Protein AF-A0A9N9SCE1-F1 (afdb_monomer)

Organism: Phaedon cochleariae (NCBI:txid80249)

Radius of gyration: 40.14 Å; Cα contacts (8 Å, |Δi|>4): 2244; chains: 1; bounding box: 107×100×113 Å

Structure (mmCIF, N/CA/C/O backbone):
data_AF-A0A9N9SCE1-F1
#
_entry.id   AF-A0A9N9SCE1-F1
#
loop_
_atom_site.group_PDB
_atom_site.id
_atom_site.type_symbol
_atom_site.label_atom_id
_atom_site.label_alt_id
_atom_site.label_comp_id
_atom_site.label_asym_id
_atom_site.label_entity_id
_atom_site.label_seq_id
_atom_site.pdbx_PDB_ins_code
_atom_site.Cartn_x
_atom_site.Cartn_y
_atom_site.Cartn_z
_atom_site.occupancy
_atom_site.B_iso_or_equiv
_atom_site.auth_seq_id
_atom_site.auth_comp_id
_atom_site.auth_asym_id
_atom_site.auth_atom_id
_atom_site.pdbx_PDB_model_num
ATOM 1 N N . MET A 1 1 ? -42.963 52.536 37.965 1.00 36.53 1 MET A N 1
ATOM 2 C CA . MET A 1 1 ? -42.770 52.819 36.524 1.00 36.53 1 MET A CA 1
ATOM 3 C C . MET A 1 1 ? -43.707 51.917 35.734 1.00 36.53 1 MET A C 1
ATOM 5 O O . MET A 1 1 ? -43.772 50.742 36.061 1.00 36.53 1 MET A O 1
ATOM 9 N N . ARG A 1 2 ? -44.454 52.443 34.752 1.00 32.03 2 ARG A N 1
ATOM 10 C CA . ARG A 1 2 ? -45.178 51.618 33.766 1.00 32.03 2 ARG A CA 1
ATOM 11 C C . ARG A 1 2 ? -44.261 51.416 32.560 1.00 32.03 2 ARG A C 1
ATOM 13 O O . ARG A 1 2 ? -43.737 52.406 32.061 1.00 32.03 2 ARG A O 1
ATOM 20 N N . ILE A 1 3 ? -44.125 50.185 32.076 1.00 31.92 3 ILE A N 1
ATOM 21 C CA . ILE A 1 3 ? -43.681 49.918 30.704 1.00 31.92 3 ILE A CA 1
ATOM 22 C C . ILE A 1 3 ? -44.925 49.462 29.944 1.00 31.92 3 ILE A C 1
ATOM 24 O O . ILE A 1 3 ? -45.665 48.600 30.412 1.00 31.92 3 ILE A O 1
ATOM 28 N N . ILE A 1 4 ? -45.203 50.132 28.830 1.00 34.28 4 ILE A N 1
ATOM 29 C CA . ILE A 1 4 ? -46.409 49.943 28.021 1.00 34.28 4 ILE A CA 1
ATOM 30 C C . ILE A 1 4 ? -46.091 48.896 26.952 1.00 34.28 4 ILE A C 1
ATOM 32 O O . ILE A 1 4 ? -45.109 49.046 26.225 1.00 34.28 4 ILE A O 1
ATOM 36 N N . GLY A 1 5 ? -46.910 47.847 26.849 1.00 33.56 5 GLY A N 1
ATOM 37 C CA . GLY A 1 5 ? -46.812 46.888 25.749 1.00 33.56 5 GLY A CA 1
ATOM 38 C C . GLY A 1 5 ? -47.148 47.558 24.414 1.00 33.56 5 GLY A C 1
ATOM 39 O O . GLY A 1 5 ? -48.113 48.320 24.330 1.00 33.56 5 GLY A O 1
ATOM 40 N N . ARG A 1 6 ? -46.360 47.287 23.367 1.00 28.94 6 ARG A N 1
ATOM 41 C CA . ARG A 1 6 ? -46.738 47.662 21.995 1.00 28.94 6 ARG A CA 1
ATOM 42 C C . ARG A 1 6 ? -47.910 46.777 21.539 1.00 28.94 6 ARG A C 1
ATOM 44 O O . ARG A 1 6 ? -47.880 45.585 21.837 1.00 28.94 6 ARG A O 1
ATOM 51 N N . PRO A 1 7 ? -48.902 47.311 20.807 1.00 35.56 7 PRO A N 1
ATOM 52 C CA . PRO A 1 7 ? -49.931 46.480 20.191 1.00 35.56 7 PRO A CA 1
ATOM 53 C C . PRO A 1 7 ? -49.325 45.640 19.056 1.00 35.56 7 PRO A C 1
ATOM 55 O O . PRO A 1 7 ? -48.509 46.145 18.281 1.00 35.56 7 PRO A O 1
ATOM 58 N N . GLN A 1 8 ? -49.738 44.375 18.939 1.00 39.75 8 GLN A N 1
ATOM 59 C CA . GLN A 1 8 ? -49.542 43.607 17.708 1.00 39.75 8 GLN A CA 1
ATOM 60 C C . GLN A 1 8 ? -50.424 44.214 16.607 1.00 39.75 8 GLN A C 1
ATOM 62 O O . GLN A 1 8 ? -51.608 44.464 16.824 1.00 39.75 8 GLN A O 1
ATOM 67 N N . LEU A 1 9 ? -49.845 44.453 15.431 1.00 40.00 9 LEU A N 1
ATOM 68 C CA . LEU A 1 9 ? -50.594 44.778 14.216 1.00 40.00 9 LEU A CA 1
ATOM 69 C C . LEU A 1 9 ? -51.059 43.468 13.575 1.00 40.00 9 LEU A C 1
ATOM 71 O O . LEU A 1 9 ? -50.221 42.629 13.248 1.00 40.00 9 LEU A O 1
ATOM 75 N N . MET A 1 10 ? -52.369 43.295 13.394 1.00 42.41 10 MET A N 1
ATOM 76 C CA . MET A 1 10 ? -52.913 42.123 12.701 1.00 42.41 10 MET A CA 1
ATOM 77 C C . MET A 1 10 ? -52.797 42.254 11.171 1.00 42.41 10 MET A C 1
ATOM 79 O O . MET A 1 10 ? -52.814 43.374 10.647 1.00 42.41 10 MET A O 1
ATOM 83 N N . PRO A 1 11 ? -52.688 41.133 10.427 1.00 41.25 11 PRO A N 1
ATOM 84 C CA . PRO A 1 11 ? -52.634 41.166 8.970 1.00 41.25 11 PRO A CA 1
ATOM 85 C C . PRO A 1 11 ? -53.936 41.695 8.352 1.00 41.25 11 PRO A C 1
ATOM 87 O O . PRO A 1 11 ? -55.041 41.386 8.804 1.00 41.25 11 PRO A O 1
ATOM 90 N N . LYS A 1 12 ? -53.806 42.457 7.263 1.00 43.12 12 LYS A N 1
ATOM 91 C CA . LYS A 1 12 ? -54.933 42.902 6.430 1.00 43.12 12 LYS A CA 1
ATOM 92 C C . LYS A 1 12 ? -55.084 41.995 5.211 1.00 43.12 12 LYS A C 1
ATOM 94 O O . LYS A 1 12 ? -54.079 41.627 4.603 1.00 43.12 12 LYS A O 1
ATOM 99 N N . CYS A 1 13 ? -56.318 41.694 4.807 1.00 42.03 13 CYS A N 1
ATOM 100 C CA . CYS A 1 13 ? -56.566 41.034 3.522 1.00 42.03 13 CYS A CA 1
ATOM 101 C C . CYS A 1 13 ? -56.115 41.957 2.365 1.00 42.03 13 CYS A C 1
ATOM 103 O O . CYS A 1 13 ? -56.419 43.152 2.378 1.00 42.03 13 CYS A O 1
ATOM 105 N N . LEU A 1 14 ? -55.423 41.420 1.352 1.00 39.34 14 LEU A N 1
ATOM 106 C CA . LEU A 1 14 ? -55.020 42.161 0.144 1.00 39.34 14 LEU A CA 1
ATOM 107 C C . LEU A 1 14 ? -55.759 41.658 -1.106 1.00 39.34 14 LEU A C 1
ATOM 109 O O . LEU A 1 14 ? -56.116 40.489 -1.212 1.00 39.34 14 LEU A O 1
ATOM 113 N N . ALA A 1 15 ? -56.044 42.590 -2.018 1.00 37.81 15 ALA A N 1
ATOM 114 C CA . ALA A 1 15 ? -57.141 42.483 -2.981 1.00 37.81 15 ALA A CA 1
ATOM 115 C C . ALA A 1 15 ? -56.861 41.630 -4.233 1.00 37.81 15 ALA A C 1
ATOM 117 O O . ALA A 1 15 ? -55.752 41.611 -4.772 1.00 37.81 15 ALA A O 1
ATOM 118 N N . ASN A 1 16 ? -57.929 41.031 -4.770 1.00 36.78 16 ASN A N 1
ATOM 119 C CA . ASN A 1 16 ? -57.947 40.371 -6.075 1.00 36.78 16 ASN A CA 1
ATOM 120 C C . ASN A 1 16 ? -58.166 41.394 -7.221 1.00 36.78 16 ASN A C 1
ATOM 122 O O . ASN A 1 16 ? -58.915 42.360 -7.075 1.00 36.78 16 ASN A O 1
ATOM 126 N N . ARG A 1 17 ? -57.512 41.208 -8.377 1.00 39.66 17 ARG A N 1
ATOM 127 C CA . ARG A 1 17 ? -57.433 42.198 -9.480 1.00 39.66 17 ARG A CA 1
ATOM 128 C C . ARG A 1 17 ? -58.616 42.139 -10.474 1.00 39.66 17 ARG A C 1
ATOM 130 O O . ARG A 1 17 ? -58.390 42.172 -11.682 1.00 39.66 17 ARG A O 1
ATOM 137 N N . THR A 1 18 ? -59.866 42.080 -10.009 1.00 38.81 18 THR A N 1
ATOM 138 C CA . THR A 1 18 ? -61.048 41.991 -10.906 1.00 38.81 18 THR A CA 1
ATOM 139 C C . THR A 1 18 ? -62.154 43.027 -10.685 1.00 38.81 18 THR A C 1
ATOM 141 O O . THR A 1 18 ? -63.017 43.155 -11.551 1.00 38.81 18 THR A O 1
ATOM 144 N N . THR A 1 19 ? -62.125 43.828 -9.614 1.00 33.97 19 THR A N 1
ATOM 145 C CA . THR A 1 19 ? -63.123 44.892 -9.371 1.00 33.97 19 THR A CA 1
ATOM 146 C C . THR A 1 19 ? -62.479 46.238 -9.052 1.00 33.97 19 THR A C 1
ATOM 148 O O . THR A 1 19 ? -61.586 46.344 -8.215 1.00 33.97 19 THR A O 1
ATOM 151 N N . SER A 1 20 ? -62.946 47.293 -9.719 1.00 36.78 20 SER A N 1
ATOM 152 C CA . SER A 1 20 ? -62.388 48.644 -9.635 1.00 36.78 20 SER A CA 1
ATOM 153 C C . SER A 1 20 ? -62.938 49.453 -8.453 1.00 36.78 20 SER A C 1
ATOM 155 O O . SER A 1 20 ? -63.696 50.398 -8.664 1.00 36.78 20 SER A O 1
ATOM 157 N N . GLN A 1 21 ? -62.538 49.111 -7.225 1.00 31.52 21 GLN A N 1
ATOM 158 C CA . GLN A 1 21 ? -62.541 50.014 -6.062 1.00 31.52 21 GLN A CA 1
ATOM 159 C C . GLN A 1 21 ? -61.646 49.447 -4.942 1.00 31.52 21 GLN A C 1
ATOM 161 O O . GLN A 1 21 ? -61.543 48.236 -4.774 1.00 31.52 21 GLN A O 1
ATOM 166 N N . LEU A 1 22 ? -60.956 50.336 -4.221 1.00 34.25 22 LEU A N 1
ATOM 167 C CA . LEU A 1 22 ? -60.057 50.037 -3.099 1.00 34.25 22 LEU A CA 1
ATOM 168 C C . LEU A 1 22 ? -60.691 50.510 -1.792 1.00 34.25 22 LEU A C 1
ATOM 170 O O . LEU A 1 22 ? -61.235 51.612 -1.771 1.00 34.25 22 LEU A O 1
ATOM 174 N N . ASP A 1 23 ? -60.451 49.793 -0.694 1.00 35.47 23 ASP A N 1
ATOM 175 C CA . ASP A 1 23 ? -60.421 50.404 0.643 1.00 35.47 23 ASP A CA 1
ATOM 176 C C . ASP A 1 23 ? -59.437 49.750 1.640 1.00 35.47 23 ASP A C 1
ATOM 178 O O . ASP A 1 23 ? -58.824 50.478 2.416 1.00 35.47 23 ASP A O 1
ATOM 182 N N . GLY A 1 24 ? -59.168 48.437 1.595 1.00 44.69 24 GLY A N 1
ATOM 183 C CA . GLY A 1 24 ? -58.044 47.831 2.346 1.00 44.69 24 GLY A CA 1
ATOM 184 C C . GLY A 1 24 ? -58.151 47.991 3.875 1.00 44.69 24 GLY A C 1
ATOM 185 O O . GLY A 1 24 ? -57.158 48.244 4.577 1.00 44.69 24 GLY A O 1
ATOM 186 N N . LEU A 1 25 ? -59.382 47.903 4.384 1.00 41.97 25 LEU A N 1
ATOM 187 C CA . LEU A 1 25 ? -59.747 48.221 5.768 1.00 41.97 25 LEU A CA 1
ATOM 188 C C . LEU A 1 25 ? -60.290 47.037 6.582 1.00 41.97 25 LEU A C 1
ATOM 190 O O . LEU A 1 25 ? -60.508 47.197 7.779 1.00 41.97 25 LEU A O 1
ATOM 194 N N . THR A 1 26 ? -60.463 45.852 5.992 1.00 47.19 26 THR A N 1
ATOM 195 C CA . THR A 1 26 ? -60.868 44.649 6.736 1.00 47.19 26 THR A CA 1
ATOM 196 C C . THR A 1 26 ? -59.653 43.984 7.390 1.00 47.19 26 THR A C 1
ATOM 198 O O . THR A 1 26 ? -58.760 43.478 6.705 1.00 47.19 26 THR A O 1
ATOM 201 N N . GLU A 1 27 ? -59.610 43.990 8.722 1.00 48.47 27 GLU A N 1
ATOM 202 C CA . GLU A 1 27 ? -58.639 43.215 9.505 1.00 48.47 27 GLU A CA 1
ATOM 203 C C . GLU A 1 27 ? -59.036 41.730 9.517 1.00 48.47 27 GLU A C 1
ATOM 205 O O . GLU A 1 27 ? -60.222 41.396 9.615 1.00 48.47 27 GLU A O 1
ATOM 210 N N . ALA A 1 28 ? -58.053 40.833 9.393 1.00 50.69 28 ALA A N 1
ATOM 211 C CA . ALA A 1 28 ? -58.288 39.397 9.516 1.00 50.69 28 ALA A CA 1
ATOM 212 C C . ALA A 1 28 ? -58.741 39.042 10.942 1.00 50.69 28 ALA A C 1
ATOM 214 O O . ALA A 1 28 ? -58.253 39.617 11.913 1.00 50.69 28 ALA A O 1
ATOM 215 N N . LYS A 1 29 ? -59.646 38.065 11.094 1.00 50.78 29 LYS A N 1
ATOM 216 C CA . LYS A 1 29 ? -60.190 37.692 12.417 1.00 50.78 29 LYS A CA 1
ATOM 217 C C . LYS A 1 29 ? -59.244 36.838 13.270 1.00 50.78 29 LYS A C 1
ATOM 219 O O . LYS A 1 29 ? -59.549 36.578 14.431 1.00 50.78 29 LYS A O 1
ATOM 224 N N . GLY A 1 30 ? -58.113 36.423 12.707 1.00 49.44 30 GLY A N 1
ATOM 225 C CA . GLY A 1 30 ? -57.074 35.642 13.365 1.00 49.44 30 GLY A CA 1
ATOM 226 C C . GLY A 1 30 ? -55.778 35.663 12.555 1.00 49.44 30 GLY A C 1
ATOM 227 O O . GLY A 1 30 ? -55.763 36.085 11.396 1.00 49.44 30 GLY A O 1
ATOM 228 N N . GLU A 1 31 ? -54.690 35.184 13.159 1.00 44.56 31 GLU A N 1
ATOM 229 C CA . GLU A 1 31 ? -53.326 35.270 12.605 1.00 44.56 31 GLU A CA 1
ATOM 230 C C . GLU A 1 31 ? -53.142 34.505 11.273 1.00 44.56 31 GLU A C 1
ATOM 232 O O . GLU A 1 31 ? -52.221 34.799 10.517 1.00 44.56 31 GLU A O 1
ATOM 237 N N . ASN A 1 32 ? -54.070 33.600 10.934 1.00 45.94 32 ASN A N 1
ATOM 238 C CA . ASN A 1 32 ? -54.082 32.792 9.706 1.00 45.94 32 ASN A CA 1
ATOM 239 C C . ASN A 1 32 ? -55.026 33.323 8.601 1.00 45.94 32 ASN A C 1
ATOM 241 O O . ASN A 1 32 ? -55.556 32.539 7.814 1.00 45.94 32 ASN A O 1
ATOM 245 N N . TYR A 1 33 ? -55.256 34.640 8.523 1.00 47.75 33 TYR A N 1
ATOM 246 C CA . TYR A 1 33 ? -56.100 35.282 7.490 1.00 47.75 33 TYR A CA 1
ATOM 247 C C . TYR A 1 33 ? -57.576 34.833 7.492 1.00 47.75 33 TYR A C 1
ATOM 249 O O . TYR A 1 33 ? -58.268 34.882 6.470 1.00 47.75 33 TYR A O 1
ATOM 257 N N . GLU A 1 34 ? -58.084 34.407 8.650 1.00 45.25 34 GLU A N 1
ATOM 258 C CA . GLU A 1 34 ? -59.454 33.914 8.790 1.00 45.25 34 GLU A CA 1
ATOM 259 C C . GLU A 1 34 ? -60.479 34.999 8.415 1.00 45.25 34 GLU A C 1
ATOM 261 O O . GLU A 1 34 ? -60.569 36.053 9.052 1.00 45.25 34 GLU A O 1
ATOM 266 N N . GLY A 1 35 ? -61.257 34.726 7.363 1.00 49.56 35 GLY A N 1
ATOM 267 C CA . GLY A 1 35 ? -62.247 35.646 6.798 1.00 49.56 35 GLY A CA 1
ATOM 268 C C . GLY A 1 35 ? -61.851 36.323 5.478 1.00 49.56 35 GLY A C 1
ATOM 269 O O . GLY A 1 35 ? -62.704 36.989 4.900 1.00 49.56 35 GLY A O 1
ATOM 270 N N . CYS A 1 36 ? -60.626 36.148 4.968 1.00 46.25 36 CYS A N 1
ATOM 271 C CA . CYS A 1 36 ? -60.265 36.595 3.615 1.00 46.25 36 CYS A CA 1
ATOM 272 C C . CYS A 1 36 ? -60.748 35.579 2.550 1.00 46.25 36 CYS A C 1
ATOM 274 O O . CYS A 1 36 ? -60.539 34.378 2.706 1.00 46.25 36 CYS A O 1
ATOM 276 N N . GLU A 1 37 ? -61.356 36.036 1.445 1.00 47.12 37 GLU A N 1
ATOM 277 C CA . GLU A 1 37 ? -61.949 35.142 0.422 1.00 47.12 37 GLU A CA 1
ATOM 278 C C . GLU A 1 37 ? -60.927 34.397 -0.465 1.00 47.12 37 GLU A C 1
ATOM 280 O O . GLU A 1 37 ? -61.271 33.391 -1.086 1.00 47.12 37 GLU A O 1
ATOM 285 N N . THR A 1 38 ? -59.669 34.849 -0.526 1.00 44.97 38 THR A N 1
ATOM 286 C CA . THR A 1 38 ? -58.598 34.214 -1.319 1.00 44.97 38 THR A CA 1
ATOM 287 C C . THR A 1 38 ? -57.268 34.193 -0.568 1.00 44.97 38 THR A C 1
ATOM 289 O O . THR A 1 38 ? -56.835 35.222 -0.052 1.00 44.97 38 THR A O 1
ATOM 292 N N . ALA A 1 39 ? -56.594 33.039 -0.557 1.00 37.03 39 ALA A N 1
ATOM 293 C CA . ALA A 1 39 ? -55.255 32.869 0.016 1.00 37.03 39 ALA A CA 1
ATOM 294 C C . ALA A 1 39 ? -54.150 33.481 -0.883 1.00 37.03 39 ALA A C 1
ATOM 296 O O . ALA A 1 39 ? -54.326 33.535 -2.104 1.00 37.03 39 ALA A O 1
ATOM 297 N N . PRO A 1 40 ? -53.007 33.924 -0.319 1.00 37.75 40 PRO A N 1
ATOM 298 C CA . PRO A 1 40 ? -51.928 34.546 -1.088 1.00 37.75 40 PRO A CA 1
ATOM 299 C C . PRO A 1 40 ? -51.211 33.550 -2.016 1.00 37.75 40 PRO A C 1
ATOM 301 O O . PRO A 1 40 ? -50.901 32.426 -1.623 1.00 37.75 40 PRO A O 1
ATOM 304 N N . GLN A 1 41 ? -50.911 33.980 -3.245 1.00 50.75 41 GLN A N 1
ATOM 305 C CA . GLN A 1 41 ? -50.113 33.218 -4.214 1.00 50.75 41 GLN A CA 1
ATOM 306 C C . GLN A 1 41 ? -48.629 33.616 -4.166 1.00 50.75 41 GLN A C 1
ATOM 308 O O . GLN A 1 41 ? -48.290 34.782 -3.981 1.00 50.75 41 GLN A O 1
ATOM 313 N N . ASN A 1 42 ? -47.751 32.635 -4.385 1.00 64.62 42 ASN A N 1
ATOM 314 C CA . ASN A 1 42 ? -46.301 32.807 -4.492 1.00 64.62 42 ASN A CA 1
ATOM 315 C C . ASN A 1 42 ? -45.949 33.563 -5.790 1.00 64.62 42 ASN A C 1
ATOM 317 O O . ASN A 1 42 ? -46.135 33.040 -6.890 1.00 64.62 42 ASN A O 1
ATOM 321 N N . LEU A 1 43 ? -45.453 34.797 -5.661 1.00 68.19 43 LEU A N 1
ATOM 322 C CA . LEU A 1 43 ? -45.206 35.704 -6.791 1.00 68.19 43 LEU A CA 1
ATOM 323 C C . LEU A 1 43 ? -43.991 35.292 -7.643 1.00 68.19 43 LEU A C 1
ATOM 325 O O . LEU A 1 43 ? -43.893 35.667 -8.811 1.00 68.19 43 LEU A O 1
ATOM 329 N N . GLN A 1 44 ? -43.082 34.489 -7.085 1.00 83.69 44 GLN A N 1
ATOM 330 C CA . GLN A 1 44 ? -41.844 34.049 -7.730 1.00 83.69 44 GLN A CA 1
ATOM 331 C C . GLN A 1 44 ? -42.053 32.889 -8.722 1.00 83.69 44 GLN A C 1
ATOM 333 O O . GLN A 1 44 ? -41.145 32.558 -9.487 1.00 83.69 44 GLN A O 1
ATOM 338 N N . VAL A 1 45 ? -43.254 32.296 -8.780 1.00 77.56 45 VAL A N 1
ATOM 339 C CA . VAL A 1 45 ? -43.607 31.241 -9.753 1.00 77.56 45 VAL A CA 1
ATOM 340 C C . VAL A 1 45 ? -43.419 31.717 -11.202 1.00 77.56 45 VAL A C 1
ATOM 342 O O . VAL A 1 45 ? -42.929 30.956 -12.038 1.00 77.56 45 VAL A O 1
ATOM 345 N N . GLY A 1 46 ? -43.716 32.991 -11.490 1.00 81.25 46 GLY A N 1
ATOM 346 C CA . GLY A 1 46 ? -43.508 33.594 -12.812 1.00 81.25 46 GLY A CA 1
ATOM 347 C C . GLY A 1 46 ? -42.041 33.627 -13.260 1.00 81.25 46 GLY A C 1
ATOM 348 O O . GLY A 1 46 ? -41.760 33.554 -14.450 1.00 81.25 46 GLY A O 1
ATOM 349 N N . CYS A 1 47 ? -41.077 33.640 -12.338 1.00 88.69 47 CYS A N 1
ATOM 350 C CA . CYS A 1 47 ? -39.662 33.815 -12.676 1.00 88.69 47 CYS A CA 1
ATOM 351 C C . CYS A 1 47 ? -39.035 32.621 -13.416 1.00 88.69 47 CYS A C 1
ATOM 353 O O . CYS A 1 47 ? -37.926 32.744 -13.921 1.00 88.69 47 CYS A O 1
ATOM 355 N N . SER A 1 48 ? -39.703 31.462 -13.457 1.00 85.62 48 SER A N 1
ATOM 356 C CA . SER A 1 48 ? -39.155 30.220 -14.036 1.00 85.62 48 SER A CA 1
ATOM 357 C C . SER A 1 48 ? -39.758 29.840 -15.396 1.00 85.62 48 SER A C 1
ATOM 359 O O . SER A 1 48 ? -39.325 28.858 -15.993 1.00 85.62 48 SER A O 1
ATOM 361 N N . ILE A 1 49 ? -40.777 30.564 -15.876 1.00 85.00 49 ILE A N 1
ATOM 362 C CA . ILE A 1 49 ? -41.534 30.213 -17.092 1.00 85.00 49 ILE A CA 1
ATOM 363 C C . ILE A 1 49 ? -41.222 31.181 -18.247 1.00 85.00 49 ILE A C 1
ATOM 365 O O . ILE A 1 49 ? -40.941 32.350 -17.989 1.00 85.00 49 ILE A O 1
ATOM 369 N N . PRO A 1 50 ? -41.265 30.763 -19.526 1.00 86.19 50 PRO A N 1
ATOM 370 C CA . PRO A 1 50 ? -40.979 31.660 -20.648 1.00 86.19 50 PRO A CA 1
ATOM 371 C C . PRO A 1 50 ? -41.966 32.832 -20.746 1.00 86.19 50 PRO A C 1
ATOM 373 O O . PRO A 1 50 ? -43.142 32.685 -20.423 1.00 86.19 50 PRO A O 1
ATOM 376 N N . LYS A 1 51 ? -41.523 33.976 -21.287 1.00 89.00 51 LYS A N 1
ATOM 377 C CA . LYS A 1 51 ? -42.425 35.077 -21.679 1.00 89.00 51 LYS A CA 1
ATOM 378 C C . LYS A 1 51 ? -43.519 34.592 -22.629 1.00 89.00 51 LYS A C 1
ATOM 380 O O . LYS A 1 51 ? -43.228 33.961 -23.644 1.00 89.00 51 LYS A O 1
ATOM 385 N N . GLU A 1 52 ? -44.758 34.996 -22.375 1.00 89.94 52 GLU A N 1
ATOM 386 C CA . GLU A 1 52 ? -45.876 34.708 -23.269 1.00 89.94 52 GLU A CA 1
ATOM 387 C C . GLU A 1 52 ? -46.571 35.990 -23.728 1.00 89.94 52 GLU A C 1
ATOM 389 O O . GLU A 1 52 ? -47.024 36.816 -22.933 1.00 89.94 52 GLU A O 1
ATOM 394 N N . ARG A 1 53 ? -46.649 36.160 -25.052 1.00 85.94 53 ARG A N 1
ATOM 395 C CA . ARG A 1 53 ? -47.210 37.354 -25.696 1.00 85.94 53 ARG A CA 1
ATOM 396 C C . ARG A 1 53 ? -48.725 37.478 -25.518 1.00 85.94 53 ARG A C 1
ATOM 398 O O . ARG A 1 53 ? -49.215 38.604 -25.559 1.00 85.94 53 ARG A O 1
ATOM 405 N N . GLY A 1 54 ? -49.430 36.364 -25.309 1.00 84.06 54 GLY A N 1
ATOM 406 C CA . GLY A 1 54 ? -50.890 36.293 -25.381 1.00 84.06 54 GLY A CA 1
ATOM 407 C C . GLY A 1 54 ? -51.423 36.421 -26.815 1.00 84.06 54 GLY A C 1
ATOM 408 O O . GLY A 1 54 ? -50.660 36.724 -27.737 1.00 84.06 54 GLY A O 1
ATOM 409 N N . THR A 1 55 ? -52.720 36.165 -27.024 1.00 83.50 55 THR A N 1
ATOM 410 C CA . THR A 1 55 ? -53.300 36.082 -28.383 1.00 83.50 55 THR A CA 1
ATOM 411 C C . THR A 1 55 ? -53.720 37.436 -28.970 1.00 83.50 55 THR A C 1
ATOM 413 O O . THR A 1 55 ? -53.765 37.594 -30.191 1.00 83.50 55 THR A O 1
ATOM 416 N N . CYS A 1 56 ? -54.002 38.432 -28.124 1.00 88.69 56 CYS A N 1
ATOM 417 C CA . CYS A 1 56 ? -54.456 39.754 -28.558 1.00 88.69 56 CYS A CA 1
ATOM 418 C C . CYS A 1 56 ? -53.365 40.596 -29.256 1.00 88.69 56 CYS A C 1
ATOM 420 O O . CYS A 1 56 ? -52.165 40.352 -29.134 1.00 88.69 56 CYS A O 1
ATOM 422 N N . MET A 1 57 ? -53.794 41.647 -29.968 1.00 85.12 57 MET A N 1
ATOM 423 C CA . MET A 1 57 ? -52.916 42.531 -30.755 1.00 85.12 57 MET A CA 1
ATOM 424 C C . MET A 1 57 ? -52.770 43.965 -30.201 1.00 85.12 57 MET A C 1
ATOM 426 O O . MET A 1 57 ? -52.236 44.840 -30.882 1.00 85.12 57 MET A O 1
ATOM 430 N N . ASN A 1 58 ? -53.222 44.233 -28.973 1.00 86.06 58 ASN A N 1
ATOM 431 C CA . ASN A 1 58 ? -53.091 45.537 -28.317 1.00 86.06 58 ASN A CA 1
ATOM 432 C C . ASN A 1 58 ? -51.733 45.644 -27.598 1.00 86.06 58 ASN A C 1
ATOM 434 O O . ASN A 1 58 ? -51.629 45.461 -26.382 1.00 86.06 58 ASN A O 1
ATOM 438 N N . TYR A 1 59 ? -50.669 45.858 -28.375 1.00 84.19 59 TYR A N 1
ATOM 439 C CA . TYR A 1 59 ? -49.301 45.709 -27.881 1.00 84.19 59 TYR A CA 1
ATOM 440 C C . TYR A 1 59 ? -48.877 46.795 -26.886 1.00 84.19 59 TYR A C 1
ATOM 442 O O . TYR A 1 59 ? -48.752 47.969 -27.224 1.00 84.19 59 TYR A O 1
ATOM 450 N N . THR A 1 60 ? -48.532 46.363 -25.673 1.00 86.69 60 THR A N 1
ATOM 451 C CA . THR A 1 60 ? -47.886 47.190 -24.645 1.00 86.69 60 THR A CA 1
ATOM 452 C C . THR A 1 60 ? -46.530 46.601 -24.266 1.00 86.69 60 THR A C 1
ATOM 454 O O . THR A 1 60 ? -46.336 45.386 -24.309 1.00 86.69 60 THR A O 1
ATOM 457 N N . VAL A 1 61 ? -45.569 47.453 -23.897 1.00 89.81 61 VAL A N 1
ATOM 458 C CA . VAL A 1 61 ? -44.272 46.979 -23.393 1.00 89.81 61 VAL A CA 1
ATOM 459 C C . VAL A 1 61 ? -44.445 46.482 -21.957 1.00 89.81 61 VAL A C 1
ATOM 461 O O . VAL A 1 61 ? -45.026 47.171 -21.113 1.00 89.81 61 VAL A O 1
ATOM 464 N N . LYS A 1 62 ? -43.942 45.276 -21.697 1.00 92.19 62 LYS A N 1
ATOM 465 C CA . LYS A 1 62 ? -43.864 44.626 -20.385 1.00 92.19 62 LYS A CA 1
ATOM 466 C C . LYS A 1 62 ? -42.465 44.070 -20.165 1.00 92.19 62 LYS A C 1
ATOM 468 O O . LYS A 1 62 ? -41.659 44.022 -21.093 1.00 92.19 62 LYS A O 1
ATOM 473 N N . TRP A 1 63 ? -42.183 43.671 -18.936 1.00 93.81 63 TRP A N 1
ATOM 474 C CA . TRP A 1 63 ? -40.922 43.059 -18.536 1.00 93.81 63 TRP A CA 1
ATOM 475 C C . TRP A 1 63 ? -41.147 41.603 -18.143 1.00 93.81 63 TRP A C 1
ATOM 477 O O . TRP A 1 63 ? -42.220 41.258 -17.659 1.00 93.81 63 TRP A O 1
ATOM 487 N N . PHE A 1 64 ? -40.151 40.760 -18.367 1.00 93.50 64 PHE A N 1
ATOM 488 C CA . PHE A 1 64 ? -40.125 39.354 -17.972 1.00 93.50 64 PHE A CA 1
ATOM 489 C C . PHE A 1 64 ? -38.719 39.029 -17.459 1.00 93.50 64 PHE A C 1
ATOM 491 O O . PHE A 1 64 ? -37.747 39.651 -17.899 1.00 93.50 64 PHE A O 1
ATOM 498 N N . PHE A 1 65 ? -38.594 38.078 -16.541 1.00 94.12 65 PHE A N 1
ATOM 499 C CA . PHE A 1 65 ? -37.298 37.540 -16.155 1.00 94.12 65 PHE A CA 1
ATOM 500 C C . PHE A 1 65 ? -36.845 36.521 -17.203 1.00 94.12 65 PHE A C 1
ATOM 502 O O . PHE A 1 65 ? -37.552 35.556 -17.495 1.00 94.12 65 PHE A O 1
ATOM 509 N N . ASP A 1 66 ? -35.687 36.772 -17.801 1.00 90.75 66 ASP A N 1
ATOM 510 C CA . ASP A 1 66 ? -35.084 35.925 -18.818 1.00 90.75 66 ASP A CA 1
ATOM 511 C C . ASP A 1 66 ? -34.088 34.970 -18.147 1.00 90.75 66 ASP A C 1
ATOM 513 O O . ASP A 1 66 ? -33.136 35.418 -17.508 1.00 90.75 66 ASP A O 1
ATOM 517 N N . MET A 1 67 ? -34.342 33.663 -18.253 1.00 85.56 67 MET A N 1
ATOM 518 C CA . MET A 1 67 ? -33.547 32.612 -17.605 1.00 85.56 67 MET A CA 1
ATOM 519 C C . MET A 1 67 ? -32.162 32.432 -18.235 1.00 85.56 67 MET A C 1
ATOM 521 O O . MET A 1 67 ? -31.213 32.131 -17.513 1.00 85.56 67 MET A O 1
ATOM 525 N N . ASP A 1 68 ? -32.040 32.651 -19.547 1.00 80.06 68 ASP A N 1
ATOM 526 C CA . ASP A 1 68 ? -30.797 32.447 -20.299 1.00 80.06 68 ASP A CA 1
ATOM 527 C C . ASP A 1 68 ? -29.864 33.655 -20.131 1.00 80.06 68 ASP A C 1
ATOM 529 O O . ASP A 1 68 ? -28.660 33.517 -19.918 1.00 80.06 68 ASP A O 1
ATOM 533 N N . TYR A 1 69 ? -30.434 34.865 -20.146 1.00 83.12 69 TYR A N 1
ATOM 534 C CA . TYR A 1 69 ? -29.715 36.099 -19.816 1.00 83.12 69 TYR A CA 1
ATOM 535 C C . TYR A 1 69 ? -29.511 36.288 -18.300 1.00 83.12 69 TYR A C 1
ATOM 537 O O . TYR A 1 69 ? -28.630 37.030 -17.867 1.00 83.12 69 TYR A O 1
ATOM 545 N N . GLY A 1 70 ? -30.334 35.638 -17.477 1.00 84.38 70 GLY A N 1
ATOM 546 C CA . GLY A 1 70 ? -30.337 35.766 -16.024 1.00 84.38 70 GLY A CA 1
ATOM 547 C C . GLY A 1 70 ? -30.709 37.160 -15.518 1.00 84.38 70 GLY A C 1
ATOM 548 O O . GLY A 1 70 ? -30.096 37.650 -14.571 1.00 84.38 70 GLY A O 1
ATOM 549 N N . GLY A 1 71 ? -31.682 37.823 -16.148 1.00 89.94 71 GLY A N 1
ATOM 550 C CA . GLY A 1 71 ? -32.061 39.196 -15.807 1.00 89.94 71 GLY A CA 1
ATOM 551 C C . GLY A 1 71 ? -33.378 39.655 -16.431 1.00 89.94 71 GLY A C 1
ATOM 552 O O . GLY A 1 71 ? -33.930 39.014 -17.321 1.00 89.94 71 GLY A O 1
ATOM 553 N N . CYS A 1 72 ? -33.896 40.793 -15.966 1.00 94.38 72 CYS A N 1
ATOM 554 C CA . CYS A 1 72 ? -35.169 41.336 -16.438 1.00 94.38 72 CYS A CA 1
ATOM 555 C C . CYS A 1 72 ? -35.047 42.025 -17.806 1.00 94.38 72 CYS A C 1
ATOM 557 O O . CYS A 1 72 ? -34.357 43.036 -17.951 1.00 94.38 72 CYS A O 1
ATOM 559 N N . SER A 1 73 ? -35.788 41.509 -18.786 1.00 93.62 73 SER A N 1
ATOM 560 C CA . SER A 1 73 ? -35.799 41.940 -20.187 1.00 93.62 73 SER A CA 1
ATOM 561 C C . SER A 1 73 ? -37.185 42.426 -20.619 1.00 93.62 73 SER A C 1
ATOM 563 O O . SER A 1 73 ? -38.205 42.041 -20.053 1.00 93.62 73 SER A O 1
ATOM 565 N N . LYS A 1 74 ? -37.247 43.290 -21.639 1.00 94.56 74 LYS A N 1
ATOM 566 C CA . LYS A 1 74 ? -38.512 43.831 -22.171 1.00 94.56 74 LYS A CA 1
ATOM 567 C C . LYS A 1 74 ? -39.109 42.940 -23.267 1.00 94.56 74 LYS A C 1
ATOM 569 O O . LYS A 1 74 ? -38.376 42.397 -24.091 1.00 94.56 74 LYS A O 1
ATOM 574 N N . PHE A 1 75 ? -40.435 42.861 -23.342 1.00 92.81 75 PHE A N 1
ATOM 575 C CA . PHE A 1 75 ? -41.168 42.224 -24.439 1.00 92.81 75 PHE A CA 1
ATOM 576 C C . PHE A 1 75 ? -42.478 42.961 -24.764 1.00 92.81 75 PHE A C 1
ATOM 578 O O . PHE A 1 75 ? -42.963 43.778 -23.980 1.00 92.81 75 PHE A O 1
ATOM 585 N N . TYR A 1 76 ? -43.048 42.682 -25.937 1.00 89.31 76 TYR A N 1
ATOM 586 C CA . TYR A 1 76 ? -44.366 43.185 -26.331 1.00 89.31 76 TYR A CA 1
ATOM 587 C C . TYR A 1 76 ? -45.446 42.188 -25.913 1.00 89.31 76 TYR A C 1
ATOM 589 O O . TYR A 1 76 ? -45.480 41.075 -26.432 1.00 89.31 76 TYR A O 1
ATOM 597 N N . TYR A 1 77 ? -46.342 42.605 -25.022 1.00 89.69 77 TYR A N 1
ATOM 598 C CA . TYR A 1 77 ? -47.506 41.839 -24.579 1.00 89.69 77 TYR A CA 1
ATOM 599 C C . TYR A 1 77 ? -48.768 42.306 -25.317 1.00 89.69 77 TYR A C 1
ATOM 601 O O . TYR A 1 77 ? -49.008 43.506 -25.420 1.00 89.69 77 TYR A O 1
ATOM 609 N N . GLY A 1 78 ? -49.564 41.362 -25.820 1.00 80.94 78 GLY A N 1
ATOM 610 C CA . GLY A 1 78 ? -50.721 41.566 -26.696 1.00 80.94 78 GLY A CA 1
ATOM 611 C C . GLY A 1 78 ? -51.979 42.152 -26.052 1.00 80.94 78 GLY A C 1
ATOM 612 O O . GLY A 1 78 ? -52.917 42.501 -26.765 1.00 80.94 78 GLY A O 1
ATOM 613 N N . GLY A 1 79 ? -52.021 42.276 -24.724 1.00 77.50 79 GLY A N 1
ATOM 614 C CA . GLY A 1 79 ? -53.126 42.912 -23.997 1.00 77.50 79 GLY A CA 1
ATOM 615 C C . GLY A 1 79 ? -54.170 41.954 -23.407 1.00 77.50 79 GLY A C 1
ATOM 616 O O . GLY A 1 79 ? -54.898 42.375 -22.513 1.00 77.50 79 GLY A O 1
ATOM 617 N N . CYS A 1 80 ? -54.197 40.684 -23.819 1.00 79.38 80 CYS A N 1
ATOM 618 C CA . CYS A 1 80 ? -54.955 39.601 -23.174 1.00 79.38 80 CYS A CA 1
ATOM 619 C C . CYS A 1 80 ? -54.131 38.300 -23.134 1.00 79.38 80 CYS A C 1
ATOM 621 O O . CYS A 1 80 ? -53.090 38.225 -23.788 1.00 79.38 80 CYS A O 1
ATOM 623 N N . ASP A 1 81 ? -54.616 37.298 -22.394 1.00 82.88 81 ASP A N 1
ATOM 624 C CA . ASP A 1 81 ? -53.983 35.988 -22.162 1.00 82.88 81 ASP A CA 1
ATOM 625 C C . ASP A 1 81 ? -52.548 36.098 -21.622 1.00 82.88 81 ASP A C 1
ATOM 627 O O . ASP A 1 81 ? -52.232 37.046 -20.905 1.00 82.88 81 ASP A O 1
ATOM 631 N N . GLY A 1 82 ? -51.667 35.143 -21.932 1.00 80.50 82 GLY A N 1
ATOM 632 C CA . GLY A 1 82 ? -50.296 35.107 -21.427 1.00 80.50 82 GLY A CA 1
ATOM 633 C C . GLY A 1 82 ? -50.192 34.673 -19.963 1.00 80.50 82 GLY A C 1
ATOM 634 O O . GLY A 1 82 ? -51.192 34.438 -19.289 1.00 80.50 82 GLY A O 1
ATOM 635 N N . ASN A 1 83 ? -48.959 34.607 -19.463 1.00 83.88 83 ASN A N 1
ATOM 636 C CA . ASN A 1 83 ? -48.641 34.033 -18.157 1.00 83.88 83 ASN A CA 1
ATOM 637 C C . ASN A 1 83 ? -48.065 35.053 -17.153 1.00 83.88 83 ASN A C 1
ATOM 639 O O . ASN A 1 83 ? -47.977 36.255 -17.425 1.00 83.88 83 ASN A O 1
ATOM 643 N N . GLU A 1 84 ? -47.689 34.552 -15.974 1.00 84.38 84 GLU A N 1
ATOM 644 C CA . GLU A 1 84 ? -47.234 35.353 -14.832 1.00 84.38 84 GLU A CA 1
ATOM 645 C C . GLU A 1 84 ? -45.800 35.899 -14.955 1.00 84.38 84 GLU A C 1
ATOM 647 O O . GLU A 1 84 ? -45.414 36.746 -14.150 1.00 84.38 84 GLU A O 1
ATOM 652 N N . ASN A 1 85 ? -45.013 35.516 -15.972 1.00 90.44 85 ASN A N 1
ATOM 653 C CA . ASN A 1 85 ? -43.717 36.159 -16.239 1.00 90.44 85 ASN A CA 1
ATOM 654 C C . ASN A 1 85 ? -43.904 37.493 -16.989 1.00 90.44 85 ASN A C 1
ATOM 656 O O . ASN A 1 85 ? -43.460 37.677 -18.127 1.00 90.44 85 ASN A O 1
ATOM 660 N N . ARG A 1 86 ? -44.663 38.413 -16.380 1.00 90.69 86 ARG A N 1
ATOM 661 C CA . ARG A 1 86 ? -45.121 39.653 -17.015 1.00 90.69 86 ARG A CA 1
ATOM 662 C C . ARG A 1 86 ? -45.343 40.774 -16.002 1.00 90.69 86 ARG A C 1
ATOM 664 O O . ARG A 1 86 ? -46.432 40.968 -15.458 1.00 90.69 86 ARG A O 1
ATOM 671 N N . TYR A 1 87 ? -44.324 41.605 -15.873 1.00 90.88 87 TYR A N 1
ATOM 672 C CA . TYR A 1 87 ? -44.252 42.749 -14.972 1.00 90.88 87 TYR A CA 1
ATOM 673 C C . TYR A 1 87 ? -44.465 44.065 -15.739 1.00 90.88 87 TYR A C 1
ATOM 675 O O . TYR A 1 87 ? -44.215 44.167 -16.946 1.00 90.88 87 TYR A O 1
ATOM 683 N N . LYS A 1 88 ? -44.988 45.096 -15.071 1.00 85.25 88 LYS A N 1
ATOM 684 C CA . LYS A 1 88 ? -45.313 46.397 -15.680 1.00 85.25 88 LYS A CA 1
ATOM 685 C C . LYS A 1 88 ? -44.074 47.269 -15.858 1.00 85.25 88 LYS A C 1
ATOM 687 O O . LYS A 1 88 ? -44.041 48.040 -16.815 1.00 85.25 88 LYS A O 1
ATOM 692 N N . SER A 1 89 ? -43.077 47.135 -14.984 1.00 89.19 89 SER A N 1
ATOM 693 C CA . SER A 1 89 ? -41.793 47.839 -15.061 1.00 89.19 89 SER A CA 1
ATOM 694 C C . SER A 1 89 ? -40.611 46.894 -14.811 1.00 89.19 89 SER A C 1
ATOM 696 O O . SER A 1 89 ? -40.802 45.733 -14.439 1.00 89.19 89 SER A O 1
ATOM 698 N N . LYS A 1 90 ? -39.386 47.385 -15.039 1.00 90.31 90 LYS A N 1
ATOM 699 C CA . LYS A 1 90 ? -38.159 46.618 -14.785 1.00 90.31 90 LYS A CA 1
ATOM 700 C C . LYS A 1 90 ? -37.986 46.369 -13.291 1.00 90.31 90 LYS A C 1
ATOM 702 O O . LYS A 1 90 ? -37.627 45.273 -12.893 1.00 90.31 90 LYS A O 1
ATOM 707 N N . GLU A 1 91 ? -38.317 47.365 -12.483 1.00 89.56 91 GLU A N 1
ATOM 708 C CA . GLU A 1 91 ? -38.197 47.368 -11.028 1.00 89.56 91 GLU A CA 1
ATOM 709 C C . GLU A 1 91 ? -39.169 46.362 -10.387 1.00 89.56 91 GLU A C 1
ATOM 711 O O . GLU A 1 91 ? -38.772 45.652 -9.472 1.00 89.56 91 GLU A O 1
ATOM 716 N N . GLU A 1 92 ? -40.400 46.234 -10.909 1.00 87.31 92 GLU A N 1
ATOM 717 C CA . GLU A 1 92 ? -41.367 45.198 -10.489 1.00 87.31 92 GLU A CA 1
ATOM 718 C C . GLU A 1 92 ? -40.879 43.781 -10.853 1.00 87.31 92 GLU A C 1
ATOM 720 O O . GLU A 1 92 ? -41.103 42.840 -10.100 1.00 87.31 92 GLU A O 1
ATOM 725 N N . CYS A 1 93 ? -40.169 43.620 -11.975 1.00 91.38 93 CYS A N 1
ATOM 726 C CA . CYS A 1 93 ? -39.521 42.350 -12.321 1.00 91.38 93 CYS A CA 1
ATOM 727 C C . CYS A 1 93 ? -38.305 42.063 -11.423 1.00 91.38 93 CYS A C 1
ATOM 729 O O . CYS A 1 93 ? -38.117 40.937 -10.969 1.00 91.38 93 CYS A O 1
ATOM 731 N N . GLU A 1 94 ? -37.472 43.069 -11.144 1.00 91.88 94 GLU A N 1
ATOM 732 C CA . GLU A 1 94 ? -36.250 42.901 -10.354 1.00 91.88 94 GLU A CA 1
ATOM 733 C C . GLU A 1 94 ? -36.546 42.633 -8.876 1.00 91.88 94 GLU A C 1
ATOM 735 O O . GLU A 1 94 ? -35.880 41.783 -8.284 1.00 91.88 94 GLU A O 1
ATOM 740 N N . SER A 1 95 ? -37.565 43.271 -8.292 1.00 87.06 95 SER A N 1
ATOM 741 C CA . SER A 1 95 ? -37.976 43.007 -6.907 1.00 87.06 95 SER A CA 1
ATOM 742 C C . SER A 1 95 ? -38.613 41.629 -6.718 1.00 87.06 95 SER A C 1
ATOM 744 O O . SER A 1 95 ? -38.468 41.049 -5.648 1.00 87.06 95 SER A O 1
ATOM 746 N N . VAL A 1 96 ? -39.272 41.073 -7.742 1.00 87.56 96 VAL A N 1
ATOM 747 C CA . VAL A 1 96 ? -39.861 39.727 -7.668 1.00 87.56 96 VAL A CA 1
ATOM 748 C C . VAL A 1 96 ? -38.838 38.646 -8.018 1.00 87.56 96 VAL A C 1
ATOM 750 O O . VAL A 1 96 ? -38.724 37.681 -7.272 1.00 87.56 96 VAL A O 1
ATOM 753 N N . CYS A 1 97 ? -38.084 38.799 -9.113 1.00 91.75 97 CYS A N 1
ATOM 754 C CA . CYS A 1 97 ? -37.290 37.714 -9.707 1.00 91.75 97 CYS A CA 1
ATOM 755 C C . CYS A 1 97 ? -35.771 37.814 -9.549 1.00 91.75 97 CYS A C 1
ATOM 757 O O . CYS A 1 97 ? -35.080 36.825 -9.792 1.00 91.75 97 CYS A O 1
ATOM 759 N N . VAL A 1 98 ? -35.232 38.978 -9.174 1.00 91.38 98 VAL A N 1
ATOM 760 C CA . VAL A 1 98 ? -33.777 39.182 -9.059 1.00 91.38 98 VAL A CA 1
ATOM 761 C C . VAL A 1 98 ? -33.366 39.329 -7.600 1.00 91.38 98 VAL A C 1
ATOM 763 O O . VAL A 1 98 ? -32.470 38.615 -7.157 1.00 91.38 98 VAL A O 1
ATOM 766 N N . LYS A 1 99 ? -34.020 40.221 -6.845 1.00 88.69 99 LYS A N 1
ATOM 767 C CA . LYS A 1 99 ? -33.693 40.540 -5.446 1.00 88.69 99 LYS A CA 1
ATOM 768 C C . LYS A 1 99 ? -34.932 40.684 -4.538 1.00 88.69 99 LYS A C 1
ATOM 770 O O . LYS A 1 99 ? -35.086 41.737 -3.921 1.00 88.69 99 LYS A O 1
ATOM 775 N N . PRO A 1 100 ? -35.803 39.664 -4.428 1.00 85.25 100 PRO A N 1
ATOM 776 C CA . PRO A 1 100 ? -36.826 39.636 -3.385 1.00 85.25 100 PRO A CA 1
ATOM 777 C C . PRO A 1 100 ? -36.186 39.579 -1.991 1.00 85.25 100 PRO A C 1
ATOM 779 O O . PRO A 1 100 ? -35.089 39.036 -1.813 1.00 85.25 100 PRO A O 1
ATOM 782 N N . GLU A 1 101 ? -36.877 40.150 -1.008 1.00 70.12 101 GLU A N 1
ATOM 783 C CA . GLU A 1 101 ? -36.427 40.221 0.384 1.00 70.12 101 GLU A CA 1
ATOM 784 C C . GLU A 1 101 ? -36.842 38.978 1.191 1.00 70.12 101 GLU A C 1
ATOM 786 O O . GLU A 1 101 ? -37.810 38.291 0.869 1.00 70.12 101 GLU A O 1
ATOM 791 N N . GLY A 1 102 ? -36.113 38.690 2.274 1.00 75.75 102 GLY A N 1
ATOM 792 C CA . GLY A 1 102 ? -36.437 37.590 3.187 1.00 75.75 102 GLY A CA 1
ATOM 793 C C . GLY A 1 102 ? -36.400 36.203 2.534 1.00 75.75 102 GLY A C 1
ATOM 794 O O . GLY A 1 102 ? -35.574 35.921 1.666 1.00 75.75 102 GLY A O 1
ATOM 795 N N . THR A 1 103 ? -37.308 35.329 2.973 1.00 76.88 103 THR A N 1
ATOM 796 C CA . THR A 1 103 ? -37.442 33.930 2.528 1.00 76.88 103 THR A CA 1
ATOM 797 C C . THR A 1 103 ? -37.883 33.783 1.071 1.00 76.88 103 THR A C 1
ATOM 799 O O . THR A 1 103 ? -37.732 32.716 0.484 1.00 76.88 103 THR A O 1
ATOM 802 N N . ASP A 1 104 ? -38.405 34.837 0.444 1.00 79.50 104 ASP A N 1
ATOM 803 C CA . ASP A 1 104 ? -38.914 34.772 -0.928 1.00 79.50 104 ASP A CA 1
ATOM 804 C C . ASP A 1 104 ? -37.811 34.499 -1.959 1.00 79.50 104 ASP A C 1
ATOM 806 O O . ASP A 1 104 ? -38.073 33.896 -3.003 1.00 79.50 104 ASP A O 1
ATOM 810 N N . ARG A 1 105 ? -36.554 34.843 -1.639 1.00 87.81 105 ARG A N 1
ATOM 811 C CA . ARG A 1 105 ? -35.380 34.473 -2.449 1.00 87.81 105 ARG A CA 1
ATOM 812 C C . ARG A 1 105 ? -35.240 32.959 -2.629 1.00 87.81 105 ARG A C 1
ATOM 814 O O . ARG A 1 105 ? -34.749 32.527 -3.664 1.00 87.81 105 ARG A O 1
ATOM 821 N N . CYS A 1 106 ? -35.728 32.161 -1.681 1.00 88.62 106 CYS A N 1
ATOM 822 C CA . CYS A 1 106 ? -35.715 30.701 -1.739 1.00 88.62 106 CYS A CA 1
ATOM 823 C C . CYS A 1 106 ? -36.688 30.141 -2.801 1.00 88.62 106 CYS A C 1
ATOM 825 O O . CYS A 1 106 ? -36.540 29.008 -3.244 1.00 88.62 106 CYS A O 1
ATOM 827 N N . ASN A 1 107 ? -37.679 30.921 -3.251 1.00 84.50 107 ASN A N 1
ATOM 828 C CA . ASN A 1 107 ? -38.680 30.472 -4.228 1.00 84.50 107 ASN A CA 1
ATOM 829 C C . ASN A 1 107 ? -38.254 30.651 -5.700 1.00 84.50 107 ASN A C 1
ATOM 831 O O . ASN A 1 107 ? -38.939 30.157 -6.605 1.00 84.50 107 ASN A O 1
ATOM 835 N N . LEU A 1 108 ? -37.143 31.355 -5.944 1.00 89.06 108 LEU A N 1
ATOM 836 C CA . LEU A 1 108 ? -36.614 31.652 -7.278 1.00 89.06 108 LEU A CA 1
ATOM 837 C C . LEU A 1 108 ? -35.908 30.441 -7.918 1.00 89.06 108 LEU A C 1
ATOM 839 O O . LEU A 1 108 ? -35.389 29.581 -7.206 1.00 89.06 108 LEU A O 1
ATOM 843 N N . PRO A 1 109 ? -35.797 30.386 -9.256 1.00 86.38 109 PRO A N 1
ATOM 844 C CA . PRO A 1 109 ? -35.025 29.351 -9.940 1.00 86.38 109 PRO A CA 1
ATOM 845 C C . PRO A 1 109 ? -33.506 29.554 -9.807 1.00 86.38 109 PRO A C 1
ATOM 847 O O . PRO A 1 109 ? -33.027 30.675 -9.633 1.00 86.38 109 PRO A O 1
ATOM 850 N N . LYS A 1 110 ? -32.737 28.472 -9.985 1.00 90.44 110 LYS A N 1
ATOM 851 C CA . LYS A 1 110 ? -31.273 28.507 -10.156 1.00 90.44 110 LYS A CA 1
ATOM 852 C C . LYS A 1 110 ? -30.896 29.185 -11.475 1.00 90.44 110 LYS A C 1
ATOM 854 O O . LYS A 1 110 ? -31.368 28.760 -12.527 1.00 90.44 110 LYS A O 1
ATOM 859 N N . VAL A 1 111 ? -29.992 30.166 -11.433 1.00 89.19 111 VAL A N 1
ATOM 860 C CA . VAL A 1 111 ? -29.548 30.918 -12.621 1.00 89.19 111 VAL A CA 1
ATOM 861 C C . VAL A 1 111 ? -28.042 31.182 -12.569 1.00 89.19 111 VAL A C 1
ATOM 863 O O . VAL A 1 111 ? -27.572 31.932 -11.715 1.00 89.19 111 VAL A O 1
ATOM 866 N N . ALA A 1 112 ? -27.288 30.595 -13.505 1.00 85.06 112 ALA A N 1
ATOM 867 C CA . ALA A 1 112 ? -25.836 30.782 -13.614 1.00 85.06 112 ALA A CA 1
ATOM 868 C C . ALA A 1 112 ? -25.437 32.170 -14.150 1.00 85.06 112 ALA A C 1
ATOM 870 O O . ALA A 1 112 ? -24.401 32.698 -13.748 1.00 85.06 112 ALA A O 1
ATOM 871 N N . GLY A 1 113 ? -26.273 32.769 -15.005 1.00 83.56 113 GLY A N 1
ATOM 872 C CA . GLY A 1 113 ? -25.938 33.976 -15.765 1.00 83.56 113 GLY A CA 1
ATOM 873 C C . GLY A 1 113 ? -25.059 33.675 -16.995 1.00 83.56 113 GLY A C 1
ATOM 874 O O . GLY A 1 113 ? -24.588 32.550 -17.148 1.00 83.56 113 GLY A O 1
ATOM 875 N N . PRO A 1 114 ? -24.837 34.662 -17.882 1.00 81.12 114 PRO A N 1
ATOM 876 C CA . PRO A 1 114 ? -24.239 34.445 -19.204 1.00 81.12 114 PRO A CA 1
ATOM 877 C C . PRO A 1 114 ? -22.704 34.564 -19.236 1.00 81.12 114 PRO A C 1
ATOM 879 O O . PRO A 1 114 ? -22.115 34.561 -20.313 1.00 81.12 114 PRO A O 1
ATOM 882 N N . CYS A 1 115 ? -22.049 34.734 -18.085 1.00 86.00 115 CYS A N 1
ATOM 883 C CA . CYS A 1 115 ? -20.589 34.788 -17.992 1.00 86.00 115 CYS A CA 1
ATOM 884 C C . CYS A 1 115 ? -19.997 33.392 -17.717 1.00 86.00 115 CYS A C 1
ATOM 886 O O . CYS A 1 115 ? -20.647 32.546 -17.114 1.00 86.00 115 CYS A O 1
ATOM 888 N N . GLU A 1 116 ? -18.749 33.156 -18.128 1.00 83.75 116 GLU A N 1
ATOM 889 C CA . GLU A 1 116 ? -18.092 31.832 -18.069 1.00 83.75 116 GLU A CA 1
ATOM 890 C C . GLU A 1 116 ? -17.174 31.643 -16.841 1.00 83.75 116 GLU A C 1
ATOM 892 O O . GLU A 1 116 ? -16.341 30.738 -16.797 1.00 83.75 116 GLU A O 1
ATOM 897 N N . GLY A 1 117 ? -17.280 32.511 -15.832 1.00 58.97 117 GLY A N 1
ATOM 898 C CA . GLY A 1 117 ? -16.488 32.418 -14.607 1.00 58.97 117 GLY A CA 1
ATOM 899 C C . GLY A 1 117 ? -16.903 31.240 -13.723 1.00 58.97 117 GLY A C 1
ATOM 900 O O . GLY A 1 117 ? -18.079 30.904 -13.623 1.00 58.97 117 GLY A O 1
ATOM 901 N N . TYR A 1 118 ? -15.937 30.626 -13.037 1.00 70.00 118 TYR A N 1
ATOM 902 C CA . TYR A 1 118 ? -16.189 29.505 -12.130 1.00 70.00 118 TYR A CA 1
ATOM 903 C C . TYR A 1 118 ? -16.280 29.990 -10.677 1.00 70.00 118 TYR A C 1
ATOM 905 O O . TYR A 1 118 ? -15.283 29.997 -9.954 1.00 70.00 118 TYR A O 1
ATOM 913 N N . TYR A 1 119 ? -17.474 30.403 -10.245 1.00 73.94 119 TYR A N 1
ATOM 914 C CA . TYR A 1 119 ? -17.735 30.800 -8.857 1.00 73.94 119 TYR A CA 1
ATOM 915 C C . TYR A 1 119 ? -18.713 29.808 -8.205 1.00 73.94 119 TYR A C 1
ATOM 917 O O . TYR A 1 119 ? -19.921 29.915 -8.430 1.00 73.94 119 TYR A O 1
ATOM 925 N N . PRO A 1 120 ? -18.229 28.812 -7.440 1.00 64.25 120 PRO A N 1
ATOM 926 C CA . PRO A 1 120 ? -19.091 27.823 -6.801 1.00 64.25 120 PRO A CA 1
ATOM 927 C C . PRO A 1 120 ? -19.848 28.450 -5.621 1.00 64.25 120 PRO A C 1
ATOM 929 O O . PRO A 1 120 ? -19.248 28.985 -4.693 1.00 64.25 120 PRO A O 1
ATOM 932 N N . VAL A 1 121 ? -21.177 28.389 -5.664 1.00 82.50 121 VAL A N 1
ATOM 933 C CA . VAL A 1 121 ? -22.100 29.064 -4.733 1.00 82.50 121 VAL A CA 1
ATOM 934 C C . VAL A 1 121 ? -23.299 28.168 -4.420 1.00 82.50 121 VAL A C 1
ATOM 936 O O . VAL A 1 121 ? -23.576 27.214 -5.142 1.00 82.50 121 VAL A O 1
ATOM 939 N N . TRP A 1 122 ? -24.034 28.457 -3.351 1.00 84.75 122 TRP A N 1
ATOM 940 C CA . TRP A 1 122 ? -25.177 27.649 -2.916 1.00 84.75 122 TRP A CA 1
ATOM 941 C C . TRP A 1 122 ? -26.503 28.223 -3.414 1.00 84.75 122 TRP A C 1
ATOM 943 O O . TRP A 1 122 ? -26.634 29.432 -3.534 1.00 84.75 122 TRP A O 1
ATOM 953 N N . TYR A 1 123 ? -27.502 27.383 -3.669 1.00 89.69 123 TYR A N 1
ATOM 954 C CA . TYR A 1 123 ? -28.896 27.774 -3.903 1.00 89.69 123 TYR A CA 1
ATOM 955 C C . TYR A 1 123 ? -29.831 26.841 -3.136 1.00 89.69 123 TYR A C 1
ATOM 957 O O . TYR A 1 123 ? -29.477 25.699 -2.832 1.00 89.69 123 TYR A O 1
ATOM 965 N N . TYR A 1 124 ? -31.030 27.322 -2.835 1.00 85.44 124 TYR A N 1
ATOM 966 C CA . TYR A 1 124 ? -32.103 26.510 -2.290 1.00 85.44 124 TYR A CA 1
ATOM 967 C C . TYR A 1 124 ? -32.929 25.916 -3.425 1.00 85.44 124 TYR A C 1
ATOM 969 O O . TYR A 1 124 ? -33.510 26.637 -4.237 1.00 85.44 124 TYR A O 1
ATOM 977 N N . ASP A 1 125 ? -33.001 24.594 -3.469 1.00 78.75 125 ASP A N 1
ATOM 978 C CA . ASP A 1 125 ? -33.932 23.883 -4.325 1.00 78.75 125 ASP A CA 1
ATOM 979 C C . ASP A 1 125 ? -35.249 23.703 -3.557 1.00 78.75 125 ASP A C 1
ATOM 981 O O . ASP A 1 125 ? -35.319 22.966 -2.570 1.00 78.75 125 ASP A O 1
ATOM 985 N N . LYS A 1 126 ? -36.293 24.413 -3.999 1.00 66.25 126 LYS A N 1
ATOM 986 C CA . LYS A 1 126 ? -37.621 24.406 -3.365 1.00 66.25 126 LYS A CA 1
ATOM 987 C C . LYS A 1 126 ? -38.366 23.078 -3.510 1.00 66.25 126 LYS A C 1
ATOM 989 O O . LYS A 1 126 ? -39.210 22.770 -2.669 1.00 66.25 126 LYS A O 1
ATOM 994 N N . ASP A 1 127 ? -38.052 22.301 -4.545 1.00 61.75 127 ASP A N 1
ATOM 995 C CA . ASP A 1 127 ? -38.707 21.026 -4.829 1.00 61.75 127 ASP A CA 1
ATOM 996 C C . ASP A 1 127 ? -38.063 19.916 -3.977 1.00 61.75 127 ASP A C 1
ATOM 998 O O . ASP A 1 127 ? -38.758 19.058 -3.432 1.00 61.75 127 ASP A O 1
ATOM 1002 N N . LEU A 1 128 ? -36.743 19.995 -3.760 1.00 56.38 128 LEU A N 1
ATOM 1003 C CA . LEU A 1 128 ? -35.991 19.148 -2.821 1.00 56.38 128 LEU A CA 1
ATOM 1004 C C . LEU A 1 128 ? -36.038 19.638 -1.359 1.00 56.38 128 LEU A C 1
ATOM 1006 O O . LEU A 1 128 ? -35.625 18.906 -0.455 1.00 56.38 128 LEU A O 1
ATOM 1010 N N . LYS A 1 129 ? -36.514 20.868 -1.125 1.00 65.44 129 LYS A N 1
ATOM 1011 C CA . LYS A 1 129 ? -36.519 21.592 0.163 1.00 65.44 129 LYS A CA 1
ATOM 1012 C C . LYS A 1 129 ? -35.152 21.636 0.858 1.00 65.44 129 LYS A C 1
ATOM 1014 O O . LYS A 1 129 ? -35.060 21.496 2.078 1.00 65.44 129 LYS A O 1
ATOM 1019 N N . ASN A 1 130 ? -34.076 21.781 0.090 1.00 71.88 130 ASN A N 1
ATOM 1020 C CA . ASN A 1 130 ? -32.705 21.649 0.588 1.00 71.88 130 ASN A CA 1
ATOM 1021 C C . ASN A 1 130 ? -31.736 22.530 -0.213 1.00 71.88 130 ASN A C 1
ATOM 1023 O O . ASN A 1 130 ? -32.026 22.952 -1.329 1.00 71.88 130 ASN A O 1
ATOM 1027 N N . CYS A 1 131 ? -30.561 22.784 0.355 1.00 76.69 131 CYS A N 1
ATOM 1028 C CA . CYS A 1 131 ? -29.523 23.600 -0.259 1.00 76.69 131 CYS A CA 1
ATOM 1029 C C . CYS A 1 131 ? -28.505 22.751 -1.021 1.00 76.69 131 CYS A C 1
ATOM 1031 O O . CYS A 1 131 ? -27.900 21.839 -0.449 1.00 76.69 131 CYS A O 1
ATOM 1033 N N . ALA A 1 132 ? -28.289 23.100 -2.287 1.00 65.12 132 ALA A N 1
ATOM 1034 C CA . ALA A 1 132 ? -27.349 22.467 -3.206 1.00 65.12 132 ALA A CA 1
ATOM 1035 C C . ALA A 1 132 ? -26.367 23.504 -3.773 1.00 65.12 132 ALA A C 1
ATOM 1037 O O . ALA A 1 132 ? -26.641 24.703 -3.753 1.00 65.12 132 ALA A O 1
ATOM 1038 N N . GLN A 1 133 ? -25.216 23.061 -4.275 1.00 73.25 133 GLN A N 1
ATOM 1039 C CA . GLN A 1 133 ? -24.230 23.950 -4.892 1.00 73.25 133 GLN A CA 1
ATOM 1040 C C . GLN A 1 133 ? -24.459 24.059 -6.408 1.00 73.25 133 GLN A C 1
ATOM 1042 O O . GLN A 1 133 ? -24.974 23.137 -7.044 1.00 73.25 133 GLN A O 1
ATOM 1047 N N . PHE A 1 134 ? -24.080 25.189 -7.000 1.00 79.31 134 PHE A N 1
ATOM 1048 C CA . PHE A 1 134 ? -24.004 25.383 -8.444 1.00 79.31 134 PHE A CA 1
ATOM 1049 C C . PHE A 1 134 ? -22.875 26.348 -8.818 1.00 79.31 134 PHE A C 1
ATOM 1051 O O . PHE A 1 134 ? -22.383 27.108 -7.985 1.00 79.31 134 PHE A O 1
ATOM 1058 N N . VAL A 1 135 ? -22.463 26.323 -10.086 1.00 75.62 135 VAL A N 1
ATOM 1059 C CA . VAL A 1 135 ? -21.489 27.279 -10.623 1.00 75.62 135 VAL A CA 1
ATOM 1060 C C . VAL A 1 135 ? -22.234 28.527 -11.089 1.00 75.62 135 VAL A C 1
ATOM 1062 O O . VAL A 1 135 ? -23.074 28.460 -11.987 1.00 75.62 135 VAL A O 1
ATOM 1065 N N . TYR A 1 136 ? -21.925 29.665 -10.478 1.00 81.56 136 TYR A N 1
ATOM 1066 C CA . TYR A 1 136 ? -22.347 30.980 -10.943 1.00 81.56 136 TYR A CA 1
ATOM 1067 C C . TYR A 1 136 ? -21.285 31.554 -11.883 1.00 81.56 136 TYR A C 1
ATOM 1069 O O . TYR A 1 136 ? -20.105 31.580 -11.544 1.00 81.56 136 TYR A O 1
ATOM 1077 N N . GLY A 1 137 ? -21.723 32.061 -13.034 1.00 75.75 137 GLY A N 1
ATOM 1078 C CA . GLY A 1 137 ? -20.879 32.549 -14.124 1.00 75.75 137 GLY A CA 1
ATOM 1079 C C . GLY A 1 137 ? -20.080 33.822 -13.827 1.00 75.75 137 GLY A C 1
ATOM 1080 O O . GLY A 1 137 ? -19.232 34.233 -14.615 1.00 75.75 137 GLY A O 1
ATOM 1081 N N . GLY A 1 138 ? -20.359 34.495 -12.708 1.00 79.50 138 GLY A N 1
ATOM 1082 C CA . GLY A 1 138 ? -19.698 35.740 -12.303 1.00 79.50 138 GLY A CA 1
ATOM 1083 C C . GLY A 1 138 ? -20.488 37.017 -12.606 1.00 79.50 138 GLY A C 1
ATOM 1084 O O . GLY A 1 138 ? -20.239 38.036 -11.962 1.00 79.50 138 GLY A O 1
ATOM 1085 N N . CYS A 1 139 ? -21.499 36.979 -13.482 1.00 85.44 139 CYS A N 1
ATOM 1086 C CA . CYS A 1 139 ? -22.371 38.128 -13.760 1.00 85.44 139 CYS A CA 1
ATOM 1087 C C . CYS A 1 139 ? -23.869 37.774 -13.808 1.00 85.44 139 CYS A C 1
ATOM 1089 O O . CYS A 1 139 ? -24.244 36.653 -14.142 1.00 85.44 139 CYS A O 1
ATOM 1091 N N . LEU A 1 140 ? -24.717 38.771 -13.516 1.00 91.31 140 LEU A N 1
ATOM 1092 C CA . LEU A 1 140 ? -26.188 38.688 -13.518 1.00 91.31 140 LEU A CA 1
ATOM 1093 C C . LEU A 1 140 ? -26.736 37.589 -12.575 1.00 91.31 140 LEU A C 1
ATOM 1095 O O . LEU A 1 140 ? -26.236 37.429 -11.458 1.00 91.31 140 LEU A O 1
ATOM 1099 N N . GLY A 1 141 ? -27.804 36.893 -12.967 1.00 88.19 141 GLY A N 1
ATOM 1100 C CA . GLY A 1 141 ? -28.503 35.921 -12.128 1.00 88.19 141 GLY A CA 1
ATOM 1101 C C . GLY A 1 141 ? -29.416 36.566 -11.082 1.00 88.19 141 GLY A C 1
ATOM 1102 O O . GLY A 1 141 ? -29.756 37.746 -11.167 1.00 88.19 141 GLY A O 1
ATOM 1103 N N . ASN A 1 142 ? -29.829 35.780 -10.088 1.00 93.00 142 ASN A N 1
ATOM 1104 C CA . ASN A 1 142 ? -30.746 36.212 -9.031 1.00 93.00 142 ASN A CA 1
ATOM 1105 C C . ASN A 1 142 ? -30.219 35.883 -7.618 1.00 93.00 142 ASN A C 1
ATOM 1107 O O . ASN A 1 142 ? -29.129 35.330 -7.449 1.00 93.00 142 ASN A O 1
ATOM 1111 N N . ASN A 1 143 ? -30.994 36.262 -6.600 1.00 91.44 143 ASN A N 1
ATOM 1112 C CA . ASN A 1 143 ? -30.650 36.116 -5.188 1.00 91.44 143 ASN A CA 1
ATOM 1113 C C . ASN A 1 143 ? -30.909 34.720 -4.589 1.00 91.44 143 ASN A C 1
ATOM 1115 O O . ASN A 1 143 ? -30.652 34.560 -3.392 1.00 91.44 143 ASN A O 1
ATOM 1119 N N . ASN A 1 144 ? -31.334 33.700 -5.350 1.00 91.69 144 ASN A N 1
ATOM 1120 C CA . ASN A 1 144 ? -31.240 32.301 -4.895 1.00 91.69 144 ASN A CA 1
ATOM 1121 C C . ASN A 1 144 ? -29.803 31.796 -5.065 1.00 91.69 144 ASN A C 1
ATOM 1123 O O . ASN A 1 144 ? -29.484 30.933 -5.881 1.00 91.69 144 ASN A O 1
ATOM 1127 N N . LYS A 1 145 ? -28.923 32.477 -4.338 1.00 90.75 145 LYS A N 1
ATOM 1128 C CA . LYS A 1 145 ? -27.478 32.378 -4.386 1.00 90.75 145 LYS A CA 1
ATOM 1129 C C . LYS A 1 145 ? -26.940 32.815 -3.029 1.00 90.75 145 LYS A C 1
ATOM 1131 O O . LYS A 1 145 ? -27.151 33.961 -2.637 1.00 90.75 145 LYS A O 1
ATOM 1136 N N . PHE A 1 146 ? -26.273 31.908 -2.339 1.00 89.06 146 PHE A N 1
ATOM 1137 C CA . PHE A 1 146 ? -25.759 32.057 -0.982 1.00 89.06 146 PHE A CA 1
ATOM 1138 C C . PHE A 1 146 ? -24.267 31.722 -0.983 1.00 89.06 146 PHE A C 1
ATOM 1140 O O . PHE A 1 146 ? -23.812 30.885 -1.770 1.00 89.06 146 PHE A O 1
ATOM 1147 N N . GLU A 1 147 ? -23.501 32.365 -0.110 1.00 80.81 147 GLU A N 1
ATOM 1148 C CA . GLU A 1 147 ? -22.046 32.174 -0.054 1.00 80.81 147 GLU A CA 1
ATOM 1149 C C . GLU A 1 147 ? -21.684 30.849 0.633 1.00 80.81 147 GLU A C 1
ATOM 1151 O O . GLU A 1 147 ? -20.665 30.236 0.322 1.00 80.81 147 GLU A O 1
ATOM 1156 N N . SER A 1 148 ? -22.562 30.344 1.506 1.00 75.19 148 SER A N 1
ATOM 1157 C CA . SER A 1 148 ? -22.386 29.067 2.201 1.00 75.19 148 SER A CA 1
ATOM 1158 C C . SER A 1 148 ? -23.670 28.235 2.257 1.00 75.19 148 SER A C 1
ATOM 1160 O O . SER A 1 148 ? -24.790 28.750 2.187 1.00 75.19 148 SER A O 1
ATOM 1162 N N . ARG A 1 149 ? -23.506 26.918 2.449 1.00 73.44 149 ARG A N 1
ATOM 1163 C CA . ARG A 1 149 ? -24.625 25.995 2.689 1.00 73.44 149 ARG A CA 1
ATOM 1164 C C . ARG A 1 149 ? -25.406 26.373 3.945 1.00 73.44 149 ARG A C 1
ATOM 1166 O O . ARG A 1 149 ? -26.625 26.254 3.959 1.00 73.44 149 ARG A O 1
ATOM 1173 N N . GLU A 1 150 ? -24.705 26.812 4.985 1.00 67.38 150 GLU A N 1
ATOM 1174 C CA . GLU A 1 150 ? -25.289 27.182 6.274 1.00 67.38 150 GLU A CA 1
ATOM 1175 C C . GLU A 1 150 ? -26.151 28.447 6.167 1.00 67.38 150 GLU A C 1
ATOM 1177 O O . GLU A 1 150 ? -27.272 28.452 6.669 1.00 67.38 150 GLU A O 1
ATOM 1182 N N . GLU A 1 151 ? -25.699 29.469 5.427 1.00 83.12 151 GLU A N 1
ATOM 1183 C CA . GLU A 1 151 ? -26.518 30.648 5.104 1.00 83.12 151 GLU A CA 1
ATOM 1184 C C . GLU A 1 151 ? -27.825 30.237 4.404 1.00 83.12 151 GLU A C 1
ATOM 1186 O O . GLU A 1 151 ? -28.910 30.649 4.817 1.00 83.12 151 GLU A O 1
ATOM 1191 N N . CYS A 1 152 ? -27.721 29.386 3.380 1.00 82.62 152 CYS A N 1
ATOM 1192 C CA . CYS A 1 152 ? -28.869 28.895 2.624 1.00 82.62 152 CYS A CA 1
ATOM 1193 C C . CYS A 1 152 ? -29.852 28.098 3.502 1.00 82.62 152 CYS A C 1
ATOM 1195 O O . CYS A 1 152 ? -31.057 28.346 3.464 1.00 82.62 152 CYS A O 1
ATOM 1197 N N . LEU A 1 153 ? -29.358 27.154 4.315 1.00 76.50 153 LEU A N 1
ATOM 1198 C CA . LEU A 1 153 ? -30.210 26.321 5.169 1.00 76.50 153 LEU A CA 1
ATOM 1199 C C . LEU A 1 153 ? -30.930 27.169 6.220 1.00 76.50 153 LEU A C 1
ATOM 1201 O O . LEU A 1 153 ? -32.145 27.061 6.352 1.00 76.50 153 LEU A O 1
ATOM 1205 N N . ASN A 1 154 ? -30.202 28.053 6.905 1.00 75.62 154 ASN A N 1
ATOM 1206 C CA . ASN A 1 154 ? -30.759 28.904 7.955 1.00 75.62 154 ASN A CA 1
ATOM 1207 C C . ASN A 1 154 ? -31.792 29.915 7.421 1.00 75.62 154 ASN A C 1
ATOM 1209 O O . ASN A 1 154 ? -32.678 30.322 8.169 1.00 75.62 154 ASN A O 1
ATOM 1213 N N . GLN A 1 155 ? -31.696 30.329 6.150 1.00 78.81 155 GLN A N 1
ATOM 1214 C CA . GLN A 1 155 ? -32.671 31.235 5.525 1.00 78.81 155 GLN A CA 1
ATOM 1215 C C . GLN A 1 155 ? -33.861 30.512 4.872 1.00 78.81 155 GLN A C 1
ATOM 1217 O O . GLN A 1 155 ? -34.944 31.091 4.824 1.00 78.81 155 GLN A O 1
ATOM 1222 N N . CYS A 1 156 ? -33.689 29.286 4.364 1.00 79.81 156 CYS A N 1
ATOM 1223 C CA . CYS A 1 156 ? -34.688 28.630 3.509 1.00 79.81 156 CYS A CA 1
ATOM 1224 C C . CYS A 1 156 ? -35.292 27.326 4.058 1.00 79.81 156 CYS A C 1
ATOM 1226 O O . CYS A 1 156 ? -36.285 26.846 3.512 1.00 79.81 156 CYS A O 1
ATOM 1228 N N . VAL A 1 157 ? -34.731 26.728 5.113 1.00 75.00 157 VAL A N 1
ATOM 1229 C CA . VAL A 1 157 ? -35.279 25.521 5.755 1.00 75.00 157 VAL A CA 1
ATOM 1230 C C . VAL A 1 157 ? -35.886 25.896 7.105 1.00 75.00 157 VAL A C 1
ATOM 1232 O O . VAL A 1 157 ? -35.202 25.921 8.124 1.00 75.00 157 VAL A O 1
ATOM 1235 N N . THR A 1 158 ? -37.191 26.162 7.121 1.00 52.75 158 THR A N 1
ATOM 1236 C CA . THR A 1 158 ? -37.974 26.274 8.357 1.00 52.75 158 THR A CA 1
ATOM 1237 C C . THR A 1 158 ? -38.705 24.961 8.630 1.00 52.75 158 THR A C 1
ATOM 1239 O O . THR A 1 158 ? -39.542 24.518 7.843 1.00 52.75 158 THR A O 1
ATOM 1242 N N . ASP A 1 159 ? -38.364 24.312 9.743 1.00 50.56 159 ASP A N 1
ATOM 1243 C CA . ASP A 1 159 ? -38.931 23.017 10.118 1.00 50.56 159 ASP A CA 1
ATOM 1244 C C . ASP A 1 159 ? -40.162 23.218 11.017 1.00 50.56 159 ASP A C 1
ATOM 1246 O O . ASP A 1 159 ? -40.039 23.597 12.184 1.00 50.56 159 ASP A O 1
ATOM 1250 N N . SER A 1 160 ? -41.366 23.046 10.460 1.00 45.00 160 SER A N 1
ATOM 1251 C CA . SER A 1 160 ? -42.619 23.138 11.224 1.00 45.00 160 SER A CA 1
ATOM 1252 C C . SER A 1 160 ? -43.815 22.432 10.566 1.00 45.00 160 SER A C 1
ATOM 1254 O O . SER A 1 160 ? -44.689 23.029 9.938 1.00 45.00 160 SER A O 1
ATOM 1256 N N . SER A 1 161 ? -43.949 21.131 10.827 1.00 43.19 161 SER A N 1
ATOM 1257 C CA . SER A 1 161 ? -45.276 20.562 11.106 1.00 43.19 161 SER A CA 1
ATOM 1258 C C . SER A 1 161 ? -45.136 19.439 12.136 1.00 43.19 161 SER A C 1
ATOM 1260 O O . SER A 1 161 ? -44.270 18.595 11.907 1.00 43.19 161 SER A O 1
ATOM 1262 N N . PRO A 1 162 ? -45.958 19.393 13.204 1.00 53.88 162 PRO A N 1
ATOM 1263 C CA . PRO A 1 162 ? -45.898 18.321 14.200 1.00 53.88 162 PRO A CA 1
ATOM 1264 C C . PRO A 1 162 ? -46.110 16.943 13.560 1.00 53.88 162 PRO A C 1
ATOM 1266 O O . PRO A 1 162 ? -46.685 16.842 12.465 1.00 53.88 162 PRO A O 1
ATOM 1269 N N . ASP A 1 163 ? -45.629 15.895 14.228 1.00 60.41 163 ASP A N 1
ATOM 1270 C CA . ASP A 1 163 ? -45.592 14.545 13.668 1.00 60.41 163 ASP A CA 1
ATOM 1271 C C . ASP A 1 163 ? -47.017 14.065 13.306 1.00 60.41 163 ASP A C 1
ATOM 1273 O O . ASP A 1 163 ? -47.961 14.297 14.070 1.00 60.41 163 ASP A O 1
ATOM 1277 N N . PRO A 1 164 ? -47.235 13.440 12.131 1.00 71.25 164 PRO A N 1
ATOM 1278 C CA . PRO A 1 164 ? -48.492 12.771 11.803 1.00 71.25 164 PRO A CA 1
ATOM 1279 C C . PRO A 1 164 ? -49.036 11.839 12.891 1.00 71.25 164 PRO A C 1
ATOM 1281 O O . PRO A 1 164 ? -50.249 11.729 13.015 1.00 71.25 164 PRO A O 1
ATOM 1284 N N . CYS A 1 165 ? -48.174 11.179 13.660 1.00 76.94 165 CYS A N 1
ATOM 1285 C CA . CYS A 1 165 ? -48.543 10.181 14.662 1.00 76.94 165 CYS A CA 1
ATOM 1286 C C . CYS A 1 165 ? -48.931 10.787 16.024 1.00 76.94 165 CYS A C 1
ATOM 1288 O O . CYS A 1 165 ? -49.607 10.128 16.806 1.00 76.94 165 CYS A O 1
ATOM 1290 N N . GLU A 1 166 ? -48.574 12.051 16.275 1.00 67.50 166 GLU A N 1
ATOM 1291 C CA . GLU A 1 166 ? -48.949 12.837 17.467 1.00 67.50 166 GLU A CA 1
ATOM 1292 C C . GLU A 1 166 ? -50.280 13.604 17.270 1.00 67.50 166 GLU A C 1
ATOM 1294 O O . GLU A 1 166 ? -50.733 14.358 18.130 1.00 67.50 166 GLU A O 1
ATOM 1299 N N . GLN A 1 167 ? -50.924 13.467 16.106 1.00 78.38 167 GLN A N 1
ATOM 1300 C CA . GLN A 1 167 ? -52.181 14.151 15.780 1.00 78.38 167 GLN A CA 1
ATOM 1301 C C . GLN A 1 167 ? -53.383 13.246 16.072 1.00 78.38 167 GLN A C 1
ATOM 1303 O O . GLN A 1 167 ? -53.416 12.096 15.656 1.00 78.38 167 GLN A O 1
ATOM 1308 N N . LYS A 1 168 ? -54.431 13.749 16.729 1.00 82.31 168 LYS A N 1
ATOM 1309 C CA . LYS A 1 168 ? -55.653 12.957 16.999 1.00 82.31 168 LYS A CA 1
ATOM 1310 C C . LYS A 1 168 ? -56.418 12.645 15.708 1.00 82.31 168 LYS A C 1
ATOM 1312 O O . LYS A 1 168 ? -56.453 13.493 14.823 1.00 82.31 168 LYS A O 1
ATOM 1317 N N . GLN A 1 169 ? -57.099 11.498 15.606 1.00 86.19 169 GLN A N 1
ATOM 1318 C CA . GLN A 1 169 ? -57.929 11.188 14.426 1.00 86.19 169 GLN A CA 1
ATOM 1319 C C . GLN A 1 169 ? -58.929 12.300 14.079 1.00 86.19 169 GLN A C 1
ATOM 1321 O O . GLN A 1 169 ? -59.683 12.776 14.928 1.00 86.19 169 GLN A O 1
ATOM 1326 N N . GLU A 1 170 ? -59.002 12.652 12.794 1.00 87.88 170 GLU A N 1
ATOM 1327 C CA . GLU A 1 170 ? -59.980 13.608 12.279 1.00 87.88 170 GLU A CA 1
ATOM 1328 C C . GLU A 1 170 ? -60.639 13.073 11.000 1.00 87.88 170 GLU A C 1
ATOM 1330 O O . GLU A 1 170 ? -60.043 13.017 9.924 1.00 87.88 170 GLU A O 1
ATOM 1335 N N . ALA A 1 171 ? -61.913 12.694 11.114 1.00 82.69 171 ALA A N 1
ATOM 1336 C CA . ALA A 1 171 ? -62.685 12.111 10.016 1.00 82.69 171 ALA A CA 1
ATOM 1337 C C . ALA A 1 171 ? -63.005 13.100 8.874 1.00 82.69 171 ALA A C 1
ATOM 1339 O O . ALA A 1 171 ? -63.345 12.666 7.773 1.00 82.69 171 ALA A O 1
ATOM 1340 N N . GLY A 1 172 ? -62.900 14.410 9.123 1.00 77.94 172 GLY A N 1
ATOM 1341 C CA . GLY A 1 172 ? -63.260 15.468 8.178 1.00 77.94 172 GLY A CA 1
ATOM 1342 C C . GLY A 1 172 ? -64.782 15.661 7.986 1.00 77.94 172 GLY A C 1
ATOM 1343 O O . GLY A 1 172 ? -65.577 14.800 8.369 1.00 77.94 172 GLY A O 1
ATOM 1344 N N . PRO A 1 173 ? -65.227 16.795 7.404 1.00 77.12 173 PRO A N 1
ATOM 1345 C CA . PRO A 1 173 ? -66.637 17.202 7.390 1.00 77.12 173 PRO A CA 1
ATOM 1346 C C . PRO A 1 173 ? -67.440 16.725 6.166 1.00 77.12 173 PRO A C 1
ATOM 1348 O O . PRO A 1 173 ? -68.607 17.086 6.034 1.00 77.12 173 PRO A O 1
ATOM 1351 N N . CYS A 1 174 ? -66.837 15.972 5.241 1.00 83.00 174 CYS A N 1
ATOM 1352 C CA . CYS A 1 174 ? -67.547 15.433 4.075 1.00 83.00 174 CYS A CA 1
ATOM 1353 C C . CYS A 1 174 ? -68.492 14.266 4.447 1.00 83.00 174 CYS A C 1
ATOM 1355 O O . CYS A 1 174 ? -68.663 13.938 5.619 1.00 83.00 174 CYS A O 1
ATOM 1357 N N . ASN A 1 175 ? -69.132 13.644 3.449 1.00 84.81 175 ASN A N 1
ATOM 1358 C CA . ASN A 1 175 ? -70.116 12.561 3.627 1.00 84.81 175 ASN A CA 1
ATOM 1359 C C . ASN A 1 175 ? -69.709 11.223 2.975 1.00 84.81 175 ASN A C 1
ATOM 1361 O O . ASN A 1 175 ? -70.558 10.365 2.748 1.00 84.81 175 ASN A O 1
ATOM 1365 N N . GLY A 1 176 ? -68.426 11.028 2.659 1.00 67.75 176 GLY A N 1
ATOM 1366 C CA . GLY A 1 176 ? -67.914 9.722 2.241 1.00 67.75 176 GLY A CA 1
ATOM 1367 C C . GLY A 1 176 ? -67.825 8.725 3.402 1.00 67.75 176 GLY A C 1
ATOM 1368 O O . GLY A 1 176 ? -67.912 9.099 4.572 1.00 67.75 176 GLY A O 1
ATOM 1369 N N . GLN A 1 177 ? -67.603 7.454 3.076 1.00 84.38 177 GLN A N 1
ATOM 1370 C CA . GLN A 1 177 ? -67.233 6.414 4.037 1.00 84.38 177 GLN A CA 1
ATOM 1371 C C . GLN A 1 177 ? -66.050 5.629 3.475 1.00 84.38 177 GLN A C 1
ATOM 1373 O O . GLN A 1 177 ? -66.220 4.713 2.676 1.00 84.38 177 GLN A O 1
ATOM 1378 N N . TYR A 1 178 ? -64.844 6.016 3.880 1.00 77.69 178 TYR A N 1
ATOM 1379 C CA . TYR A 1 178 ? -63.606 5.358 3.485 1.00 77.69 178 TYR A CA 1
ATOM 1380 C C . TYR A 1 178 ? -62.936 4.797 4.734 1.00 77.69 178 TYR A C 1
ATOM 1382 O O . TYR A 1 178 ? -62.579 5.552 5.639 1.00 77.69 178 TYR A O 1
ATOM 1390 N N . GLN A 1 179 ? -62.767 3.476 4.793 1.00 84.38 179 GLN A N 1
ATOM 1391 C CA . GLN A 1 179 ? -61.998 2.853 5.863 1.00 84.38 179 GLN A CA 1
ATOM 1392 C C . GLN A 1 179 ? -60.534 3.285 5.735 1.00 84.38 179 GLN A C 1
ATOM 1394 O O . GLN A 1 179 ? -59.915 3.137 4.680 1.00 84.38 179 GLN A O 1
ATOM 1399 N N . ARG A 1 180 ? -60.016 3.872 6.809 1.00 89.62 180 ARG A N 1
ATOM 1400 C CA . ARG A 1 180 ? -58.648 4.366 6.966 1.00 89.62 180 ARG A CA 1
ATOM 1401 C C . ARG A 1 180 ? -58.124 3.918 8.322 1.00 89.62 180 ARG A C 1
ATOM 1403 O O . ARG A 1 180 ? -58.864 3.319 9.096 1.00 89.62 180 ARG A O 1
ATOM 1410 N N . TYR A 1 181 ? -56.859 4.185 8.601 1.00 87.38 181 TYR A N 1
ATOM 1411 C CA . TYR A 1 181 ? -56.205 3.815 9.851 1.00 87.38 181 TYR A CA 1
ATOM 1412 C C . TYR A 1 181 ? -55.516 5.033 10.456 1.00 87.38 181 TYR A C 1
ATOM 1414 O O . TYR A 1 181 ? -55.051 5.899 9.721 1.00 87.38 181 TYR A O 1
ATOM 1422 N N . TRP A 1 182 ? -55.469 5.107 11.777 1.00 88.62 182 TRP A N 1
ATOM 1423 C CA . TRP A 1 182 ? -54.814 6.175 12.531 1.00 88.62 182 TRP A CA 1
ATOM 1424 C C . TRP A 1 182 ? -54.076 5.557 13.719 1.00 88.62 182 TRP A C 1
ATOM 1426 O O . TRP A 1 182 ? -54.478 4.498 14.202 1.00 88.62 182 TRP A O 1
ATOM 1436 N N . CYS A 1 183 ? -52.993 6.181 14.164 1.00 80.69 183 CYS A N 1
ATOM 1437 C CA . CYS A 1 183 ? -52.263 5.767 15.352 1.00 80.69 183 CYS A CA 1
ATOM 1438 C C . CYS A 1 183 ? -52.808 6.483 16.582 1.00 80.69 183 CYS A C 1
ATOM 1440 O O . CYS A 1 183 ? -52.843 7.709 16.627 1.00 80.69 183 CYS A O 1
ATOM 1442 N N . ASP A 1 184 ? -53.204 5.717 17.584 1.00 80.50 184 ASP A N 1
ATOM 1443 C CA . ASP A 1 184 ? -53.571 6.245 18.887 1.00 80.50 184 ASP A CA 1
ATOM 1444 C C . ASP A 1 184 ? -52.303 6.666 19.661 1.00 80.50 184 ASP A C 1
ATOM 1446 O O . ASP A 1 184 ? -51.368 5.878 19.801 1.00 80.50 184 ASP A O 1
ATOM 1450 N N . GLU A 1 185 ? -52.252 7.925 20.107 1.00 65.88 185 GLU A N 1
ATOM 1451 C CA . GLU A 1 185 ? -51.082 8.558 20.746 1.00 65.88 185 GLU A CA 1
ATOM 1452 C C . GLU A 1 185 ? -50.759 7.947 22.124 1.00 65.88 185 GLU A C 1
ATOM 1454 O O . GLU A 1 185 ? -49.593 7.794 22.478 1.00 65.88 185 GLU A O 1
ATOM 1459 N N . GLU A 1 186 ? -51.782 7.551 22.891 1.00 65.94 186 GLU A N 1
ATOM 1460 C CA . GLU A 1 186 ? -51.617 6.998 24.244 1.00 65.94 186 GLU A CA 1
ATOM 1461 C C . GLU A 1 186 ? -51.127 5.541 24.223 1.00 65.94 186 GLU A C 1
ATOM 1463 O O . GLU A 1 186 ? -50.466 5.090 25.159 1.00 65.94 186 GLU A O 1
ATOM 1468 N N . THR A 1 187 ? -51.447 4.793 23.162 1.00 69.31 187 THR A N 1
ATOM 1469 C CA . THR A 1 187 ? -51.132 3.359 23.043 1.00 69.31 187 THR A CA 1
ATOM 1470 C C . THR A 1 187 ? -50.082 3.021 21.983 1.00 69.31 187 THR A C 1
ATOM 1472 O O . THR A 1 187 ? -49.576 1.897 21.976 1.00 69.31 187 THR A O 1
ATOM 1475 N N . GLY A 1 188 ? -49.762 3.945 21.072 1.00 64.00 188 GLY A N 1
ATOM 1476 C CA . GLY A 1 188 ? -48.899 3.696 19.911 1.00 64.00 188 GLY A CA 1
ATOM 1477 C C . GLY A 1 188 ? -49.485 2.693 18.907 1.00 64.00 188 GLY A C 1
ATOM 1478 O O . GLY A 1 188 ? -48.745 2.106 18.117 1.00 64.00 188 GLY A O 1
ATOM 1479 N N . GLN A 1 189 ? -50.797 2.421 18.962 1.00 75.12 189 GLN A N 1
ATOM 1480 C CA . GLN A 1 189 ? -51.431 1.378 18.153 1.00 75.12 189 GLN A CA 1
ATOM 1481 C C . GLN A 1 189 ? -52.267 1.935 17.004 1.00 75.12 189 GLN A C 1
ATOM 1483 O O . GLN A 1 189 ? -53.122 2.803 17.167 1.00 75.12 189 GLN A O 1
ATOM 1488 N N . CYS A 1 190 ? -52.076 1.337 15.832 1.00 82.56 190 CYS A N 1
ATOM 1489 C CA . CYS A 1 190 ? -52.832 1.650 14.629 1.00 82.56 190 CYS A CA 1
ATOM 1490 C C . CYS A 1 190 ? -54.210 0.988 14.604 1.00 82.56 190 CYS A C 1
ATOM 1492 O O . CYS A 1 190 ? -54.320 -0.236 14.488 1.00 82.56 190 CYS A O 1
ATOM 1494 N N . GLN A 1 191 ? -55.257 1.809 14.643 1.00 84.50 191 GLN A N 1
ATOM 1495 C CA . GLN A 1 191 ? -56.659 1.398 14.669 1.00 84.50 191 GLN A CA 1
ATOM 1496 C C . GLN A 1 191 ? -57.406 1.871 13.408 1.00 84.50 191 GLN A C 1
ATOM 1498 O O . GLN A 1 191 ? -57.081 2.926 12.859 1.00 84.50 191 GLN A O 1
ATOM 1503 N N . PRO A 1 192 ? -58.412 1.126 12.914 1.00 89.00 192 PRO A N 1
ATOM 1504 C CA . PRO A 1 192 ? -59.261 1.584 11.819 1.00 89.00 192 PRO A CA 1
ATOM 1505 C C . PRO A 1 192 ? -60.207 2.713 12.259 1.00 89.00 192 PRO A C 1
ATOM 1507 O O . PRO A 1 192 ? -60.790 2.662 13.339 1.00 89.00 192 PRO A O 1
ATOM 1510 N N . PHE A 1 193 ? -60.441 3.685 11.378 1.00 91.19 193 PHE A N 1
ATOM 1511 C CA . PHE A 1 193 ? -61.481 4.708 11.513 1.00 91.19 193 PHE A CA 1
ATOM 1512 C C . PHE A 1 193 ? -62.143 5.017 10.161 1.00 91.19 193 PHE A C 1
ATOM 1514 O O . PHE A 1 193 ? -61.643 4.648 9.094 1.00 91.19 193 PHE A O 1
ATOM 1521 N N . VAL A 1 194 ? -63.302 5.681 10.193 1.00 87.81 194 VAL A N 1
ATOM 1522 C CA . VAL A 1 194 ? -64.046 6.058 8.980 1.00 87.81 194 VAL A CA 1
ATOM 1523 C C . VAL A 1 194 ? -63.705 7.492 8.596 1.00 87.81 194 VAL A C 1
ATOM 1525 O O . VAL A 1 194 ? -64.229 8.446 9.172 1.00 87.81 194 VAL A O 1
ATOM 1528 N N . TYR A 1 195 ? -62.860 7.644 7.581 1.00 87.88 195 TYR A N 1
ATOM 1529 C CA . TYR A 1 195 ? -62.580 8.933 6.968 1.00 87.88 195 TYR A CA 1
ATOM 1530 C C . TYR A 1 195 ? -63.697 9.326 5.998 1.00 87.88 195 TYR A C 1
ATOM 1532 O O . TYR A 1 195 ? -64.129 8.526 5.163 1.00 87.88 195 TYR A O 1
ATOM 1540 N N . ARG A 1 196 ? -64.152 10.581 6.062 1.00 81.19 196 ARG A N 1
ATOM 1541 C CA . ARG A 1 196 ? -65.298 11.053 5.277 1.00 81.19 196 ARG A CA 1
ATOM 1542 C C . ARG A 1 196 ? -64.955 11.667 3.920 1.00 81.19 196 ARG A C 1
ATOM 1544 O O . ARG A 1 196 ? -65.847 12.150 3.225 1.00 81.19 196 ARG A O 1
ATOM 1551 N N . GLY A 1 197 ? -63.691 11.615 3.503 1.00 69.00 197 GLY A N 1
ATOM 1552 C CA . GLY A 1 197 ? -63.284 11.902 2.122 1.00 69.00 197 GLY A CA 1
ATOM 1553 C C . GLY A 1 197 ? -62.891 13.347 1.802 1.00 69.00 197 GLY A C 1
ATOM 1554 O O . GLY A 1 197 ? -62.607 13.625 0.642 1.00 69.00 197 GLY A O 1
ATOM 1555 N N . CYS A 1 198 ? -62.862 14.265 2.774 1.00 67.69 198 CYS A N 1
ATOM 1556 C CA . CYS A 1 198 ? -62.207 15.570 2.611 1.00 67.69 198 CYS A CA 1
ATOM 1557 C C . CYS A 1 198 ? -61.786 16.179 3.957 1.00 67.69 198 CYS A C 1
ATOM 1559 O O . CYS A 1 198 ? -62.390 15.874 4.984 1.00 67.69 198 CYS A O 1
ATOM 1561 N N . LYS A 1 199 ? -60.786 17.076 3.933 1.00 66.94 199 LYS A N 1
ATOM 1562 C CA . LYS A 1 199 ? -60.100 17.643 5.119 1.00 66.94 199 LYS A CA 1
ATOM 1563 C C . LYS A 1 199 ? -59.587 16.537 6.059 1.00 66.94 199 LYS A C 1
ATOM 1565 O O . LYS A 1 199 ? -59.225 15.479 5.552 1.00 66.94 199 LYS A O 1
ATOM 1570 N N . GLY A 1 200 ? -59.527 16.754 7.372 1.00 68.81 200 GLY A N 1
ATOM 1571 C CA . GLY A 1 200 ? -58.787 15.872 8.275 1.00 68.81 200 GLY A CA 1
ATOM 1572 C C . GLY A 1 200 ? -57.290 16.187 8.292 1.00 68.81 200 GLY A C 1
ATOM 1573 O O . GLY A 1 200 ? -56.788 16.929 7.444 1.00 68.81 200 GLY A O 1
ATOM 1574 N N . ASN A 1 201 ? -56.587 15.612 9.263 1.00 80.19 201 ASN A N 1
ATOM 1575 C CA . ASN A 1 201 ? -55.160 15.831 9.488 1.00 80.19 201 ASN A CA 1
ATOM 1576 C C . ASN A 1 201 ? -54.301 14.637 9.021 1.00 80.19 201 ASN A C 1
ATOM 1578 O O . ASN A 1 201 ? -54.786 13.755 8.305 1.00 80.19 201 ASN A O 1
ATOM 1582 N N . LYS A 1 202 ? -53.001 14.640 9.354 1.00 81.12 202 LYS A N 1
ATOM 1583 C CA . LYS A 1 202 ? -52.037 13.676 8.800 1.00 81.12 202 LYS A CA 1
ATOM 1584 C C . LYS A 1 202 ? -52.099 12.285 9.444 1.00 81.12 202 LYS A C 1
ATOM 1586 O O . LYS A 1 202 ? -51.533 11.363 8.859 1.00 81.12 202 LYS A O 1
ATOM 1591 N N . ASN A 1 203 ? -52.806 12.097 10.563 1.00 85.75 203 ASN A N 1
ATOM 1592 C CA . ASN A 1 203 ? -53.007 10.776 11.168 1.00 85.75 203 ASN A CA 1
ATOM 1593 C C . ASN A 1 203 ? -54.115 9.987 10.439 1.00 85.75 203 ASN A C 1
ATOM 1595 O O . ASN A 1 203 ? -55.191 9.715 10.975 1.00 85.75 203 ASN A O 1
ATOM 1599 N N . ASN A 1 204 ? -53.900 9.727 9.147 1.00 85.38 204 ASN A N 1
ATOM 1600 C CA . ASN A 1 204 ? -54.911 9.194 8.236 1.00 85.38 204 ASN A CA 1
ATOM 1601 C C . ASN A 1 204 ? -54.270 8.360 7.119 1.00 85.38 204 ASN A C 1
ATOM 1603 O O . ASN A 1 204 ? -53.950 8.843 6.029 1.00 85.38 204 ASN A O 1
ATOM 1607 N N . PHE A 1 205 ? -54.110 7.073 7.392 1.00 84.75 205 PHE A N 1
ATOM 1608 C CA . PHE A 1 205 ? -53.388 6.125 6.557 1.00 84.75 205 PHE A CA 1
ATOM 1609 C C . PHE A 1 205 ? -54.339 5.236 5.741 1.00 84.75 205 PHE A C 1
ATOM 1611 O O . PHE A 1 205 ? -55.399 4.840 6.234 1.00 84.75 205 PHE A O 1
ATOM 1618 N N . PRO A 1 206 ? -53.995 4.897 4.484 1.00 75.56 206 PRO A N 1
ATOM 1619 C CA . PRO A 1 206 ? -54.838 4.064 3.624 1.00 75.56 206 PRO A CA 1
ATOM 1620 C C . PRO A 1 206 ? -54.931 2.600 4.084 1.00 75.56 206 PRO A C 1
ATOM 1622 O O . PRO A 1 206 ? -55.954 1.963 3.848 1.00 75.56 206 PRO A O 1
ATOM 1625 N N . THR A 1 207 ? -53.900 2.073 4.748 1.00 71.81 207 THR A N 1
ATOM 1626 C CA . THR A 1 207 ? -53.825 0.682 5.227 1.00 71.81 207 THR A CA 1
ATOM 1627 C C . THR A 1 207 ? -53.277 0.617 6.652 1.00 71.81 207 THR A C 1
ATOM 1629 O O . THR A 1 207 ? -52.658 1.573 7.133 1.00 71.81 207 THR A O 1
ATOM 1632 N N . ILE A 1 208 ? -53.505 -0.507 7.341 1.00 69.81 208 ILE A N 1
ATOM 1633 C CA . ILE A 1 208 ? -53.002 -0.702 8.706 1.00 69.81 208 ILE A CA 1
ATOM 1634 C C . ILE A 1 208 ? -51.478 -0.847 8.708 1.00 69.81 208 ILE A C 1
ATOM 1636 O O . ILE A 1 208 ? -50.823 -0.374 9.630 1.00 69.81 208 ILE A O 1
ATOM 1640 N N . GLU A 1 209 ? -50.904 -1.406 7.643 1.00 57.31 209 GLU A N 1
ATOM 1641 C CA . GLU A 1 209 ? -49.464 -1.498 7.409 1.00 57.31 209 GLU A CA 1
ATOM 1642 C C . GLU A 1 209 ? -48.846 -0.111 7.224 1.00 57.31 209 GLU A C 1
ATOM 1644 O O . GLU A 1 209 ? -47.847 0.183 7.870 1.00 57.31 209 GLU A O 1
ATOM 1649 N N . ALA A 1 210 ? -49.459 0.773 6.425 1.00 60.47 210 ALA A N 1
ATOM 1650 C CA . ALA A 1 210 ? -48.967 2.140 6.237 1.00 60.47 210 ALA A CA 1
ATOM 1651 C C . ALA A 1 210 ? -48.985 2.937 7.552 1.00 60.47 210 ALA A C 1
ATOM 1653 O O . ALA A 1 210 ? -48.037 3.662 7.844 1.00 60.47 210 ALA A O 1
ATOM 1654 N N . CYS A 1 211 ? -50.023 2.751 8.375 1.00 71.75 211 CYS A N 1
ATOM 1655 C CA . CYS A 1 211 ? -50.061 3.315 9.721 1.00 71.75 211 CYS A CA 1
ATOM 1656 C C . CYS A 1 211 ? -48.941 2.741 10.602 1.00 71.75 211 CYS A C 1
ATOM 1658 O O . CYS A 1 211 ? -48.144 3.497 11.152 1.00 71.75 211 CYS A O 1
ATOM 1660 N N . ARG A 1 212 ? -48.838 1.407 10.705 1.00 68.00 212 ARG A N 1
ATOM 1661 C CA . ARG A 1 212 ? -47.840 0.727 11.552 1.00 68.00 212 ARG A CA 1
ATOM 1662 C C . ARG A 1 212 ? -46.414 1.089 11.155 1.00 68.00 212 ARG A C 1
ATOM 1664 O O . ARG A 1 212 ? -45.572 1.262 12.020 1.00 68.00 212 ARG A O 1
ATOM 1671 N N . GLN A 1 213 ? -46.148 1.235 9.860 1.00 60.84 213 GLN A N 1
ATOM 1672 C CA . GLN A 1 213 ? -44.848 1.657 9.350 1.00 60.84 213 GLN A CA 1
ATOM 1673 C C . GLN A 1 213 ? -44.549 3.132 9.622 1.00 60.84 213 GLN A C 1
ATOM 1675 O O . GLN A 1 213 ? -43.373 3.478 9.724 1.00 60.84 213 GLN A O 1
ATOM 1680 N N . GLN A 1 214 ? -45.550 4.013 9.669 1.00 63.78 214 GLN A N 1
ATOM 1681 C CA . GLN A 1 214 ? -45.325 5.434 9.941 1.00 63.78 214 GLN A CA 1
ATOM 1682 C C . GLN A 1 214 ? -45.210 5.723 11.443 1.00 63.78 214 GLN A C 1
ATOM 1684 O O . GLN A 1 214 ? -44.406 6.567 11.822 1.00 63.78 214 GLN A O 1
ATOM 1689 N N . CYS A 1 215 ? -45.968 5.003 12.274 1.00 68.00 215 CYS A N 1
ATOM 1690 C CA . CYS A 1 215 ? -46.149 5.278 13.701 1.00 68.00 215 CYS A CA 1
ATOM 1691 C C . CYS A 1 215 ? -45.684 4.131 14.618 1.00 68.00 215 CYS A C 1
ATOM 1693 O O . CYS A 1 215 ? -46.257 3.913 15.683 1.00 68.00 215 CYS A O 1
ATOM 1695 N N . ALA A 1 216 ? -44.675 3.360 14.200 1.00 55.09 216 ALA A N 1
ATOM 1696 C CA . ALA A 1 216 ? -44.117 2.276 15.008 1.00 55.09 216 ALA A CA 1
ATOM 1697 C C . ALA A 1 216 ? -43.541 2.791 16.340 1.00 55.09 216 ALA A C 1
ATOM 1699 O O . ALA A 1 216 ? -42.820 3.788 16.379 1.00 55.09 216 ALA A O 1
ATOM 1700 N N . THR A 1 217 ? -43.809 2.066 17.428 1.00 44.03 217 THR A N 1
ATOM 1701 C CA . THR A 1 217 ? -43.246 2.343 18.758 1.00 44.03 217 THR A CA 1
ATOM 1702 C C . THR A 1 217 ? -41.716 2.178 18.796 1.00 44.03 217 THR A C 1
ATOM 1704 O O . THR A 1 217 ? -41.174 1.385 18.020 1.00 44.03 217 THR A O 1
ATOM 1707 N N . PRO A 1 218 ? -41.000 2.851 19.722 1.00 36.47 218 PRO A N 1
ATOM 1708 C CA . PRO A 1 218 ? -39.537 2.800 19.794 1.00 36.47 218 PRO A CA 1
ATOM 1709 C C . PRO A 1 218 ? -38.988 1.371 19.952 1.00 36.47 218 PRO A C 1
ATOM 1711 O O . PRO A 1 218 ? -39.165 0.744 20.994 1.00 36.47 218 PRO A O 1
ATOM 1714 N N . GLY A 1 219 ? -38.295 0.860 18.929 1.00 42.72 219 GLY A N 1
ATOM 1715 C CA . GLY A 1 219 ? -37.645 -0.456 18.985 1.00 42.72 219 GLY A CA 1
ATOM 1716 C C . GLY A 1 219 ? -37.168 -0.982 17.630 1.00 42.72 219 GLY A C 1
ATOM 1717 O O . GLY A 1 219 ? -36.001 -1.343 17.491 1.00 42.72 219 GLY A O 1
ATOM 1718 N N . GLU A 1 220 ? -38.029 -0.966 16.610 1.00 37.28 220 GLU A N 1
ATOM 1719 C CA . GLU A 1 220 ? -37.671 -1.434 15.263 1.00 37.28 220 GLU A CA 1
ATOM 1720 C C . GLU A 1 220 ? -37.143 -0.282 14.399 1.00 37.28 220 GLU A C 1
ATOM 1722 O O . GLU A 1 220 ? -37.883 0.587 13.935 1.00 37.28 220 GLU A O 1
ATOM 1727 N N . LYS A 1 221 ? -35.826 -0.268 14.165 1.00 43.00 221 LYS A N 1
ATOM 1728 C CA . LYS A 1 221 ? -35.218 0.635 13.183 1.00 43.00 221 LYS A CA 1
ATOM 1729 C C . LYS A 1 221 ? -35.578 0.164 11.777 1.00 43.00 221 LYS A C 1
ATOM 1731 O O . LYS A 1 221 ? -35.165 -0.918 11.376 1.00 43.00 221 LYS A O 1
ATOM 1736 N N . LYS A 1 222 ? -36.221 1.025 10.983 1.00 47.62 222 LYS A N 1
ATOM 1737 C CA . LYS A 1 222 ? -36.113 0.914 9.522 1.00 47.62 222 LYS A CA 1
ATOM 1738 C C . LYS A 1 222 ? -34.647 1.100 9.153 1.00 47.62 222 LYS A C 1
ATOM 1740 O O . LYS A 1 222 ? -34.071 2.153 9.436 1.00 47.62 222 LYS A O 1
ATOM 1745 N N . GLU A 1 223 ? -34.046 0.083 8.556 1.00 60.66 223 GLU A N 1
ATOM 1746 C CA . GLU A 1 223 ? -32.650 0.139 8.147 1.00 60.66 223 GLU A CA 1
ATOM 1747 C C . GLU A 1 223 ? -32.516 1.087 6.947 1.00 60.66 223 GLU A C 1
ATOM 1749 O O . GLU A 1 223 ? -32.935 0.793 5.826 1.00 60.66 223 GLU A O 1
ATOM 1754 N N . LEU A 1 224 ? -31.989 2.282 7.219 1.00 67.56 224 LEU A N 1
ATOM 1755 C CA . LEU A 1 224 ? -31.633 3.264 6.201 1.00 67.56 224 LEU A CA 1
ATOM 1756 C C . LEU A 1 224 ? -30.424 2.751 5.422 1.00 67.56 224 LEU A C 1
ATOM 1758 O O . LEU A 1 224 ? -29.396 2.435 6.024 1.00 67.56 224 LEU A O 1
ATOM 1762 N N . CYS A 1 225 ? -30.526 2.735 4.096 1.00 73.25 225 CYS A N 1
ATOM 1763 C CA . CYS A 1 225 ? -29.361 2.495 3.256 1.00 73.25 225 CYS A CA 1
ATOM 1764 C C . CYS A 1 225 ? -28.357 3.657 3.373 1.00 73.25 225 CYS A C 1
ATOM 1766 O O . CYS A 1 225 ? -28.769 4.799 3.612 1.00 73.25 225 CYS A O 1
ATOM 1768 N N . PRO A 1 226 ? -27.044 3.406 3.184 1.00 73.38 226 PRO A N 1
ATOM 1769 C CA . PRO A 1 226 ? -26.024 4.446 3.213 1.00 73.38 226 PRO A CA 1
ATOM 1770 C C . PRO A 1 226 ? -26.409 5.622 2.304 1.00 73.38 226 PRO A C 1
ATOM 1772 O O . PRO A 1 226 ? -26.772 5.396 1.146 1.00 73.38 226 PRO A O 1
ATOM 1775 N N . PRO A 1 227 ? -26.355 6.875 2.786 1.00 67.62 227 PRO A N 1
ATOM 1776 C CA . PRO A 1 227 ? -26.795 8.016 1.998 1.00 67.62 227 PRO A CA 1
ATOM 1777 C C . PRO A 1 227 ? -25.886 8.191 0.774 1.00 67.62 227 PRO A C 1
ATOM 1779 O O . PRO A 1 227 ? -24.672 8.349 0.921 1.00 67.62 227 PRO A O 1
ATOM 1782 N N . ILE A 1 228 ? -26.476 8.187 -0.424 1.00 67.12 228 ILE A N 1
ATOM 1783 C CA . ILE A 1 228 ? -25.786 8.512 -1.683 1.00 67.12 228 ILE A CA 1
ATOM 1784 C C . ILE A 1 228 ? -26.162 9.937 -2.109 1.00 67.12 228 ILE A C 1
ATOM 1786 O O . ILE A 1 228 ? -27.328 10.334 -2.046 1.00 67.12 228 ILE A O 1
ATOM 1790 N N . TYR A 1 229 ? -25.162 10.709 -2.532 1.00 68.06 229 TYR A N 1
ATOM 1791 C CA . TYR A 1 229 ? -25.283 12.116 -2.916 1.00 68.06 229 TYR A CA 1
ATOM 1792 C C . TYR A 1 229 ? -25.099 12.293 -4.429 1.00 68.06 229 TYR A C 1
ATOM 1794 O O . TYR A 1 229 ? -24.450 11.478 -5.081 1.00 68.06 229 TYR A O 1
ATOM 1802 N N . SER A 1 230 ? -25.657 13.374 -4.984 1.00 68.69 230 SER A N 1
ATOM 1803 C CA . SER A 1 230 ? -25.199 13.880 -6.285 1.00 68.69 230 SER A CA 1
ATOM 1804 C C . SER A 1 230 ? -23.931 14.704 -6.072 1.00 68.69 230 SER A C 1
ATOM 1806 O O . SER A 1 230 ? -23.847 15.457 -5.102 1.00 68.69 230 SER A O 1
ATOM 1808 N N . THR A 1 231 ? -22.975 14.568 -6.981 1.00 63.47 231 THR A N 1
ATOM 1809 C CA . THR A 1 231 ? -21.606 15.088 -6.899 1.00 63.47 231 THR A CA 1
ATOM 1810 C C . THR A 1 231 ? -21.224 15.760 -8.226 1.00 63.47 231 THR A C 1
ATOM 1812 O O . THR A 1 231 ? -21.955 15.630 -9.214 1.00 63.47 231 THR A O 1
ATOM 1815 N N . PRO A 1 232 ? -20.076 16.452 -8.314 1.00 57.03 232 PRO A N 1
ATOM 1816 C CA . PRO A 1 232 ? -19.559 17.025 -9.552 1.00 57.03 232 PRO A CA 1
ATOM 1817 C C . PRO A 1 232 ? -19.225 16.005 -10.648 1.00 57.03 232 PRO A C 1
ATOM 1819 O O . PRO A 1 232 ? -18.872 16.442 -11.737 1.00 57.03 232 PRO A O 1
ATOM 1822 N N . ILE A 1 233 ? -19.319 14.688 -10.393 1.00 63.62 233 ILE A N 1
ATOM 1823 C CA . ILE A 1 233 ? -19.148 13.622 -11.402 1.00 63.62 233 ILE A CA 1
ATOM 1824 C C . ILE A 1 233 ? -20.391 12.727 -11.594 1.00 63.62 233 ILE A C 1
ATOM 1826 O O . ILE A 1 233 ? -20.487 12.012 -12.594 1.00 63.62 233 ILE A O 1
ATOM 1830 N N . LEU A 1 234 ? -21.355 12.771 -10.665 1.00 73.06 234 LEU A N 1
ATOM 1831 C CA . LEU A 1 234 ? -22.440 11.793 -10.523 1.00 73.06 234 LEU A CA 1
ATOM 1832 C C . LEU A 1 234 ? -23.772 12.479 -10.177 1.00 73.06 234 LEU A C 1
ATOM 1834 O O . LEU A 1 234 ? -23.877 13.168 -9.170 1.00 73.06 234 LEU A O 1
ATOM 1838 N N . SER A 1 235 ? -24.833 12.229 -10.938 1.00 79.62 235 SER A N 1
ATOM 1839 C CA . SER A 1 235 ? -26.206 12.610 -10.581 1.00 79.62 235 SER A CA 1
ATOM 1840 C C . SER A 1 235 ? -27.002 11.382 -10.141 1.00 79.62 235 SER A C 1
ATOM 1842 O O . SER A 1 235 ? -26.935 10.346 -10.802 1.00 79.62 235 SER A O 1
ATOM 1844 N N . VAL A 1 236 ? -27.763 11.486 -9.045 1.00 80.25 236 VAL A N 1
ATOM 1845 C CA . VAL A 1 236 ? -28.592 10.392 -8.503 1.00 80.25 236 VAL A CA 1
ATOM 1846 C C . VAL A 1 236 ? -30.035 10.825 -8.251 1.00 80.25 236 VAL A C 1
ATOM 1848 O O . VAL A 1 236 ? -30.301 11.948 -7.823 1.00 80.25 236 VAL A O 1
ATOM 1851 N N . VAL A 1 237 ? -30.975 9.907 -8.478 1.00 85.44 237 VAL A N 1
ATOM 1852 C CA . VAL A 1 237 ? -32.412 10.077 -8.221 1.00 85.44 237 VAL A CA 1
ATOM 1853 C C . VAL A 1 237 ? -32.936 8.811 -7.553 1.00 85.44 237 VAL A C 1
ATOM 1855 O O . VAL A 1 237 ? -32.773 7.729 -8.109 1.00 85.44 237 VAL A O 1
ATOM 1858 N N . CYS A 1 238 ? -33.600 8.938 -6.402 1.00 81.75 238 CYS A N 1
ATOM 1859 C CA . CYS A 1 238 ? -34.185 7.803 -5.688 1.00 81.75 238 CYS A CA 1
ATOM 1860 C C . CYS A 1 238 ? -35.711 7.800 -5.751 1.00 81.75 238 CYS A C 1
ATOM 1862 O O . CYS A 1 238 ? -36.346 8.856 -5.766 1.00 81.75 238 CYS A O 1
ATOM 1864 N N . GLN A 1 239 ? -36.287 6.602 -5.773 1.00 85.38 239 GLN A N 1
ATOM 1865 C CA . GLN A 1 239 ? -37.718 6.328 -5.761 1.00 85.38 239 GLN A CA 1
ATOM 1866 C C . GLN A 1 239 ? -38.017 5.280 -4.689 1.00 85.38 239 GLN A C 1
ATOM 1868 O O . GLN A 1 239 ? -37.323 4.268 -4.610 1.00 85.38 239 GLN A O 1
ATOM 1873 N N . ASP A 1 240 ? -39.026 5.520 -3.858 1.00 78.12 240 ASP A N 1
ATOM 1874 C CA . ASP A 1 240 ? -39.474 4.533 -2.872 1.00 78.12 240 ASP A CA 1
ATOM 1875 C C . ASP A 1 240 ? -40.231 3.353 -3.522 1.00 78.12 240 ASP A C 1
ATOM 1877 O O . ASP A 1 240 ? -40.492 3.342 -4.728 1.00 78.12 240 ASP A O 1
ATOM 1881 N N . VAL A 1 241 ? -40.639 2.373 -2.709 1.00 72.69 241 VAL A N 1
ATOM 1882 C CA . VAL A 1 241 ? -41.439 1.202 -3.136 1.00 72.69 241 VAL A CA 1
ATOM 1883 C C . VAL A 1 241 ? -42.775 1.549 -3.808 1.00 72.69 241 VAL A C 1
ATOM 1885 O O . VAL A 1 241 ? -43.393 0.687 -4.427 1.00 72.69 241 VAL A O 1
ATOM 1888 N N . THR A 1 242 ? -43.244 2.794 -3.687 1.00 63.72 242 THR A N 1
ATOM 1889 C CA . THR A 1 242 ? -44.475 3.293 -4.319 1.00 63.72 242 THR A CA 1
ATOM 1890 C C . THR A 1 242 ? -44.209 4.114 -5.588 1.00 63.72 242 THR A C 1
ATOM 1892 O O . THR A 1 242 ? -45.154 4.582 -6.222 1.00 63.72 242 THR A O 1
ATOM 1895 N N . GLY A 1 243 ? -42.940 4.273 -5.982 1.00 64.62 243 GLY A N 1
ATOM 1896 C CA . GLY A 1 243 ? -42.505 5.050 -7.145 1.00 64.62 243 GLY A CA 1
ATOM 1897 C C . GLY A 1 243 ? -42.400 6.560 -6.898 1.00 64.62 243 GLY A C 1
ATOM 1898 O O . GLY A 1 243 ? -42.146 7.316 -7.839 1.00 64.62 243 GLY A O 1
ATOM 1899 N N . ASN A 1 244 ? -42.579 7.033 -5.659 1.00 69.56 244 ASN A N 1
ATOM 1900 C CA . ASN A 1 244 ? -42.444 8.455 -5.347 1.00 69.56 244 ASN A CA 1
ATOM 1901 C C . ASN A 1 244 ? -40.966 8.841 -5.257 1.00 69.56 244 ASN A C 1
ATOM 1903 O O . ASN A 1 244 ? -40.170 8.148 -4.625 1.00 69.56 244 ASN A O 1
ATOM 1907 N N . LYS A 1 245 ? -40.593 9.982 -5.853 1.00 74.31 245 LYS A N 1
ATOM 1908 C CA . LYS A 1 245 ? -39.228 10.509 -5.738 1.00 74.31 245 LYS A CA 1
ATOM 1909 C C . LYS A 1 245 ? -38.926 10.909 -4.295 1.00 74.31 245 LYS A C 1
ATOM 1911 O O . LYS A 1 245 ? -39.626 11.744 -3.724 1.00 74.31 245 LYS A O 1
ATOM 1916 N N . ILE A 1 246 ? -37.840 10.372 -3.750 1.00 77.00 246 ILE A N 1
ATOM 1917 C CA . ILE A 1 246 ? -37.335 10.680 -2.409 1.00 77.00 246 ILE A CA 1
ATOM 1918 C C . ILE A 1 246 ? -35.872 11.130 -2.468 1.00 77.00 246 ILE A C 1
ATOM 1920 O O . ILE A 1 246 ? -35.158 10.871 -3.438 1.00 77.00 246 ILE A O 1
ATOM 1924 N N . SER A 1 247 ? -35.397 11.791 -1.409 1.00 76.94 247 SER A N 1
ATOM 1925 C CA . SER A 1 247 ? -33.958 12.025 -1.247 1.00 76.94 247 SER A CA 1
ATOM 1926 C C . SER A 1 247 ? -33.234 10.688 -1.095 1.00 76.94 247 SER A C 1
ATOM 1928 O O . SER A 1 247 ? -33.613 9.889 -0.241 1.00 76.94 247 SER A O 1
ATOM 1930 N N . CYS A 1 248 ? -32.142 10.479 -1.831 1.00 76.31 248 CYS A N 1
ATOM 1931 C CA . CYS A 1 248 ? -31.284 9.301 -1.664 1.00 76.31 248 CYS A CA 1
ATOM 1932 C C . CYS A 1 248 ? -30.625 9.210 -0.276 1.00 76.31 248 CYS A C 1
ATOM 1934 O O . CYS A 1 248 ? -30.195 8.138 0.135 1.00 76.31 248 CYS A O 1
ATOM 1936 N N . THR A 1 249 ? -30.619 10.303 0.494 1.00 71.38 249 THR A N 1
ATOM 1937 C CA . THR A 1 249 ? -30.220 10.305 1.912 1.00 71.38 249 THR A CA 1
ATOM 1938 C C . THR A 1 249 ? -31.298 9.778 2.869 1.00 71.38 249 THR A C 1
ATOM 1940 O O . THR A 1 249 ? -31.050 9.671 4.065 1.00 71.38 249 THR A O 1
ATOM 1943 N N . LYS A 1 250 ? -32.505 9.497 2.362 1.00 76.00 250 LYS A N 1
ATOM 1944 C CA . LYS A 1 250 ? -33.651 8.928 3.091 1.00 76.00 250 LYS A CA 1
ATOM 1945 C C . LYS A 1 250 ? -34.051 7.552 2.533 1.00 76.00 250 LYS A C 1
ATOM 1947 O O . LYS A 1 250 ? -35.170 7.100 2.766 1.00 76.00 250 LYS A O 1
ATOM 1952 N N . ALA A 1 251 ? -33.162 6.913 1.770 1.00 78.19 251 ALA A N 1
ATOM 1953 C CA . ALA A 1 251 ? -33.390 5.591 1.204 1.00 78.19 251 ALA A CA 1
ATOM 1954 C C . ALA A 1 251 ? -33.565 4.543 2.313 1.00 78.19 251 ALA A C 1
ATOM 1956 O O . ALA A 1 251 ? -32.765 4.459 3.242 1.00 78.19 251 ALA A O 1
ATOM 1957 N N . THR A 1 252 ? -34.618 3.744 2.197 1.00 81.31 252 THR A N 1
ATOM 1958 C CA . THR A 1 252 ? -34.947 2.622 3.093 1.00 81.31 252 THR A CA 1
ATOM 1959 C C . THR A 1 252 ? -35.242 1.377 2.261 1.00 81.31 252 THR A C 1
ATOM 1961 O O . THR A 1 252 ? -35.353 1.481 1.036 1.00 81.31 252 THR A O 1
ATOM 1964 N N . ASP A 1 253 ? -35.326 0.211 2.904 1.00 79.94 253 ASP A N 1
ATOM 1965 C CA . ASP A 1 253 ? -35.583 -1.077 2.246 1.00 79.94 253 ASP A CA 1
ATOM 1966 C C . ASP A 1 253 ? -36.658 -0.983 1.141 1.00 79.94 253 ASP A C 1
ATOM 1968 O O . ASP A 1 253 ? -37.740 -0.424 1.341 1.00 79.94 253 ASP A O 1
ATOM 1972 N N . GLY A 1 254 ? -36.314 -1.457 -0.058 1.00 74.50 254 GLY A N 1
ATOM 1973 C CA . GLY A 1 254 ? -37.138 -1.359 -1.261 1.00 74.50 254 GLY A CA 1
ATOM 1974 C C . GLY A 1 254 ? -36.978 -0.081 -2.102 1.00 74.50 254 GLY A C 1
ATOM 1975 O O . GLY A 1 254 ? -37.641 0.057 -3.129 1.00 74.50 254 GLY A O 1
ATOM 1976 N N . THR A 1 255 ? -36.105 0.857 -1.717 1.00 85.94 255 THR A N 1
ATOM 1977 C CA . THR A 1 255 ? -35.794 2.052 -2.532 1.00 85.94 255 THR A CA 1
ATOM 1978 C C . THR A 1 255 ? -34.988 1.684 -3.781 1.00 85.94 255 THR A C 1
ATOM 1980 O O . THR A 1 255 ? -33.948 1.036 -3.681 1.00 85.94 255 THR A O 1
ATOM 1983 N N . TYR A 1 256 ? -35.397 2.192 -4.944 1.00 86.44 256 TYR A N 1
ATOM 1984 C CA . TYR A 1 256 ? -34.613 2.160 -6.182 1.00 86.44 256 TYR A CA 1
ATOM 1985 C C . TYR A 1 256 ? -33.865 3.483 -6.380 1.00 86.44 256 TYR A C 1
ATOM 1987 O O . TYR A 1 256 ? -34.455 4.556 -6.261 1.00 86.44 256 TYR A O 1
ATOM 1995 N N . LEU A 1 257 ? -32.582 3.431 -6.733 1.00 87.38 257 LEU A N 1
ATOM 1996 C CA . LEU A 1 257 ? -31.770 4.594 -7.105 1.00 87.38 257 LEU A CA 1
ATOM 1997 C C . LEU A 1 257 ? -31.368 4.473 -8.569 1.00 87.38 257 LEU A C 1
ATOM 1999 O O . LEU A 1 257 ? -30.745 3.492 -8.941 1.00 87.38 257 LEU A O 1
ATOM 2003 N N . THR A 1 258 ? -31.655 5.477 -9.393 1.00 86.44 258 THR A N 1
ATOM 2004 C CA . THR A 1 258 ? -31.109 5.598 -10.757 1.00 86.44 258 THR A CA 1
ATOM 2005 C C . THR A 1 258 ? -30.034 6.673 -10.808 1.00 86.44 258 THR A C 1
ATOM 2007 O O . THR A 1 258 ? -30.237 7.746 -10.233 1.00 86.44 258 THR A O 1
ATOM 2010 N N . TYR A 1 259 ? -28.922 6.422 -11.502 1.00 85.06 259 TYR A N 1
ATOM 2011 C CA . TYR A 1 259 ? -27.802 7.361 -11.573 1.00 85.06 259 TYR A CA 1
ATOM 2012 C C . TYR A 1 259 ? -27.262 7.593 -12.987 1.00 85.06 259 TYR A C 1
ATOM 2014 O O . TYR A 1 259 ? -27.398 6.758 -13.878 1.00 85.06 259 TYR A O 1
ATOM 2022 N N . GLN A 1 260 ? -26.642 8.756 -13.185 1.00 82.06 260 GLN A N 1
ATOM 2023 C CA . GLN A 1 260 ? -26.019 9.174 -14.440 1.00 82.06 260 GLN A CA 1
ATOM 2024 C C . GLN A 1 260 ? -24.683 9.858 -14.157 1.00 82.06 260 GLN A C 1
ATOM 2026 O O . GLN A 1 260 ? -24.592 10.706 -13.272 1.00 82.06 260 GLN A O 1
ATOM 2031 N N . CYS A 1 261 ? -23.656 9.523 -14.931 1.00 80.88 261 CYS A N 1
ATOM 2032 C CA . CYS A 1 261 ? -22.393 10.254 -14.901 1.00 80.88 261 CYS A CA 1
ATOM 2033 C C . CYS A 1 261 ? -22.524 11.558 -15.689 1.00 80.88 261 CYS A C 1
ATOM 2035 O O . CYS A 1 261 ? -23.186 11.596 -16.729 1.00 80.88 261 CYS A O 1
ATOM 2037 N N . ILE A 1 262 ? -21.907 12.626 -15.191 1.00 73.12 262 ILE A N 1
ATOM 2038 C CA . ILE A 1 262 ? -21.902 13.924 -15.877 1.00 73.12 262 ILE A CA 1
ATOM 2039 C C . ILE A 1 262 ? -20.834 13.960 -16.984 1.00 73.12 262 ILE A C 1
ATOM 2041 O O . ILE A 1 262 ? -20.077 13.010 -17.177 1.00 73.12 262 ILE A O 1
ATOM 2045 N N . GLN A 1 263 ? -20.800 15.048 -17.756 1.00 71.94 263 GLN A N 1
ATOM 2046 C CA . GLN A 1 263 ? -19.949 15.194 -18.941 1.00 71.94 263 GLN A CA 1
ATOM 2047 C C . GLN A 1 263 ? -18.477 14.794 -18.693 1.00 71.94 263 GLN A C 1
ATOM 2049 O O . GLN A 1 263 ? -17.886 15.152 -17.680 1.00 71.94 263 GLN A O 1
ATOM 2054 N N . TYR A 1 264 ? -17.889 14.073 -19.655 1.00 80.00 264 TYR A N 1
ATOM 2055 C CA . TYR A 1 264 ? -16.549 13.457 -19.589 1.00 80.00 264 TYR A CA 1
ATOM 2056 C C . TYR A 1 264 ? -16.393 12.279 -18.607 1.00 80.00 264 TYR A C 1
ATOM 2058 O O . TYR A 1 264 ? -15.295 11.734 -18.508 1.00 80.00 264 TYR A O 1
ATOM 2066 N N . TYR A 1 265 ? -17.477 11.809 -17.980 1.00 84.25 265 TYR A N 1
ATOM 2067 C CA . TYR A 1 265 ? -17.536 10.547 -17.235 1.00 84.25 265 TYR A CA 1
ATOM 2068 C C . TYR A 1 265 ? -18.631 9.619 -17.794 1.00 84.25 265 TYR A C 1
ATOM 2070 O O . TYR A 1 265 ? -19.588 10.066 -18.427 1.00 84.25 265 TYR A O 1
ATOM 2078 N N . GLU A 1 266 ? -18.494 8.308 -17.593 1.00 82.62 266 GLU A N 1
ATOM 2079 C CA . GLU A 1 266 ? -19.433 7.290 -18.087 1.00 82.62 266 GLU A CA 1
ATOM 2080 C C . GLU A 1 266 ? -19.509 6.054 -17.171 1.00 82.62 266 GLU A C 1
ATOM 2082 O O . GLU A 1 266 ? -18.631 5.815 -16.341 1.00 82.62 266 GLU A O 1
ATOM 2087 N N . THR A 1 267 ? -20.576 5.264 -17.322 1.00 79.81 267 THR A N 1
ATOM 2088 C CA . THR A 1 267 ? -20.841 4.054 -16.527 1.00 79.81 267 THR A CA 1
ATOM 2089 C C . THR A 1 267 ? -20.235 2.802 -17.160 1.00 79.81 267 THR A C 1
ATOM 2091 O O . THR A 1 267 ? -20.410 2.570 -18.358 1.00 79.81 267 THR A O 1
ATOM 2094 N N . LEU A 1 268 ? -19.620 1.932 -16.354 1.00 64.56 268 LEU A N 1
ATOM 2095 C CA . LEU A 1 268 ? -19.238 0.580 -16.776 1.00 64.56 268 LEU A CA 1
ATOM 2096 C C . LEU A 1 268 ? -20.463 -0.353 -16.788 1.00 64.56 268 LEU A C 1
ATOM 2098 O O . LEU A 1 268 ? -21.012 -0.684 -15.742 1.00 64.56 268 LEU A O 1
ATOM 2102 N N . GLY A 1 269 ? -20.869 -0.821 -17.971 1.00 58.22 269 GLY A N 1
ATOM 2103 C CA . GLY A 1 269 ? -21.939 -1.816 -18.126 1.00 58.22 269 GLY A CA 1
ATOM 2104 C C . GLY A 1 269 ? -23.352 -1.237 -18.299 1.00 58.22 269 GLY A C 1
ATOM 2105 O O . GLY A 1 269 ? -23.530 -0.079 -18.669 1.00 58.22 269 GLY A O 1
ATOM 2106 N N . ARG A 1 270 ? -24.375 -2.090 -18.114 1.00 52.66 270 ARG A N 1
ATOM 2107 C CA . ARG A 1 270 ? -25.789 -1.784 -18.435 1.00 52.66 270 ARG A CA 1
ATOM 2108 C C . ARG A 1 270 ? -26.657 -1.345 -17.249 1.00 52.66 270 ARG A C 1
ATOM 2110 O O . ARG A 1 270 ? -27.745 -0.830 -17.488 1.00 52.66 270 ARG A O 1
ATOM 2117 N N . GLN A 1 271 ? -26.237 -1.570 -16.004 1.00 56.28 271 GLN A N 1
ATOM 2118 C CA . GLN A 1 271 ? -27.058 -1.269 -14.825 1.00 56.28 271 GLN A CA 1
ATOM 2119 C C . GLN A 1 271 ? -26.767 0.145 -14.311 1.00 56.28 271 GLN A C 1
ATOM 2121 O O . GLN A 1 271 ? -25.756 0.393 -13.671 1.00 56.28 271 GLN A O 1
ATOM 2126 N N . GLN A 1 272 ? -27.682 1.070 -14.602 1.00 69.75 272 GLN A N 1
ATOM 2127 C CA . GLN A 1 272 ? -27.689 2.447 -14.082 1.00 69.75 272 GLN A CA 1
ATOM 2128 C C . GLN A 1 272 ? -28.624 2.590 -12.868 1.00 69.75 272 GLN A C 1
ATOM 2130 O O . GLN A 1 272 ? -29.094 3.684 -12.555 1.00 69.75 272 GLN A O 1
ATOM 2135 N N . SER A 1 273 ? -28.951 1.466 -12.224 1.00 80.25 273 SER A N 1
ATOM 2136 C CA . SER A 1 273 ? -29.950 1.364 -11.165 1.00 80.25 273 SER A CA 1
ATOM 2137 C C . SER A 1 273 ? -29.470 0.464 -10.030 1.00 80.25 273 SER A C 1
ATOM 2139 O O . SER A 1 273 ? -29.090 -0.677 -10.298 1.00 80.25 273 SER A O 1
ATOM 2141 N N . LEU A 1 274 ? -29.564 0.967 -8.802 1.00 84.94 274 LEU A N 1
ATOM 2142 C CA . LEU A 1 274 ? -29.279 0.273 -7.548 1.00 84.94 274 LEU A CA 1
ATOM 2143 C C . LEU A 1 274 ? -30.585 0.004 -6.793 1.00 84.94 274 LEU A C 1
ATOM 2145 O O . LEU A 1 274 ? -31.559 0.753 -6.934 1.00 84.94 274 LEU A O 1
ATOM 2149 N N . TYR A 1 275 ? -30.585 -1.017 -5.949 1.00 86.31 275 TYR A N 1
ATOM 2150 C CA . TYR A 1 275 ? -31.688 -1.398 -5.077 1.00 86.31 275 TYR A CA 1
ATOM 2151 C C . TYR A 1 275 ? -31.231 -1.454 -3.617 1.00 86.31 275 TYR A C 1
ATOM 2153 O O . TYR A 1 275 ? -30.211 -2.058 -3.287 1.00 86.31 275 TYR A O 1
ATOM 2161 N N . CYS A 1 276 ? -31.992 -0.807 -2.737 1.00 81.19 276 CYS A N 1
ATOM 2162 C CA . CYS A 1 276 ? -31.785 -0.838 -1.296 1.00 81.19 276 CYS A CA 1
ATOM 2163 C C . CYS A 1 276 ? -32.471 -2.076 -0.705 1.00 81.19 276 CYS A C 1
ATOM 2165 O O . CYS A 1 276 ? -33.692 -2.206 -0.797 1.00 81.19 276 CYS A O 1
ATOM 2167 N N . SER A 1 277 ? -31.701 -2.966 -0.079 1.00 77.75 277 SER A N 1
ATOM 2168 C CA . SER A 1 277 ? -32.188 -4.159 0.612 1.00 77.75 277 SER A CA 1
ATOM 2169 C C . SER A 1 277 ? -31.498 -4.333 1.966 1.00 77.75 277 SER A C 1
ATOM 2171 O O . SER A 1 277 ? -30.270 -4.280 2.034 1.00 77.75 277 SER A O 1
ATOM 2173 N N . HIS A 1 278 ? -32.266 -4.547 3.039 1.00 75.75 278 HIS A N 1
ATOM 2174 C CA . HIS A 1 278 ? -31.760 -4.780 4.405 1.00 75.75 278 HIS A CA 1
ATOM 2175 C C . HIS A 1 278 ? -30.697 -3.741 4.824 1.00 75.75 278 HIS A C 1
ATOM 2177 O O . HIS A 1 278 ? -29.565 -4.072 5.176 1.00 75.75 278 HIS A O 1
ATOM 2183 N N . GLY A 1 279 ? -31.011 -2.453 4.634 1.00 66.56 279 GLY A N 1
ATOM 2184 C CA . GLY A 1 279 ? -30.095 -1.351 4.947 1.00 66.56 279 GLY A CA 1
ATOM 2185 C C . GLY A 1 279 ? -28.825 -1.272 4.093 1.00 66.56 279 GLY A C 1
ATOM 2186 O O . GLY A 1 279 ? -27.917 -0.523 4.445 1.00 66.56 279 GLY A O 1
ATOM 2187 N N . THR A 1 280 ? -28.728 -2.005 2.980 1.00 72.44 280 THR A N 1
ATOM 2188 C CA . THR A 1 280 ? -27.561 -2.004 2.081 1.00 72.44 280 THR A CA 1
ATOM 2189 C C . THR A 1 280 ? -27.955 -1.794 0.618 1.00 72.44 280 THR A C 1
ATOM 2191 O O . THR A 1 280 ? -29.032 -2.199 0.195 1.00 72.44 280 THR A O 1
ATOM 2194 N N . TRP A 1 281 ? -27.094 -1.144 -0.168 1.00 78.06 281 TRP A N 1
ATOM 2195 C CA . TRP A 1 281 ? -27.257 -1.084 -1.625 1.00 78.06 281 TRP A CA 1
ATOM 2196 C C . TRP A 1 281 ? -26.646 -2.332 -2.271 1.00 78.06 281 TRP A C 1
ATOM 2198 O O . TRP A 1 281 ? -25.564 -2.761 -1.871 1.00 78.06 281 TRP A O 1
ATOM 2208 N N . ASP A 1 282 ? -27.315 -2.878 -3.285 1.00 77.00 282 ASP A N 1
ATOM 2209 C CA . ASP A 1 282 ? -26.859 -4.033 -4.071 1.00 77.00 282 ASP A CA 1
ATOM 2210 C C . ASP A 1 282 ? -25.550 -3.790 -4.850 1.00 77.00 282 ASP A C 1
ATOM 2212 O O . ASP A 1 282 ? -24.742 -4.708 -5.002 1.00 77.00 282 ASP A O 1
ATOM 2216 N N . SER A 1 283 ? -25.295 -2.559 -5.300 1.00 73.81 283 SER A N 1
ATOM 2217 C CA . SER A 1 283 ? -23.973 -2.110 -5.752 1.00 73.81 283 SER A CA 1
ATOM 2218 C C . SER A 1 283 ? -23.713 -0.640 -5.407 1.00 73.81 283 SER A C 1
ATOM 2220 O O . SER A 1 283 ? -24.549 0.049 -4.827 1.00 73.81 283 SER A O 1
ATOM 2222 N N . GLN A 1 284 ? -22.525 -0.141 -5.754 1.00 71.56 284 GLN A N 1
ATOM 2223 C CA . GLN A 1 284 ? -22.206 1.290 -5.714 1.00 71.56 284 GLN A CA 1
ATOM 2224 C C . GLN A 1 284 ? -22.330 1.914 -7.115 1.00 71.56 284 GLN A C 1
ATOM 2226 O O . GLN A 1 284 ? -22.164 1.197 -8.107 1.00 71.56 284 GLN A O 1
ATOM 2231 N N . PRO A 1 285 ? -22.602 3.229 -7.225 1.00 72.94 285 PRO A N 1
ATOM 2232 C CA . PRO A 1 285 ? -22.606 3.924 -8.504 1.00 72.94 285 PRO A CA 1
ATOM 2233 C C . PRO A 1 285 ? -21.169 4.149 -8.994 1.00 72.94 285 PRO A C 1
ATOM 2235 O O . PRO A 1 285 ? -20.352 4.737 -8.289 1.00 72.94 285 PRO A O 1
ATOM 2238 N N . ILE A 1 286 ? -20.861 3.702 -10.214 1.00 73.81 286 ILE A N 1
ATOM 2239 C CA . ILE A 1 286 ? -19.515 3.804 -10.804 1.00 73.81 286 ILE A CA 1
ATOM 2240 C C . ILE A 1 286 ? -19.527 4.789 -11.976 1.00 73.81 286 ILE A C 1
ATOM 2242 O O . ILE A 1 286 ? -20.224 4.562 -12.969 1.00 73.81 286 ILE A O 1
ATOM 2246 N N . CYS A 1 287 ? -18.708 5.839 -11.873 1.00 76.38 287 CYS A N 1
ATOM 2247 C CA . CYS A 1 287 ? -18.430 6.796 -12.943 1.00 76.38 287 CYS A CA 1
ATOM 2248 C C . CYS A 1 287 ? -16.926 6.876 -13.204 1.00 76.38 287 CYS A C 1
ATOM 2250 O O . CYS A 1 287 ? -16.176 7.382 -12.374 1.00 76.38 287 CYS A O 1
ATOM 2252 N N . GLN A 1 288 ? -16.495 6.391 -14.367 1.00 80.25 288 GLN A N 1
ATOM 2253 C CA . GLN A 1 288 ? -15.100 6.452 -14.808 1.00 80.25 288 GLN A CA 1
ATOM 2254 C C . GLN A 1 288 ? -14.898 7.571 -15.841 1.00 80.25 288 GLN A C 1
ATOM 2256 O O . GLN A 1 288 ? -15.850 7.904 -16.552 1.00 80.25 288 GLN A O 1
ATOM 2261 N N . PRO A 1 289 ? -13.681 8.127 -15.983 1.00 85.69 289 PRO A N 1
ATOM 2262 C CA . PRO A 1 289 ? -13.337 9.011 -17.090 1.00 85.69 289 PRO A CA 1
ATOM 2263 C C . PRO A 1 289 ? -13.686 8.411 -18.457 1.00 85.69 289 PRO A C 1
ATOM 2265 O O . PRO A 1 289 ? -13.351 7.265 -18.759 1.00 85.69 289 PRO A O 1
ATOM 2268 N N . VAL A 1 290 ? -14.302 9.214 -19.321 1.00 87.62 290 VAL A N 1
ATOM 2269 C CA . VAL A 1 290 ? -14.439 8.891 -20.742 1.00 87.62 290 VAL A CA 1
ATOM 2270 C C . VAL A 1 290 ? -13.045 8.873 -21.363 1.00 87.62 290 VAL A C 1
ATOM 2272 O O . VAL A 1 290 ? -12.364 9.895 -21.403 1.00 87.62 290 VAL A O 1
ATOM 2275 N N . CYS A 1 291 ? -12.632 7.710 -21.864 1.00 92.12 291 CYS A N 1
ATOM 2276 C CA . CYS A 1 291 ? -11.329 7.530 -22.490 1.00 92.12 291 CYS A CA 1
ATOM 2277 C C . CYS A 1 291 ? -11.411 7.472 -24.023 1.00 92.12 291 CYS A C 1
ATOM 2279 O O . CYS A 1 291 ? -12.405 7.005 -24.591 1.00 92.12 291 CYS A O 1
ATOM 2281 N N . GLY A 1 292 ? -10.333 7.894 -24.691 1.00 90.56 292 GLY A N 1
ATOM 2282 C CA . GLY A 1 292 ? -10.047 7.558 -26.089 1.00 90.56 292 GLY A CA 1
ATOM 2283 C C . GLY A 1 292 ? -11.014 8.134 -27.128 1.00 90.56 292 GLY A C 1
ATOM 2284 O O . GLY A 1 292 ? -11.097 7.588 -28.227 1.00 90.56 292 GLY A O 1
ATOM 2285 N N . LYS A 1 293 ? -11.749 9.209 -26.819 1.00 87.75 293 LYS A N 1
ATOM 2286 C CA . LYS A 1 293 ? -12.618 9.912 -27.780 1.00 87.75 293 LYS A CA 1
ATOM 2287 C C . LYS A 1 293 ? -11.944 11.208 -28.241 1.00 87.75 293 LYS A C 1
ATOM 2289 O O . LYS A 1 293 ? -11.588 12.042 -27.414 1.00 87.75 293 LYS A O 1
ATOM 2294 N N . LYS A 1 294 ? -11.775 11.373 -29.557 1.00 80.00 294 LYS A N 1
ATOM 2295 C CA . LYS A 1 294 ? -11.411 12.665 -30.163 1.00 80.00 294 LYS A CA 1
ATOM 2296 C C . LYS A 1 294 ? -12.606 13.619 -30.134 1.00 80.00 294 LYS A C 1
ATOM 2298 O O . LYS A 1 294 ? -13.753 13.170 -30.117 1.00 80.00 294 LYS A O 1
ATOM 2303 N N . ILE A 1 295 ? -12.342 14.922 -30.197 1.00 68.88 295 ILE A N 1
ATOM 2304 C CA . ILE A 1 295 ? -13.388 15.914 -30.463 1.00 68.88 295 ILE A CA 1
ATOM 2305 C C . ILE A 1 295 ? -13.654 15.949 -31.966 1.00 68.88 295 ILE A C 1
ATOM 2307 O O . ILE A 1 295 ? -12.815 16.391 -32.747 1.00 68.88 295 ILE A O 1
ATOM 2311 N N . ASP A 1 296 ? -14.836 15.486 -32.358 1.00 52.84 296 ASP A N 1
ATOM 2312 C CA . ASP A 1 296 ? -15.291 15.530 -33.743 1.00 52.84 296 ASP A CA 1
ATOM 2313 C C . ASP A 1 296 ? -15.734 16.959 -34.102 1.00 52.84 296 ASP A C 1
ATOM 2315 O O . ASP A 1 296 ? -16.772 17.444 -33.640 1.00 52.84 296 ASP A O 1
ATOM 2319 N N . THR A 1 297 ? -14.929 17.655 -34.908 1.00 46.66 297 THR A N 1
ATOM 2320 C CA . THR A 1 297 ? -15.343 18.891 -35.581 1.00 46.66 297 THR A CA 1
ATOM 2321 C C . THR A 1 297 ? -15.375 18.649 -37.084 1.00 46.66 297 THR A C 1
ATOM 2323 O O . THR A 1 297 ? -14.392 18.213 -37.678 1.00 46.66 297 THR A O 1
ATOM 2326 N N . ASN A 1 298 ? -16.521 18.947 -37.706 1.00 40.19 298 ASN A N 1
ATOM 2327 C CA . ASN A 1 298 ? -16.748 18.802 -39.147 1.00 40.19 298 ASN A CA 1
ATOM 2328 C C . ASN A 1 298 ? -15.853 19.759 -39.960 1.00 40.19 298 ASN A C 1
ATOM 2330 O O . ASN A 1 298 ? -16.301 20.817 -40.403 1.00 40.19 298 ASN A O 1
ATOM 2334 N N . LEU A 1 299 ? -14.593 19.381 -40.177 1.00 35.25 299 LEU A N 1
ATOM 2335 C CA . LEU A 1 299 ? -13.640 20.095 -41.020 1.00 35.25 299 LEU A CA 1
ATOM 2336 C C . LEU A 1 299 ? -13.045 19.137 -42.057 1.00 35.25 299 LEU A C 1
ATOM 2338 O O . LEU A 1 299 ? -12.407 18.137 -41.743 1.00 35.25 299 LEU A O 1
ATOM 2342 N N . THR A 1 300 ? -13.289 19.446 -43.329 1.00 31.77 300 THR A N 1
ATOM 2343 C CA . THR A 1 300 ? -12.849 18.643 -44.475 1.00 31.77 300 THR A CA 1
ATOM 2344 C C . THR A 1 300 ? -11.321 18.625 -44.602 1.00 31.77 300 THR A C 1
ATOM 2346 O O . THR A 1 300 ? -10.733 19.697 -44.770 1.00 31.77 300 THR A O 1
ATOM 2349 N N . PRO A 1 301 ? -10.665 17.448 -44.617 1.00 33.25 301 PRO A N 1
ATOM 2350 C CA . PRO A 1 301 ? -9.220 17.362 -44.785 1.00 33.25 301 PRO A CA 1
ATOM 2351 C C . PRO A 1 301 ? -8.810 17.639 -46.238 1.00 33.25 301 PRO A C 1
ATOM 2353 O O . PRO A 1 301 ? -9.254 16.961 -47.166 1.00 33.25 301 PRO A O 1
ATOM 2356 N N . LEU A 1 302 ? -7.903 18.599 -46.437 1.00 27.73 302 LEU A N 1
ATOM 2357 C CA . LEU A 1 302 ? -7.312 18.928 -47.738 1.00 27.73 302 LEU A CA 1
ATOM 2358 C C . LEU A 1 302 ? -5.775 18.790 -47.697 1.00 27.73 302 LEU A C 1
ATOM 2360 O O . LEU A 1 302 ? -5.077 19.742 -47.384 1.00 27.73 302 LEU A O 1
ATOM 2364 N N . ILE A 1 303 ? -5.283 17.586 -48.032 1.00 31.92 303 ILE A N 1
ATOM 2365 C CA . ILE A 1 303 ? -4.135 17.308 -48.937 1.00 31.92 303 ILE A CA 1
ATOM 2366 C C . ILE A 1 303 ? -2.897 18.244 -48.763 1.00 31.92 303 ILE A C 1
ATOM 2368 O O . ILE A 1 303 ? -2.929 19.381 -49.214 1.00 31.92 303 ILE A O 1
ATOM 2372 N N . PHE A 1 304 ? -1.717 17.818 -48.268 1.00 29.98 304 PHE A N 1
ATOM 2373 C CA . PHE A 1 304 ? -1.170 16.458 -48.078 1.00 29.98 304 PHE A CA 1
ATOM 2374 C C . PHE A 1 304 ? 0.125 16.432 -47.207 1.00 29.98 304 PHE A C 1
ATOM 2376 O O . PHE A 1 304 ? 0.673 17.458 -46.833 1.00 29.98 304 PHE A O 1
ATOM 2383 N N . ASN A 1 305 ? 0.667 15.230 -46.963 1.00 41.59 305 ASN A N 1
ATOM 2384 C CA . ASN A 1 305 ? 1.993 14.883 -46.409 1.00 41.59 305 ASN A CA 1
ATOM 2385 C C . ASN A 1 305 ? 2.360 15.187 -44.941 1.00 41.59 305 ASN A C 1
ATOM 2387 O O . ASN A 1 305 ? 3.336 14.608 -44.467 1.00 41.59 305 ASN A O 1
ATOM 2391 N N . GLY A 1 306 ? 1.534 15.905 -44.197 1.00 51.91 306 GLY A N 1
ATOM 2392 C CA . GLY A 1 306 ? 1.603 16.045 -42.738 1.00 51.91 306 GLY A CA 1
ATOM 2393 C C . GLY A 1 306 ? 0.641 17.153 -42.338 1.00 51.91 306 GLY A C 1
ATOM 2394 O O . GLY A 1 306 ? 0.617 18.173 -43.019 1.00 51.91 306 GLY A O 1
ATOM 2395 N N . VAL A 1 307 ? -0.208 16.936 -41.335 1.00 53.72 307 VAL A N 1
ATOM 2396 C CA . VAL A 1 307 ? -1.330 17.847 -41.057 1.00 53.72 307 VAL A CA 1
ATOM 2397 C C . VAL A 1 307 ? -1.067 18.591 -39.753 1.00 53.72 307 VAL A C 1
ATOM 2399 O O . VAL A 1 307 ? -0.698 17.977 -38.747 1.00 53.72 307 VAL A O 1
ATOM 2402 N N . ASP A 1 308 ? -1.243 19.911 -39.779 1.00 52.44 308 ASP A N 1
ATOM 2403 C CA . ASP A 1 308 ? -1.371 20.691 -38.551 1.00 52.44 308 ASP A CA 1
ATOM 2404 C C . ASP A 1 308 ? -2.612 20.195 -37.807 1.00 52.44 308 ASP A C 1
ATOM 2406 O O . ASP A 1 308 ? -3.684 20.052 -38.398 1.00 52.44 308 ASP A O 1
ATOM 2410 N N . THR A 1 309 ? -2.461 19.880 -36.523 1.00 53.06 309 THR A N 1
ATOM 2411 C CA . THR A 1 309 ? -3.597 19.406 -35.726 1.00 53.06 309 THR A CA 1
ATOM 2412 C C . THR A 1 309 ? -4.592 20.536 -35.518 1.00 53.06 309 THR A C 1
ATOM 2414 O O . THR A 1 309 ? -4.194 21.688 -35.354 1.00 53.06 309 THR A O 1
ATOM 2417 N N . THR A 1 310 ? -5.892 20.244 -35.496 1.00 63.31 310 THR A N 1
ATOM 2418 C CA . THR A 1 310 ? -6.833 21.233 -34.960 1.00 63.31 310 THR A CA 1
ATOM 2419 C C . THR A 1 310 ? -6.642 21.320 -33.449 1.00 63.31 310 THR A C 1
ATOM 2421 O O . THR A 1 310 ? -6.454 20.294 -32.787 1.00 63.31 310 THR A O 1
ATOM 2424 N N . GLU A 1 311 ? -6.708 22.532 -32.891 1.00 63.62 311 GLU A N 1
ATOM 2425 C CA . GLU A 1 311 ? -6.704 22.728 -31.440 1.00 63.62 311 GLU A CA 1
ATOM 2426 C C . GLU A 1 311 ? -7.743 21.781 -30.803 1.00 63.62 311 GLU A C 1
ATOM 2428 O O . GLU A 1 311 ? -8.874 21.685 -31.278 1.00 63.62 311 GLU A O 1
ATOM 2433 N N . LEU A 1 312 ? -7.345 21.069 -29.742 1.00 67.06 312 LEU A N 1
ATOM 2434 C CA . LEU A 1 312 ? -8.156 20.091 -28.993 1.00 67.06 312 LEU A CA 1
ATOM 2435 C C . LEU A 1 312 ? -8.388 18.697 -29.635 1.00 67.06 312 LEU A C 1
ATOM 2437 O O . LEU A 1 312 ? -9.104 17.892 -29.042 1.00 67.06 312 LEU A O 1
ATOM 2441 N N . GLU A 1 313 ? -7.783 18.347 -30.781 1.00 79.00 313 GLU A N 1
ATOM 2442 C CA . GLU A 1 313 ? -8.041 17.038 -31.429 1.00 79.00 313 GLU A CA 1
ATOM 2443 C C . GLU A 1 313 ? -7.571 15.817 -30.597 1.00 79.00 313 GLU A C 1
ATOM 2445 O O . GLU A 1 313 ? -8.253 14.791 -30.574 1.00 79.00 313 GLU A O 1
ATOM 2450 N N . TYR A 1 314 ? -6.437 15.926 -29.888 1.00 87.25 314 TYR A N 1
ATOM 2451 C CA . TYR A 1 314 ? -5.833 14.841 -29.090 1.00 87.25 314 TYR A CA 1
ATOM 2452 C C . TYR A 1 314 ? -5.777 15.214 -27.597 1.00 87.25 314 TYR A C 1
ATOM 2454 O O . TYR A 1 314 ? -4.735 15.655 -27.104 1.00 87.25 314 TYR A O 1
ATOM 2462 N N . PRO A 1 315 ? -6.876 15.037 -26.843 1.00 90.19 315 PRO A N 1
ATOM 2463 C CA . PRO A 1 315 ? -6.991 15.539 -25.471 1.00 90.19 315 PRO A CA 1
ATOM 2464 C C . PRO A 1 315 ? -6.157 14.768 -24.429 1.00 90.19 315 PRO A C 1
ATOM 2466 O O . PRO A 1 315 ? -6.094 15.175 -23.272 1.00 90.19 315 PRO A O 1
ATOM 2469 N N . TRP A 1 316 ? -5.504 13.669 -24.817 1.00 94.25 316 TRP A N 1
ATOM 2470 C CA . TRP A 1 316 ? -4.646 12.853 -23.946 1.00 94.25 316 TRP A CA 1
ATOM 2471 C C . TRP A 1 316 ? -3.155 13.200 -24.018 1.00 94.25 316 TRP A C 1
ATOM 2473 O O . TRP A 1 316 ? -2.355 12.547 -23.349 1.00 94.25 316 TRP A O 1
ATOM 2483 N N . ILE A 1 317 ? -2.744 14.181 -24.824 1.00 92.81 317 ILE A N 1
ATOM 2484 C CA . ILE A 1 317 ? -1.323 14.527 -24.955 1.00 92.81 317 ILE A CA 1
ATOM 2485 C C . ILE A 1 317 ? -0.862 15.386 -23.777 1.00 92.81 317 ILE A C 1
ATOM 2487 O O . ILE A 1 317 ? -1.498 16.374 -23.403 1.00 92.81 317 ILE A O 1
ATOM 2491 N N . VAL A 1 318 ? 0.286 15.011 -23.216 1.00 95.88 318 VAL A N 1
ATOM 2492 C CA . VAL A 1 318 ? 0.942 15.707 -22.110 1.00 95.88 318 VAL A CA 1
ATOM 2493 C C . VAL A 1 318 ? 2.355 16.099 -22.532 1.00 95.88 318 VAL A C 1
ATOM 2495 O O . VAL A 1 318 ? 3.109 15.271 -23.033 1.00 95.88 318 VAL A O 1
ATOM 2498 N N . ALA A 1 319 ? 2.738 17.352 -22.310 1.00 94.81 319 ALA A N 1
ATOM 2499 C CA . ALA A 1 319 ? 4.123 17.797 -22.437 1.00 94.81 319 ALA A CA 1
ATOM 2500 C C . ALA A 1 319 ? 4.866 17.592 -21.108 1.00 94.81 319 ALA A C 1
ATOM 2502 O O . ALA A 1 319 ? 4.349 17.955 -20.047 1.00 94.81 319 ALA A O 1
ATOM 2503 N N . ILE A 1 320 ? 6.080 17.041 -21.169 1.00 96.25 320 ILE A N 1
ATOM 2504 C CA . ILE A 1 320 ? 6.963 16.821 -20.018 1.00 96.25 320 ILE A CA 1
ATOM 2505 C C . ILE A 1 320 ? 8.106 17.831 -20.092 1.00 96.25 320 ILE A C 1
ATOM 2507 O O . ILE A 1 320 ? 8.966 17.772 -20.976 1.00 96.25 320 ILE A O 1
ATOM 2511 N N . PHE A 1 321 ? 8.119 18.759 -19.142 1.00 94.88 321 PHE A N 1
ATOM 2512 C CA . PHE A 1 321 ? 9.137 19.790 -19.021 1.00 94.88 321 PHE A CA 1
ATOM 2513 C C . PHE A 1 321 ? 10.195 19.387 -18.005 1.00 94.88 321 PHE A C 1
ATOM 2515 O O . PHE A 1 321 ? 9.856 18.978 -16.897 1.00 94.88 321 PHE A O 1
ATOM 2522 N N . ILE A 1 322 ? 11.467 19.577 -18.358 1.00 92.31 322 ILE A N 1
ATOM 2523 C CA . ILE A 1 322 ? 12.595 19.458 -17.428 1.00 92.31 322 ILE A CA 1
ATOM 2524 C C . ILE A 1 322 ? 13.175 20.847 -17.160 1.00 92.31 322 ILE A C 1
ATOM 2526 O O . ILE A 1 322 ? 13.291 21.689 -18.057 1.00 92.31 322 ILE A O 1
ATOM 2530 N N . LYS A 1 323 ? 13.536 21.088 -15.902 1.00 91.00 323 LYS A N 1
ATOM 2531 C CA . LYS A 1 323 ? 14.147 22.324 -15.423 1.00 91.00 323 LYS A CA 1
ATOM 2532 C C . LYS A 1 323 ? 15.633 22.370 -15.781 1.00 91.00 323 LYS A C 1
ATOM 2534 O O . LYS A 1 323 ? 16.433 21.597 -15.266 1.00 91.00 323 LYS A O 1
ATOM 2539 N N . ASN A 1 324 ? 16.020 23.318 -16.627 1.00 84.62 324 ASN A N 1
ATOM 2540 C CA . ASN A 1 324 ? 17.399 23.557 -17.043 1.00 84.62 324 ASN A CA 1
ATOM 2541 C C . ASN A 1 324 ? 17.758 25.031 -16.797 1.00 84.62 324 ASN A C 1
ATOM 2543 O O . ASN A 1 324 ? 17.039 25.929 -17.233 1.00 84.62 324 ASN A O 1
ATOM 2547 N N . ASN A 1 325 ? 18.835 25.295 -16.049 1.00 83.62 325 ASN A N 1
ATOM 2548 C CA . ASN A 1 325 ? 19.255 26.645 -15.637 1.00 83.62 325 ASN A CA 1
ATOM 2549 C C . ASN A 1 325 ? 18.115 27.506 -15.040 1.00 83.62 325 ASN A C 1
ATOM 2551 O O . ASN A 1 325 ? 18.051 28.717 -15.240 1.00 83.62 325 ASN A O 1
ATOM 2555 N N . GLY A 1 326 ? 17.192 26.867 -14.311 1.00 82.12 326 GLY A N 1
ATOM 2556 C CA . GLY A 1 326 ? 16.035 27.514 -13.685 1.00 82.12 326 GLY A CA 1
ATOM 2557 C C . GLY A 1 326 ? 14.813 27.721 -14.591 1.00 82.12 326 GLY A C 1
ATOM 2558 O O . GLY A 1 326 ? 13.769 28.112 -14.075 1.00 82.12 326 GLY A O 1
ATOM 2559 N N . GLN A 1 327 ? 14.896 27.426 -15.892 1.00 88.75 327 GLN A N 1
ATOM 2560 C CA . GLN A 1 327 ? 13.774 27.503 -16.835 1.00 88.75 327 GLN A CA 1
ATOM 2561 C C . GLN A 1 327 ? 13.269 26.109 -17.219 1.00 88.75 327 GLN A C 1
ATOM 2563 O O . GLN A 1 327 ? 14.052 25.175 -17.368 1.00 88.75 327 GLN A O 1
ATOM 2568 N N . PHE A 1 328 ? 11.959 25.963 -17.402 1.00 91.75 328 PHE A N 1
ATOM 2569 C CA . PHE A 1 328 ? 11.350 24.721 -17.876 1.00 91.75 328 PHE A CA 1
ATOM 2570 C C . PHE A 1 328 ? 11.390 24.645 -19.406 1.00 91.75 328 PHE A C 1
ATOM 2572 O O . PHE A 1 328 ? 10.903 25.543 -20.093 1.00 91.75 328 PHE A O 1
ATOM 2579 N N . ILE A 1 329 ? 11.966 23.564 -19.936 1.00 89.94 329 ILE A N 1
ATOM 2580 C CA . ILE A 1 329 ? 12.108 23.302 -21.374 1.00 89.94 329 ILE A CA 1
ATOM 2581 C C . ILE A 1 329 ? 11.411 21.978 -21.694 1.00 89.94 329 ILE A C 1
ATOM 2583 O O . ILE A 1 329 ? 11.534 21.020 -20.931 1.00 89.94 329 ILE A O 1
ATOM 2587 N N . ASN A 1 330 ? 10.662 21.928 -22.800 1.00 89.00 330 ASN A N 1
ATOM 2588 C CA . ASN A 1 330 ? 9.988 20.707 -23.241 1.00 89.00 330 ASN A CA 1
ATOM 2589 C C . ASN A 1 330 ? 11.044 19.645 -23.597 1.00 89.00 330 ASN A C 1
ATOM 2591 O O . ASN A 1 330 ? 11.914 19.900 -24.432 1.00 89.00 330 ASN A O 1
ATOM 2595 N N . ASN A 1 331 ? 10.995 18.492 -22.929 1.00 88.62 331 ASN A N 1
ATOM 2596 C CA . ASN A 1 331 ? 11.953 17.401 -23.103 1.00 88.62 331 ASN A CA 1
ATOM 2597 C C . ASN A 1 331 ? 11.358 16.231 -23.899 1.00 88.62 331 ASN A C 1
ATOM 2599 O O . ASN A 1 331 ? 12.027 15.676 -24.771 1.00 88.62 331 ASN A O 1
ATOM 2603 N N . CYS A 1 332 ? 10.114 15.868 -23.583 1.00 91.69 332 CYS A N 1
ATOM 2604 C CA . CYS A 1 332 ? 9.418 14.700 -24.111 1.00 91.69 332 CYS A CA 1
ATOM 2605 C C . CYS A 1 332 ? 7.900 14.899 -24.095 1.00 91.69 332 CYS A C 1
ATOM 2607 O O . CYS A 1 332 ? 7.369 15.737 -23.362 1.00 91.69 332 CYS A O 1
ATOM 2609 N N . GLY A 1 333 ? 7.199 14.042 -24.832 1.00 91.81 333 GLY A N 1
ATOM 2610 C CA . GLY A 1 333 ? 5.773 13.824 -24.655 1.00 91.81 333 GLY A CA 1
ATOM 2611 C C . GLY A 1 333 ? 5.452 12.749 -23.612 1.00 91.81 333 GLY A C 1
ATOM 2612 O O . GLY A 1 333 ? 6.287 11.958 -23.165 1.00 91.81 333 GLY A O 1
ATOM 2613 N N . GLY A 1 334 ? 4.185 12.720 -23.237 1.00 95.56 334 GLY A N 1
ATOM 2614 C CA . GLY A 1 334 ? 3.555 11.712 -22.404 1.00 95.56 334 GLY A CA 1
ATOM 2615 C C . GLY A 1 334 ? 2.079 11.594 -22.768 1.00 95.56 334 GLY A C 1
ATOM 2616 O O . GLY A 1 334 ? 1.536 12.402 -23.524 1.00 95.56 334 GLY A O 1
ATOM 2617 N N . THR A 1 335 ? 1.429 10.573 -22.226 1.00 96.81 335 THR A N 1
ATOM 2618 C CA . THR A 1 335 ? 0.043 10.228 -22.544 1.00 96.81 335 THR A CA 1
ATOM 2619 C C . THR A 1 335 ? -0.769 10.105 -21.267 1.00 96.81 335 THR A C 1
ATOM 2621 O O . THR A 1 335 ? -0.423 9.323 -20.384 1.00 96.81 335 THR A O 1
ATOM 2624 N N . LEU A 1 336 ? -1.849 10.867 -21.155 1.00 96.31 336 LEU A N 1
ATOM 2625 C CA . LEU A 1 336 ? -2.755 10.825 -20.016 1.00 96.31 336 LEU A CA 1
ATOM 2626 C C . LEU A 1 336 ? -3.559 9.515 -20.034 1.00 96.31 336 LEU A C 1
ATOM 2628 O O . LEU A 1 336 ? -4.243 9.233 -21.016 1.00 96.31 336 LEU A O 1
ATOM 2632 N N . ILE A 1 337 ? -3.477 8.719 -18.963 1.00 94.00 337 ILE A N 1
ATOM 2633 C CA . ILE A 1 337 ? -4.167 7.413 -18.842 1.00 94.00 337 ILE A CA 1
ATOM 2634 C C . ILE A 1 337 ? -5.149 7.339 -17.655 1.00 94.00 337 ILE A C 1
ATOM 2636 O O . ILE A 1 337 ? -5.922 6.390 -17.553 1.00 94.00 337 ILE A O 1
ATOM 2640 N N . SER A 1 338 ? -5.143 8.337 -16.768 1.00 89.88 338 SER A N 1
ATOM 2641 C CA . SER A 1 338 ? -6.177 8.599 -15.750 1.00 89.88 338 SER A CA 1
ATOM 2642 C C . SER A 1 338 ? -6.220 10.104 -15.454 1.00 89.88 338 SER A C 1
ATOM 2644 O O . SER A 1 338 ? -5.510 10.861 -16.113 1.00 89.88 338 SER A O 1
ATOM 2646 N N . THR A 1 339 ? -6.981 10.576 -14.459 1.00 87.69 339 THR A N 1
ATOM 2647 C CA . THR A 1 339 ? -6.921 12.003 -14.077 1.00 87.69 339 THR A CA 1
ATOM 2648 C C . THR A 1 339 ? -5.623 12.373 -13.345 1.00 87.69 339 THR A C 1
ATOM 2650 O O . THR A 1 339 ? -5.356 13.553 -13.138 1.00 87.69 339 THR A O 1
ATOM 2653 N N . ARG A 1 340 ? -4.783 11.393 -12.985 1.00 87.38 340 ARG A N 1
ATOM 2654 C CA . ARG A 1 340 ? -3.556 11.590 -12.190 1.00 87.38 340 ARG A CA 1
ATOM 2655 C C . ARG A 1 340 ? -2.280 10.992 -12.797 1.00 87.38 340 ARG A C 1
ATOM 2657 O O . ARG A 1 340 ? -1.177 11.284 -12.336 1.00 87.38 340 ARG A O 1
ATOM 2664 N N . MET A 1 341 ? -2.409 10.127 -13.803 1.00 91.38 341 MET A N 1
ATOM 2665 C CA . MET A 1 341 ? -1.299 9.319 -14.316 1.00 91.38 341 MET A CA 1
ATOM 2666 C C . MET A 1 341 ? -0.958 9.649 -15.765 1.00 91.38 341 MET A C 1
ATOM 2668 O O . MET A 1 341 ? -1.803 9.556 -16.659 1.00 91.38 341 MET A O 1
ATOM 2672 N N . VAL A 1 342 ? 0.318 9.961 -15.992 1.00 96.56 342 VAL A N 1
ATOM 2673 C CA . VAL A 1 342 ? 0.894 10.188 -17.320 1.00 96.56 342 VAL A CA 1
ATOM 2674 C C . VAL A 1 342 ? 1.864 9.055 -17.638 1.00 96.56 342 VAL A C 1
ATOM 2676 O O . VAL A 1 342 ? 2.841 8.839 -16.923 1.00 96.56 342 VAL A O 1
ATOM 2679 N N . LEU A 1 343 ? 1.594 8.334 -18.720 1.00 97.62 343 LEU A N 1
ATOM 2680 C CA . LEU A 1 343 ? 2.435 7.276 -19.264 1.00 97.62 343 LEU A CA 1
ATOM 2681 C C . LEU A 1 343 ? 3.480 7.871 -20.219 1.00 97.62 343 LEU A C 1
ATOM 2683 O O . LEU A 1 343 ? 3.136 8.680 -21.079 1.00 97.62 343 LEU A O 1
ATOM 2687 N N . THR A 1 344 ? 4.747 7.486 -20.082 1.00 97.56 344 THR A N 1
ATOM 2688 C CA . THR A 1 344 ? 5.850 7.983 -20.924 1.00 97.56 344 THR A CA 1
ATOM 2689 C C . THR A 1 344 ? 6.980 6.950 -21.038 1.00 97.56 344 THR A C 1
ATOM 2691 O O . THR A 1 344 ? 6.939 5.892 -20.407 1.00 97.56 344 THR A O 1
ATOM 2694 N N . ALA A 1 345 ? 7.990 7.232 -21.860 1.00 96.38 345 ALA A N 1
ATOM 2695 C CA . ALA A 1 345 ? 9.194 6.413 -21.966 1.00 96.38 345 ALA A CA 1
ATOM 2696 C C . ALA A 1 345 ? 10.095 6.641 -20.741 1.00 96.38 345 ALA A C 1
ATOM 2698 O O . ALA A 1 345 ? 10.216 7.764 -20.249 1.00 96.38 345 ALA A O 1
ATOM 2699 N N . ALA A 1 346 ? 10.762 5.598 -20.246 1.00 96.69 346 ALA A N 1
ATOM 2700 C CA . ALA A 1 346 ? 11.620 5.716 -19.067 1.00 96.69 346 ALA A CA 1
ATOM 2701 C C . ALA A 1 346 ? 12.775 6.700 -19.294 1.00 96.69 346 ALA A C 1
ATOM 2703 O O . ALA A 1 346 ? 13.047 7.542 -18.439 1.00 96.69 346 ALA A O 1
ATOM 2704 N N . HIS A 1 347 ? 13.388 6.679 -20.482 1.00 93.38 347 HIS A N 1
ATOM 2705 C CA . HIS A 1 347 ? 14.488 7.585 -20.819 1.00 93.38 347 HIS A CA 1
ATOM 2706 C C . HIS A 1 347 ? 14.107 9.080 -20.802 1.00 93.38 347 HIS A C 1
ATOM 2708 O O . HIS A 1 347 ? 14.995 9.927 -20.743 1.00 93.38 347 HIS A O 1
ATOM 2714 N N . CYS A 1 348 ? 12.813 9.421 -20.836 1.00 93.88 348 CYS A N 1
ATOM 2715 C CA . CYS A 1 348 ? 12.328 10.799 -20.725 1.00 93.88 348 CYS A CA 1
ATOM 2716 C C . CYS A 1 348 ? 12.360 11.356 -19.300 1.00 93.88 348 CYS A C 1
ATOM 2718 O O . CYS A 1 348 ? 12.321 12.574 -19.126 1.00 93.88 348 CYS A O 1
ATOM 2720 N N . VAL A 1 349 ? 12.412 10.479 -18.295 1.00 94.88 349 VAL A N 1
ATOM 2721 C CA . VAL A 1 349 ? 12.331 10.823 -16.867 1.00 94.88 349 VAL A CA 1
ATOM 2722 C C . VAL A 1 349 ? 13.540 10.336 -16.063 1.00 94.88 349 VAL A C 1
ATOM 2724 O O . VAL A 1 349 ? 13.549 10.463 -14.840 1.00 94.88 349 VAL A O 1
ATOM 2727 N N . THR A 1 350 ? 14.570 9.808 -16.733 1.00 93.19 350 THR A N 1
ATOM 2728 C CA . THR A 1 350 ? 15.811 9.334 -16.106 1.00 93.19 350 THR A CA 1
ATOM 2729 C C . THR A 1 350 ? 17.067 9.996 -16.660 1.00 93.19 350 THR A C 1
ATOM 2731 O O . THR A 1 350 ? 17.157 10.285 -17.853 1.00 93.19 350 THR A O 1
ATOM 2734 N N . ASN A 1 351 ? 18.102 10.092 -15.827 1.00 86.44 351 ASN A N 1
ATOM 2735 C CA . ASN A 1 351 ? 19.459 10.408 -16.263 1.00 86.44 351 ASN A CA 1
ATOM 2736 C C . ASN A 1 351 ? 20.115 9.250 -17.060 1.00 86.44 351 ASN A C 1
ATOM 2738 O O . ASN A 1 351 ? 19.550 8.167 -17.231 1.00 86.44 351 ASN A O 1
ATOM 2742 N N . SER A 1 352 ? 21.355 9.454 -17.519 1.00 79.75 352 SER A N 1
ATOM 2743 C CA . SER A 1 352 ? 22.138 8.465 -18.286 1.00 79.75 352 SER A CA 1
ATOM 2744 C C . SER A 1 352 ? 22.424 7.142 -17.559 1.00 79.75 352 SER A C 1
ATOM 2746 O O . SER A 1 352 ? 22.847 6.183 -18.200 1.00 79.75 352 SER A O 1
ATOM 2748 N N . TYR A 1 353 ? 22.210 7.082 -16.243 1.00 76.94 353 TYR A N 1
ATOM 2749 C CA . TYR A 1 353 ? 22.381 5.897 -15.399 1.00 76.94 353 TYR A CA 1
ATOM 2750 C C . TYR A 1 353 ? 21.046 5.203 -15.073 1.00 76.94 353 TYR A C 1
ATOM 2752 O O . TYR A 1 353 ? 21.004 4.348 -14.192 1.00 76.94 353 TYR A O 1
ATOM 2760 N N . ALA A 1 354 ? 19.961 5.568 -15.772 1.00 79.56 354 ALA A N 1
ATOM 2761 C CA . ALA A 1 354 ? 18.595 5.085 -15.545 1.00 79.56 354 ALA A CA 1
ATOM 2762 C C . ALA A 1 354 ? 18.022 5.401 -14.144 1.00 79.56 354 ALA A C 1
ATOM 2764 O O . ALA A 1 354 ? 17.077 4.754 -13.696 1.00 79.56 354 ALA A O 1
ATOM 2765 N N . GLN A 1 355 ? 18.559 6.416 -13.459 1.00 85.06 355 GLN A N 1
ATOM 2766 C CA . GLN A 1 355 ? 17.989 6.940 -12.215 1.00 85.06 355 GLN A CA 1
ATOM 2767 C C . GLN A 1 355 ? 16.967 8.029 -12.546 1.00 85.06 355 GLN A C 1
ATOM 2769 O O . GLN A 1 355 ? 17.255 8.885 -13.384 1.00 85.06 355 GLN A O 1
ATOM 2774 N N . ALA A 1 356 ? 15.802 8.010 -11.897 1.00 90.69 356 ALA A N 1
ATOM 2775 C CA . ALA A 1 356 ? 14.773 9.031 -12.084 1.00 90.69 356 ALA A CA 1
ATOM 2776 C C . ALA A 1 356 ? 15.266 10.433 -11.668 1.00 90.69 356 ALA A C 1
ATOM 2778 O O . ALA A 1 356 ? 16.075 10.561 -10.748 1.00 90.69 356 ALA A O 1
ATOM 2779 N N . PHE A 1 357 ? 14.777 11.473 -12.346 1.00 90.31 357 PHE A N 1
ATOM 2780 C CA . PHE A 1 357 ? 14.962 12.869 -11.927 1.00 90.31 357 PHE A CA 1
ATOM 2781 C C . PHE A 1 357 ? 14.157 13.185 -10.653 1.00 90.31 357 PHE A C 1
ATOM 2783 O O . PHE A 1 357 ? 13.199 12.482 -10.329 1.00 90.31 357 PHE A O 1
ATOM 2790 N N . ASN A 1 358 ? 14.523 14.250 -9.933 1.00 90.00 358 ASN A N 1
ATOM 2791 C CA . ASN A 1 358 ? 13.785 14.670 -8.732 1.00 90.00 358 ASN A CA 1
ATOM 2792 C C . ASN A 1 358 ? 12.414 15.266 -9.107 1.00 90.00 358 ASN A C 1
ATOM 2794 O O . ASN A 1 358 ? 12.293 15.905 -10.154 1.00 90.00 358 ASN A O 1
ATOM 2798 N N . GLU A 1 359 ? 11.394 15.183 -8.239 1.00 88.88 359 GLU A N 1
ATOM 2799 C CA . GLU A 1 359 ? 10.062 15.732 -8.567 1.00 88.88 359 GLU A CA 1
ATOM 2800 C C . GLU A 1 359 ? 10.106 17.234 -8.881 1.00 88.88 359 GLU A C 1
ATOM 2802 O O . GLU A 1 359 ? 9.413 17.710 -9.773 1.00 88.88 359 GLU A O 1
ATOM 2807 N N . SER A 1 360 ? 10.970 17.983 -8.188 1.00 89.25 360 SER A N 1
ATOM 2808 C CA . SER A 1 360 ? 11.141 19.434 -8.380 1.00 89.25 360 SER A CA 1
ATOM 2809 C C . SER A 1 360 ? 11.855 19.845 -9.683 1.00 89.25 360 SER A C 1
ATOM 2811 O O . SER A 1 360 ? 11.939 21.041 -9.994 1.00 89.25 360 SER A O 1
ATOM 2813 N N . GLU A 1 361 ? 12.376 18.875 -10.441 1.00 91.00 361 GLU A N 1
ATOM 2814 C CA . GLU A 1 361 ? 13.023 19.074 -11.743 1.00 91.00 361 GLU A CA 1
ATOM 2815 C C . GLU A 1 361 ? 12.052 18.880 -12.915 1.00 91.00 361 GLU A C 1
ATOM 2817 O O . GLU A 1 361 ? 12.360 19.331 -14.020 1.00 91.00 361 GLU A O 1
ATOM 2822 N N . ILE A 1 362 ? 10.885 18.261 -12.690 1.00 94.25 362 ILE A N 1
ATOM 2823 C CA . ILE A 1 362 ? 9.892 17.952 -13.724 1.00 94.25 362 ILE A CA 1
ATOM 2824 C C . ILE A 1 362 ? 8.583 18.702 -13.486 1.00 94.25 362 ILE A C 1
ATOM 2826 O O . ILE A 1 362 ? 8.087 18.816 -12.368 1.00 94.25 362 ILE A O 1
ATOM 2830 N N . GLN A 1 363 ? 7.973 19.154 -14.578 1.00 95.12 363 GLN A N 1
ATOM 2831 C CA . GLN A 1 363 ? 6.598 19.634 -14.584 1.00 95.12 363 GLN A CA 1
ATOM 2832 C C . GLN A 1 363 ? 5.854 19.064 -15.791 1.00 95.12 363 GLN A C 1
ATOM 2834 O O . GLN A 1 363 ? 6.424 18.950 -16.877 1.00 95.12 363 GLN A O 1
ATOM 2839 N N . VAL A 1 364 ? 4.583 18.706 -15.618 1.00 97.00 364 VAL A N 1
ATOM 2840 C CA . VAL A 1 364 ? 3.751 18.161 -16.702 1.00 97.00 364 VAL A CA 1
ATOM 2841 C C . VAL A 1 364 ? 2.635 19.126 -17.070 1.00 97.00 364 VAL A C 1
ATOM 2843 O O . VAL A 1 364 ? 2.149 19.875 -16.221 1.00 97.00 364 VAL A O 1
ATOM 2846 N N . ALA A 1 365 ? 2.221 19.118 -18.337 1.00 96.31 365 ALA A N 1
ATOM 2847 C CA . ALA A 1 365 ? 1.109 19.942 -18.790 1.00 96.31 365 ALA A CA 1
ATOM 2848 C C . ALA A 1 365 ? 0.243 19.255 -19.850 1.00 96.31 365 ALA A C 1
ATOM 2850 O O . ALA A 1 365 ? 0.753 18.852 -20.895 1.00 96.31 365 ALA A O 1
ATOM 2851 N N . ALA A 1 366 ? -1.062 19.173 -19.593 1.00 94.69 366 ALA A N 1
ATOM 2852 C CA . ALA A 1 366 ? -2.071 18.689 -20.538 1.00 94.69 366 ALA A CA 1
ATOM 2853 C C . ALA A 1 366 ? -2.872 19.864 -21.122 1.00 94.69 366 ALA A C 1
ATOM 2855 O O . ALA A 1 366 ? -2.884 20.953 -20.543 1.00 94.69 366 ALA A O 1
ATOM 2856 N N . GLY A 1 367 ? -3.541 19.657 -22.261 1.00 90.25 367 GLY A N 1
ATOM 2857 C CA . GLY A 1 367 ? -4.337 20.703 -22.919 1.00 90.25 367 GLY A CA 1
ATOM 2858 C C . GLY A 1 367 ? -3.496 21.813 -23.562 1.00 90.25 367 GLY A C 1
ATOM 2859 O O . GLY A 1 367 ? -3.970 22.939 -23.706 1.00 90.25 367 GLY A O 1
ATOM 2860 N N . LYS A 1 368 ? -2.238 21.511 -23.912 1.00 90.06 368 LYS A N 1
ATOM 2861 C CA . LYS A 1 368 ? -1.362 22.397 -24.689 1.00 90.06 368 LYS A CA 1
ATOM 2862 C C . LYS A 1 368 ? -1.520 22.139 -26.180 1.00 90.06 368 LYS A C 1
ATOM 2864 O O . LYS A 1 368 ? -1.620 20.994 -26.607 1.00 90.06 368 LYS A O 1
ATOM 2869 N N . TYR A 1 369 ? -1.424 23.207 -26.955 1.00 87.38 369 TYR A N 1
ATOM 2870 C CA . TYR A 1 369 ? -1.197 23.177 -28.391 1.00 87.38 369 TYR A CA 1
ATOM 2871 C C . TYR A 1 369 ? 0.222 23.657 -28.724 1.00 87.38 369 TYR A C 1
ATOM 2873 O O . TYR A 1 369 ? 0.883 23.056 -29.570 1.00 87.38 369 TYR A O 1
ATOM 2881 N N . TYR A 1 370 ? 0.744 24.665 -28.016 1.00 89.69 370 TYR A N 1
ATOM 2882 C CA . TYR A 1 370 ? 2.083 25.217 -28.261 1.00 89.69 370 TYR A CA 1
ATOM 2883 C C . TYR A 1 370 ? 3.173 24.556 -27.401 1.00 89.69 370 TYR A C 1
ATOM 2885 O O . TYR A 1 370 ? 2.975 24.288 -26.218 1.00 89.69 370 TYR A O 1
ATOM 2893 N N . ASN A 1 371 ? 4.357 24.314 -27.974 1.00 87.94 371 ASN A N 1
ATOM 2894 C CA . ASN A 1 371 ? 5.471 23.596 -27.335 1.00 87.94 371 ASN A CA 1
ATOM 2895 C C . ASN A 1 371 ? 5.982 24.291 -26.061 1.00 87.94 371 ASN A C 1
ATOM 2897 O O . ASN A 1 371 ? 6.329 23.630 -25.078 1.00 87.94 371 ASN A O 1
ATOM 2901 N N . LYS A 1 372 ? 6.039 25.627 -26.086 1.00 92.12 372 LYS A N 1
ATOM 2902 C CA . LYS A 1 372 ? 6.713 26.451 -25.080 1.00 92.12 372 LYS A CA 1
ATOM 2903 C C . LYS A 1 372 ? 6.041 26.361 -23.702 1.00 92.12 372 LYS A C 1
ATOM 2905 O O . LYS A 1 372 ? 4.816 26.431 -23.579 1.00 92.12 372 LYS A O 1
ATOM 2910 N N . TYR A 1 373 ? 6.853 26.277 -22.646 1.00 93.12 373 TYR A N 1
ATOM 2911 C CA . TYR A 1 373 ? 6.378 26.385 -21.265 1.00 93.12 373 TYR A CA 1
ATOM 2912 C C . TYR A 1 373 ? 5.792 27.781 -20.991 1.00 93.12 373 TYR A C 1
ATOM 2914 O O . TYR A 1 373 ? 6.433 28.794 -21.280 1.00 93.12 373 TYR A O 1
ATOM 2922 N N . GLY A 1 374 ? 4.589 27.836 -20.414 1.00 91.19 374 GLY A N 1
ATOM 2923 C CA . GLY A 1 374 ? 3.915 29.092 -20.075 1.00 91.19 374 GLY A CA 1
ATOM 2924 C C . GLY A 1 374 ? 3.492 29.934 -21.285 1.00 91.19 374 GLY A C 1
ATOM 2925 O O . GLY A 1 374 ? 3.439 31.158 -21.175 1.00 91.19 374 GLY A O 1
ATOM 2926 N N . ASP A 1 375 ? 3.238 29.321 -22.448 1.00 92.31 375 ASP A N 1
ATOM 2927 C CA . ASP A 1 375 ? 2.744 30.058 -23.616 1.00 92.31 375 ASP A CA 1
ATOM 2928 C C . ASP A 1 375 ? 1.331 30.612 -23.372 1.00 92.31 375 ASP A C 1
ATOM 2930 O O . ASP A 1 375 ? 0.410 29.871 -23.035 1.00 92.31 375 ASP A O 1
ATOM 2934 N N . ALA A 1 376 ? 1.159 31.924 -23.548 1.00 89.38 376 ALA A N 1
ATOM 2935 C CA . ALA A 1 376 ? -0.100 32.623 -23.290 1.00 89.38 376 ALA A CA 1
ATOM 2936 C C . ALA A 1 376 ? -1.193 32.340 -24.340 1.00 89.38 376 ALA A C 1
ATOM 2938 O O . ALA A 1 376 ? -2.335 32.765 -24.161 1.00 89.38 376 ALA A O 1
ATOM 2939 N N . ARG A 1 377 ? -0.851 31.662 -25.444 1.00 89.38 377 ARG A N 1
ATOM 2940 C CA . ARG A 1 377 ? -1.811 31.245 -26.474 1.00 89.38 377 ARG A CA 1
ATOM 2941 C C . ARG A 1 377 ? -2.633 30.023 -26.042 1.00 89.38 377 ARG A C 1
ATOM 2943 O O . ARG A 1 377 ? -3.770 29.895 -26.485 1.00 89.38 377 ARG A O 1
ATOM 2950 N N . ASP A 1 378 ? -2.095 29.160 -25.174 1.00 88.06 378 ASP A N 1
ATOM 2951 C CA . ASP A 1 378 ? -2.804 27.979 -24.667 1.00 88.06 378 ASP A CA 1
ATOM 2952 C C . ASP A 1 378 ? -3.856 28.389 -23.619 1.00 88.06 378 ASP A C 1
ATOM 2954 O O . ASP A 1 378 ? -3.523 28.686 -22.472 1.00 88.06 378 ASP A O 1
ATOM 2958 N N . LYS A 1 379 ? -5.143 28.388 -23.984 1.00 84.06 379 LYS A N 1
ATOM 2959 C CA . LYS A 1 379 ? -6.233 28.799 -23.070 1.00 84.06 379 LYS A CA 1
ATOM 2960 C C . LYS A 1 379 ? -6.731 27.692 -22.142 1.00 84.06 379 LYS A C 1
ATOM 2962 O O . LYS A 1 379 ? -7.325 27.984 -21.108 1.00 84.06 379 LYS A O 1
ATOM 2967 N N . HIS A 1 380 ? -6.517 26.434 -22.520 1.00 83.88 380 HIS A N 1
ATOM 2968 C CA . HIS A 1 380 ? -7.063 25.259 -21.832 1.00 83.88 380 HIS A CA 1
ATOM 2969 C C . HIS A 1 380 ? -5.999 24.426 -21.096 1.00 83.88 380 HIS A C 1
ATOM 2971 O O . HIS A 1 380 ? -6.297 23.341 -20.593 1.00 83.88 380 HIS A O 1
ATOM 2977 N N . VAL A 1 381 ? -4.764 24.933 -21.029 1.00 92.38 381 VAL A N 1
ATOM 2978 C CA . VAL A 1 381 ? -3.628 24.233 -20.425 1.00 92.38 381 VAL A CA 1
ATOM 2979 C C . VAL A 1 381 ? -3.762 24.084 -18.912 1.00 92.38 381 VAL A C 1
ATOM 2981 O O . VAL A 1 381 ? -4.137 25.011 -18.196 1.00 92.38 381 VAL A O 1
ATOM 2984 N N . GLN A 1 382 ? -3.361 22.916 -18.419 1.00 95.00 382 GLN A N 1
ATOM 2985 C CA . GLN A 1 382 ? -3.236 22.615 -16.999 1.00 95.00 382 GLN A CA 1
ATOM 2986 C C . GLN A 1 382 ? -1.795 22.194 -16.705 1.00 95.00 382 GLN A C 1
ATOM 2988 O O . GLN A 1 382 ? -1.401 21.085 -17.054 1.00 95.00 382 GLN A O 1
ATOM 2993 N N . TYR A 1 383 ? -1.012 23.082 -16.083 1.00 95.00 383 TYR A N 1
ATOM 2994 C CA . TYR A 1 383 ? 0.331 22.775 -15.579 1.00 95.00 383 TYR A CA 1
ATOM 2995 C C . TYR A 1 383 ? 0.219 22.184 -14.172 1.00 95.00 383 TYR A C 1
ATOM 2997 O O . TYR A 1 383 ? -0.279 22.863 -13.275 1.00 95.00 383 TYR A O 1
ATOM 3005 N N . LEU A 1 384 ? 0.700 20.958 -13.966 1.00 94.06 384 LEU A N 1
ATOM 3006 C CA . LEU A 1 384 ? 0.659 20.275 -12.671 1.00 94.06 384 LEU A CA 1
ATOM 3007 C C . LEU A 1 384 ? 2.063 19.904 -12.184 1.00 94.06 384 LEU A C 1
ATOM 3009 O O . LEU A 1 384 ? 2.930 19.488 -12.957 1.00 94.06 384 LEU A O 1
ATOM 3013 N N . GLU A 1 385 ? 2.264 20.039 -10.874 1.00 91.94 385 GLU A N 1
ATOM 3014 C CA . GLU A 1 385 ? 3.398 19.436 -10.175 1.00 91.94 385 GLU A CA 1
ATOM 3015 C C . GLU A 1 385 ? 3.241 17.917 -10.088 1.00 91.94 385 GLU A C 1
ATOM 3017 O O . GLU A 1 385 ? 2.126 17.379 -10.079 1.00 91.94 385 GLU A O 1
ATOM 3022 N N . ILE A 1 386 ? 4.371 17.228 -9.947 1.00 92.69 386 ILE A N 1
ATOM 3023 C CA . ILE A 1 386 ? 4.411 15.779 -9.781 1.00 92.69 386 ILE A CA 1
ATOM 3024 C C . ILE A 1 386 ? 4.689 15.409 -8.317 1.00 92.69 386 ILE A C 1
ATOM 3026 O O . ILE A 1 386 ? 5.318 16.163 -7.573 1.00 92.69 386 ILE A O 1
ATOM 3030 N N . SER A 1 387 ? 4.170 14.260 -7.894 1.00 86.50 387 SER A N 1
ATOM 3031 C CA . SER A 1 387 ? 4.358 13.682 -6.558 1.00 86.50 387 SER A CA 1
ATOM 3032 C C . SER A 1 387 ? 5.196 12.402 -6.572 1.00 86.50 387 SER A C 1
ATOM 3034 O O . SER A 1 387 ? 5.433 11.830 -5.514 1.00 86.50 387 SER A O 1
ATOM 3036 N N . GLY A 1 388 ? 5.604 11.928 -7.751 1.00 88.94 388 GLY A N 1
ATOM 3037 C CA . GLY A 1 388 ? 6.513 10.798 -7.898 1.00 88.94 388 GLY A CA 1
ATOM 3038 C C . GLY A 1 388 ? 6.653 10.326 -9.345 1.00 88.94 388 GLY A C 1
ATOM 3039 O O . GLY A 1 388 ? 5.830 10.642 -10.211 1.00 88.94 388 GLY A O 1
ATOM 3040 N N . ILE A 1 389 ? 7.700 9.537 -9.585 1.00 93.56 389 ILE A N 1
ATOM 3041 C CA . ILE A 1 389 ? 8.014 8.905 -10.871 1.00 93.56 389 ILE A CA 1
ATOM 3042 C C . ILE A 1 389 ? 8.226 7.413 -10.620 1.00 93.56 389 ILE A C 1
ATOM 3044 O O . ILE A 1 389 ? 9.039 7.029 -9.782 1.00 93.56 389 ILE A O 1
ATOM 3048 N N . ILE A 1 390 ? 7.515 6.565 -11.358 1.00 93.19 390 ILE A N 1
ATOM 3049 C CA . ILE A 1 390 ? 7.643 5.110 -11.286 1.00 93.19 390 ILE A CA 1
ATOM 3050 C C . ILE A 1 390 ? 8.267 4.632 -12.596 1.00 93.19 390 ILE A C 1
ATOM 3052 O O . ILE A 1 390 ? 7.592 4.531 -13.619 1.00 93.19 390 ILE A O 1
ATOM 3056 N N . VAL A 1 391 ? 9.568 4.355 -12.566 1.00 95.06 391 VAL A N 1
ATOM 3057 C CA . VAL A 1 391 ? 10.320 3.767 -13.686 1.00 95.06 391 VAL A CA 1
ATOM 3058 C C . VAL A 1 391 ? 10.271 2.243 -13.577 1.00 95.06 391 VAL A C 1
ATOM 3060 O O . VAL A 1 391 ? 10.338 1.710 -12.470 1.00 95.06 391 VAL A O 1
ATOM 3063 N N . HIS A 1 392 ? 10.162 1.531 -14.702 1.00 94.88 392 HIS A N 1
ATOM 3064 C CA . HIS A 1 392 ? 10.210 0.068 -14.693 1.00 94.88 392 HIS A CA 1
ATOM 3065 C C . HIS A 1 392 ? 11.554 -0.444 -14.143 1.00 94.88 392 HIS A C 1
ATOM 3067 O O . HIS A 1 392 ? 12.627 -0.054 -14.602 1.00 94.88 392 HIS A O 1
ATOM 3073 N N . GLU A 1 393 ? 11.502 -1.367 -13.182 1.00 93.00 393 GLU A N 1
ATOM 3074 C CA . GLU A 1 393 ? 12.618 -1.764 -12.312 1.00 93.00 393 GLU A CA 1
ATOM 3075 C C . GLU A 1 393 ? 13.822 -2.334 -13.082 1.00 93.00 393 GLU A C 1
ATOM 3077 O O . GLU A 1 393 ? 14.971 -2.170 -12.670 1.00 93.00 393 GLU A O 1
ATOM 3082 N N . GLU A 1 394 ? 13.561 -2.956 -14.232 1.00 93.31 394 GLU A N 1
ATOM 3083 C CA . GLU A 1 394 ? 14.548 -3.549 -15.145 1.00 93.31 394 GLU A CA 1
ATOM 3084 C C . GLU A 1 394 ? 15.171 -2.576 -16.172 1.00 93.31 394 GLU A C 1
ATOM 3086 O O . GLU A 1 394 ? 16.102 -2.969 -16.886 1.00 93.31 394 GLU A O 1
ATOM 3091 N N . PHE A 1 395 ? 14.699 -1.324 -16.261 1.00 92.50 395 PHE A N 1
ATOM 3092 C CA . PHE A 1 395 ? 15.183 -0.344 -17.240 1.00 92.50 395 PHE A CA 1
ATOM 3093 C C . PHE A 1 395 ? 16.626 0.095 -16.960 1.00 92.50 395 PHE A C 1
ATOM 3095 O O . PHE A 1 395 ? 16.955 0.536 -15.859 1.00 92.50 395 PHE A O 1
ATOM 3102 N N . ARG A 1 396 ? 17.509 0.006 -17.963 1.00 89.06 396 ARG A N 1
ATOM 3103 C CA . ARG A 1 396 ? 18.928 0.415 -17.853 1.00 89.06 396 ARG A CA 1
ATOM 3104 C C . ARG A 1 396 ? 19.426 1.205 -19.076 1.00 89.06 396 ARG A C 1
ATOM 3106 O O . ARG A 1 396 ? 20.621 1.201 -19.384 1.00 89.06 396 ARG A O 1
ATOM 3113 N N . GLY A 1 397 ? 18.512 1.852 -19.806 1.00 87.94 397 GLY A N 1
ATOM 3114 C CA . GLY A 1 397 ? 18.826 2.634 -21.007 1.00 87.94 397 GLY A CA 1
ATOM 3115 C C . GLY A 1 397 ? 19.622 1.846 -22.053 1.00 87.94 397 GLY A C 1
ATOM 3116 O O . GLY A 1 397 ? 19.296 0.701 -22.374 1.00 87.94 397 GLY A O 1
ATOM 3117 N N . THR A 1 398 ? 20.700 2.445 -22.563 1.00 82.06 398 THR A N 1
ATOM 3118 C CA . THR A 1 398 ? 21.574 1.857 -23.597 1.00 82.06 398 THR A CA 1
ATOM 3119 C C . THR A 1 398 ? 22.180 0.508 -23.204 1.00 82.06 398 THR A C 1
ATOM 3121 O O . THR A 1 398 ? 22.322 -0.355 -24.068 1.00 82.06 398 THR A O 1
ATOM 3124 N N . THR A 1 399 ? 22.503 0.299 -21.921 1.00 84.94 399 THR A N 1
ATOM 3125 C CA . THR A 1 399 ? 23.168 -0.931 -21.438 1.00 84.94 399 THR A CA 1
ATOM 3126 C C . THR A 1 399 ? 22.286 -2.176 -21.529 1.00 84.94 399 THR A C 1
ATOM 3128 O O . THR A 1 399 ? 22.804 -3.286 -21.587 1.00 84.94 399 THR A O 1
ATOM 3131 N N . ARG A 1 400 ? 20.962 -1.988 -21.605 1.00 87.50 400 ARG A N 1
ATOM 3132 C CA . ARG A 1 400 ? 19.966 -3.036 -21.871 1.00 87.50 400 ARG A CA 1
ATOM 3133 C C . ARG A 1 400 ? 19.119 -2.696 -23.097 1.00 87.50 400 ARG A C 1
ATOM 3135 O O . ARG A 1 400 ? 17.925 -2.967 -23.138 1.00 87.50 400 ARG A O 1
ATOM 3142 N N . HIS A 1 401 ? 19.741 -2.036 -24.075 1.00 88.88 401 HIS A N 1
ATOM 3143 C CA . HIS A 1 401 ? 19.179 -1.772 -25.401 1.00 88.88 401 HIS A CA 1
ATOM 3144 C C . HIS A 1 401 ? 17.776 -1.128 -25.409 1.00 88.88 401 HIS A C 1
ATOM 3146 O O . HIS A 1 401 ? 16.961 -1.417 -26.281 1.00 88.88 401 HIS A O 1
ATOM 3152 N N . TYR A 1 402 ? 17.475 -0.263 -24.433 1.00 89.06 402 TYR A N 1
ATOM 3153 C CA . TYR A 1 402 ? 16.143 0.328 -24.233 1.00 89.06 402 TYR A CA 1
ATOM 3154 C C . TYR A 1 402 ? 15.002 -0.706 -24.138 1.00 89.06 402 TYR A C 1
ATOM 3156 O O . TYR A 1 402 ? 13.852 -0.413 -24.466 1.00 89.06 402 TYR A O 1
ATOM 3164 N N . GLN A 1 403 ? 15.275 -1.929 -23.679 1.00 92.75 403 GLN A N 1
ATOM 3165 C CA . GLN A 1 403 ? 14.220 -2.787 -23.142 1.00 92.75 403 GLN A CA 1
ATOM 3166 C C . GLN A 1 403 ? 13.657 -2.157 -21.863 1.00 92.75 403 GLN A C 1
ATOM 3168 O O . GLN A 1 403 ? 14.402 -1.515 -21.116 1.00 92.75 403 GLN A O 1
ATOM 3173 N N . TYR A 1 404 ? 12.367 -2.371 -21.588 1.00 94.94 404 TYR A N 1
ATOM 3174 C CA . TYR A 1 404 ? 11.683 -1.815 -20.408 1.00 94.94 404 TYR A CA 1
ATOM 3175 C C . TYR A 1 404 ? 11.613 -0.277 -20.389 1.00 94.94 404 TYR A C 1
ATOM 3177 O O . TYR A 1 404 ? 11.520 0.328 -19.325 1.00 94.94 404 TYR A O 1
ATOM 3185 N N . ASP A 1 405 ? 11.661 0.370 -21.557 1.00 96.38 405 ASP A N 1
ATOM 3186 C CA . ASP A 1 405 ? 11.614 1.831 -21.699 1.00 96.38 405 ASP A CA 1
ATOM 3187 C C . ASP A 1 405 ? 10.191 2.386 -21.488 1.00 96.38 405 ASP A C 1
ATOM 3189 O O . ASP A 1 405 ? 9.533 2.853 -22.419 1.00 96.38 405 ASP A O 1
ATOM 3193 N N . ILE A 1 406 ? 9.701 2.275 -20.251 1.00 97.50 406 ILE A N 1
ATOM 3194 C CA . ILE A 1 406 ? 8.362 2.667 -19.803 1.00 97.50 406 ILE A CA 1
ATOM 3195 C C . ILE A 1 406 ? 8.406 3.224 -18.373 1.00 97.50 406 ILE A C 1
ATOM 3197 O O . ILE A 1 406 ? 9.068 2.675 -17.488 1.00 97.50 406 ILE A O 1
ATOM 3201 N N . ALA A 1 407 ? 7.697 4.326 -18.148 1.00 97.31 407 ALA A N 1
ATOM 3202 C CA . ALA A 1 407 ? 7.557 4.960 -16.846 1.00 97.31 407 ALA A CA 1
ATOM 3203 C C . ALA A 1 407 ? 6.191 5.641 -16.683 1.00 97.31 407 ALA A C 1
ATOM 3205 O O . ALA A 1 407 ? 5.509 5.979 -17.654 1.00 97.31 407 ALA A O 1
ATOM 3206 N N . LEU A 1 408 ? 5.813 5.860 -15.427 1.00 96.56 408 LEU A N 1
ATOM 3207 C CA . LEU A 1 408 ? 4.615 6.584 -15.018 1.00 96.56 408 LEU A CA 1
ATOM 3208 C C . LEU A 1 408 ? 5.018 7.823 -14.220 1.00 96.56 408 LEU A C 1
ATOM 3210 O O . LEU A 1 408 ? 5.836 7.735 -13.305 1.00 96.56 408 LEU A O 1
ATOM 3214 N N . ILE A 1 409 ? 4.406 8.960 -14.528 1.00 95.69 409 ILE A N 1
ATOM 3215 C CA . ILE A 1 409 ? 4.471 10.176 -13.716 1.00 95.69 409 ILE A CA 1
ATOM 3216 C C . ILE A 1 409 ? 3.142 10.311 -12.973 1.00 95.69 409 ILE A C 1
ATOM 3218 O O . ILE A 1 409 ? 2.076 10.220 -13.589 1.00 95.69 409 ILE A O 1
ATOM 3222 N N . ILE A 1 410 ? 3.212 10.535 -11.660 1.00 92.12 410 ILE A N 1
ATOM 3223 C CA . ILE A 1 410 ? 2.049 10.703 -10.783 1.00 92.12 410 ILE A CA 1
ATOM 3224 C C . ILE A 1 410 ? 1.927 12.183 -10.424 1.00 92.12 410 ILE A C 1
ATOM 3226 O O . ILE A 1 410 ? 2.870 12.761 -9.882 1.00 92.12 410 ILE A O 1
ATOM 3230 N N . THR A 1 411 ? 0.795 12.821 -10.724 1.00 90.38 411 THR A N 1
ATOM 3231 C CA . THR A 1 411 ? 0.591 14.242 -10.405 1.00 90.38 411 THR A CA 1
ATOM 3232 C C . THR A 1 411 ? 0.176 14.464 -8.948 1.00 90.38 411 THR A C 1
ATOM 3234 O O . THR A 1 411 ? -0.522 13.648 -8.335 1.00 90.38 411 THR A O 1
ATOM 3237 N N . ARG A 1 412 ? 0.589 15.611 -8.387 1.00 83.44 412 ARG A N 1
ATOM 3238 C CA . ARG A 1 412 ? 0.222 16.052 -7.027 1.00 83.44 412 ARG A CA 1
ATOM 3239 C C . ARG A 1 412 ? -1.267 16.407 -6.915 1.00 83.44 412 ARG A C 1
ATOM 3241 O O . ARG A 1 412 ? -1.852 16.284 -5.846 1.00 83.44 412 ARG A O 1
ATOM 3248 N N . SER A 1 413 ? -1.881 16.835 -8.014 1.00 83.12 413 SER A N 1
ATOM 3249 C CA . SER A 1 413 ? -3.309 17.162 -8.115 1.00 83.12 413 SER A CA 1
ATOM 3250 C C . SER A 1 413 ? -3.926 16.468 -9.328 1.00 83.12 413 SER A C 1
ATOM 3252 O O . SER A 1 413 ? -3.199 16.002 -10.204 1.00 83.12 413 SER A O 1
ATOM 3254 N N . LEU A 1 414 ? -5.254 16.395 -9.389 1.00 84.75 414 LEU A N 1
ATOM 3255 C CA . LEU A 1 414 ? -5.965 15.781 -10.512 1.00 84.75 414 LEU A CA 1
ATOM 3256 C C . LEU A 1 414 ? -6.090 16.765 -11.686 1.00 84.75 414 LEU A C 1
ATOM 3258 O O . LEU A 1 414 ? -6.385 17.947 -11.491 1.00 84.75 414 LEU A O 1
ATOM 3262 N N . PHE A 1 415 ? -5.912 16.266 -12.906 1.00 88.62 415 PHE A N 1
ATOM 3263 C CA . PHE A 1 415 ? -6.305 16.955 -14.130 1.00 88.62 415 PHE A CA 1
ATOM 3264 C C . PHE A 1 415 ? -7.830 17.080 -14.186 1.00 88.62 415 PHE A C 1
ATOM 3266 O O . PHE A 1 415 ? -8.559 16.093 -14.083 1.00 88.62 415 PHE A O 1
ATOM 3273 N N . LYS A 1 416 ? -8.321 18.300 -14.406 1.00 86.00 416 LYS A N 1
ATOM 3274 C CA . LYS A 1 416 ? -9.741 18.563 -14.639 1.00 86.00 416 LYS A CA 1
ATOM 3275 C C . LYS A 1 416 ? -10.099 18.092 -16.041 1.00 86.00 416 LYS A C 1
ATOM 3277 O O . LYS A 1 416 ? -9.568 18.626 -17.017 1.00 86.00 416 LYS A O 1
ATOM 3282 N N . LEU A 1 417 ? -10.990 17.110 -16.139 1.00 84.56 417 LEU A N 1
ATOM 3283 C CA . LEU A 1 417 ? -11.463 16.635 -17.433 1.00 84.56 417 LEU A CA 1
ATOM 3284 C C . LEU A 1 417 ? -12.285 17.716 -18.139 1.00 84.56 417 LEU A C 1
ATOM 3286 O O . LEU A 1 417 ? -13.018 18.484 -17.516 1.00 84.56 417 LEU A O 1
ATOM 3290 N N . GLY A 1 418 ? -12.136 17.784 -19.454 1.00 80.44 418 GLY A N 1
ATOM 3291 C CA . GLY A 1 418 ? -12.764 18.797 -20.288 1.00 80.44 418 GLY A CA 1
ATOM 3292 C C . GLY A 1 418 ? -12.517 18.509 -21.764 1.00 80.44 418 GLY A C 1
ATOM 3293 O O . GLY A 1 418 ? -11.957 17.465 -22.094 1.00 80.44 418 GLY A O 1
ATOM 3294 N N . PRO A 1 419 ? -12.859 19.428 -22.679 1.00 77.38 419 PRO A N 1
ATOM 3295 C CA . PRO A 1 419 ? -12.636 19.182 -24.097 1.00 77.38 419 PRO A CA 1
ATOM 3296 C C . PRO A 1 419 ? -11.139 18.975 -24.396 1.00 77.38 419 PRO A C 1
ATOM 3298 O O . PRO A 1 419 ? -10.772 18.012 -25.056 1.00 77.38 419 PRO A O 1
ATOM 3301 N N . ALA A 1 420 ? -10.268 19.806 -23.817 1.00 83.19 420 ALA A N 1
ATOM 3302 C CA . ALA A 1 420 ? -8.821 19.778 -24.040 1.00 83.19 420 ALA A CA 1
ATOM 3303 C C . ALA A 1 420 ? -8.047 18.664 -23.311 1.00 83.19 420 ALA A C 1
ATOM 3305 O O . ALA A 1 420 ? -6.872 18.465 -23.609 1.00 83.19 420 ALA A O 1
ATOM 3306 N N . VAL A 1 421 ? -8.651 18.017 -22.306 1.00 90.69 421 VAL A N 1
ATOM 3307 C CA . VAL A 1 421 ? -7.953 17.127 -21.362 1.00 90.69 421 VAL A CA 1
ATOM 3308 C C . VAL A 1 421 ? -8.840 15.928 -21.030 1.00 90.69 421 VAL A C 1
ATOM 3310 O O . VAL A 1 421 ? -9.817 16.059 -20.296 1.00 90.69 421 VAL A O 1
ATOM 3313 N N . GLN A 1 422 ? -8.508 14.765 -21.592 1.00 92.06 422 GLN A N 1
ATOM 3314 C CA . GLN A 1 422 ? -9.207 13.481 -21.421 1.00 92.06 422 GLN A CA 1
ATOM 3315 C C . GLN A 1 422 ? -8.187 12.344 -21.554 1.00 92.06 422 GLN A C 1
ATOM 3317 O O . GLN A 1 422 ? -7.270 12.473 -22.361 1.00 92.06 422 GLN A O 1
ATOM 3322 N N . PRO A 1 423 ? -8.302 11.232 -20.813 1.00 94.88 423 PRO A N 1
ATOM 3323 C CA . PRO A 1 423 ? -7.367 10.122 -20.952 1.00 94.88 423 PRO A CA 1
ATOM 3324 C C . PRO A 1 423 ? -7.557 9.358 -22.273 1.00 94.88 423 PRO A C 1
ATOM 3326 O O . PRO A 1 423 ? -8.640 9.327 -22.861 1.00 94.88 423 PRO A O 1
ATOM 3329 N N . VAL A 1 424 ? -6.510 8.677 -22.731 1.00 95.62 424 VAL A N 1
ATOM 3330 C CA . VAL A 1 424 ? -6.618 7.618 -23.748 1.00 95.62 424 VAL A CA 1
ATOM 3331 C C . VAL A 1 424 ? -7.085 6.318 -23.086 1.00 95.62 424 VAL A C 1
ATOM 3333 O O . VAL A 1 424 ? -6.882 6.127 -21.887 1.00 95.62 424 VAL A O 1
ATOM 3336 N N . CYS A 1 425 ? -7.695 5.399 -23.835 1.00 94.44 425 CYS A N 1
ATOM 3337 C CA . CYS A 1 425 ? -8.020 4.092 -23.273 1.00 94.44 425 CYS A CA 1
ATOM 3338 C C . CYS A 1 425 ? -6.767 3.211 -23.130 1.00 94.44 425 CYS A C 1
ATOM 3340 O O . CYS A 1 425 ? -5.867 3.220 -23.975 1.00 94.44 425 CYS A O 1
ATOM 3342 N N . ILE A 1 426 ? -6.726 2.425 -22.053 1.00 91.69 426 ILE A N 1
ATOM 3343 C CA . ILE A 1 426 ? -5.643 1.470 -21.765 1.00 91.69 426 ILE A CA 1
ATOM 3344 C C . ILE A 1 426 ? -6.160 0.114 -21.263 1.00 91.69 426 ILE A C 1
ATOM 3346 O O . ILE A 1 426 ? -5.495 -0.907 -21.428 1.00 91.69 426 ILE A O 1
ATOM 3350 N N . ASP A 1 427 ? -7.358 0.078 -20.684 1.00 85.44 427 ASP A N 1
ATOM 3351 C CA . ASP A 1 427 ? -7.994 -1.152 -20.214 1.00 85.44 427 ASP A CA 1
ATOM 3352 C C . ASP A 1 427 ? -8.351 -2.083 -21.382 1.00 85.44 427 ASP A C 1
ATOM 3354 O O . ASP A 1 427 ? -8.667 -1.625 -22.473 1.00 85.44 427 ASP A O 1
ATOM 3358 N N . ASN A 1 428 ? -8.271 -3.402 -21.180 1.00 80.19 428 ASN A N 1
ATOM 3359 C CA . ASN A 1 428 ? -8.462 -4.420 -22.230 1.00 80.19 428 ASN A CA 1
ATOM 3360 C C . ASN A 1 428 ? -7.472 -4.368 -23.425 1.00 80.19 428 ASN A C 1
ATOM 3362 O O . ASN A 1 428 ? -7.667 -5.065 -24.418 1.00 80.19 428 ASN A O 1
ATOM 3366 N N . ILE A 1 429 ? -6.355 -3.633 -23.346 1.00 87.19 429 ILE A N 1
ATOM 3367 C CA . ILE A 1 429 ? -5.412 -3.531 -24.479 1.00 87.19 429 ILE A CA 1
ATOM 3368 C C . ILE A 1 429 ? -4.786 -4.869 -24.916 1.00 87.19 429 ILE A C 1
ATOM 3370 O O . ILE A 1 429 ? -4.386 -5.025 -26.067 1.00 87.19 429 ILE A O 1
ATOM 3374 N N . ASN A 1 430 ? -4.736 -5.861 -24.022 1.00 85.50 430 ASN A N 1
ATOM 3375 C CA . ASN A 1 430 ? -4.293 -7.221 -24.348 1.00 85.50 430 ASN A CA 1
ATOM 3376 C C . ASN A 1 430 ? -5.298 -8.003 -25.213 1.00 85.50 430 ASN A C 1
ATOM 3378 O O . ASN A 1 430 ? -4.884 -8.933 -25.904 1.00 85.50 430 ASN A O 1
ATOM 3382 N N . GLY A 1 431 ? -6.583 -7.635 -25.186 1.00 83.06 431 GLY A N 1
ATOM 3383 C CA . GLY A 1 431 ? -7.628 -8.207 -26.040 1.00 83.06 431 GLY A CA 1
ATOM 3384 C C . GLY A 1 431 ? -7.716 -7.564 -27.428 1.00 83.06 431 GLY A C 1
ATOM 3385 O O . GLY A 1 431 ? -8.388 -8.101 -28.303 1.00 83.06 431 GLY A O 1
ATOM 3386 N N . ILE A 1 432 ? -7.030 -6.437 -27.652 1.00 85.69 432 ILE A N 1
ATOM 3387 C CA . ILE A 1 432 ? -7.016 -5.718 -28.931 1.00 85.69 432 ILE A CA 1
ATOM 3388 C C . ILE A 1 432 ? -5.740 -6.105 -29.692 1.00 85.69 432 ILE A C 1
ATOM 3390 O O . ILE A 1 432 ? -4.634 -5.657 -29.379 1.00 85.69 432 ILE A O 1
ATOM 3394 N N . HIS A 1 433 ? -5.880 -6.972 -30.693 1.00 85.50 433 HIS A N 1
ATOM 3395 C CA . HIS A 1 433 ? -4.756 -7.453 -31.494 1.00 85.50 433 HIS A CA 1
ATOM 3396 C C . HIS A 1 433 ? -4.493 -6.552 -32.708 1.00 85.50 433 HIS A C 1
ATOM 3398 O O . HIS A 1 433 ? -5.401 -6.223 -33.466 1.00 85.50 433 HIS A O 1
ATOM 3404 N N . LEU A 1 434 ? -3.226 -6.170 -32.898 1.00 88.50 434 LEU A N 1
ATOM 3405 C CA . LEU A 1 434 ? -2.780 -5.403 -34.061 1.00 88.50 434 LEU A CA 1
ATOM 3406 C C . LEU A 1 434 ? -2.362 -6.342 -35.199 1.00 88.50 434 LEU A C 1
ATOM 3408 O O . LEU A 1 434 ? -1.645 -7.322 -34.991 1.00 88.50 434 LEU A O 1
ATOM 3412 N N . HIS A 1 435 ? -2.772 -5.994 -36.412 1.00 85.81 435 HIS A N 1
ATOM 3413 C CA . HIS A 1 435 ? -2.523 -6.720 -37.650 1.00 85.81 435 HIS A CA 1
ATOM 3414 C C . HIS A 1 435 ? -1.889 -5.804 -38.703 1.00 85.81 435 HIS A C 1
ATOM 3416 O O . HIS A 1 435 ? -2.087 -4.584 -38.705 1.00 85.81 435 HIS A O 1
ATOM 3422 N N . ALA A 1 436 ? -1.129 -6.391 -39.630 1.00 80.06 436 ALA A N 1
ATOM 3423 C CA . ALA A 1 436 ? -0.548 -5.660 -40.753 1.00 80.06 436 ALA A CA 1
ATOM 3424 C C . ALA A 1 436 ? -1.650 -4.925 -41.543 1.00 80.06 436 ALA A C 1
ATOM 3426 O O . ALA A 1 436 ? -2.621 -5.534 -41.987 1.00 80.06 436 ALA A O 1
ATOM 3427 N N . GLY A 1 437 ? -1.500 -3.606 -41.694 1.00 77.69 437 GLY A N 1
ATOM 3428 C CA . GLY A 1 437 ? -2.515 -2.726 -42.286 1.00 77.69 437 GLY A CA 1
ATOM 3429 C C . GLY A 1 437 ? -3.284 -1.863 -41.277 1.00 77.69 437 GLY A C 1
ATOM 3430 O O . GLY A 1 437 ? -3.863 -0.855 -41.683 1.00 77.69 437 GLY A O 1
ATOM 3431 N N . ASN A 1 438 ? -3.238 -2.159 -39.971 1.00 89.50 438 ASN A N 1
ATOM 3432 C CA . ASN A 1 438 ? -3.649 -1.172 -38.972 1.00 89.50 438 ASN A CA 1
ATOM 3433 C C . ASN A 1 438 ? -2.697 0.033 -39.008 1.00 89.50 438 ASN A C 1
ATOM 3435 O O . ASN A 1 438 ? -1.481 -0.124 -39.126 1.00 89.50 438 ASN A O 1
ATOM 3439 N N . SER A 1 439 ? -3.251 1.237 -38.881 1.00 89.69 439 SER A N 1
ATOM 3440 C CA . SER A 1 439 ? -2.480 2.471 -38.715 1.00 89.69 439 SER A CA 1
ATOM 3441 C C . SER A 1 439 ? -2.737 3.035 -37.326 1.00 89.69 439 SER A C 1
ATOM 3443 O O . SER A 1 439 ? -3.891 3.129 -36.913 1.00 89.69 439 SER A O 1
ATOM 3445 N N . GLY A 1 440 ? -1.666 3.382 -36.621 1.00 90.56 440 GLY A N 1
ATOM 3446 C CA . GLY A 1 440 ? -1.727 4.129 -35.373 1.00 90.56 440 GLY A CA 1
ATOM 3447 C C . GLY A 1 440 ? -1.446 5.607 -35.618 1.00 90.56 440 GLY A C 1
ATOM 3448 O O . GLY A 1 440 ? -0.934 5.993 -36.669 1.00 90.56 440 GLY A O 1
ATOM 3449 N N . GLU A 1 441 ? -1.778 6.437 -34.646 1.00 90.94 441 GLU A N 1
ATOM 3450 C CA . GLU A 1 441 ? -1.630 7.887 -34.690 1.00 90.94 441 GLU A CA 1
ATOM 3451 C C . GLU A 1 441 ? -0.747 8.350 -33.526 1.00 90.94 441 GLU A C 1
ATOM 3453 O O . GLU A 1 441 ? -0.778 7.768 -32.440 1.00 90.94 441 GLU A O 1
ATOM 3458 N N . ILE A 1 442 ? 0.049 9.392 -33.754 1.00 88.94 442 ILE A N 1
ATOM 3459 C CA . ILE A 1 442 ? 0.871 10.069 -32.743 1.00 88.94 442 ILE A CA 1
ATOM 3460 C C . ILE A 1 442 ? 0.672 11.569 -32.916 1.00 88.94 442 ILE A C 1
ATOM 3462 O O . ILE A 1 442 ? 0.659 12.050 -34.049 1.00 88.94 442 ILE A O 1
ATOM 3466 N N . ALA A 1 443 ? 0.578 12.298 -31.806 1.00 87.94 443 ALA A N 1
ATOM 3467 C CA . ALA A 1 443 ? 0.627 13.754 -31.768 1.00 87.94 443 ALA A CA 1
ATOM 3468 C C . ALA A 1 443 ? 1.735 14.197 -30.800 1.00 87.94 443 ALA A C 1
ATOM 3470 O O . ALA A 1 443 ? 1.787 13.701 -29.675 1.00 87.94 443 ALA A O 1
ATOM 3471 N N . ALA A 1 444 ? 2.637 15.080 -31.240 1.00 85.00 444 ALA A N 1
ATOM 3472 C CA . ALA A 1 444 ? 3.814 15.486 -30.465 1.00 85.00 444 ALA A CA 1
ATOM 3473 C C . ALA A 1 444 ? 4.433 16.822 -30.948 1.00 85.00 444 ALA A C 1
ATOM 3475 O O . ALA A 1 444 ? 3.957 17.433 -31.910 1.00 85.00 444 ALA A O 1
ATOM 3476 N N . TRP A 1 445 ? 5.487 17.282 -30.258 1.00 83.75 445 TRP A N 1
ATOM 3477 C CA . TRP A 1 445 ? 6.196 18.549 -30.521 1.00 83.75 445 TRP A CA 1
ATOM 3478 C C . TRP A 1 445 ? 7.697 18.376 -30.823 1.00 83.75 445 TRP A C 1
ATOM 3480 O O . TRP A 1 445 ? 8.498 19.263 -30.509 1.00 83.75 445 TRP A O 1
ATOM 3490 N N . GLY A 1 446 ? 8.112 17.232 -31.365 1.00 76.19 446 GLY A N 1
ATOM 3491 C CA . GLY A 1 446 ? 9.508 16.956 -31.680 1.00 76.19 446 GLY A CA 1
ATOM 3492 C C . GLY A 1 446 ? 10.095 17.821 -32.796 1.00 76.19 446 GLY A C 1
ATOM 3493 O O . GLY A 1 446 ? 9.522 18.804 -33.278 1.00 76.19 446 GLY A O 1
ATOM 3494 N N . ILE A 1 447 ? 11.314 17.459 -33.186 1.00 72.06 447 ILE A N 1
ATOM 3495 C CA . ILE A 1 447 ? 12.042 18.145 -34.253 1.00 72.06 447 ILE A CA 1
ATOM 3496 C C . ILE A 1 447 ? 11.368 17.896 -35.612 1.00 72.06 447 ILE A C 1
ATOM 3498 O O . ILE A 1 447 ? 11.036 16.773 -35.973 1.00 72.06 447 ILE A O 1
ATOM 3502 N N . THR A 1 448 ? 11.189 18.969 -36.376 1.00 65.06 448 THR A N 1
ATOM 3503 C CA . THR A 1 448 ? 10.617 18.970 -37.729 1.00 65.06 448 THR A CA 1
ATOM 3504 C C . THR A 1 448 ? 11.654 18.641 -38.807 1.00 65.06 448 THR A C 1
ATOM 3506 O O . THR A 1 448 ? 12.865 18.671 -38.582 1.00 65.06 448 THR A O 1
ATOM 3509 N N . GLU A 1 449 ? 11.172 18.435 -40.032 1.00 62.72 449 GLU A N 1
ATOM 3510 C CA . GLU A 1 449 ? 11.938 18.277 -41.272 1.00 62.72 449 GLU A CA 1
ATOM 3511 C C . GLU A 1 449 ? 13.032 19.344 -41.494 1.00 62.72 449 GLU A C 1
ATOM 3513 O O . GLU A 1 449 ? 14.035 19.070 -42.152 1.00 62.72 449 GLU A O 1
ATOM 3518 N N . ASN A 1 450 ? 12.889 20.532 -40.895 1.00 61.84 450 ASN A N 1
ATOM 3519 C CA . ASN A 1 450 ? 13.845 21.640 -40.988 1.00 61.84 450 ASN A CA 1
ATOM 3520 C C . ASN A 1 450 ? 14.920 21.633 -39.876 1.00 61.84 450 ASN A C 1
ATOM 3522 O O . ASN A 1 450 ? 15.651 22.609 -39.723 1.00 61.84 450 ASN A O 1
ATOM 3526 N N . ASN A 1 451 ? 15.022 20.558 -39.081 1.00 65.94 451 ASN A N 1
ATOM 3527 C CA . ASN A 1 451 ? 15.839 20.462 -37.859 1.00 65.94 451 ASN A CA 1
ATOM 3528 C C . ASN A 1 451 ? 15.504 21.511 -36.770 1.00 65.94 451 ASN A C 1
ATOM 3530 O O . ASN A 1 451 ? 16.312 21.765 -35.877 1.00 65.94 451 ASN A O 1
ATOM 3534 N N . THR A 1 452 ? 14.301 22.093 -36.797 1.00 72.88 452 THR A N 1
ATOM 3535 C CA . THR A 1 452 ? 13.783 22.990 -35.749 1.00 72.88 452 THR A CA 1
ATOM 3536 C C . THR A 1 452 ? 12.700 22.295 -34.930 1.00 72.88 452 THR A C 1
ATOM 3538 O O . THR A 1 452 ? 11.904 21.542 -35.489 1.00 72.88 452 THR A O 1
ATOM 3541 N N . VAL A 1 453 ? 12.629 22.560 -33.624 1.00 76.62 453 VAL A N 1
ATOM 3542 C CA . VAL A 1 453 ? 11.514 22.113 -32.762 1.00 76.62 453 VAL A CA 1
ATOM 3543 C C . VAL A 1 453 ? 10.201 22.724 -33.269 1.00 76.62 453 VAL A C 1
ATOM 3545 O O . VAL A 1 453 ? 10.195 23.885 -33.684 1.00 76.62 453 VAL A O 1
ATOM 3548 N N . ALA A 1 454 ? 9.107 21.960 -33.272 1.00 80.56 454 ALA A N 1
ATOM 3549 C CA . ALA A 1 454 ? 7.797 22.475 -33.671 1.00 80.56 454 ALA A CA 1
ATOM 3550 C C . ALA A 1 454 ? 7.264 23.510 -32.653 1.00 80.56 454 ALA A C 1
ATOM 3552 O O . ALA A 1 454 ? 7.291 23.253 -31.451 1.00 80.56 454 ALA A O 1
ATOM 3553 N N . ASP A 1 455 ? 6.756 24.664 -33.113 1.00 81.25 455 ASP A N 1
ATOM 3554 C CA . ASP A 1 455 ? 6.088 25.647 -32.229 1.00 81.25 455 ASP A CA 1
ATOM 3555 C C . ASP A 1 455 ? 4.754 25.103 -31.698 1.00 81.25 455 ASP A C 1
ATOM 3557 O O . ASP A 1 455 ? 4.379 25.384 -30.562 1.00 81.25 455 ASP A O 1
ATOM 3561 N N . HIS A 1 456 ? 4.069 24.276 -32.491 1.00 83.50 456 HIS A N 1
ATOM 3562 C CA . HIS A 1 456 ? 2.762 23.695 -32.189 1.00 83.50 456 HIS A CA 1
ATOM 3563 C C . HIS A 1 456 ? 2.704 22.181 -32.418 1.00 83.50 456 HIS A C 1
ATOM 3565 O O . HIS A 1 456 ? 3.598 21.590 -33.024 1.00 83.50 456 HIS A O 1
ATOM 3571 N N . LEU A 1 457 ? 1.651 21.553 -31.893 1.00 83.81 457 LEU A N 1
ATOM 3572 C CA . LEU A 1 457 ? 1.413 20.113 -31.950 1.00 83.81 457 LEU A CA 1
ATOM 3573 C C . LEU A 1 457 ? 1.182 19.649 -33.402 1.00 83.81 457 LEU A C 1
ATOM 3575 O O . LEU A 1 457 ? 0.314 20.171 -34.109 1.00 83.81 457 LEU A O 1
ATOM 3579 N N . ARG A 1 458 ? 1.945 18.644 -33.844 1.00 82.94 458 ARG A N 1
ATOM 3580 C CA . ARG A 1 458 ? 1.813 18.013 -35.172 1.00 82.94 458 ARG A CA 1
ATOM 3581 C C . ARG A 1 458 ? 1.490 16.531 -35.033 1.00 82.94 458 ARG A C 1
ATOM 3583 O O . ARG A 1 458 ? 1.833 15.916 -34.024 1.00 82.94 458 ARG A O 1
ATOM 3590 N N . THR A 1 459 ? 0.855 15.954 -36.055 1.00 83.25 459 THR A N 1
ATOM 3591 C CA . THR A 1 459 ? 0.509 14.524 -36.079 1.00 83.25 459 THR A CA 1
ATOM 3592 C C . THR A 1 459 ? 1.203 13.721 -37.156 1.00 83.25 459 THR A C 1
ATOM 3594 O O . THR A 1 459 ? 1.518 14.206 -38.246 1.00 83.25 459 THR A O 1
ATOM 3597 N N . LEU A 1 460 ? 1.371 12.435 -36.853 1.00 82.69 460 LEU A N 1
ATOM 3598 C CA . LEU A 1 460 ? 1.849 11.432 -37.782 1.00 82.69 460 LEU A CA 1
ATOM 3599 C C . LEU A 1 460 ? 1.007 10.156 -37.660 1.00 82.69 460 LEU A C 1
ATOM 3601 O O . LEU A 1 460 ? 0.889 9.570 -36.586 1.00 82.69 460 LEU A O 1
ATOM 3605 N N . ILE A 1 461 ? 0.448 9.718 -38.789 1.00 85.44 461 ILE A N 1
ATOM 3606 C CA . ILE A 1 461 ? -0.222 8.420 -38.929 1.00 85.44 461 ILE A CA 1
ATOM 3607 C C . ILE A 1 461 ? 0.824 7.406 -39.401 1.00 85.44 461 ILE A C 1
ATOM 3609 O O . ILE A 1 461 ? 1.469 7.623 -40.428 1.00 85.44 461 ILE A O 1
ATOM 3613 N N . ILE A 1 462 ? 0.999 6.314 -38.658 1.00 85.06 462 ILE A N 1
ATOM 3614 C CA . ILE A 1 462 ? 2.068 5.325 -38.830 1.00 85.06 462 ILE A CA 1
ATOM 3615 C C . ILE A 1 462 ? 1.464 3.926 -39.023 1.00 85.06 462 ILE A C 1
ATOM 3617 O O . ILE A 1 462 ? 0.717 3.467 -38.157 1.00 85.06 462 ILE A O 1
ATOM 3621 N N . PRO A 1 463 ? 1.793 3.198 -40.106 1.00 88.81 463 PRO A N 1
ATOM 3622 C CA . PRO A 1 463 ? 1.342 1.824 -40.279 1.00 88.81 463 PRO A CA 1
ATOM 3623 C C . PRO A 1 463 ? 2.081 0.890 -39.313 1.00 88.81 463 PRO A C 1
ATOM 3625 O O . PRO A 1 463 ? 3.308 0.948 -39.193 1.00 88.81 463 PRO A O 1
ATOM 3628 N N . TYR A 1 464 ? 1.335 -0.003 -38.667 1.00 91.94 464 TYR A N 1
ATOM 3629 C CA . TYR A 1 464 ? 1.886 -1.098 -37.878 1.00 91.94 464 TYR A CA 1
ATOM 3630 C C . TYR A 1 464 ? 2.620 -2.104 -38.776 1.00 91.94 464 TYR A C 1
ATOM 3632 O O . TYR A 1 464 ? 2.136 -2.470 -39.854 1.00 91.94 464 TYR A O 1
ATOM 3640 N N . LYS A 1 465 ? 3.780 -2.570 -38.306 1.00 90.12 465 LYS A N 1
ATOM 3641 C CA . LYS A 1 465 ? 4.596 -3.614 -38.929 1.00 90.12 465 LYS A CA 1
ATOM 3642 C C . LYS A 1 465 ? 4.718 -4.797 -37.972 1.00 90.12 465 LYS A C 1
ATOM 3644 O O . LYS A 1 465 ? 5.042 -4.615 -36.798 1.00 90.12 465 LYS A O 1
ATOM 3649 N N . ASP A 1 466 ? 4.493 -6.005 -38.482 1.00 88.19 466 ASP A N 1
ATOM 3650 C CA . ASP A 1 466 ? 4.806 -7.234 -37.752 1.00 88.19 466 ASP A CA 1
ATOM 3651 C C . ASP A 1 466 ? 6.328 -7.397 -37.559 1.00 88.19 466 ASP A C 1
ATOM 3653 O O . ASP A 1 466 ? 7.134 -6.734 -38.220 1.00 88.19 466 ASP A O 1
ATOM 3657 N N . GLN A 1 467 ? 6.726 -8.296 -36.654 1.00 83.75 467 GLN A N 1
ATOM 3658 C CA . GLN A 1 467 ? 8.127 -8.467 -36.262 1.00 83.75 467 GLN A CA 1
ATOM 3659 C C . GLN A 1 467 ? 9.038 -8.864 -37.433 1.00 83.75 467 GLN A C 1
ATOM 3661 O O . GLN A 1 467 ? 10.170 -8.387 -37.516 1.00 83.75 467 GLN A O 1
ATOM 3666 N N . THR A 1 468 ? 8.553 -9.716 -38.341 1.00 85.56 468 THR A N 1
ATOM 3667 C CA . THR A 1 468 ? 9.328 -10.239 -39.472 1.00 85.56 468 THR A CA 1
ATOM 3668 C C . THR A 1 468 ? 9.517 -9.166 -40.537 1.00 85.56 468 THR A C 1
ATOM 3670 O O . THR A 1 468 ? 10.642 -8.927 -40.973 1.00 85.56 468 THR A O 1
ATOM 3673 N N . THR A 1 469 ? 8.447 -8.460 -40.909 1.00 88.69 469 THR A N 1
ATOM 3674 C CA . THR A 1 469 ? 8.530 -7.305 -41.811 1.00 88.69 469 THR A CA 1
ATOM 3675 C C . THR A 1 469 ? 9.435 -6.223 -41.220 1.00 88.69 469 THR A C 1
ATOM 3677 O O . THR A 1 469 ? 10.290 -5.689 -41.921 1.00 88.69 469 THR A O 1
ATOM 3680 N N . CYS A 1 470 ? 9.318 -5.939 -39.920 1.00 87.12 470 CYS A N 1
ATOM 3681 C CA . CYS A 1 470 ? 10.158 -4.950 -39.255 1.00 87.12 470 CYS A CA 1
ATOM 3682 C C . CYS A 1 470 ? 11.652 -5.305 -39.280 1.00 87.12 470 CYS A C 1
ATOM 3684 O O . CYS A 1 470 ? 12.471 -4.456 -39.624 1.00 87.12 470 CYS A O 1
ATOM 3686 N N . ALA A 1 471 ? 12.010 -6.552 -38.949 1.00 85.94 471 ALA A N 1
ATOM 3687 C CA . ALA A 1 471 ? 13.402 -7.002 -38.940 1.00 85.94 471 ALA A CA 1
ATOM 3688 C C . ALA A 1 471 ? 14.064 -6.905 -40.328 1.00 85.94 471 ALA A C 1
ATOM 3690 O O . ALA A 1 471 ? 15.250 -6.604 -40.413 1.00 85.94 471 ALA A O 1
ATOM 3691 N N . ASN A 1 472 ? 13.290 -7.093 -41.403 1.00 86.44 472 ASN A N 1
ATOM 3692 C CA . ASN A 1 472 ? 13.762 -6.959 -42.785 1.00 86.44 472 ASN A CA 1
ATOM 3693 C C . ASN A 1 472 ? 13.867 -5.498 -43.272 1.00 86.44 472 ASN A C 1
ATOM 3695 O O . ASN A 1 472 ? 14.632 -5.217 -44.191 1.00 86.44 472 ASN A O 1
ATOM 3699 N N . GLU A 1 473 ? 13.076 -4.576 -42.710 1.00 87.44 473 GLU A N 1
ATOM 3700 C CA . GLU A 1 473 ? 13.049 -3.155 -43.104 1.00 87.44 473 GLU A CA 1
ATOM 3701 C C . GLU A 1 473 ? 13.966 -2.258 -42.247 1.00 87.44 473 GLU A C 1
ATOM 3703 O O . GLU A 1 473 ? 14.232 -1.113 -42.618 1.00 87.44 473 GLU A O 1
ATOM 3708 N N . LEU A 1 474 ? 14.448 -2.746 -41.100 1.00 86.38 474 LEU A N 1
ATOM 3709 C CA . LEU A 1 474 ? 15.447 -2.070 -40.268 1.00 86.38 474 LEU A CA 1
ATOM 3710 C C . LEU A 1 474 ? 16.884 -2.400 -40.725 1.00 86.38 474 LEU A C 1
ATOM 3712 O O . LEU A 1 474 ? 17.122 -3.470 -41.283 1.00 86.38 474 LEU A O 1
ATOM 3716 N N . PRO A 1 475 ? 17.879 -1.528 -40.454 1.00 85.50 475 PRO A N 1
ATOM 3717 C CA . PRO A 1 475 ? 19.287 -1.876 -40.642 1.00 85.50 475 PRO A CA 1
ATOM 3718 C C . PRO A 1 475 ? 19.645 -3.117 -39.816 1.00 85.50 475 PRO A C 1
ATOM 3720 O O . PRO A 1 475 ? 19.353 -3.150 -38.623 1.00 85.50 475 PRO A O 1
ATOM 3723 N N . TYR A 1 476 ? 20.272 -4.117 -40.438 1.00 77.94 476 TYR A N 1
ATOM 3724 C CA . TYR A 1 476 ? 20.510 -5.444 -39.850 1.00 77.94 476 TYR A CA 1
ATOM 3725 C C . TYR A 1 476 ? 21.170 -5.389 -38.454 1.00 77.94 476 TYR A C 1
ATOM 3727 O O . TYR A 1 476 ? 20.672 -5.969 -37.492 1.00 77.94 476 TYR A O 1
ATOM 3735 N N . ASP A 1 477 ? 22.244 -4.608 -38.318 1.00 78.75 477 ASP A N 1
ATOM 3736 C CA . ASP A 1 477 ? 23.009 -4.423 -37.077 1.00 78.75 477 ASP A CA 1
ATOM 3737 C C . ASP A 1 477 ? 22.247 -3.655 -35.979 1.00 78.75 477 ASP A C 1
ATOM 3739 O O . ASP A 1 477 ? 22.578 -3.742 -34.792 1.00 78.75 477 ASP A O 1
ATOM 3743 N N . TRP A 1 478 ? 21.224 -2.898 -36.377 1.00 84.81 478 TRP A N 1
ATOM 3744 C CA . TRP A 1 478 ? 20.336 -2.154 -35.490 1.00 84.81 478 TRP A CA 1
ATOM 3745 C C . TRP A 1 478 ? 19.116 -2.995 -35.086 1.00 84.81 478 TRP A C 1
ATOM 3747 O O . TRP A 1 478 ? 18.697 -2.946 -33.930 1.00 84.81 478 TRP A O 1
ATOM 3757 N N . ALA A 1 479 ? 18.586 -3.809 -36.004 1.00 83.88 479 ALA A N 1
ATOM 3758 C CA . ALA A 1 479 ? 17.496 -4.748 -35.757 1.00 83.88 479 ALA A CA 1
ATOM 3759 C C . ALA A 1 479 ? 17.886 -5.775 -34.684 1.00 83.88 479 ALA A C 1
ATOM 3761 O O . ALA A 1 479 ? 17.215 -5.840 -33.654 1.00 83.88 479 ALA A O 1
ATOM 3762 N N . ASP A 1 480 ? 19.018 -6.469 -34.864 1.00 82.88 480 ASP A N 1
ATOM 3763 C CA . ASP A 1 480 ? 19.559 -7.447 -33.901 1.00 82.88 480 ASP A CA 1
ATOM 3764 C C . ASP A 1 480 ? 19.810 -6.837 -32.508 1.00 82.88 480 ASP A C 1
ATOM 3766 O O . ASP A 1 480 ? 19.782 -7.539 -31.497 1.00 82.88 480 ASP A O 1
ATOM 3770 N N . ARG A 1 481 ? 20.057 -5.520 -32.434 1.00 85.31 481 ARG A N 1
ATOM 3771 C CA . ARG A 1 481 ? 20.357 -4.821 -31.178 1.00 85.31 481 ARG A CA 1
ATOM 3772 C C . ARG A 1 481 ? 19.128 -4.295 -30.444 1.00 85.31 481 ARG A C 1
ATOM 3774 O O . ARG A 1 481 ? 19.210 -4.157 -29.231 1.00 85.31 481 ARG A O 1
ATOM 3781 N N . TYR A 1 482 ? 18.045 -3.941 -31.135 1.00 87.50 482 TYR A N 1
ATOM 3782 C CA . TYR A 1 482 ? 16.953 -3.151 -30.543 1.00 87.50 482 TYR A CA 1
ATOM 3783 C C . TYR A 1 482 ? 15.539 -3.699 -30.791 1.00 87.50 482 TYR A C 1
ATOM 3785 O O . TYR A 1 482 ? 14.618 -3.348 -30.048 1.00 87.50 482 TYR A O 1
ATOM 3793 N N . ASN A 1 483 ? 15.337 -4.552 -31.799 1.00 89.31 483 ASN A N 1
ATOM 3794 C CA . ASN A 1 483 ? 14.016 -5.041 -32.206 1.00 89.31 483 ASN A CA 1
ATOM 3795 C C . ASN A 1 483 ? 13.576 -6.285 -31.404 1.00 89.31 483 ASN A C 1
ATOM 3797 O O . ASN A 1 483 ? 13.417 -7.378 -31.950 1.00 89.31 483 ASN A O 1
ATOM 3801 N N . PHE A 1 484 ? 13.394 -6.116 -30.093 1.00 90.25 484 PHE A N 1
ATOM 3802 C CA . PHE A 1 484 ? 12.910 -7.165 -29.186 1.00 90.25 484 PHE A CA 1
ATOM 3803 C C . PHE A 1 484 ? 11.374 -7.266 -29.155 1.00 90.25 484 PHE A C 1
ATOM 3805 O O . PHE A 1 484 ? 10.657 -6.425 -29.695 1.00 90.25 484 PHE A O 1
ATOM 3812 N N . ASP A 1 485 ? 10.853 -8.293 -28.479 1.00 89.94 485 ASP A N 1
ATOM 3813 C CA . ASP A 1 485 ? 9.412 -8.567 -28.358 1.00 89.94 485 ASP A CA 1
ATOM 3814 C C . ASP A 1 485 ? 8.642 -7.562 -27.470 1.00 89.94 485 ASP A C 1
ATOM 3816 O O . ASP A 1 485 ? 7.405 -7.553 -27.457 1.00 89.94 485 ASP A O 1
ATOM 3820 N N . ASP A 1 486 ? 9.372 -6.695 -26.759 1.00 92.19 486 ASP A N 1
ATOM 3821 C CA . ASP A 1 486 ? 8.859 -5.533 -26.031 1.00 92.19 486 ASP A CA 1
ATOM 3822 C C . ASP A 1 486 ? 8.662 -4.291 -26.913 1.00 92.19 486 ASP A C 1
ATOM 3824 O O . ASP A 1 486 ? 8.308 -3.226 -26.400 1.00 92.19 486 ASP A O 1
ATOM 3828 N N . LYS A 1 487 ? 8.862 -4.408 -28.232 1.00 92.50 487 LYS A N 1
ATOM 3829 C CA . LYS A 1 487 ? 8.658 -3.321 -29.190 1.00 92.50 487 LYS A CA 1
ATOM 3830 C C . LYS A 1 487 ? 7.441 -3.540 -30.090 1.00 92.50 487 LYS A C 1
ATOM 3832 O O . LYS A 1 487 ? 7.033 -4.655 -30.407 1.00 92.50 487 LYS A O 1
ATOM 3837 N N . ILE A 1 488 ? 6.848 -2.424 -30.491 1.00 92.06 488 ILE A N 1
ATOM 3838 C CA . ILE A 1 488 ? 6.011 -2.282 -31.678 1.00 92.06 488 ILE A CA 1
ATOM 3839 C C . ILE A 1 488 ? 6.865 -1.585 -32.725 1.00 92.06 488 ILE A C 1
ATOM 3841 O O . ILE A 1 488 ? 7.578 -0.634 -32.412 1.00 92.06 488 ILE A O 1
ATOM 3845 N N . CYS A 1 489 ? 6.763 -2.032 -33.968 1.00 90.12 489 CYS A N 1
ATOM 3846 C CA . CYS A 1 489 ? 7.438 -1.409 -35.088 1.00 90.12 489 CYS A CA 1
ATOM 3847 C C . CYS A 1 489 ? 6.436 -0.666 -35.965 1.00 90.12 489 CYS A C 1
ATOM 3849 O O . CYS A 1 489 ? 5.340 -1.162 -36.244 1.00 90.12 489 CYS A O 1
ATOM 3851 N N . GLY A 1 490 ? 6.815 0.528 -36.406 1.00 86.31 490 GLY A N 1
ATOM 3852 C CA . GLY A 1 490 ? 5.993 1.328 -37.298 1.00 86.31 490 GLY A CA 1
ATOM 3853 C C . GLY A 1 490 ? 6.812 2.394 -38.007 1.00 86.31 490 GLY A C 1
ATOM 3854 O O . GLY A 1 490 ? 7.745 2.966 -37.446 1.00 86.31 490 GLY A O 1
ATOM 3855 N N . GLY A 1 491 ? 6.468 2.665 -39.259 1.00 79.88 491 GLY A N 1
ATOM 3856 C CA . GLY A 1 491 ? 7.118 3.710 -40.037 1.00 79.88 491 GLY A CA 1
ATOM 3857 C C . GLY A 1 491 ? 6.895 3.557 -41.529 1.00 79.88 491 GLY A C 1
ATOM 3858 O O . GLY A 1 491 ? 6.109 2.725 -41.990 1.00 79.88 491 GLY A O 1
ATOM 3859 N N . PHE A 1 492 ? 7.598 4.389 -42.290 1.00 73.44 492 PHE A N 1
ATOM 3860 C CA . PHE A 1 492 ? 7.578 4.340 -43.740 1.00 73.44 492 PHE A CA 1
ATOM 3861 C C . PHE A 1 492 ? 8.995 4.222 -44.293 1.00 73.44 492 PHE A C 1
ATOM 3863 O O . PHE A 1 492 ? 9.682 5.232 -44.467 1.00 73.44 492 PHE A O 1
ATOM 3870 N N . LEU A 1 493 ? 9.390 3.003 -44.665 1.00 70.75 493 LEU A N 1
ATOM 3871 C CA . LEU A 1 493 ? 10.601 2.789 -45.449 1.00 70.75 493 LEU A CA 1
ATOM 3872 C C . LEU A 1 493 ? 10.575 3.671 -46.712 1.00 70.75 493 LEU A C 1
ATOM 3874 O O . LEU A 1 493 ? 9.646 3.589 -47.522 1.00 70.75 493 LEU A O 1
ATOM 3878 N N . GLY A 1 494 ? 11.581 4.532 -46.868 1.00 60.75 494 GLY A N 1
ATOM 3879 C CA . GLY A 1 494 ? 11.783 5.328 -48.080 1.00 60.75 494 GLY A CA 1
ATOM 3880 C C . GLY A 1 494 ? 10.933 6.602 -48.240 1.00 60.75 494 GLY A C 1
ATOM 3881 O O . GLY A 1 494 ? 10.972 7.197 -49.317 1.00 60.75 494 GLY A O 1
ATOM 3882 N N . LYS A 1 495 ? 10.118 7.026 -47.251 1.00 61.56 495 LYS A N 1
ATOM 3883 C CA . LYS A 1 495 ? 9.100 8.095 -47.462 1.00 61.56 495 LYS A CA 1
ATOM 3884 C C . LYS A 1 495 ? 9.291 9.412 -46.697 1.00 61.56 495 LYS A C 1
ATOM 3886 O O . LYS A 1 495 ? 8.353 10.206 -46.667 1.00 61.56 495 LYS A O 1
ATOM 3891 N N . ASN A 1 496 ? 10.468 9.683 -46.127 1.00 67.75 496 ASN A N 1
ATOM 3892 C CA . ASN A 1 496 ? 10.751 10.928 -45.387 1.00 67.75 496 ASN A CA 1
ATOM 3893 C C . ASN A 1 496 ? 9.736 11.228 -44.254 1.00 67.75 496 ASN A C 1
ATOM 3895 O O . ASN A 1 496 ? 9.359 12.377 -44.036 1.00 67.75 496 ASN A O 1
ATOM 3899 N N . LYS A 1 497 ? 9.291 10.199 -43.522 1.00 69.81 497 LYS A N 1
ATOM 3900 C CA . LYS A 1 497 ? 8.346 10.317 -42.402 1.00 69.81 497 LYS A CA 1
ATOM 3901 C C . LYS A 1 497 ? 8.701 9.346 -41.286 1.00 69.81 497 LYS A C 1
ATOM 3903 O O . LYS A 1 497 ? 8.579 8.136 -41.464 1.00 69.81 497 LYS A O 1
ATOM 3908 N N . SER A 1 498 ? 9.085 9.886 -40.137 1.00 71.81 498 SER A N 1
ATOM 3909 C CA . SER A 1 498 ? 9.330 9.129 -38.911 1.00 71.81 498 SER A CA 1
ATOM 3910 C C . SER A 1 498 ? 9.123 10.036 -37.697 1.00 71.81 498 SER A C 1
ATOM 3912 O O . SER A 1 498 ? 8.976 11.248 -37.855 1.00 71.81 498 SER A O 1
ATOM 3914 N N . VAL A 1 499 ? 9.114 9.442 -36.508 1.00 75.94 499 VAL A N 1
ATOM 3915 C CA . VAL A 1 499 ? 9.170 10.169 -35.233 1.00 75.94 499 VAL A CA 1
ATOM 3916 C C . VAL A 1 499 ? 10.590 10.658 -34.948 1.00 75.94 499 VAL A C 1
ATOM 3918 O O . VAL A 1 499 ? 11.576 10.112 -35.449 1.00 75.94 499 VAL A O 1
ATOM 3921 N N . CYS A 1 500 ? 10.683 11.701 -34.136 1.00 73.75 500 CYS A N 1
ATOM 3922 C CA . CYS A 1 500 ? 11.876 12.498 -33.925 1.00 73.75 500 CYS A CA 1
ATOM 3923 C C . CYS A 1 500 ? 12.204 12.698 -32.442 1.00 73.75 500 CYS A C 1
ATOM 3925 O O . CYS A 1 500 ? 11.409 12.434 -31.538 1.00 73.75 500 CYS A O 1
ATOM 3927 N N . ARG A 1 501 ? 13.405 13.222 -32.169 1.00 69.25 501 ARG A N 1
ATOM 3928 C CA . ARG A 1 501 ? 13.770 13.663 -30.817 1.00 69.25 501 ARG A CA 1
ATOM 3929 C C . ARG A 1 501 ? 12.774 14.729 -30.340 1.00 69.25 501 ARG A C 1
ATOM 3931 O O . ARG A 1 501 ? 12.510 15.688 -31.063 1.00 69.25 501 ARG A O 1
ATOM 3938 N N . GLY A 1 502 ? 12.252 14.554 -29.126 1.00 68.06 502 GLY A N 1
ATOM 3939 C CA . GLY A 1 502 ? 11.168 15.364 -28.556 1.00 68.06 502 GLY A CA 1
ATOM 3940 C C . GLY A 1 502 ? 9.771 14.751 -28.727 1.00 68.06 502 GLY A C 1
ATOM 3941 O O . GLY A 1 502 ? 8.880 15.101 -27.962 1.00 68.06 502 GLY A O 1
ATOM 3942 N N . ASP A 1 503 ? 9.592 13.778 -29.631 1.00 81.00 503 ASP A N 1
ATOM 3943 C CA . ASP A 1 503 ? 8.367 12.962 -29.679 1.00 81.00 503 ASP A CA 1
ATOM 3944 C C . ASP A 1 503 ? 8.395 11.816 -28.658 1.00 81.00 503 ASP A C 1
ATOM 3946 O O . ASP A 1 503 ? 7.343 11.272 -28.320 1.00 81.00 503 ASP A O 1
ATOM 3950 N N . SER A 1 504 ? 9.586 11.455 -28.160 1.00 86.88 504 SER A N 1
ATOM 3951 C CA . SER A 1 504 ? 9.821 10.435 -27.130 1.00 86.88 504 SER A CA 1
ATOM 3952 C C . SER A 1 504 ? 8.783 10.473 -26.007 1.00 86.88 504 SER A C 1
ATOM 3954 O O . SER A 1 504 ? 8.432 11.542 -25.513 1.00 86.88 504 SER A O 1
ATOM 3956 N N . GLY A 1 505 ? 8.290 9.299 -25.612 1.00 90.19 505 GLY A N 1
ATOM 3957 C CA . GLY A 1 505 ? 7.266 9.127 -24.582 1.00 90.19 505 GLY A CA 1
ATOM 3958 C C . GLY A 1 505 ? 5.820 9.418 -25.003 1.00 90.19 505 GLY A C 1
ATOM 3959 O O . GLY A 1 505 ? 4.902 9.017 -24.288 1.00 90.19 505 GLY A O 1
ATOM 3960 N N . SER A 1 506 ? 5.586 10.035 -26.166 1.00 92.50 506 SER A N 1
ATOM 3961 C CA . SER A 1 506 ? 4.230 10.216 -26.711 1.00 92.50 506 SER A CA 1
ATOM 3962 C C . SER A 1 506 ? 3.597 8.872 -27.083 1.00 92.50 506 SER A C 1
ATOM 3964 O O . SER A 1 506 ? 4.285 7.939 -27.505 1.00 92.50 506 SER A O 1
ATOM 3966 N N . GLY A 1 507 ? 2.277 8.767 -26.941 1.00 94.75 507 GLY A N 1
ATOM 3967 C CA . GLY A 1 507 ? 1.528 7.546 -27.223 1.00 94.75 507 GLY A CA 1
ATOM 3968 C C . GLY A 1 507 ? 1.289 7.319 -28.714 1.00 94.75 507 GLY A C 1
ATOM 3969 O O . GLY A 1 507 ? 0.763 8.191 -29.402 1.00 94.75 507 GLY A O 1
ATOM 3970 N N . LEU A 1 508 ? 1.614 6.115 -29.187 1.00 94.31 508 LEU A N 1
ATOM 3971 C CA . LEU A 1 508 ? 1.132 5.556 -30.448 1.00 94.31 508 LEU A CA 1
ATOM 3972 C C . LEU A 1 508 ? -0.222 4.892 -30.190 1.00 94.31 508 LEU A C 1
ATOM 3974 O O . LEU A 1 508 ? -0.298 3.816 -29.581 1.00 94.31 508 LEU A O 1
ATOM 3978 N N . VAL A 1 509 ? -1.285 5.560 -30.637 1.00 94.75 509 VAL A N 1
ATOM 3979 C CA . VAL A 1 509 ? -2.671 5.179 -30.356 1.00 94.75 509 VAL A CA 1
ATOM 3980 C C . VAL A 1 509 ? -3.346 4.553 -31.574 1.00 94.75 509 VAL A C 1
ATOM 3982 O O . VAL A 1 509 ? -3.166 5.020 -32.692 1.00 94.75 509 VAL A O 1
ATOM 3985 N N . PHE A 1 510 ? -4.143 3.506 -31.379 1.00 93.88 510 PHE A N 1
ATOM 3986 C CA . PHE A 1 510 ? -4.899 2.844 -32.448 1.00 93.88 510 PHE A CA 1
ATOM 3987 C C . PHE A 1 510 ? -6.394 2.921 -32.156 1.00 93.88 510 PHE A C 1
ATOM 3989 O O . PHE A 1 510 ? -6.813 2.752 -31.012 1.00 93.88 510 PHE A O 1
ATOM 3996 N N . ARG A 1 511 ? -7.198 3.162 -33.193 1.00 92.25 511 ARG A N 1
ATOM 3997 C CA . ARG A 1 511 ? -8.661 3.162 -33.101 1.00 92.25 511 ARG A CA 1
ATOM 3998 C C . ARG A 1 511 ? -9.185 1.726 -33.132 1.00 92.25 511 ARG A C 1
ATOM 4000 O O . ARG A 1 511 ? -9.010 1.041 -34.139 1.00 92.25 511 ARG A O 1
ATOM 4007 N N . ASN A 1 512 ? -9.850 1.296 -32.066 1.00 90.62 512 ASN A N 1
ATOM 4008 C CA . ASN A 1 512 ? -10.573 0.033 -32.014 1.00 90.62 512 ASN A CA 1
ATOM 4009 C C . ASN A 1 512 ? -11.875 0.140 -32.842 1.00 90.62 512 ASN A C 1
ATOM 4011 O O . ASN A 1 512 ? -12.678 1.045 -32.587 1.00 90.62 512 ASN A O 1
ATOM 4015 N N . PRO A 1 513 ? -12.116 -0.740 -33.834 1.00 85.88 513 PRO A N 1
ATOM 4016 C CA . PRO A 1 513 ? -13.356 -0.726 -34.610 1.00 85.88 513 PRO A CA 1
ATOM 4017 C C . PRO A 1 513 ? -14.615 -1.038 -33.789 1.00 85.88 513 PRO A C 1
ATOM 4019 O O . PRO A 1 513 ? -15.680 -0.527 -34.128 1.00 85.88 513 PRO A O 1
ATOM 4022 N N . ASP A 1 514 ? -14.497 -1.845 -32.728 1.00 87.25 514 ASP A N 1
ATOM 4023 C CA . ASP A 1 514 ? -15.654 -2.412 -32.016 1.00 87.25 514 ASP A CA 1
ATOM 4024 C C . ASP A 1 514 ? -16.396 -1.389 -31.137 1.00 87.25 514 ASP A C 1
ATOM 4026 O O . ASP A 1 514 ? -17.622 -1.425 -31.029 1.00 87.25 514 ASP A O 1
ATOM 4030 N N . ASP A 1 515 ? -15.661 -0.461 -30.518 1.00 87.62 515 ASP A N 1
ATOM 4031 C CA . ASP A 1 515 ? -16.189 0.569 -29.606 1.00 87.62 515 ASP A CA 1
ATOM 4032 C C . ASP A 1 515 ? -15.940 2.012 -30.082 1.00 87.62 515 ASP A C 1
ATOM 4034 O O . ASP A 1 515 ? -16.418 2.960 -29.449 1.00 87.62 515 ASP A O 1
ATOM 4038 N N . ASN A 1 516 ? -15.230 2.180 -31.205 1.00 88.88 516 ASN A N 1
ATOM 4039 C CA . ASN A 1 516 ? -14.853 3.463 -31.796 1.00 88.88 516 ASN A CA 1
ATOM 4040 C C . ASN A 1 516 ? -13.933 4.343 -30.911 1.00 88.88 516 ASN A C 1
ATOM 4042 O O . ASN A 1 516 ? -13.984 5.572 -30.999 1.00 88.88 516 ASN A O 1
ATOM 4046 N N . ARG A 1 517 ? -13.082 3.748 -30.063 1.00 91.69 517 ARG A N 1
ATOM 4047 C CA . ARG A 1 517 ? -12.151 4.472 -29.172 1.00 91.69 517 ARG A CA 1
ATOM 4048 C C . ARG A 1 517 ? -10.689 4.265 -29.540 1.00 91.69 517 ARG A C 1
ATOM 4050 O O . ARG A 1 517 ? -10.317 3.286 -30.176 1.00 91.69 517 ARG A O 1
ATOM 4057 N N . TYR A 1 518 ? -9.846 5.189 -29.098 1.00 94.06 518 TYR A N 1
ATOM 4058 C CA . TYR A 1 518 ? -8.397 5.133 -29.248 1.00 94.06 518 TYR A CA 1
ATOM 4059 C C . TYR A 1 518 ? -7.712 4.520 -28.015 1.00 94.06 518 TYR A C 1
ATOM 4061 O O . TYR A 1 518 ? -7.950 4.952 -26.885 1.00 94.06 518 TYR A O 1
ATOM 4069 N N . TYR A 1 519 ? -6.826 3.551 -28.260 1.00 95.62 519 TYR A N 1
ATOM 4070 C CA . TYR A 1 519 ? -6.061 2.795 -27.262 1.00 95.62 519 TYR A CA 1
ATOM 4071 C C . TYR A 1 519 ? -4.552 2.993 -27.437 1.00 95.62 519 TYR A C 1
ATOM 4073 O O . TYR A 1 519 ? -4.062 2.954 -28.565 1.00 95.62 519 TYR A O 1
ATOM 4081 N N . VAL A 1 520 ? -3.792 3.178 -26.351 1.00 96.19 520 VAL A N 1
ATOM 4082 C CA . VAL A 1 520 ? -2.335 3.439 -26.410 1.00 96.19 520 VAL A CA 1
ATOM 4083 C C . VAL A 1 520 ? -1.500 2.156 -26.456 1.00 96.19 520 VAL A C 1
ATOM 4085 O O . VAL A 1 520 ? -1.092 1.623 -25.431 1.00 96.19 520 VAL A O 1
ATOM 4088 N N . HIS A 1 521 ? -1.222 1.638 -27.655 1.00 95.88 521 HIS A N 1
ATOM 4089 C CA . HIS A 1 521 ? -0.470 0.383 -27.811 1.00 95.88 521 HIS A CA 1
ATOM 4090 C C . HIS A 1 521 ? 1.048 0.553 -27.720 1.00 95.88 521 HIS A C 1
ATOM 4092 O O . HIS A 1 521 ? 1.735 -0.392 -27.322 1.00 95.88 521 HIS A O 1
ATOM 4098 N N . GLY A 1 522 ? 1.581 1.720 -28.087 1.00 94.94 522 GLY A N 1
ATOM 4099 C CA . GLY A 1 522 ? 3.018 1.992 -28.079 1.00 94.94 522 GLY A CA 1
ATOM 4100 C C . GLY A 1 522 ? 3.376 3.328 -27.432 1.00 94.94 522 GLY A C 1
ATOM 4101 O O . GLY A 1 522 ? 2.535 4.217 -27.338 1.00 94.94 522 GLY A O 1
ATOM 4102 N N . LEU A 1 523 ? 4.638 3.484 -27.040 1.00 96.00 523 LEU A N 1
ATOM 4103 C CA . LEU A 1 523 ? 5.240 4.756 -26.621 1.00 96.00 523 LEU A CA 1
ATOM 4104 C C . LEU A 1 523 ? 6.466 5.037 -27.487 1.00 96.00 523 LEU A C 1
ATOM 4106 O O . LEU A 1 523 ? 7.248 4.120 -27.726 1.00 96.00 523 LEU A O 1
ATOM 4110 N N . VAL A 1 524 ? 6.661 6.270 -27.961 1.00 92.81 524 VAL A N 1
ATOM 4111 C CA . VAL A 1 524 ? 7.851 6.629 -28.758 1.00 92.81 524 VAL A CA 1
ATOM 4112 C C . VAL A 1 524 ? 9.118 6.354 -27.940 1.00 92.81 524 VAL A C 1
ATOM 4114 O O . VAL A 1 524 ? 9.354 7.016 -26.931 1.00 92.81 524 VAL A O 1
ATOM 4117 N N . SER A 1 525 ? 9.923 5.378 -28.371 1.00 91.31 525 SER A N 1
ATOM 4118 C CA . SER A 1 525 ? 11.123 4.936 -27.651 1.00 91.31 525 SER A CA 1
ATOM 4119 C C . SER A 1 525 ? 12.389 5.291 -28.431 1.00 91.31 525 SER A C 1
ATOM 4121 O O . SER A 1 525 ? 13.096 6.221 -28.049 1.00 91.31 525 SER A O 1
ATOM 4123 N N . ILE A 1 526 ? 12.664 4.606 -29.547 1.00 87.31 526 ILE A N 1
ATOM 4124 C CA . ILE A 1 526 ? 13.921 4.755 -30.295 1.00 87.31 526 ILE A CA 1
ATOM 4125 C C . ILE A 1 526 ? 13.734 4.579 -31.807 1.00 87.31 526 ILE A C 1
ATOM 4127 O O . ILE A 1 526 ? 12.911 3.796 -32.275 1.00 87.31 526 ILE A O 1
ATOM 4131 N N . ALA A 1 527 ? 14.561 5.270 -32.586 1.00 81.69 527 ALA A N 1
ATOM 4132 C CA . ALA A 1 527 ? 14.662 5.113 -34.035 1.00 81.69 527 ALA A CA 1
ATOM 4133 C C . ALA A 1 527 ? 16.142 5.160 -34.464 1.00 81.69 527 ALA A C 1
ATOM 4135 O O . ALA A 1 527 ? 16.970 5.718 -33.734 1.00 81.69 527 ALA A O 1
ATOM 4136 N N . PRO A 1 528 ? 16.509 4.603 -35.633 1.00 75.12 528 PRO A N 1
ATOM 4137 C CA . PRO A 1 528 ? 17.838 4.802 -36.199 1.00 75.12 528 PRO A CA 1
ATOM 4138 C C . PRO A 1 528 ? 18.135 6.300 -36.383 1.00 75.12 528 PRO A C 1
ATOM 4140 O O . PRO A 1 528 ? 17.252 7.076 -36.740 1.00 75.12 528 PRO A O 1
ATOM 4143 N N . ALA A 1 529 ? 19.388 6.709 -36.194 1.00 64.81 529 ALA A N 1
ATOM 4144 C CA . ALA A 1 529 ? 19.850 8.073 -36.461 1.00 64.81 529 ALA A CA 1
ATOM 4145 C C . ALA A 1 529 ? 20.840 8.078 -37.634 1.00 64.81 529 ALA A C 1
ATOM 4147 O O . ALA A 1 529 ? 21.535 7.088 -37.869 1.00 64.81 529 ALA A O 1
ATOM 4148 N N . VAL A 1 530 ? 20.919 9.191 -38.366 1.00 54.47 530 VAL A N 1
ATOM 4149 C CA . VAL A 1 530 ? 21.929 9.412 -39.416 1.00 54.47 530 VAL A CA 1
ATOM 4150 C C . VAL A 1 530 ? 22.974 10.401 -38.914 1.00 54.47 530 VAL A C 1
ATOM 4152 O O . VAL A 1 530 ? 22.649 11.349 -38.211 1.00 54.47 530 VAL A O 1
ATOM 4155 N N . GLN A 1 531 ? 24.231 10.205 -39.311 1.00 43.25 531 GLN A N 1
ATOM 4156 C CA . GLN A 1 531 ? 25.420 10.840 -38.716 1.00 43.25 531 GLN A CA 1
ATOM 4157 C C . GLN A 1 531 ? 25.452 12.388 -38.747 1.00 43.25 531 GLN A C 1
ATOM 4159 O O . GLN A 1 531 ? 26.283 12.988 -38.071 1.00 43.25 531 GLN A O 1
ATOM 4164 N N . TYR A 1 532 ? 24.546 13.025 -39.501 1.00 45.66 532 TYR A N 1
ATOM 4165 C CA . TYR A 1 532 ? 24.432 14.481 -39.668 1.00 45.66 532 TYR A CA 1
ATOM 4166 C C . TYR A 1 532 ? 22.994 15.028 -39.550 1.00 45.66 532 TYR A C 1
ATOM 4168 O O . TYR A 1 532 ? 22.776 16.208 -39.815 1.00 45.66 532 TYR A O 1
ATOM 4176 N N . ALA A 1 533 ? 22.006 14.207 -39.174 1.00 50.16 533 ALA A N 1
ATOM 4177 C CA . ALA A 1 533 ? 20.606 14.628 -39.055 1.00 50.16 533 ALA A CA 1
ATOM 4178 C C . ALA A 1 533 ? 20.003 14.172 -37.722 1.00 50.16 533 ALA A C 1
ATOM 4180 O O . ALA A 1 533 ? 20.295 13.081 -37.236 1.00 50.16 533 ALA A O 1
ATOM 4181 N N . SER A 1 534 ? 19.141 15.006 -37.137 1.00 55.09 534 SER A N 1
ATOM 4182 C CA . SER A 1 534 ? 18.556 14.754 -35.811 1.00 55.09 534 SER A CA 1
ATOM 4183 C C . SER A 1 534 ? 17.603 13.548 -35.756 1.00 55.09 534 SER A C 1
ATOM 4185 O O . SER A 1 534 ? 17.369 13.015 -34.672 1.00 55.09 534 SER A O 1
ATOM 4187 N N . CYS A 1 535 ? 17.101 13.092 -36.910 1.00 61.72 535 CYS A N 1
ATOM 4188 C CA . CYS A 1 535 ? 16.242 11.916 -37.068 1.00 61.72 535 CYS A CA 1
ATOM 4189 C C . CYS A 1 535 ? 16.554 11.204 -38.396 1.00 61.72 535 CYS A C 1
ATOM 4191 O O . CYS A 1 535 ? 16.934 11.855 -39.372 1.00 61.72 535 CYS A O 1
ATOM 4193 N N . ASN A 1 536 ? 16.333 9.887 -38.476 1.00 66.56 536 ASN A N 1
ATOM 4194 C CA . ASN A 1 536 ? 16.309 9.170 -39.753 1.00 66.56 536 ASN A CA 1
ATOM 4195 C C . ASN A 1 536 ? 14.865 9.005 -40.253 1.00 66.56 536 ASN A C 1
ATOM 4197 O O . ASN A 1 536 ? 14.164 8.061 -39.897 1.00 66.56 536 ASN A O 1
ATOM 4201 N N . SER A 1 537 ? 14.432 9.917 -41.119 1.00 65.94 537 SER A N 1
ATOM 4202 C CA . SER A 1 537 ? 13.095 9.926 -41.727 1.00 65.94 537 SER A CA 1
ATOM 4203 C C . SER A 1 537 ? 12.868 8.832 -42.790 1.00 65.94 537 SER A C 1
ATOM 4205 O O . SER A 1 537 ? 11.779 8.754 -43.360 1.00 65.94 537 SER A O 1
ATOM 4207 N N . GLN A 1 538 ? 13.881 8.013 -43.097 1.00 68.56 538 GLN A N 1
ATOM 4208 C CA . GLN A 1 538 ? 13.841 6.971 -44.133 1.00 68.56 538 GLN A CA 1
ATOM 4209 C C . GLN A 1 538 ? 13.597 5.561 -43.575 1.00 68.56 538 GLN A C 1
ATOM 4211 O O . GLN A 1 538 ? 13.252 4.669 -44.349 1.00 68.56 538 GLN A O 1
ATOM 4216 N N . ASN A 1 539 ? 13.757 5.371 -42.260 1.00 74.56 539 ASN A N 1
ATOM 4217 C CA . ASN A 1 539 ? 13.671 4.079 -41.577 1.00 74.56 539 ASN A CA 1
ATOM 4218 C C . ASN A 1 539 ? 12.465 4.004 -40.626 1.00 74.56 539 ASN A C 1
ATOM 4220 O O . ASN A 1 539 ? 11.955 5.021 -40.151 1.00 74.56 539 ASN A O 1
ATOM 4224 N N . ASN A 1 540 ? 12.055 2.775 -40.301 1.00 84.62 540 ASN A N 1
ATOM 4225 C CA . ASN A 1 540 ? 11.050 2.515 -39.271 1.00 84.62 540 ASN A CA 1
ATOM 4226 C C . ASN A 1 540 ? 11.549 2.906 -37.868 1.00 84.62 540 ASN A C 1
ATOM 4228 O O . ASN A 1 540 ? 12.749 2.873 -37.587 1.00 84.62 540 ASN A O 1
ATOM 4232 N N . ALA A 1 541 ? 10.607 3.235 -36.985 1.00 87.25 541 ALA A N 1
ATOM 4233 C CA . ALA A 1 541 ? 10.845 3.500 -35.572 1.00 87.25 541 ALA A CA 1
ATOM 4234 C C . ALA A 1 541 ? 10.311 2.354 -34.697 1.00 87.25 541 ALA A C 1
ATOM 4236 O O . ALA A 1 541 ? 9.410 1.607 -35.097 1.00 87.25 541 ALA A O 1
ATOM 4237 N N . LEU A 1 542 ? 10.870 2.237 -33.492 1.00 91.00 542 LEU A N 1
ATOM 4238 C CA . LEU A 1 542 ? 10.443 1.294 -32.467 1.00 91.00 542 LEU A CA 1
ATOM 4239 C C . LEU A 1 542 ? 9.795 2.033 -31.295 1.00 91.00 542 LEU A C 1
ATOM 4241 O O . LEU A 1 542 ? 10.328 2.997 -30.738 1.00 91.00 542 LEU A O 1
ATOM 4245 N N . PHE A 1 543 ? 8.644 1.515 -30.897 1.00 94.00 543 PHE A N 1
ATOM 4246 C CA . PHE A 1 543 ? 7.814 2.017 -29.816 1.00 94.00 543 PHE A CA 1
ATOM 4247 C C . PHE A 1 543 ? 7.796 0.970 -28.702 1.00 94.00 543 PHE A C 1
ATOM 4249 O O . PHE A 1 543 ? 7.649 -0.213 -29.003 1.00 94.00 543 PHE A O 1
ATOM 4256 N N . THR A 1 544 ? 7.930 1.339 -27.429 1.00 96.31 544 THR A N 1
ATOM 4257 C CA . THR A 1 544 ? 7.790 0.361 -26.337 1.00 96.31 544 THR A CA 1
ATOM 4258 C C . THR A 1 544 ? 6.334 -0.114 -26.263 1.00 96.31 544 THR A C 1
ATOM 4260 O O . THR A 1 544 ? 5.398 0.683 -26.223 1.00 96.31 544 THR A O 1
ATOM 4263 N N . LYS A 1 545 ? 6.141 -1.435 -26.316 1.00 95.56 545 LYS A N 1
ATOM 4264 C CA . LYS A 1 545 ? 4.850 -2.119 -26.448 1.00 95.56 545 LYS A CA 1
ATOM 4265 C C . LYS A 1 545 ? 4.110 -2.121 -25.115 1.00 95.56 545 LYS A C 1
ATOM 4267 O O . LYS A 1 545 ? 4.383 -2.949 -24.251 1.00 95.56 545 LYS A O 1
ATOM 4272 N N . VAL A 1 546 ? 3.129 -1.237 -24.961 1.00 96.19 546 VAL A N 1
ATOM 4273 C CA . VAL A 1 546 ? 2.367 -1.048 -23.712 1.00 96.19 546 VAL A CA 1
ATOM 4274 C C . VAL A 1 546 ? 1.713 -2.352 -23.245 1.00 96.19 546 VAL A C 1
ATOM 4276 O O . VAL A 1 546 ? 1.764 -2.678 -22.061 1.00 96.19 546 VAL A O 1
ATOM 4279 N N . SER A 1 547 ? 1.193 -3.162 -24.174 1.00 93.75 547 SER A N 1
ATOM 4280 C CA . SER A 1 547 ? 0.550 -4.445 -23.853 1.00 93.75 547 SER A CA 1
ATOM 4281 C C . SER A 1 547 ? 1.509 -5.469 -23.211 1.00 93.75 547 SER A C 1
ATOM 4283 O O . SER A 1 547 ? 1.108 -6.218 -22.323 1.00 93.75 547 SER A O 1
ATOM 4285 N N . LYS A 1 548 ? 2.808 -5.448 -23.564 1.00 94.38 548 LYS A N 1
ATOM 4286 C CA . LYS A 1 548 ? 3.852 -6.285 -22.930 1.00 94.38 548 LYS A CA 1
ATOM 4287 C C . LYS A 1 548 ? 4.002 -5.968 -21.436 1.00 94.38 548 LYS A C 1
ATOM 4289 O O . LYS A 1 548 ? 4.359 -6.849 -20.661 1.00 94.38 548 LYS A O 1
ATOM 4294 N N . TYR A 1 549 ? 3.694 -4.731 -21.047 1.00 94.69 549 TYR A N 1
ATOM 4295 C CA . TYR A 1 549 ? 3.829 -4.203 -19.692 1.00 94.69 549 TYR A CA 1
ATOM 4296 C C . TYR A 1 549 ? 2.490 -4.014 -18.969 1.00 94.69 549 TYR A C 1
ATOM 4298 O O . TYR A 1 549 ? 2.469 -3.453 -17.877 1.00 94.69 549 TYR A O 1
ATOM 4306 N N . TYR A 1 550 ? 1.373 -4.509 -19.519 1.00 90.31 550 TYR A N 1
ATOM 4307 C CA . TYR A 1 550 ? 0.040 -4.276 -18.951 1.00 90.31 550 TYR A CA 1
ATOM 4308 C C . TYR A 1 550 ? -0.098 -4.745 -17.494 1.00 90.31 550 TYR A C 1
ATOM 4310 O O . TYR A 1 550 ? -0.654 -4.018 -16.681 1.00 90.31 550 TYR A O 1
ATOM 4318 N N . GLN A 1 551 ? 0.463 -5.904 -17.128 1.00 89.12 551 GLN A N 1
ATOM 4319 C CA . GLN A 1 551 ? 0.442 -6.393 -15.737 1.00 89.12 551 GLN A CA 1
ATOM 4320 C C . GLN A 1 551 ? 1.225 -5.481 -14.778 1.00 89.12 551 GLN A C 1
ATOM 4322 O O . GLN A 1 551 ? 0.792 -5.246 -13.652 1.00 89.12 551 GLN A O 1
ATOM 4327 N N . TRP A 1 552 ? 2.360 -4.936 -15.227 1.00 92.44 552 TRP A N 1
ATOM 4328 C CA . TRP A 1 552 ? 3.130 -3.960 -14.456 1.00 92.44 552 TRP A CA 1
ATOM 4329 C C . TRP A 1 552 ? 2.333 -2.660 -14.296 1.00 92.44 552 TRP A C 1
ATOM 4331 O O . TRP A 1 552 ? 2.165 -2.181 -13.180 1.00 92.44 552 TRP A O 1
ATOM 4341 N N . LEU A 1 553 ? 1.762 -2.142 -15.388 1.00 88.56 553 LEU A N 1
ATOM 4342 C CA . LEU A 1 553 ? 0.928 -0.936 -15.384 1.00 88.56 553 LEU A CA 1
ATOM 4343 C C . LEU A 1 553 ? -0.292 -1.078 -14.467 1.00 88.56 553 LEU A C 1
ATOM 4345 O O . LEU A 1 553 ? -0.546 -0.189 -13.660 1.00 88.56 553 LEU A O 1
ATOM 4349 N N . ASP A 1 554 ? -1.019 -2.191 -14.554 1.00 83.31 554 ASP A N 1
ATOM 4350 C CA . ASP A 1 554 ? -2.181 -2.481 -13.712 1.00 83.31 554 ASP A CA 1
ATOM 4351 C C . ASP A 1 554 ? -1.798 -2.566 -12.225 1.00 83.31 554 ASP A C 1
ATOM 4353 O O . ASP A 1 554 ? -2.438 -1.922 -11.392 1.00 83.31 554 ASP A O 1
ATOM 4357 N N . LYS A 1 555 ? -0.680 -3.234 -11.891 1.00 82.44 555 LYS A N 1
ATOM 4358 C CA . LYS A 1 555 ? -0.140 -3.238 -10.522 1.00 82.44 555 LYS A CA 1
ATOM 4359 C C . LYS A 1 555 ? 0.207 -1.826 -10.034 1.00 82.44 555 LYS A C 1
ATOM 4361 O O . LYS A 1 555 ? -0.139 -1.475 -8.910 1.00 82.44 555 LYS A O 1
ATOM 4366 N N . LYS A 1 556 ? 0.878 -1.001 -10.850 1.00 84.94 556 LYS A N 1
ATOM 4367 C CA . LYS A 1 556 ? 1.276 0.365 -10.451 1.00 84.94 556 LYS A CA 1
ATOM 4368 C C . LYS A 1 556 ? 0.090 1.336 -10.345 1.00 84.94 556 LYS A C 1
ATOM 4370 O O . LYS A 1 556 ? 0.129 2.229 -9.504 1.00 84.94 55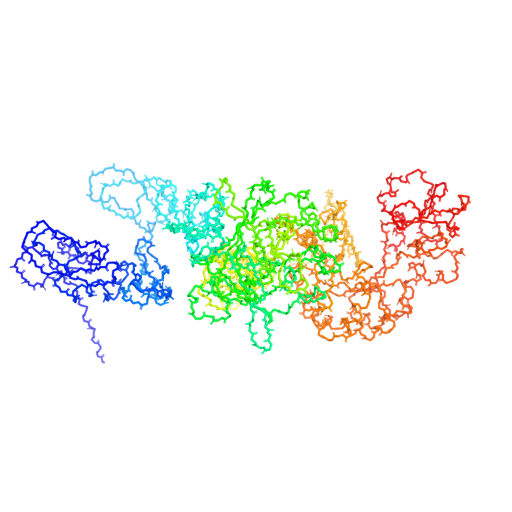6 LYS A O 1
ATOM 4375 N N . ARG A 1 557 ? -0.972 1.156 -11.145 1.00 79.00 557 ARG A N 1
ATOM 4376 C CA . ARG A 1 557 ? -2.229 1.934 -11.064 1.00 79.00 557 ARG A CA 1
ATOM 4377 C C . ARG A 1 557 ? -2.980 1.722 -9.743 1.00 79.00 557 ARG A C 1
ATOM 4379 O O . ARG A 1 557 ? -3.637 2.647 -9.284 1.00 79.00 557 ARG A O 1
ATOM 4386 N N . LYS A 1 558 ? -2.846 0.539 -9.135 1.00 69.88 558 LYS A N 1
ATOM 4387 C CA . LYS A 1 558 ? -3.508 0.114 -7.883 1.00 69.88 558 LYS A CA 1
ATOM 4388 C C . LYS A 1 558 ? -2.666 0.354 -6.619 1.00 69.88 558 LYS A C 1
ATOM 4390 O O . LYS A 1 558 ? -2.929 -0.222 -5.569 1.00 69.88 558 LYS A O 1
ATOM 4395 N N . MET A 1 559 ? -1.600 1.154 -6.703 1.00 66.19 559 MET A N 1
ATOM 4396 C CA . MET A 1 559 ? -0.788 1.480 -5.526 1.00 66.19 559 MET A CA 1
ATOM 4397 C C . MET A 1 559 ? -1.483 2.550 -4.682 1.00 66.19 559 MET A C 1
ATOM 4399 O O . MET A 1 559 ? -1.912 3.577 -5.202 1.00 66.19 559 MET A O 1
ATOM 4403 N N . SER A 1 560 ? -1.530 2.357 -3.365 1.00 55.12 560 SER A N 1
ATOM 4404 C CA . SER A 1 560 ? -2.351 3.163 -2.449 1.00 55.12 560 SER A CA 1
ATOM 4405 C C . SER A 1 560 ? -2.039 4.665 -2.419 1.00 55.12 560 SER A C 1
ATOM 4407 O O . SER A 1 560 ? -2.893 5.438 -2.006 1.00 55.12 560 SER A O 1
ATOM 4409 N N . TYR A 1 561 ? -0.861 5.119 -2.863 1.00 59.69 561 TYR A N 1
ATOM 4410 C CA . TYR A 1 561 ? -0.530 6.550 -3.010 1.00 59.69 561 TYR A CA 1
ATOM 4411 C C . TYR A 1 561 ? -0.809 7.110 -4.418 1.00 59.69 561 TYR A C 1
ATOM 4413 O O . TYR A 1 561 ? -0.785 8.326 -4.613 1.00 59.69 561 TYR A O 1
ATOM 4421 N N . VAL A 1 562 ? -1.060 6.235 -5.396 1.00 61.97 562 VAL A N 1
ATOM 4422 C CA . VAL A 1 562 ? -1.438 6.555 -6.782 1.00 61.97 562 VAL A CA 1
ATOM 4423 C C . VAL A 1 562 ? -2.954 6.673 -6.915 1.00 61.97 562 VAL A C 1
ATOM 4425 O O . VAL A 1 562 ? -3.422 7.561 -7.627 1.00 61.97 562 VAL A O 1
ATOM 4428 N N . GLU A 1 563 ? -3.700 5.825 -6.202 1.00 63.62 563 GLU A N 1
ATOM 4429 C CA . GLU A 1 563 ? -5.157 5.727 -6.299 1.00 63.62 563 GLU A CA 1
ATOM 4430 C C . GLU A 1 563 ? -5.891 7.072 -6.154 1.00 63.62 563 GLU A C 1
ATOM 4432 O O . GLU A 1 563 ? -5.561 7.946 -5.344 1.00 63.62 563 GLU A O 1
ATOM 4437 N N . GLU A 1 564 ? -6.923 7.213 -6.979 1.00 70.12 564 GLU A N 1
ATOM 4438 C CA . GLU A 1 564 ? -7.951 8.240 -6.873 1.00 70.12 564 GLU A CA 1
ATOM 4439 C C . GLU A 1 564 ? -8.964 7.779 -5.814 1.00 70.12 564 GLU A C 1
ATOM 4441 O O . GLU A 1 564 ? -9.457 6.653 -5.870 1.00 70.12 564 GLU A O 1
ATOM 4446 N N . CYS A 1 565 ? -9.275 8.624 -4.832 1.00 70.69 565 CYS A N 1
ATOM 4447 C CA . CYS A 1 565 ? -10.200 8.287 -3.757 1.00 70.69 565 CYS A CA 1
ATOM 4448 C C . CYS A 1 565 ? -11.502 9.074 -3.875 1.00 70.69 565 CYS A C 1
ATOM 4450 O O . CYS A 1 565 ? -11.504 10.303 -3.844 1.00 70.69 565 CYS A O 1
ATOM 4452 N N . THR A 1 566 ? -12.617 8.353 -3.963 1.00 71.69 566 THR A N 1
ATOM 4453 C CA . THR A 1 566 ? -13.955 8.943 -3.865 1.00 71.69 566 THR A CA 1
ATOM 4454 C C . THR A 1 566 ? -14.235 9.276 -2.400 1.00 71.69 566 THR A C 1
ATOM 4456 O O . THR A 1 566 ? -14.210 8.383 -1.555 1.00 71.69 566 THR A O 1
ATOM 4459 N N . LEU A 1 567 ? -14.475 10.551 -2.083 1.00 72.06 567 LEU A N 1
ATOM 4460 C CA . LEU A 1 567 ? -14.711 10.998 -0.712 1.00 72.06 567 LEU A CA 1
ATOM 4461 C C . LEU A 1 567 ? -15.962 10.301 -0.139 1.00 72.06 567 LEU A C 1
ATOM 4463 O O . LEU A 1 567 ? -16.996 10.256 -0.806 1.00 72.06 567 LEU A O 1
ATOM 4467 N N . PRO A 1 568 ? -15.921 9.755 1.084 1.00 66.50 568 PRO A N 1
ATOM 4468 C CA . PRO A 1 568 ? -17.011 8.938 1.608 1.00 66.50 568 PRO A CA 1
ATOM 4469 C C . PRO A 1 568 ? -18.222 9.773 2.035 1.00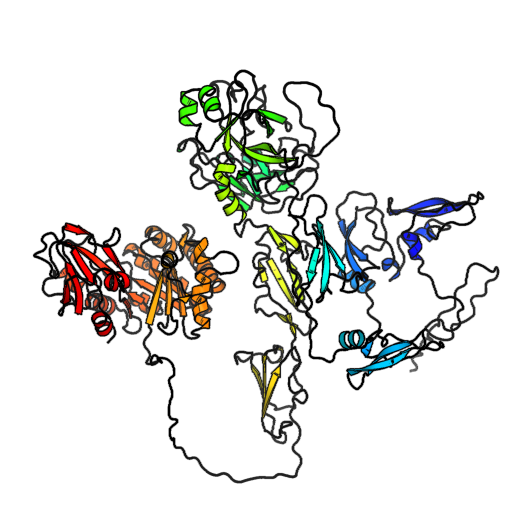 66.50 568 PRO A C 1
ATOM 4471 O O . PRO A 1 568 ? -18.119 10.959 2.334 1.00 66.50 568 PRO A O 1
ATOM 4474 N N . SER A 1 569 ? -19.382 9.138 2.168 1.00 67.88 569 SER A N 1
ATOM 4475 C CA . SER A 1 569 ? -20.566 9.757 2.771 1.00 67.88 569 SER A CA 1
ATOM 4476 C C . SER A 1 569 ? -20.312 10.269 4.193 1.00 67.88 569 SER A C 1
ATOM 4478 O O . SER A 1 569 ? -19.481 9.731 4.928 1.00 67.88 569 SER A O 1
ATOM 4480 N N . TYR A 1 570 ? -21.031 11.318 4.603 1.00 69.50 570 TYR A N 1
ATOM 4481 C CA . TYR A 1 570 ? -20.987 11.774 5.994 1.00 69.50 570 TYR A CA 1
ATOM 4482 C C . TYR A 1 570 ? -21.541 10.696 6.943 1.00 69.50 570 TYR A C 1
ATOM 4484 O O . TYR A 1 570 ? -22.505 10.011 6.588 1.00 69.50 570 TYR A O 1
ATOM 4492 N N . PRO A 1 571 ? -20.970 10.539 8.153 1.00 66.19 571 PRO A N 1
ATOM 4493 C CA . PRO A 1 571 ? -21.494 9.602 9.138 1.00 66.19 571 PRO A CA 1
ATOM 4494 C C . PRO A 1 571 ? -22.879 10.055 9.617 1.00 66.19 571 PRO A C 1
ATOM 4496 O O . PRO A 1 571 ? -23.142 11.248 9.781 1.00 66.19 571 PRO A O 1
ATOM 4499 N N . ASN A 1 572 ? -23.760 9.101 9.920 1.00 64.25 572 ASN A N 1
ATOM 4500 C CA . ASN A 1 572 ? -25.039 9.410 10.561 1.00 64.25 572 ASN A CA 1
ATOM 4501 C C . ASN A 1 572 ? -24.795 10.181 11.867 1.00 64.25 572 ASN A C 1
ATOM 4503 O O . ASN A 1 572 ? -24.016 9.734 12.704 1.00 64.25 572 ASN A O 1
ATOM 4507 N N . ASN A 1 573 ? -25.468 11.323 12.038 1.00 64.81 573 ASN A N 1
ATOM 4508 C CA . ASN A 1 573 ? -25.280 12.257 13.157 1.00 64.81 573 ASN A CA 1
ATOM 4509 C C . ASN A 1 573 ? -23.858 12.833 13.309 1.00 64.81 573 ASN A C 1
ATOM 4511 O O . ASN A 1 573 ? -23.433 13.154 14.420 1.00 64.81 573 ASN A O 1
ATOM 4515 N N . GLY A 1 574 ? -23.141 13.025 12.203 1.00 71.50 574 GLY A N 1
ATOM 4516 C CA . GLY A 1 574 ? -21.893 13.780 12.175 1.00 71.50 574 GLY A CA 1
ATOM 4517 C C . GLY A 1 574 ? -21.542 14.301 10.784 1.00 71.50 574 GLY A C 1
ATOM 4518 O O . GLY A 1 574 ? -22.323 14.196 9.841 1.00 71.50 574 GLY A O 1
ATOM 4519 N N . ILE A 1 575 ? -20.344 14.866 10.668 1.00 77.56 575 ILE A N 1
ATOM 4520 C CA . ILE A 1 575 ? -19.737 15.326 9.415 1.00 77.56 575 ILE A CA 1
ATOM 4521 C C . ILE A 1 575 ? -18.240 15.028 9.443 1.00 77.56 575 ILE A C 1
ATOM 4523 O O . ILE A 1 575 ? -17.640 14.939 10.515 1.00 77.56 575 ILE A O 1
ATOM 4527 N N . TRP A 1 576 ? -17.617 14.956 8.273 1.00 83.94 576 TRP A N 1
ATOM 4528 C CA . TRP A 1 576 ? -16.172 15.118 8.148 1.00 83.94 576 TRP A CA 1
ATOM 4529 C C . TRP A 1 576 ? -15.855 16.430 7.426 1.00 83.94 576 TRP A C 1
ATOM 4531 O O . TRP A 1 576 ? -16.698 16.978 6.713 1.00 83.94 576 TRP A O 1
ATOM 4541 N N . ARG A 1 577 ? -14.646 16.950 7.628 1.00 81.56 577 ARG A N 1
ATOM 4542 C CA . ARG A 1 577 ? -14.087 18.099 6.902 1.00 81.56 577 ARG A CA 1
ATOM 4543 C C . ARG A 1 577 ? -12.724 17.735 6.335 1.00 81.56 577 ARG A C 1
ATOM 4545 O O . ARG A 1 577 ? -12.069 16.830 6.842 1.00 81.56 577 ARG A O 1
ATOM 4552 N N . LEU A 1 578 ? -12.301 18.432 5.291 1.00 78.38 578 LEU A N 1
ATOM 4553 C CA . LEU A 1 578 ? -10.968 18.265 4.724 1.00 78.38 578 LEU A CA 1
ATOM 4554 C C . LEU A 1 578 ? -10.000 19.187 5.453 1.00 78.38 578 LEU A C 1
ATOM 4556 O O . LEU A 1 578 ? -10.311 20.359 5.651 1.00 78.38 578 LEU A O 1
ATOM 4560 N N . GLU A 1 579 ? -8.823 18.679 5.813 1.00 67.50 579 GLU A N 1
ATOM 4561 C CA . GLU A 1 579 ? -7.813 19.457 6.550 1.00 67.50 579 GLU A CA 1
ATOM 4562 C C . GLU A 1 579 ? -7.363 20.726 5.797 1.00 67.50 579 GLU A C 1
ATOM 4564 O O . GLU A 1 579 ? -7.006 21.723 6.418 1.00 67.50 579 GLU A O 1
ATOM 4569 N N . ASN A 1 580 ? -7.469 20.713 4.463 1.00 58.66 580 ASN A N 1
ATOM 4570 C CA . ASN A 1 580 ? -7.108 21.822 3.573 1.00 58.66 580 ASN A CA 1
ATOM 4571 C C . ASN A 1 580 ? -8.318 22.628 3.042 1.00 58.66 580 ASN A C 1
ATOM 4573 O O . ASN A 1 580 ? -8.142 23.420 2.120 1.00 58.66 580 ASN A O 1
ATOM 4577 N N . ASP A 1 581 ? -9.530 22.390 3.564 1.00 50.84 581 ASP A N 1
ATOM 4578 C CA . ASP A 1 581 ? -10.793 23.086 3.235 1.00 50.84 581 ASP A CA 1
ATOM 4579 C C . ASP A 1 581 ? -11.015 23.386 1.732 1.00 50.84 581 ASP A C 1
ATOM 4581 O O . ASP A 1 581 ? -11.326 24.501 1.315 1.00 50.84 581 ASP A O 1
ATOM 4585 N N . SER A 1 582 ? -10.841 22.371 0.878 1.00 58.53 582 SER A N 1
ATOM 4586 C CA . SER A 1 582 ? -10.914 22.508 -0.588 1.00 58.53 582 SER A CA 1
ATOM 4587 C C . SER A 1 582 ? -12.333 22.701 -1.150 1.00 58.53 582 SER A C 1
ATOM 4589 O O . SER A 1 582 ? -12.516 22.692 -2.367 1.00 58.53 582 SER A O 1
ATOM 4591 N N . GLY A 1 583 ? -13.348 22.831 -0.288 1.00 55.66 583 GLY A N 1
ATOM 4592 C CA . GLY A 1 583 ? -14.760 22.907 -0.675 1.00 55.66 583 GLY A CA 1
ATOM 4593 C C . GLY A 1 583 ? -15.355 21.606 -1.232 1.00 55.66 583 GLY A C 1
ATOM 4594 O O . GLY A 1 583 ? -16.489 21.632 -1.705 1.00 55.66 583 GLY A O 1
ATOM 4595 N N . MET A 1 584 ? -14.615 20.492 -1.184 1.00 60.47 584 MET A N 1
ATOM 4596 C CA . MET A 1 584 ? -15.050 19.188 -1.696 1.00 60.47 584 MET A CA 1
ATOM 4597 C C . MET A 1 584 ? -15.905 18.420 -0.674 1.00 60.47 584 MET A C 1
ATOM 4599 O O . MET A 1 584 ? -15.675 18.499 0.537 1.00 60.47 584 MET A O 1
ATOM 4603 N N . GLY A 1 585 ? -16.887 17.664 -1.164 1.00 61.62 585 GLY A N 1
ATOM 4604 C CA . GLY A 1 585 ? -17.874 16.930 -0.369 1.00 61.62 585 GLY A CA 1
ATOM 4605 C C . GLY A 1 585 ? -17.975 15.435 -0.709 1.00 61.62 585 GLY A C 1
ATOM 4606 O O . GLY A 1 585 ? -17.198 14.916 -1.510 1.00 61.62 585 GLY A O 1
ATOM 4607 N N . PRO A 1 586 ? -18.913 14.709 -0.073 1.00 59.41 586 PRO A N 1
ATOM 4608 C CA . PRO A 1 586 ? -19.164 13.299 -0.348 1.00 59.41 586 PRO A CA 1
ATOM 4609 C C . PRO A 1 586 ? -19.339 12.957 -1.829 1.00 59.41 586 PRO A C 1
ATOM 4611 O O . PRO A 1 586 ? -20.221 13.477 -2.509 1.00 59.41 586 PRO A O 1
ATOM 4614 N N . GLY A 1 587 ? -18.521 12.011 -2.278 1.00 55.66 587 GLY A N 1
ATOM 4615 C CA . GLY A 1 587 ? -18.463 11.455 -3.622 1.00 55.66 587 GLY A CA 1
ATOM 4616 C C . GLY A 1 587 ? -17.757 12.328 -4.672 1.00 55.66 587 GLY A C 1
ATOM 4617 O O . GLY A 1 587 ? -17.843 12.037 -5.868 1.00 55.66 587 GLY A O 1
ATOM 4618 N N . ASP A 1 588 ? -17.031 13.360 -4.241 1.00 62.94 588 ASP A N 1
ATOM 4619 C CA . ASP A 1 588 ? -15.996 14.008 -5.051 1.00 62.94 588 ASP A CA 1
ATOM 4620 C C . ASP A 1 588 ? -14.763 13.094 -5.150 1.00 62.94 588 ASP A C 1
ATOM 4622 O O . ASP A 1 588 ? -14.503 12.307 -4.242 1.00 62.94 588 ASP A O 1
ATOM 4626 N N . ILE A 1 589 ? -13.961 13.203 -6.214 1.00 68.50 589 ILE A N 1
ATOM 4627 C CA . ILE A 1 589 ? -12.683 12.475 -6.311 1.00 68.50 589 ILE A CA 1
ATOM 4628 C C . ILE A 1 589 ? -11.543 13.363 -5.801 1.00 68.50 589 ILE A C 1
ATOM 4630 O O . ILE A 1 589 ? -11.336 14.466 -6.303 1.00 68.50 589 ILE A O 1
ATOM 4634 N N . SER A 1 590 ? -10.780 12.851 -4.836 1.00 72.94 590 SER A N 1
ATOM 4635 C CA . SER A 1 590 ? -9.546 13.441 -4.308 1.00 72.94 590 SER A CA 1
ATOM 4636 C C . SER A 1 590 ? -8.376 12.454 -4.408 1.00 72.94 590 SER A C 1
ATOM 4638 O O . SER A 1 590 ? -8.519 11.333 -4.896 1.00 72.94 590 SER A O 1
ATOM 4640 N N . THR A 1 591 ? -7.194 12.843 -3.938 1.00 72.88 591 THR A N 1
ATOM 4641 C CA . THR A 1 591 ? -6.052 11.929 -3.797 1.00 72.88 591 THR A CA 1
ATOM 4642 C C . THR A 1 591 ? -6.227 10.997 -2.590 1.00 72.88 591 THR A C 1
ATOM 4644 O O . THR A 1 591 ? -6.836 11.358 -1.582 1.00 72.88 591 THR A O 1
ATOM 4647 N N . SER A 1 592 ? -5.684 9.785 -2.660 1.00 70.06 592 SER A N 1
ATOM 4648 C CA . SER A 1 592 ? -5.782 8.766 -1.602 1.00 70.06 592 SER A CA 1
ATOM 4649 C C . SER A 1 592 ? -5.180 9.149 -0.239 1.00 70.06 592 SER A C 1
ATOM 4651 O O . SER A 1 592 ? -5.616 8.617 0.789 1.00 70.06 592 SER A O 1
ATOM 4653 N N . ASP A 1 593 ? -4.226 10.084 -0.220 1.00 70.12 593 ASP A N 1
ATOM 4654 C CA . ASP A 1 593 ? -3.583 10.688 0.957 1.00 70.12 593 ASP A CA 1
ATOM 4655 C C . ASP A 1 593 ? -4.360 11.884 1.543 1.00 70.12 593 ASP A C 1
ATOM 4657 O O . ASP A 1 593 ? -3.947 12.469 2.542 1.00 70.12 593 ASP A O 1
ATOM 4661 N N . THR A 1 594 ? -5.516 12.231 0.969 1.00 77.06 594 THR A N 1
ATOM 4662 C CA . THR A 1 594 ? -6.407 13.272 1.496 1.00 77.06 594 THR A CA 1
ATOM 4663 C C . THR A 1 594 ? -6.904 12.919 2.902 1.00 77.06 594 THR A C 1
ATOM 4665 O O . THR A 1 594 ? -7.439 11.829 3.112 1.00 77.06 594 THR A O 1
ATOM 4668 N N . ILE A 1 595 ? -6.774 13.848 3.856 1.00 82.56 595 ILE A N 1
ATOM 4669 C CA . ILE A 1 595 ? -7.177 13.656 5.258 1.00 82.56 595 ILE A CA 1
ATOM 4670 C C . ILE A 1 595 ? -8.585 14.214 5.517 1.00 82.56 595 ILE A C 1
ATOM 4672 O O . ILE A 1 595 ? -8.877 15.385 5.264 1.00 82.56 595 ILE A O 1
ATOM 4676 N N . LEU A 1 596 ? -9.431 13.349 6.076 1.00 84.25 596 LEU A N 1
ATOM 4677 C CA . LEU A 1 596 ? -10.804 13.579 6.512 1.00 84.25 596 LEU A CA 1
ATOM 4678 C C . LEU A 1 596 ? -10.841 13.680 8.043 1.00 84.25 596 LEU A C 1
ATOM 4680 O O . LEU A 1 596 ? -10.508 12.718 8.736 1.00 84.25 596 LEU A O 1
ATOM 4684 N N . GLU A 1 597 ? -11.262 14.821 8.581 1.00 89.25 597 GLU A N 1
ATOM 4685 C CA . GLU A 1 597 ? -11.428 15.069 10.015 1.00 89.25 597 GLU A CA 1
ATOM 4686 C C . GLU A 1 597 ? -12.904 14.963 10.422 1.00 89.25 597 GLU A C 1
ATOM 4688 O O . GLU A 1 597 ? -13.722 15.821 10.094 1.00 89.25 597 GLU A O 1
ATOM 4693 N N . PHE A 1 598 ? -13.246 13.884 11.126 1.00 85.50 598 PHE A N 1
ATOM 4694 C CA . PHE A 1 598 ? -14.598 13.526 11.548 1.00 85.50 598 PHE A CA 1
ATOM 4695 C C . PHE A 1 598 ? -15.012 14.201 12.862 1.00 85.50 598 PHE A C 1
ATOM 4697 O O . PHE A 1 598 ? -14.243 14.305 13.816 1.00 85.50 598 PHE A O 1
ATOM 4704 N N . SER A 1 599 ? -16.282 14.593 12.937 1.00 82.19 599 SER A N 1
ATOM 4705 C CA . SER A 1 599 ? -16.922 15.219 14.096 1.00 82.19 599 SER A CA 1
ATOM 4706 C C . SER A 1 599 ? -18.386 14.780 14.203 1.00 82.19 599 SER A C 1
ATOM 4708 O O . SER A 1 599 ? -19.004 14.417 13.203 1.00 82.19 599 SER A O 1
ATOM 4710 N N . CYS A 1 600 ? -18.944 14.804 15.414 1.00 79.81 600 CYS A N 1
ATOM 4711 C CA . CYS A 1 600 ? -20.315 14.368 15.685 1.00 79.81 600 CYS A CA 1
ATOM 4712 C C . CYS A 1 600 ? -21.208 15.521 16.146 1.00 79.81 600 CYS A C 1
ATOM 4714 O O . CYS A 1 600 ? -20.746 16.484 16.761 1.00 79.81 600 CYS A O 1
ATOM 4716 N N . ASN A 1 601 ? -22.504 15.391 15.876 1.00 77.81 601 ASN A N 1
ATOM 4717 C CA . ASN A 1 601 ? -23.531 16.308 16.349 1.00 77.81 601 ASN A CA 1
ATOM 4718 C C . ASN A 1 601 ? -23.655 16.245 17.882 1.00 77.81 601 ASN A C 1
ATOM 4720 O O . ASN A 1 601 ? -23.340 15.236 18.517 1.00 77.81 601 ASN A O 1
ATOM 4724 N N . LYS A 1 602 ? -24.171 17.317 18.493 1.00 75.06 602 LYS A N 1
ATOM 4725 C CA . LYS A 1 602 ? -24.423 17.373 19.941 1.00 75.06 602 LYS A CA 1
ATOM 4726 C C . LYS A 1 602 ? -25.316 16.202 20.383 1.00 75.06 602 LYS A C 1
ATOM 4728 O O . LYS A 1 602 ? -26.362 15.971 19.786 1.00 75.06 602 LYS A O 1
ATOM 4733 N N . GLY A 1 603 ? -24.912 15.500 21.444 1.00 67.25 603 GLY A N 1
ATOM 4734 C CA . GLY A 1 603 ? -25.584 14.282 21.922 1.00 67.25 603 GLY A CA 1
ATOM 4735 C C . GLY A 1 603 ? -25.049 12.982 21.309 1.00 67.25 603 GLY A C 1
ATOM 4736 O O . GLY A 1 603 ? -25.559 11.913 21.630 1.00 67.25 603 GLY A O 1
ATOM 4737 N N . TYR A 1 604 ? -24.013 13.055 20.470 1.00 77.50 604 TYR A N 1
ATOM 4738 C CA . TYR A 1 604 ? -23.352 11.897 19.877 1.00 77.50 604 TYR A CA 1
ATOM 4739 C C . TYR A 1 604 ? -21.836 11.957 20.084 1.00 77.50 604 TYR A C 1
ATOM 4741 O O . TYR A 1 604 ? -21.244 13.035 20.152 1.00 77.50 604 TYR A O 1
ATOM 4749 N N . LYS A 1 605 ? -21.198 10.787 20.146 1.00 81.56 605 LYS A N 1
ATOM 4750 C CA . LYS A 1 605 ? -19.750 10.622 20.300 1.00 81.56 605 LYS A CA 1
ATOM 4751 C C . LYS A 1 605 ? -19.173 9.750 19.191 1.00 81.56 605 LYS A C 1
ATOM 4753 O O . LYS A 1 605 ? -19.774 8.756 18.790 1.00 81.56 605 LYS A O 1
ATOM 4758 N N . LEU A 1 606 ? -17.990 10.125 18.711 1.00 83.19 606 LEU A N 1
ATOM 4759 C CA . LEU A 1 606 ? -17.279 9.403 17.663 1.00 83.19 606 LEU A CA 1
ATOM 4760 C C . LEU A 1 606 ? -16.829 8.020 18.167 1.00 83.19 606 LEU A C 1
ATOM 4762 O O . LEU A 1 606 ? -16.291 7.901 19.268 1.00 83.19 606 LEU A O 1
ATOM 4766 N N . SER A 1 607 ? -17.015 6.981 17.351 1.00 77.25 607 SER A N 1
ATOM 4767 C CA . SER A 1 607 ? -16.619 5.596 17.655 1.00 77.25 607 SER A CA 1
ATOM 4768 C C . SER A 1 607 ? -15.105 5.408 17.784 1.00 77.25 607 SER A C 1
ATOM 4770 O O . SER A 1 607 ? -14.639 4.429 18.366 1.00 77.25 607 SER A O 1
ATOM 4772 N N . SER A 1 608 ? -14.331 6.358 17.255 1.00 77.75 608 SER A N 1
ATOM 4773 C CA . SER A 1 608 ? -12.878 6.406 17.347 1.00 77.75 608 SER A CA 1
ATOM 4774 C C . SER A 1 608 ? -12.406 7.517 18.277 1.00 77.75 608 SER A C 1
ATOM 4776 O O . SER A 1 608 ? -12.969 8.609 18.320 1.00 77.75 608 SER A O 1
ATOM 4778 N N . LYS A 1 609 ? -11.292 7.253 18.966 1.00 71.50 609 LYS A N 1
ATOM 4779 C CA . LYS A 1 609 ? -10.545 8.250 19.747 1.00 71.50 609 LYS A CA 1
ATOM 4780 C C . LYS A 1 609 ? -9.779 9.248 18.861 1.00 71.50 609 LYS A C 1
ATOM 4782 O O . LYS A 1 609 ? -9.332 10.278 19.357 1.00 71.50 609 LYS A O 1
ATOM 4787 N N . TYR A 1 610 ? -9.613 8.946 17.574 1.00 78.06 610 TYR A N 1
ATOM 4788 C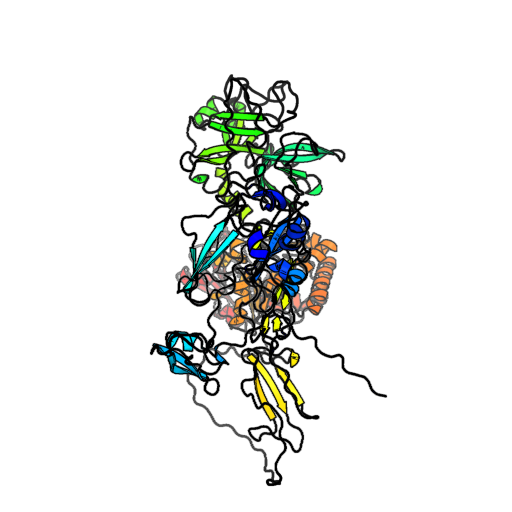 CA . TYR A 1 610 ? -8.917 9.787 16.602 1.00 78.06 610 TYR A CA 1
ATOM 4789 C C . TYR A 1 610 ? -9.920 10.286 15.553 1.00 78.06 610 TYR A C 1
ATOM 4791 O O . TYR A 1 610 ? -10.616 9.453 14.977 1.00 78.06 610 TYR A O 1
ATOM 4799 N N . PRO A 1 611 ? -10.012 11.602 15.282 1.00 82.62 611 PRO A N 1
ATOM 4800 C CA . PRO A 1 611 ? -10.955 12.126 14.296 1.00 82.62 611 PRO A CA 1
ATOM 4801 C C . PRO A 1 611 ? -10.418 12.085 12.857 1.00 82.62 611 PRO A C 1
ATOM 4803 O O . PRO A 1 611 ? -11.213 12.132 11.926 1.00 82.62 611 PRO A O 1
ATOM 4806 N N . LYS A 1 612 ? -9.096 12.001 12.648 1.00 86.31 612 LYS A N 1
ATOM 4807 C CA . LYS A 1 612 ? -8.461 12.112 11.323 1.00 86.31 612 LYS A CA 1
ATOM 4808 C C . LYS A 1 612 ? -8.206 10.754 10.667 1.00 86.31 612 LYS A C 1
ATOM 4810 O O . LYS A 1 612 ? -7.587 9.884 11.277 1.00 86.31 612 LYS A O 1
ATOM 4815 N N . TYR A 1 613 ? -8.644 10.611 9.417 1.00 82.56 613 TYR A N 1
ATOM 4816 C CA . TYR A 1 613 ? -8.528 9.407 8.588 1.00 82.56 613 TYR A CA 1
ATOM 4817 C C . TYR A 1 613 ? -8.097 9.761 7.166 1.00 82.56 613 TYR A C 1
ATOM 4819 O O . TYR A 1 613 ? -8.548 10.764 6.622 1.00 82.56 613 TYR A O 1
ATOM 4827 N N . TYR A 1 614 ? -7.282 8.920 6.531 1.00 77.75 614 TYR A N 1
ATOM 4828 C CA . TYR A 1 614 ? -7.033 9.036 5.093 1.00 77.75 614 TYR A CA 1
ATOM 4829 C C . TYR A 1 614 ? -8.256 8.583 4.298 1.00 77.75 614 TYR A C 1
ATOM 4831 O O . TYR A 1 614 ? -8.908 7.607 4.673 1.00 77.75 614 TYR A O 1
ATOM 4839 N N . CYS A 1 615 ? -8.529 9.240 3.173 1.00 72.81 615 CYS A N 1
ATOM 4840 C CA . CYS A 1 615 ? -9.627 8.885 2.281 1.00 72.81 615 CYS A CA 1
ATOM 4841 C C . CYS A 1 615 ? -9.547 7.411 1.843 1.00 72.81 615 CYS A C 1
ATOM 4843 O O . CYS A 1 615 ? -10.537 6.690 1.923 1.00 72.81 615 CYS A O 1
ATOM 4845 N N . SER A 1 616 ? -8.347 6.921 1.512 1.00 64.94 616 SER A N 1
ATOM 4846 C CA . SER A 1 616 ? -8.078 5.507 1.187 1.00 64.94 616 SER A CA 1
ATOM 4847 C C . SER A 1 616 ? -8.461 4.493 2.282 1.00 64.94 616 SER A C 1
ATOM 4849 O O . SER A 1 616 ? -8.561 3.301 2.013 1.00 64.94 616 SER A O 1
ATOM 4851 N N . SER A 1 617 ? -8.726 4.928 3.519 1.00 65.75 617 SER A N 1
ATOM 4852 C CA . SER A 1 617 ? -9.106 4.060 4.647 1.00 65.75 617 SER A CA 1
ATOM 4853 C C . SER A 1 617 ? -10.621 3.792 4.750 1.00 65.75 617 SER A C 1
ATOM 4855 O O . SER A 1 617 ? -11.134 3.578 5.852 1.00 65.75 617 SER A O 1
ATOM 4857 N N . MET A 1 618 ? -11.348 3.780 3.622 1.00 56.44 618 MET A N 1
ATOM 4858 C CA . MET A 1 618 ? -12.823 3.702 3.570 1.00 56.44 618 MET A CA 1
ATOM 4859 C C . MET A 1 618 ? -13.452 2.526 4.342 1.00 56.44 618 MET A C 1
ATOM 4861 O O . MET A 1 618 ? -14.584 2.634 4.806 1.00 56.44 618 MET A O 1
ATOM 4865 N N . LEU A 1 619 ? -12.727 1.418 4.527 1.00 49.28 619 LEU A N 1
ATOM 4866 C CA . LEU A 1 619 ? -13.226 0.215 5.209 1.00 49.28 619 LEU A CA 1
ATOM 4867 C C . LEU A 1 619 ? -13.381 0.358 6.738 1.00 49.28 619 LEU A C 1
ATOM 4869 O O . LEU A 1 619 ? -13.972 -0.519 7.363 1.00 49.28 619 LEU A O 1
ATOM 4873 N N . GLN A 1 620 ? -12.828 1.406 7.368 1.00 60.47 620 GLN A N 1
ATOM 4874 C CA . GLN A 1 620 ? -12.854 1.590 8.834 1.00 60.47 620 GLN A CA 1
ATOM 4875 C C . GLN A 1 620 ? -13.103 3.051 9.257 1.00 60.47 620 GLN A C 1
ATOM 4877 O O . GLN A 1 620 ? -12.504 3.541 10.219 1.00 60.47 620 GLN A O 1
ATOM 4882 N N . LEU A 1 621 ? -13.986 3.753 8.540 1.00 72.00 621 LEU A N 1
ATOM 4883 C CA . LEU A 1 621 ? -14.383 5.121 8.884 1.00 72.00 621 LEU A CA 1
ATOM 4884 C C . LEU A 1 621 ? -15.196 5.163 10.193 1.00 72.00 621 LEU A C 1
ATOM 4886 O O . LEU A 1 621 ? -15.975 4.246 10.471 1.00 72.00 621 LEU A O 1
ATOM 4890 N N . PRO A 1 622 ? -15.033 6.210 11.019 1.00 77.81 622 PRO A N 1
ATOM 4891 C CA . PRO A 1 622 ? -15.691 6.290 12.312 1.00 77.81 622 PRO A CA 1
ATOM 4892 C C . PRO A 1 622 ? -17.162 6.719 12.180 1.00 77.81 622 PRO A C 1
ATOM 4894 O O . PRO A 1 622 ? -17.541 7.473 11.285 1.00 77.81 622 PRO A O 1
ATOM 4897 N N . VAL A 1 623 ? -17.990 6.272 13.124 1.00 80.38 623 VAL A N 1
ATOM 4898 C CA . VAL A 1 623 ? -19.432 6.564 13.190 1.00 80.38 623 VAL A CA 1
ATOM 4899 C C . VAL A 1 623 ? -19.770 7.319 14.473 1.00 80.38 623 VAL A C 1
ATOM 4901 O O . VAL A 1 623 ? -19.010 7.269 15.437 1.00 80.38 623 VAL A O 1
ATOM 4904 N N . CYS A 1 624 ? -20.907 8.011 14.512 1.00 78.12 624 CYS A N 1
ATOM 4905 C CA . CYS A 1 624 ? -21.350 8.739 15.700 1.00 78.12 624 CYS A CA 1
ATOM 4906 C C . CYS A 1 624 ? -22.391 7.922 16.482 1.00 78.12 624 CYS A C 1
ATOM 4908 O O . CYS A 1 624 ? -23.506 7.694 16.013 1.00 78.12 624 CYS A O 1
ATOM 4910 N N . HIS A 1 625 ? -22.029 7.479 17.685 1.00 80.94 625 HIS A N 1
ATOM 4911 C CA . HIS A 1 625 ? -22.913 6.762 18.604 1.00 80.94 625 HIS A CA 1
ATOM 4912 C C . HIS A 1 625 ? -23.688 7.738 19.490 1.00 80.94 625 HIS A C 1
ATOM 4914 O O . HIS A 1 625 ? -23.113 8.705 19.988 1.00 80.94 625 HIS A O 1
ATOM 4920 N N . SER A 1 626 ? -24.974 7.472 19.721 1.00 82.19 626 SER A N 1
ATOM 4921 C CA . SER A 1 626 ? -25.801 8.245 20.655 1.00 82.19 626 SER A CA 1
ATOM 4922 C C . SER A 1 626 ? -25.258 8.141 22.082 1.00 82.19 626 SER A C 1
ATOM 4924 O O . SER A 1 626 ? -24.999 7.033 22.562 1.00 82.19 626 SER A O 1
ATOM 4926 N N . LEU A 1 627 ? -25.116 9.281 22.755 1.00 83.69 627 LEU A N 1
ATOM 4927 C CA . LEU A 1 627 ? -24.762 9.348 24.171 1.00 83.69 627 LEU A CA 1
ATOM 4928 C C . LEU A 1 627 ? -25.996 9.102 25.043 1.00 83.69 627 LEU A C 1
ATOM 4930 O O . LEU A 1 627 ? -27.074 9.620 24.755 1.00 83.69 627 LEU A O 1
ATOM 4934 N N . CYS A 1 628 ? -25.825 8.362 26.135 1.00 82.94 628 CYS A N 1
ATOM 4935 C CA . CYS A 1 628 ? -26.818 8.298 27.197 1.00 82.94 628 CYS A CA 1
ATOM 4936 C C . CYS A 1 628 ? -26.770 9.575 28.060 1.00 82.94 628 CYS A C 1
ATOM 4938 O O . CYS A 1 628 ? -25.686 10.065 28.386 1.00 82.94 628 CYS A O 1
ATOM 4940 N N . PRO A 1 629 ? -27.925 10.138 28.460 1.00 83.88 629 PRO A N 1
ATOM 4941 C CA . PRO A 1 629 ? -27.961 11.332 29.298 1.00 83.88 629 PRO A CA 1
ATOM 4942 C C . PRO A 1 629 ? -27.427 11.025 30.701 1.00 83.88 629 PRO A C 1
ATOM 4944 O O . PRO A 1 629 ? -27.781 9.999 31.285 1.00 83.88 629 PRO A O 1
ATOM 4947 N N . ILE A 1 630 ? -26.617 11.924 31.274 1.00 81.06 630 ILE A N 1
ATOM 4948 C CA . ILE A 1 630 ? -26.131 11.772 32.654 1.00 81.06 630 ILE A CA 1
ATOM 4949 C C . ILE A 1 630 ? -27.329 11.866 33.619 1.00 81.06 630 ILE A C 1
ATOM 4951 O O . ILE A 1 630 ? -28.001 12.901 33.647 1.00 81.06 630 ILE A O 1
ATOM 4955 N N . PRO A 1 631 ? -27.598 10.830 34.429 1.00 79.25 631 PRO A N 1
ATOM 4956 C CA . PRO A 1 631 ? -28.702 10.836 35.383 1.00 79.25 631 PRO A CA 1
ATOM 4957 C C . PRO A 1 631 ? -28.432 11.775 36.563 1.00 79.25 631 PRO A C 1
ATOM 4959 O O . PRO A 1 631 ? -27.311 11.859 37.066 1.00 79.25 631 PRO A O 1
ATOM 4962 N N . ASN A 1 632 ? -29.470 12.467 37.033 1.00 80.88 632 ASN A N 1
ATOM 4963 C CA . ASN A 1 632 ? -29.351 13.411 38.142 1.00 80.88 632 ASN A CA 1
ATOM 4964 C C . ASN A 1 632 ? -29.481 12.692 39.495 1.00 80.88 632 ASN A C 1
ATOM 4966 O O . ASN A 1 632 ? -30.581 12.327 39.909 1.00 80.88 632 ASN A O 1
ATOM 4970 N N . PHE A 1 633 ? -28.360 12.498 40.190 1.00 84.00 633 PHE A N 1
ATOM 4971 C CA . PHE A 1 633 ? -28.318 11.833 41.494 1.00 84.00 633 PHE A CA 1
ATOM 4972 C C . PHE A 1 633 ? -28.310 12.826 42.669 1.00 84.00 633 PHE A C 1
ATOM 4974 O O . PHE A 1 633 ? -27.709 13.898 42.564 1.00 84.00 633 PHE A O 1
ATOM 4981 N N . PRO A 1 634 ? -28.902 12.475 43.829 1.00 81.62 634 PRO A N 1
ATOM 4982 C CA . PRO A 1 634 ? -28.828 13.316 45.018 1.00 81.62 634 PRO A CA 1
ATOM 4983 C C . PRO A 1 634 ? -27.380 13.430 45.547 1.00 81.62 634 PRO A C 1
ATOM 4985 O O . PRO A 1 634 ? -26.592 12.484 45.400 1.00 81.62 634 PRO A O 1
ATOM 4988 N N . PRO A 1 635 ? -27.017 14.553 46.202 1.00 78.81 635 PRO A N 1
ATOM 4989 C CA . PRO A 1 635 ? -25.675 14.767 46.744 1.00 78.81 635 PRO A CA 1
ATOM 4990 C C . PRO A 1 635 ? -25.212 13.635 47.672 1.00 78.81 635 PRO A C 1
ATOM 4992 O O . PRO A 1 635 ? -25.964 13.166 48.524 1.00 78.81 635 PRO A O 1
ATOM 4995 N N . GLY A 1 636 ? -23.955 13.210 47.518 1.00 76.75 636 GLY A N 1
ATOM 4996 C CA . GLY A 1 636 ? -23.373 12.091 48.271 1.00 76.75 636 GLY A CA 1
ATOM 4997 C C . GLY A 1 636 ? -23.555 10.709 47.629 1.00 76.75 636 GLY A C 1
ATOM 4998 O O . GLY A 1 636 ? -23.062 9.728 48.179 1.00 76.75 636 GLY A O 1
ATOM 4999 N N . THR A 1 637 ? -24.214 10.615 46.470 1.00 84.75 637 THR A N 1
ATOM 5000 C CA . THR A 1 637 ? -24.228 9.388 45.655 1.00 84.75 637 THR A CA 1
ATOM 5001 C C . THR A 1 637 ? -22.854 9.157 45.021 1.00 84.75 637 THR A C 1
ATOM 5003 O O . THR A 1 637 ? -22.296 10.063 44.404 1.00 84.75 637 THR A O 1
ATOM 5006 N N . ILE A 1 638 ? -22.313 7.942 45.142 1.00 86.38 638 ILE A N 1
ATOM 5007 C CA . ILE A 1 638 ? -21.078 7.537 44.450 1.00 86.38 638 ILE A CA 1
ATOM 5008 C C . ILE A 1 638 ? -21.476 6.942 43.102 1.00 86.38 638 ILE A C 1
ATOM 5010 O O . ILE A 1 638 ? -22.302 6.034 43.076 1.00 86.38 638 ILE A O 1
ATOM 5014 N N . VAL A 1 639 ? -20.891 7.424 42.005 1.00 89.69 639 VAL A N 1
ATOM 5015 C CA . VAL A 1 639 ? -21.207 6.993 40.633 1.00 89.69 639 VAL A CA 1
ATOM 5016 C C . VAL A 1 639 ? -19.919 6.607 39.904 1.00 89.69 639 VAL A C 1
ATOM 5018 O O . VAL A 1 639 ? -18.899 7.278 40.041 1.00 89.69 639 VAL A O 1
ATOM 5021 N N . SER A 1 640 ? -19.965 5.528 39.127 1.00 91.00 640 SER A N 1
ATOM 5022 C CA . SER A 1 640 ? -18.892 5.083 38.237 1.00 91.00 640 SER A CA 1
ATOM 5023 C C . SER A 1 640 ? -19.504 4.535 36.952 1.00 91.00 640 SER A C 1
ATOM 5025 O O . SER A 1 640 ? -20.441 3.738 37.008 1.00 91.00 640 SER A O 1
ATOM 5027 N N . CYS A 1 641 ? -18.984 4.952 35.801 1.00 90.31 641 CYS A N 1
ATOM 5028 C CA . CYS A 1 641 ? -19.399 4.428 34.506 1.00 90.31 641 CYS A CA 1
ATOM 5029 C C . CYS A 1 641 ? -18.310 3.541 33.907 1.00 90.31 641 CYS A C 1
ATOM 5031 O O . CYS A 1 641 ? -17.118 3.758 34.131 1.00 90.31 641 CYS A O 1
ATOM 5033 N N . GLN A 1 642 ? -18.732 2.524 33.166 1.00 91.38 642 GLN A N 1
ATOM 5034 C CA . GLN A 1 642 ? -17.865 1.550 32.517 1.00 91.38 642 GLN A CA 1
ATOM 5035 C C . GLN A 1 642 ? -18.274 1.360 31.054 1.00 91.38 642 GLN A C 1
ATOM 5037 O O . GLN A 1 642 ? -19.463 1.415 30.747 1.00 91.38 642 GLN A O 1
ATOM 5042 N N . ASP A 1 643 ? -17.316 1.118 30.162 1.00 85.38 643 ASP A N 1
ATOM 5043 C CA . ASP A 1 643 ? -17.589 0.733 28.772 1.00 85.38 643 ASP A CA 1
ATOM 5044 C C . ASP A 1 643 ? -18.068 -0.731 28.645 1.00 85.38 643 ASP A C 1
ATOM 5046 O O . ASP A 1 643 ? -18.214 -1.457 29.634 1.00 85.38 643 ASP A O 1
ATOM 5050 N N . ASP A 1 644 ? -18.282 -1.172 27.402 1.00 80.94 644 ASP A N 1
ATOM 5051 C CA . ASP A 1 644 ? -18.669 -2.541 27.026 1.00 80.94 644 ASP A CA 1
ATOM 5052 C C . ASP A 1 644 ? -17.660 -3.626 27.466 1.00 80.94 644 ASP A C 1
ATOM 5054 O O . ASP A 1 644 ? -17.983 -4.814 27.489 1.00 80.94 644 ASP A O 1
ATOM 5058 N N . LYS A 1 645 ? -16.438 -3.228 27.840 1.00 78.81 645 LYS A N 1
ATOM 5059 C CA . LYS A 1 645 ? -15.338 -4.095 28.295 1.00 78.81 645 LYS A CA 1
ATOM 5060 C C . LYS A 1 645 ? -15.079 -3.981 29.799 1.00 78.81 645 LYS A C 1
ATOM 5062 O O . LYS A 1 645 ? -14.154 -4.616 30.302 1.00 78.81 645 LYS A O 1
ATOM 5067 N N . ASN A 1 646 ? -15.932 -3.261 30.530 1.00 82.38 646 ASN A N 1
ATOM 5068 C CA . ASN A 1 646 ? -15.811 -2.945 31.957 1.00 82.38 646 ASN A CA 1
ATOM 5069 C C . ASN A 1 646 ? -14.646 -1.986 32.311 1.00 82.38 646 ASN A C 1
ATOM 5071 O O . ASN A 1 646 ? -14.246 -1.899 33.474 1.00 82.38 646 ASN A O 1
ATOM 5075 N N . THR A 1 647 ? -14.112 -1.238 31.341 1.00 84.88 647 THR A N 1
ATOM 5076 C CA . THR A 1 647 ? -13.125 -0.167 31.570 1.00 84.88 647 THR A CA 1
ATOM 5077 C C . THR A 1 647 ? -13.825 1.058 32.144 1.00 84.88 647 THR A C 1
ATOM 5079 O O . THR A 1 647 ? -14.844 1.474 31.602 1.00 84.88 647 THR A O 1
ATOM 5082 N N . VAL A 1 648 ? -13.291 1.679 33.200 1.00 87.12 648 VAL A N 1
ATOM 5083 C CA . VAL A 1 648 ? -13.884 2.906 33.768 1.00 87.12 648 VAL A CA 1
ATOM 5084 C C . VAL A 1 648 ? -13.771 4.071 32.775 1.00 87.12 648 VAL A C 1
ATOM 5086 O O . VAL A 1 648 ? -12.682 4.359 32.278 1.00 87.12 648 VAL A O 1
ATOM 5089 N N . ILE A 1 649 ? -14.892 4.748 32.522 1.00 86.50 649 ILE A N 1
ATOM 5090 C CA . ILE A 1 649 ? -15.029 5.900 31.617 1.00 86.50 649 ILE A CA 1
ATOM 5091 C C . ILE A 1 649 ? -15.727 7.071 32.320 1.00 86.50 649 ILE A C 1
ATOM 5093 O O . ILE A 1 649 ? -16.342 6.899 33.376 1.00 86.50 649 ILE A O 1
ATOM 5097 N N . ASP A 1 650 ? -15.664 8.264 31.723 1.00 86.06 650 ASP A N 1
ATOM 5098 C CA . ASP A 1 650 ? -16.527 9.376 32.130 1.00 86.06 650 ASP A CA 1
ATOM 5099 C C . ASP A 1 650 ? -18.003 8.999 31.889 1.00 86.06 650 ASP A C 1
ATOM 5101 O O . ASP A 1 650 ? -18.350 8.385 30.879 1.00 86.06 650 ASP A O 1
ATOM 5105 N N . CYS A 1 651 ? -18.899 9.366 32.801 1.00 85.12 651 CYS A N 1
ATOM 5106 C CA . CYS A 1 651 ? -20.328 9.134 32.606 1.00 85.12 651 CYS A CA 1
ATOM 5107 C C . CYS A 1 651 ? -20.921 9.981 31.468 1.00 85.12 651 CYS A C 1
ATOM 5109 O O . CYS A 1 651 ? -21.897 9.556 30.847 1.00 85.12 651 CYS A O 1
ATOM 5111 N N . ALA A 1 652 ? -20.303 11.121 31.138 1.00 84.75 652 ALA A N 1
ATOM 5112 C CA . ALA A 1 652 ? -20.622 11.924 29.956 1.00 84.75 652 ALA A CA 1
ATOM 5113 C C . ALA A 1 652 ? -20.335 11.201 28.626 1.00 84.75 652 ALA A C 1
ATOM 5115 O O . ALA A 1 652 ? -20.875 11.583 27.592 1.00 84.75 652 ALA A O 1
ATOM 5116 N N . ASP A 1 653 ? -19.493 10.165 28.659 1.00 85.75 653 ASP A N 1
ATOM 5117 C CA . ASP A 1 653 ? -19.019 9.412 27.498 1.00 85.75 653 ASP A CA 1
ATOM 5118 C C . ASP A 1 653 ? -19.804 8.113 27.240 1.00 85.75 653 ASP A C 1
ATOM 5120 O O . ASP A 1 653 ? -19.430 7.327 26.365 1.00 85.75 653 ASP A O 1
ATOM 5124 N N . THR A 1 654 ? -20.869 7.861 28.006 1.00 85.94 654 THR A N 1
ATOM 5125 C CA . THR A 1 654 ? -21.616 6.598 27.959 1.00 85.94 654 THR A CA 1
ATOM 5126 C C . THR A 1 654 ? -22.402 6.445 26.656 1.00 85.94 654 THR A C 1
ATOM 5128 O O . THR A 1 654 ? -23.220 7.283 26.291 1.00 85.94 654 THR A O 1
ATOM 5131 N N . VAL A 1 655 ? -22.157 5.341 25.950 1.00 88.06 655 VAL A N 1
ATOM 5132 C CA . VAL A 1 655 ? -22.810 4.946 24.685 1.00 88.06 655 VAL A CA 1
ATOM 5133 C C . VAL A 1 655 ? -23.378 3.530 24.800 1.00 88.06 655 VAL A C 1
ATOM 5135 O O . VAL A 1 655 ? -23.121 2.845 25.788 1.00 88.06 655 VAL A O 1
ATOM 5138 N N . SER A 1 656 ? -24.130 3.063 23.799 1.00 85.38 656 SER A N 1
ATOM 5139 C CA . SER A 1 656 ? -24.709 1.707 23.779 1.00 85.38 656 SER A CA 1
ATOM 5140 C C . SER A 1 656 ? -23.697 0.619 24.191 1.00 85.38 656 SER A C 1
ATOM 5142 O O . SER A 1 656 ? -22.596 0.572 23.649 1.00 85.38 656 SER A O 1
ATOM 5144 N N . GLY A 1 657 ? -24.060 -0.240 25.149 1.00 82.94 657 GLY A N 1
ATOM 5145 C CA . GLY A 1 657 ? -23.188 -1.251 25.767 1.00 82.94 657 GLY A CA 1
ATOM 5146 C C . GLY A 1 657 ? -22.431 -0.780 27.020 1.00 82.94 657 GLY A C 1
ATOM 5147 O O . GLY A 1 657 ? -21.990 -1.612 27.809 1.00 82.94 657 GLY A O 1
ATOM 5148 N N . SER A 1 658 ? -22.325 0.533 27.255 1.00 90.75 658 SER A N 1
ATOM 5149 C CA . SER A 1 658 ? -21.773 1.082 28.505 1.00 90.75 658 SER A CA 1
ATOM 5150 C C . SER A 1 658 ? -22.703 0.797 29.684 1.00 90.75 658 SER A C 1
ATOM 5152 O O . SER A 1 658 ? -23.910 0.638 29.513 1.00 90.75 658 SER A O 1
ATOM 5154 N N . SER A 1 659 ? -22.172 0.811 30.903 1.00 91.38 659 SER A N 1
ATOM 5155 C CA . SER A 1 659 ? -22.955 0.671 32.128 1.00 91.38 659 SER A CA 1
ATOM 5156 C C . SER A 1 659 ? -22.665 1.771 33.140 1.00 91.38 659 SER A C 1
ATOM 5158 O O . SER A 1 659 ? -21.549 2.278 33.219 1.00 91.38 659 SER A O 1
ATOM 5160 N N . ILE A 1 660 ? -23.677 2.124 33.929 1.00 91.56 660 ILE A N 1
ATOM 5161 C CA . ILE A 1 660 ? -23.563 3.022 35.078 1.00 91.56 660 ILE A CA 1
ATOM 5162 C C . ILE A 1 660 ? -23.800 2.230 36.359 1.00 91.56 660 ILE A C 1
ATOM 5164 O O . ILE A 1 660 ? -24.770 1.481 36.476 1.00 91.56 660 ILE A O 1
ATOM 5168 N N . ILE A 1 661 ? -22.895 2.390 37.318 1.00 91.00 661 ILE A N 1
ATOM 5169 C CA . ILE A 1 661 ? -22.917 1.765 38.638 1.00 91.00 661 ILE A CA 1
ATOM 5170 C C . ILE A 1 661 ? -22.991 2.892 39.663 1.00 91.00 661 ILE A C 1
ATOM 5172 O O . ILE A 1 661 ? -22.202 3.836 39.607 1.00 91.00 661 ILE A O 1
ATOM 5176 N N . TYR A 1 662 ? -23.929 2.810 40.602 1.00 90.25 662 TYR A N 1
ATOM 5177 C CA . TYR A 1 662 ? -24.139 3.861 41.593 1.00 90.25 662 TYR A CA 1
ATOM 5178 C C . TYR A 1 662 ? -24.492 3.300 42.973 1.00 90.25 662 TYR A C 1
ATOM 5180 O O . TYR A 1 662 ? -25.150 2.267 43.091 1.00 90.25 662 TYR A O 1
ATOM 5188 N N . SER A 1 663 ? -24.061 4.001 44.022 1.00 89.44 663 SER A N 1
ATOM 5189 C CA . SER A 1 663 ? -24.311 3.666 45.428 1.00 89.44 663 SER A CA 1
ATOM 5190 C C . SER A 1 663 ? -24.979 4.841 46.132 1.00 89.44 663 SER A C 1
ATOM 5192 O O . SER A 1 663 ? -24.427 5.943 46.171 1.00 89.44 663 SER A O 1
ATOM 5194 N N . CYS A 1 664 ? -26.165 4.597 46.685 1.00 86.56 664 CYS A N 1
ATOM 5195 C CA . CYS A 1 664 ? -27.010 5.618 47.290 1.00 86.56 664 CYS A CA 1
ATOM 5196 C C . CYS A 1 664 ? -26.530 6.020 48.697 1.00 86.56 664 CYS A C 1
ATOM 5198 O O . CYS A 1 664 ? -26.094 5.157 49.466 1.00 86.56 664 CYS A O 1
ATOM 5200 N N . PRO A 1 665 ? -26.655 7.306 49.076 1.00 87.06 665 PRO A N 1
ATOM 5201 C CA . PRO A 1 665 ? -26.299 7.778 50.411 1.00 87.06 665 PRO A CA 1
ATOM 5202 C C . PRO A 1 665 ? -27.250 7.242 51.497 1.00 87.06 665 PRO A C 1
ATOM 5204 O O . PRO A 1 665 ? -28.354 6.760 51.227 1.00 87.06 665 PRO A O 1
ATOM 5207 N N . GLY A 1 666 ? -26.823 7.343 52.760 1.00 82.00 666 GLY A N 1
ATOM 5208 C CA . GLY A 1 666 ? -27.623 6.930 53.916 1.00 82.00 666 GLY A CA 1
ATOM 5209 C C . GLY A 1 666 ? -28.996 7.611 53.944 1.00 82.00 666 GLY A C 1
ATOM 5210 O O . GLY A 1 666 ? -29.107 8.809 53.699 1.00 82.00 666 GLY A O 1
ATOM 5211 N N . GLY A 1 667 ? -30.049 6.837 54.217 1.00 80.56 667 GLY A N 1
ATOM 5212 C CA . GLY A 1 667 ? -31.439 7.303 54.129 1.00 80.56 667 GLY A CA 1
ATOM 5213 C C . GLY A 1 667 ? -32.078 7.164 52.742 1.00 80.56 667 GLY A C 1
ATOM 5214 O O . GLY A 1 667 ? -33.282 7.368 52.629 1.00 80.56 667 GLY A O 1
ATOM 5215 N N . TYR A 1 668 ? -31.330 6.742 51.715 1.00 84.69 668 TYR A N 1
ATOM 5216 C CA . TYR A 1 668 ? -31.846 6.473 50.368 1.00 84.69 668 TYR A CA 1
ATOM 5217 C C . TYR A 1 668 ? -31.729 4.980 49.989 1.00 84.69 668 TYR A C 1
ATOM 5219 O O . TYR A 1 668 ? -31.029 4.192 50.642 1.00 84.69 668 TYR A O 1
ATOM 5227 N N . LYS A 1 669 ? -32.469 4.569 48.957 1.00 83.56 669 LYS A N 1
ATOM 5228 C CA . LYS A 1 669 ? -32.461 3.237 48.331 1.00 83.56 669 LYS A CA 1
ATOM 5229 C C . LYS A 1 669 ? -32.732 3.360 46.825 1.00 83.56 669 LYS A C 1
ATOM 5231 O O . LYS A 1 669 ? -33.296 4.358 46.385 1.00 83.56 669 LYS A O 1
ATOM 5236 N N . THR A 1 670 ? -32.338 2.368 46.038 1.00 83.31 670 THR A N 1
ATOM 5237 C CA . THR A 1 670 ? -32.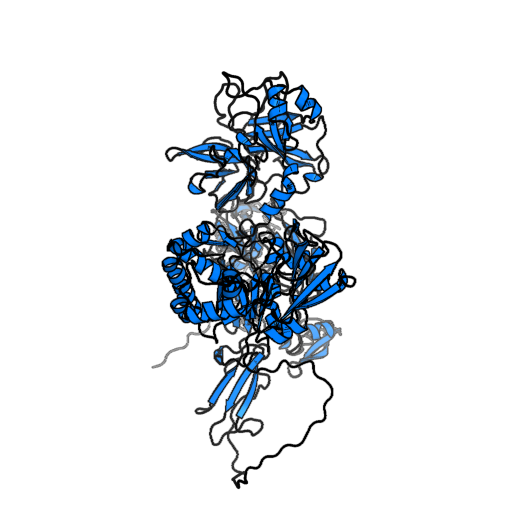765 2.243 44.634 1.00 83.31 670 THR A CA 1
ATOM 5238 C C . THR A 1 670 ? -34.261 1.912 44.549 1.00 83.31 670 THR A C 1
ATOM 5240 O O . THR A 1 670 ? -34.886 1.554 45.552 1.00 83.31 670 THR A O 1
ATOM 5243 N N . GLU A 1 671 ? -34.833 1.965 43.345 1.00 78.75 671 GLU A N 1
ATOM 5244 C CA . GLU A 1 671 ? -36.187 1.459 43.063 1.00 78.75 671 GLU A CA 1
ATOM 5245 C C . GLU A 1 671 ? -36.372 -0.001 43.532 1.00 78.75 671 GLU A C 1
ATOM 5247 O O . GLU A 1 671 ? -37.352 -0.322 44.201 1.00 78.75 671 GLU A O 1
ATOM 5252 N N . SER A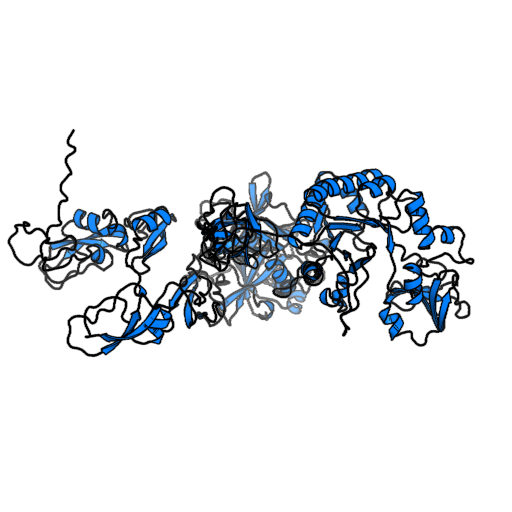 1 672 ? -35.373 -0.863 43.298 1.00 76.88 672 SER A N 1
ATOM 5253 C CA . SER A 1 672 ? -35.343 -2.262 43.755 1.00 76.88 672 SER A CA 1
ATOM 5254 C C . SER A 1 672 ? -35.066 -2.438 45.258 1.00 76.88 672 SER A C 1
ATOM 5256 O O . SER A 1 672 ? -34.871 -3.557 45.728 1.00 76.88 672 SER A O 1
ATOM 5258 N N . GLY A 1 673 ? -35.005 -1.348 46.027 1.00 77.56 673 GLY A N 1
ATOM 5259 C CA . GLY A 1 673 ? -34.818 -1.355 47.477 1.00 77.56 673 GLY A CA 1
ATOM 5260 C C . GLY A 1 673 ? -33.384 -1.583 47.970 1.00 77.56 673 GLY A C 1
ATOM 5261 O O . GLY A 1 673 ? -33.159 -1.627 49.180 1.00 77.56 673 GLY A O 1
ATOM 5262 N N . THR A 1 674 ? -32.406 -1.694 47.072 1.00 82.56 674 THR A N 1
ATOM 5263 C CA . THR A 1 674 ? -30.994 -1.944 47.397 1.00 82.56 674 THR A CA 1
ATOM 5264 C C . THR A 1 674 ? -30.236 -0.651 47.727 1.00 82.56 674 THR A C 1
ATOM 5266 O O . THR A 1 674 ? -30.702 0.461 47.481 1.00 82.56 674 THR A O 1
ATOM 5269 N N . SER A 1 675 ? -29.041 -0.771 48.315 1.00 82.06 675 SER A N 1
ATOM 5270 C CA . SER A 1 675 ? -28.142 0.369 48.579 1.00 82.06 675 SER A CA 1
ATOM 5271 C C . SER A 1 675 ? -27.335 0.819 47.356 1.00 82.06 675 SER A C 1
ATOM 5273 O O . SER A 1 675 ? -26.739 1.892 47.380 1.00 82.06 675 SER A O 1
ATOM 5275 N N . SER A 1 676 ? -27.293 0.007 46.303 1.00 84.25 676 SER A N 1
ATOM 5276 C CA . SER A 1 676 ? -26.593 0.283 45.049 1.00 84.25 676 SER A CA 1
ATOM 5277 C C . SER A 1 676 ? -27.328 -0.346 43.867 1.00 84.25 676 SER A C 1
ATOM 5279 O O . SER A 1 676 ? -28.114 -1.283 44.042 1.00 84.25 676 SER A O 1
ATOM 5281 N N . GLY A 1 677 ? -27.086 0.183 42.669 1.00 85.19 677 GLY A N 1
ATOM 5282 C CA . GLY A 1 677 ? -27.678 -0.274 41.416 1.00 85.19 677 GLY A CA 1
ATOM 5283 C C . GLY A 1 677 ? -26.675 -0.262 40.263 1.00 85.19 677 GLY A C 1
ATOM 5284 O O . GLY A 1 677 ? -25.664 0.442 40.301 1.00 85.19 677 GLY A O 1
ATOM 5285 N N . LYS A 1 678 ? -26.973 -1.050 39.226 1.00 88.81 678 LYS A N 1
ATOM 5286 C CA . LYS A 1 678 ? -26.287 -1.041 37.929 1.00 88.81 678 LYS A CA 1
ATOM 5287 C C . LYS A 1 678 ? -27.338 -0.989 36.821 1.00 88.81 678 LYS A C 1
ATOM 5289 O O . LYS A 1 678 ? -28.391 -1.602 36.963 1.00 88.81 678 LYS A O 1
ATOM 5294 N N . ASN A 1 679 ? -27.058 -0.260 35.748 1.00 89.06 679 ASN A N 1
ATOM 5295 C CA . ASN A 1 679 ? -27.918 -0.145 34.570 1.00 89.06 679 ASN A CA 1
ATOM 5296 C C . ASN A 1 679 ? -27.048 -0.024 33.313 1.00 89.06 679 ASN A C 1
ATOM 5298 O O . ASN A 1 679 ? -25.879 0.359 33.419 1.00 89.06 679 ASN A O 1
ATOM 5302 N N . TYR A 1 680 ? -27.599 -0.337 32.145 1.00 89.75 680 TYR A N 1
ATOM 5303 C CA . TYR A 1 680 ? -26.880 -0.333 30.874 1.00 89.75 680 TYR A CA 1
ATOM 5304 C C . TYR A 1 680 ? -27.465 0.709 29.921 1.00 89.75 680 TYR A C 1
ATOM 5306 O O . TYR A 1 680 ? -28.656 1.017 29.954 1.00 89.75 680 TYR A O 1
ATOM 5314 N N . CYS A 1 681 ? -26.598 1.297 29.106 1.00 85.31 681 CYS A N 1
ATOM 5315 C CA . CYS A 1 681 ? -26.968 2.203 28.035 1.00 85.31 681 CYS A CA 1
ATOM 5316 C C . CYS A 1 681 ? -27.281 1.370 26.788 1.00 85.31 681 CYS A C 1
ATOM 5318 O O . CYS A 1 681 ? -26.454 0.566 26.358 1.00 85.31 681 CYS A O 1
ATOM 5320 N N . ASN A 1 682 ? -28.438 1.588 26.174 1.00 83.56 682 ASN A N 1
ATOM 5321 C CA . ASN A 1 682 ? -28.847 0.968 24.922 1.00 83.56 682 ASN A CA 1
ATOM 5322 C C . ASN A 1 682 ? -29.405 2.049 23.982 1.00 83.56 682 ASN A C 1
ATOM 5324 O O . ASN A 1 682 ? -30.326 2.784 24.330 1.00 83.56 682 ASN A O 1
ATOM 5328 N N . GLY A 1 683 ? -28.796 2.217 22.806 1.00 73.38 683 GLY A N 1
ATOM 5329 C CA . GLY A 1 683 ? -29.258 3.173 21.790 1.00 73.38 683 GLY A CA 1
ATOM 5330 C C . GLY A 1 683 ? -29.249 4.661 22.188 1.00 73.38 683 GLY A C 1
ATOM 5331 O O . GLY A 1 683 ? -29.846 5.465 21.477 1.00 73.38 683 GLY A O 1
ATOM 5332 N N . GLY A 1 684 ? -28.583 5.043 23.285 1.00 78.94 684 GLY A N 1
ATOM 5333 C CA . GLY A 1 684 ? -28.620 6.405 23.847 1.00 78.94 684 GLY A CA 1
ATOM 5334 C C . GLY A 1 684 ? -29.674 6.615 24.945 1.00 78.94 684 GLY A C 1
ATOM 5335 O O . GLY A 1 684 ? -29.894 7.744 25.371 1.00 78.94 684 GLY A O 1
ATOM 5336 N N . SER A 1 685 ? -30.321 5.550 25.425 1.00 82.69 685 SER A N 1
ATOM 5337 C CA . SER A 1 685 ? -31.184 5.559 26.616 1.00 82.69 685 SER A CA 1
ATOM 5338 C C . SER A 1 685 ? -30.742 4.503 27.630 1.00 82.69 685 SER A C 1
ATOM 5340 O O . SER A 1 685 ? -30.150 3.492 27.264 1.00 82.69 685 SER A O 1
ATOM 5342 N N . TRP A 1 686 ? -31.015 4.726 28.914 1.00 83.38 686 TRP A N 1
ATOM 5343 C CA . TRP A 1 686 ? -30.772 3.727 29.960 1.00 83.38 686 TRP A CA 1
ATOM 5344 C C . TRP A 1 686 ? -31.889 2.674 29.971 1.00 83.38 686 TRP A C 1
ATOM 5346 O O . TRP A 1 686 ? -33.055 3.050 29.869 1.00 83.38 686 TRP A O 1
ATOM 5356 N N . GLU A 1 687 ? -31.550 1.387 30.117 1.00 83.06 687 GLU A N 1
ATOM 5357 C CA . GLU A 1 687 ? -32.520 0.274 30.067 1.00 83.06 687 GLU A CA 1
ATOM 5358 C C . GLU A 1 687 ? -33.605 0.377 31.148 1.00 83.06 687 GLU A C 1
ATOM 5360 O O . GLU A 1 687 ? -34.785 0.204 30.853 1.00 83.06 687 GLU A O 1
ATOM 5365 N N . ASN A 1 688 ? -33.234 0.708 32.391 1.00 78.12 688 ASN A N 1
ATOM 5366 C CA . ASN A 1 688 ? -34.203 1.196 33.378 1.00 78.12 688 ASN A CA 1
ATOM 5367 C C . ASN A 1 688 ? -34.292 2.734 33.333 1.00 78.12 688 ASN A C 1
ATOM 5369 O O . ASN A 1 688 ? -33.312 3.426 33.621 1.00 78.12 688 ASN A O 1
ATOM 5373 N N . HIS A 1 689 ? -35.477 3.263 33.025 1.00 67.94 689 HIS A N 1
ATOM 5374 C CA . HIS A 1 689 ? -35.766 4.699 33.018 1.00 67.94 689 HIS A CA 1
ATOM 5375 C C . HIS A 1 689 ? -35.867 5.317 34.430 1.00 67.94 689 HIS A C 1
ATOM 5377 O O . HIS A 1 689 ? -35.576 6.500 34.597 1.00 67.94 689 HIS A O 1
ATOM 5383 N N . ASN A 1 690 ? -36.188 4.526 35.461 1.00 70.06 690 ASN A N 1
ATOM 5384 C CA . ASN A 1 690 ? -36.289 4.944 36.868 1.00 70.06 690 ASN A CA 1
ATOM 5385 C C . ASN A 1 690 ? -34.936 4.848 37.601 1.00 70.06 690 ASN A C 1
ATOM 5387 O O . ASN A 1 690 ? -34.817 4.349 38.724 1.00 70.06 690 ASN A O 1
ATOM 5391 N N . LEU A 1 691 ? -33.870 5.308 36.947 1.00 78.12 691 LEU A N 1
ATOM 5392 C CA . LEU A 1 691 ? -32.531 5.270 37.517 1.00 78.12 691 LEU A CA 1
ATOM 5393 C C . LEU A 1 691 ? -32.310 6.432 38.496 1.00 78.12 691 LEU A C 1
ATOM 5395 O O . LEU A 1 691 ? -32.105 7.576 38.093 1.00 78.12 691 LEU A O 1
ATOM 5399 N N . GLY A 1 692 ? -32.282 6.121 39.791 1.00 80.56 692 GLY A N 1
ATOM 5400 C CA . GLY A 1 692 ? -32.040 7.111 40.833 1.00 80.56 692 GLY A CA 1
ATOM 5401 C C . GLY A 1 692 ? -31.966 6.525 42.240 1.00 80.56 692 GLY A C 1
ATOM 5402 O O . GLY A 1 692 ? -32.109 5.321 42.462 1.00 80.56 692 GLY A O 1
ATOM 5403 N N . CYS A 1 693 ? -31.739 7.414 43.205 1.00 85.00 693 CYS A N 1
ATOM 5404 C CA . CYS A 1 693 ? -31.764 7.112 44.632 1.00 85.00 693 CYS A CA 1
ATOM 5405 C C . CYS A 1 693 ? -32.956 7.828 45.274 1.00 85.00 693 CYS A C 1
ATOM 5407 O O . CYS A 1 693 ? -33.051 9.053 45.213 1.00 85.00 693 CYS A O 1
ATOM 5409 N N . TYR A 1 694 ? -33.833 7.068 45.924 1.00 86.31 694 TYR A N 1
ATOM 5410 C CA . TYR A 1 694 ? -35.107 7.520 46.486 1.00 86.31 694 TYR A CA 1
ATOM 5411 C C . TYR A 1 694 ? -35.104 7.405 48.022 1.00 86.31 694 TYR A C 1
ATOM 5413 O O . TYR A 1 694 ? -34.471 6.484 48.546 1.00 86.31 694 TYR A O 1
ATOM 5421 N N . PRO A 1 695 ? -35.780 8.295 48.774 1.00 83.25 695 PRO A N 1
ATOM 5422 C CA . PRO A 1 695 ? -35.806 8.230 50.236 1.00 83.25 695 PRO A CA 1
ATOM 5423 C C . PRO A 1 695 ? -36.379 6.912 50.781 1.00 83.25 695 PRO A C 1
ATOM 5425 O O . PRO A 1 695 ? -37.314 6.333 50.223 1.00 83.25 695 PRO A O 1
ATOM 5428 N N . ARG A 1 696 ? -35.845 6.443 51.911 1.00 72.88 696 ARG A N 1
ATOM 5429 C CA . ARG A 1 696 ? -36.405 5.320 52.675 1.00 7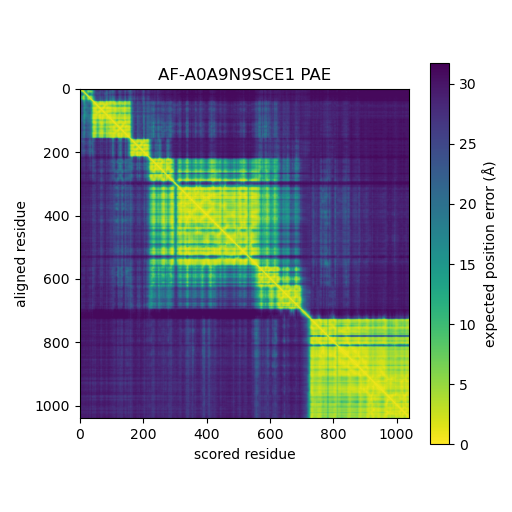2.88 696 ARG A CA 1
ATOM 5430 C C . ARG A 1 696 ? -37.592 5.798 53.514 1.00 72.88 696 ARG A C 1
ATOM 5432 O O . ARG A 1 696 ? -37.473 6.762 54.261 1.00 72.88 696 ARG A O 1
ATOM 5439 N N . THR A 1 697 ? -38.715 5.095 53.420 1.00 59.41 697 THR A N 1
ATOM 5440 C CA . THR A 1 697 ? -39.895 5.283 54.278 1.00 59.41 697 THR A CA 1
ATOM 5441 C C . THR A 1 697 ? -39.670 4.677 55.671 1.00 59.41 697 THR A C 1
ATOM 5443 O O . THR A 1 697 ? -39.035 3.631 55.785 1.00 59.41 697 THR A O 1
ATOM 5446 N N . GLU A 1 698 ? -40.200 5.313 56.720 1.00 43.53 698 GLU A N 1
ATOM 5447 C CA . GLU A 1 698 ? -39.825 5.130 58.143 1.00 43.53 698 GLU A CA 1
ATOM 5448 C C . GLU A 1 698 ? -40.224 3.796 58.827 1.00 43.53 698 GLU A C 1
ATOM 5450 O O . GLU A 1 698 ? -40.292 3.729 60.051 1.00 43.53 698 GLU A O 1
ATOM 5455 N N . SER A 1 699 ? -40.499 2.719 58.088 1.00 44.81 699 SER A N 1
ATOM 5456 C CA . SER A 1 699 ? -41.090 1.486 58.640 1.00 44.81 699 SER A CA 1
ATOM 5457 C C . SER A 1 699 ? -40.123 0.324 58.916 1.00 44.81 699 SER A C 1
ATOM 5459 O O . SER A 1 699 ? -40.568 -0.704 59.420 1.00 44.81 699 SER A O 1
ATOM 5461 N N . GLU A 1 700 ? -38.817 0.453 58.641 1.00 42.78 700 GLU A N 1
ATOM 5462 C CA . GLU A 1 700 ? -37.853 -0.658 58.790 1.00 42.78 700 GLU A CA 1
ATOM 5463 C C . GLU A 1 700 ? -36.528 -0.248 59.465 1.00 42.78 700 GLU A C 1
ATOM 5465 O O . GLU A 1 700 ? -35.545 0.128 58.819 1.00 42.78 700 GLU A O 1
ATOM 5470 N N . SER A 1 701 ? -36.480 -0.382 60.794 1.00 32.88 701 SER A N 1
ATOM 5471 C CA . SER A 1 701 ? -35.280 -0.217 61.625 1.00 32.88 701 SER A CA 1
ATOM 5472 C C . SER A 1 701 ? -34.787 -1.560 62.201 1.00 32.88 701 SER A C 1
ATOM 5474 O O . SER A 1 701 ? -35.414 -2.089 63.112 1.00 32.88 701 SER A O 1
ATOM 5476 N N . THR A 1 702 ? -33.691 -2.083 61.625 1.00 30.36 702 THR A N 1
ATOM 5477 C CA . THR A 1 702 ? -32.462 -2.666 62.251 1.00 30.36 702 THR A CA 1
ATOM 5478 C C . THR A 1 702 ? -32.499 -3.417 63.614 1.00 30.36 702 THR A C 1
ATOM 5480 O O . THR A 1 702 ? -33.285 -3.092 64.494 1.00 30.36 702 THR A O 1
ATOM 5483 N N . PRO A 1 703 ? -31.465 -4.232 63.958 1.00 49.97 703 PRO A N 1
ATOM 5484 C CA . PRO A 1 703 ? -30.625 -5.148 63.154 1.00 49.97 703 PRO A CA 1
ATOM 5485 C C . PRO A 1 703 ? -30.312 -6.493 63.889 1.00 49.97 703 PRO A C 1
ATOM 5487 O O . PRO A 1 703 ? -30.678 -6.679 65.046 1.00 49.97 703 PRO A O 1
ATOM 5490 N N . THR A 1 704 ? -29.514 -7.400 63.298 1.00 26.83 704 THR A N 1
ATOM 5491 C CA . THR A 1 704 ? -28.469 -8.175 64.037 1.00 26.83 704 THR A CA 1
ATOM 5492 C C . THR A 1 704 ? -27.502 -8.914 63.085 1.00 26.83 704 THR A C 1
ATOM 5494 O O . THR A 1 704 ? -27.946 -9.393 62.044 1.00 26.83 704 THR A O 1
ATOM 5497 N N . PRO A 1 705 ? -26.193 -9.031 63.404 1.00 42.09 705 PRO A N 1
ATOM 5498 C CA . PRO A 1 705 ? -25.207 -9.728 62.567 1.00 42.09 705 PRO A CA 1
ATOM 5499 C C . PRO A 1 705 ? -24.895 -11.156 63.056 1.00 42.09 705 PRO A C 1
ATOM 5501 O O . PRO A 1 705 ? -24.885 -11.403 64.263 1.00 42.09 705 PRO A O 1
ATOM 5504 N N . LYS A 1 706 ? -24.543 -12.076 62.142 1.00 28.89 706 LYS A N 1
ATOM 5505 C CA . LYS A 1 706 ? -23.863 -13.346 62.471 1.00 28.89 706 LYS A CA 1
ATOM 5506 C C . LYS A 1 706 ? -22.809 -13.763 61.440 1.00 28.89 706 LYS A C 1
ATOM 5508 O O . LYS A 1 706 ? -22.809 -13.317 60.300 1.00 28.89 706 LYS A O 1
ATOM 5513 N N . GLU A 1 707 ? -21.891 -14.574 61.947 1.00 26.14 707 GLU A N 1
ATOM 5514 C CA . GLU A 1 707 ? -20.504 -14.776 61.533 1.00 26.14 707 GLU A CA 1
ATOM 5515 C C . GLU A 1 707 ? -20.238 -15.558 60.235 1.00 26.14 707 GLU A C 1
ATOM 5517 O O . GLU A 1 707 ? -21.056 -16.302 59.700 1.00 26.14 707 GLU A O 1
ATOM 5522 N N . ILE A 1 708 ? -18.980 -15.411 59.821 1.00 30.14 708 ILE A N 1
ATOM 5523 C CA . ILE A 1 708 ? -18.191 -16.211 58.882 1.00 30.14 708 ILE A CA 1
ATOM 5524 C C . ILE A 1 708 ? -18.279 -17.721 59.178 1.00 30.14 708 ILE A C 1
ATOM 5526 O O . ILE A 1 708 ? -17.986 -18.135 60.299 1.00 30.14 708 ILE A O 1
ATOM 5530 N N . ASN A 1 709 ? -18.472 -18.560 58.149 1.00 27.25 709 ASN A N 1
ATOM 5531 C CA . ASN A 1 709 ? -17.500 -19.634 57.896 1.00 27.25 709 ASN A CA 1
ATOM 5532 C C . ASN A 1 709 ? -17.533 -20.255 56.496 1.00 27.25 709 ASN A C 1
ATOM 5534 O O . ASN A 1 709 ? -18.554 -20.321 55.821 1.00 27.25 709 ASN A O 1
ATOM 5538 N N . SER A 1 710 ? -16.358 -20.730 56.091 1.00 29.56 710 SER A N 1
ATOM 5539 C CA . SER A 1 710 ? -16.108 -21.426 54.829 1.00 29.56 710 SER A CA 1
ATOM 5540 C C . SER A 1 710 ? -16.326 -22.937 54.961 1.00 29.56 710 SER A C 1
ATOM 5542 O O . SER A 1 710 ? -15.979 -23.508 55.996 1.00 29.56 710 SER A O 1
ATOM 5544 N N . LYS A 1 711 ? -16.788 -23.602 53.887 1.00 26.91 711 LYS A N 1
ATOM 5545 C CA . LYS A 1 711 ? -16.053 -24.717 53.242 1.00 26.91 711 LYS A CA 1
ATOM 5546 C C . LYS A 1 711 ? -16.745 -25.296 51.999 1.00 26.91 711 LYS A C 1
ATOM 5548 O O . LYS A 1 711 ? -17.961 -25.350 51.890 1.00 26.91 711 LYS A O 1
ATOM 5553 N N . SER A 1 712 ? -15.881 -25.740 51.089 1.00 26.66 712 SER A N 1
ATOM 5554 C CA . SER A 1 712 ? -16.124 -26.442 49.821 1.00 26.66 712 SER A CA 1
ATOM 5555 C C . SER A 1 712 ? -16.934 -27.744 49.935 1.00 26.66 712 SER A C 1
ATOM 5557 O O . SER A 1 712 ? -16.736 -28.497 50.886 1.00 26.66 712 SER A O 1
ATOM 5559 N N . SER A 1 713 ? -17.697 -28.081 48.882 1.00 26.06 713 SER A N 1
ATOM 5560 C CA . SER A 1 713 ? -17.604 -29.426 48.276 1.00 26.06 713 SER A CA 1
ATOM 5561 C C . SER A 1 713 ? -18.024 -29.467 46.789 1.00 26.06 713 SER A C 1
ATOM 5563 O O . SER A 1 713 ? -19.145 -29.132 46.430 1.00 26.06 713 SER A O 1
ATOM 5565 N N . THR A 1 714 ? -17.072 -29.889 45.946 1.00 26.34 714 THR A N 1
ATOM 5566 C CA . THR A 1 714 ? -17.204 -30.720 44.722 1.00 26.34 714 THR A CA 1
ATOM 5567 C C . THR A 1 714 ? -18.354 -30.492 43.723 1.00 26.34 714 THR A C 1
ATOM 5569 O O . THR A 1 714 ? -19.475 -30.952 43.933 1.00 26.34 714 THR A O 1
ATOM 5572 N N . ALA A 1 715 ? -18.002 -30.003 42.527 1.00 26.52 715 ALA A N 1
ATOM 5573 C CA . ALA A 1 715 ? -18.705 -30.324 41.280 1.00 26.52 715 ALA A CA 1
ATOM 5574 C C . ALA A 1 715 ? -18.019 -31.518 40.582 1.00 26.52 715 ALA A C 1
ATOM 5576 O O . ALA A 1 715 ? -16.791 -31.606 40.586 1.00 26.52 715 ALA A O 1
ATOM 5577 N N . ASN A 1 716 ? -18.798 -32.422 39.978 1.00 28.41 716 ASN A N 1
ATOM 5578 C CA . ASN A 1 716 ? -18.275 -33.518 39.153 1.00 28.41 716 ASN A CA 1
ATOM 5579 C C . ASN A 1 716 ? -18.191 -33.074 37.683 1.00 28.41 716 ASN A C 1
ATOM 5581 O O . ASN A 1 716 ? -19.101 -32.419 37.180 1.00 28.41 716 ASN A O 1
ATOM 5585 N N . ALA A 1 717 ? -17.096 -33.419 37.006 1.00 26.84 717 ALA A N 1
ATOM 5586 C CA . ALA A 1 717 ? -16.732 -32.843 35.712 1.00 26.84 717 ALA A CA 1
ATOM 5587 C C . ALA A 1 717 ? -17.297 -33.594 34.493 1.00 26.84 717 ALA A C 1
ATOM 5589 O O . ALA A 1 717 ? -17.384 -34.822 34.497 1.00 26.84 717 ALA A O 1
ATOM 5590 N N . MET A 1 718 ? -17.496 -32.866 33.387 1.00 25.78 718 MET A N 1
ATOM 5591 C CA . MET A 1 718 ? -17.279 -33.398 32.035 1.00 25.78 718 MET A CA 1
ATOM 5592 C C . MET A 1 718 ? -16.590 -32.371 31.120 1.00 25.78 718 MET A C 1
ATOM 5594 O O . MET A 1 718 ? -17.234 -31.486 30.577 1.00 25.78 718 MET A O 1
ATOM 5598 N N . LYS A 1 719 ? -15.279 -32.588 30.935 1.00 33.16 719 LYS A N 1
ATOM 5599 C CA . LYS A 1 719 ? -14.418 -32.207 29.794 1.00 33.16 719 LYS A CA 1
ATOM 5600 C C . LYS A 1 719 ? -14.503 -30.773 29.242 1.00 33.16 719 LYS A C 1
ATOM 5602 O O . LYS A 1 719 ? -15.185 -30.526 28.252 1.00 33.16 719 LYS A O 1
ATOM 5607 N N . ASP A 1 720 ? -13.617 -29.928 29.762 1.00 27.94 720 ASP A N 1
ATOM 5608 C CA . ASP A 1 720 ? -13.068 -28.766 29.049 1.00 27.94 720 ASP A CA 1
ATOM 5609 C C . ASP A 1 720 ? -11.764 -29.118 28.287 1.00 27.94 720 ASP A C 1
ATOM 5611 O O . ASP A 1 720 ? -11.189 -30.192 28.521 1.00 27.94 720 ASP A O 1
ATOM 5615 N N . PRO A 1 721 ? -11.286 -28.246 27.370 1.00 34.59 721 PRO A N 1
ATOM 5616 C CA . PRO A 1 721 ? -10.017 -28.411 26.656 1.00 34.59 721 PRO A CA 1
ATOM 5617 C C . PRO A 1 721 ? -8.790 -28.404 27.581 1.00 34.59 721 PRO A C 1
ATOM 5619 O O . PRO A 1 721 ? -8.870 -28.047 28.755 1.00 34.59 721 PRO A O 1
ATOM 5622 N N . ILE A 1 722 ? -7.625 -28.766 27.032 1.00 35.28 722 ILE A N 1
ATOM 5623 C CA . ILE A 1 722 ? -6.348 -28.781 27.763 1.00 35.28 722 ILE A CA 1
ATOM 5624 C C . ILE A 1 722 ? -5.997 -27.356 28.217 1.00 35.28 722 ILE A C 1
ATOM 5626 O O . ILE A 1 722 ? -5.480 -26.547 27.448 1.00 35.28 722 ILE A O 1
ATOM 5630 N N . VAL A 1 723 ? -6.260 -27.061 29.490 1.00 30.33 723 VAL A N 1
ATOM 5631 C CA . VAL A 1 723 ? -5.782 -25.847 30.152 1.00 30.33 723 VAL A CA 1
ATOM 5632 C C . VAL A 1 723 ? -4.279 -25.992 30.366 1.00 30.33 723 VAL A C 1
ATOM 5634 O O . VAL A 1 723 ? -3.839 -26.787 31.195 1.00 30.33 723 VAL A O 1
ATOM 5637 N N . VAL A 1 724 ? -3.491 -25.221 29.616 1.00 38.19 724 VAL A N 1
ATOM 5638 C CA . VAL A 1 724 ? -2.064 -25.036 29.906 1.00 38.19 724 VAL A CA 1
ATOM 5639 C C . VAL A 1 724 ? -1.953 -24.288 31.235 1.00 38.19 724 VAL A C 1
ATOM 5641 O O . VAL A 1 724 ? -2.489 -23.185 31.375 1.00 38.19 724 VAL A O 1
ATOM 5644 N N . ASP A 1 725 ? -1.292 -24.912 32.210 1.00 33.66 725 ASP A N 1
ATOM 5645 C CA . ASP A 1 725 ? -1.097 -24.349 33.545 1.00 33.66 725 ASP A CA 1
ATOM 5646 C C . ASP A 1 725 ? -0.308 -23.034 33.473 1.00 33.66 725 ASP A C 1
ATOM 5648 O O . ASP A 1 725 ? 0.717 -22.921 32.799 1.00 33.66 725 ASP A O 1
ATOM 5652 N N . THR A 1 726 ? -0.799 -22.007 34.160 1.00 40.41 726 THR A N 1
ATOM 5653 C CA . THR A 1 726 ? -0.265 -20.643 34.081 1.00 40.41 726 THR A CA 1
ATOM 5654 C C . THR A 1 726 ? 0.823 -20.396 35.123 1.00 40.41 726 THR A C 1
ATOM 5656 O O . THR A 1 726 ? 0.840 -19.360 35.789 1.00 40.41 726 THR A O 1
ATOM 5659 N N . THR A 1 727 ? 1.761 -21.332 35.255 1.00 41.78 727 THR A N 1
ATOM 5660 C CA . THR A 1 727 ? 2.945 -21.221 36.118 1.00 41.78 727 THR A CA 1
ATOM 5661 C C . THR A 1 727 ? 4.094 -20.483 35.421 1.00 41.78 727 THR A C 1
ATOM 5663 O O . THR A 1 727 ? 5.180 -21.017 35.225 1.00 41.78 727 THR A O 1
ATOM 5666 N N . GLY A 1 728 ? 3.857 -19.218 35.064 1.00 57.62 728 GLY A N 1
ATOM 5667 C CA . GLY A 1 728 ? 4.900 -18.187 34.925 1.00 57.62 728 GLY A CA 1
ATOM 5668 C C . GLY A 1 728 ? 5.920 -18.269 33.776 1.00 57.62 728 GLY A C 1
ATOM 5669 O O . GLY A 1 728 ? 6.747 -17.363 33.691 1.00 57.62 728 GLY A O 1
ATOM 5670 N N . VAL A 1 729 ? 5.894 -19.279 32.900 1.00 71.38 729 VAL A N 1
ATOM 5671 C CA . VAL A 1 729 ? 6.852 -19.396 31.780 1.00 71.38 729 VAL A CA 1
ATOM 5672 C C . VAL A 1 729 ? 6.308 -18.756 30.499 1.00 71.38 729 VAL A C 1
ATOM 5674 O O . VAL A 1 729 ? 5.149 -18.933 30.126 1.00 71.38 729 VAL A O 1
ATOM 5677 N N . ASN A 1 730 ? 7.171 -18.005 29.817 1.00 82.88 730 ASN A N 1
ATOM 5678 C CA . ASN A 1 730 ? 6.887 -17.351 28.546 1.00 82.88 730 ASN A CA 1
ATOM 5679 C C . ASN A 1 730 ? 7.253 -18.281 27.378 1.00 82.88 730 ASN A C 1
ATOM 5681 O O . ASN A 1 730 ? 8.394 -18.721 27.283 1.00 82.88 730 ASN A O 1
ATOM 5685 N N . VAL A 1 731 ? 6.307 -18.540 26.470 1.00 90.81 731 VAL A N 1
ATOM 5686 C CA . VAL A 1 731 ? 6.507 -19.392 25.284 1.00 90.81 731 VAL A CA 1
ATOM 5687 C C . VAL A 1 731 ? 6.489 -18.505 24.042 1.00 90.81 731 VAL A C 1
ATOM 5689 O O . VAL A 1 731 ? 5.433 -17.972 23.686 1.00 90.81 731 VAL A O 1
ATOM 5692 N N . MET A 1 732 ? 7.664 -18.292 23.440 1.00 92.00 732 MET A N 1
ATOM 5693 C CA . MET A 1 732 ? 7.840 -17.486 22.224 1.00 92.00 732 MET A CA 1
ATOM 5694 C C . MET A 1 732 ? 7.757 -18.393 20.997 1.00 92.00 732 MET A C 1
ATOM 5696 O O . MET A 1 732 ? 8.379 -19.454 20.983 1.00 92.00 732 MET A O 1
ATOM 5700 N N . CYS A 1 733 ? 7.029 -17.969 19.968 1.00 93.56 733 CYS A N 1
ATOM 5701 C CA . CYS A 1 733 ? 6.849 -18.744 18.743 1.00 93.56 733 CYS A CA 1
ATOM 5702 C C . CYS A 1 733 ? 7.019 -17.867 17.507 1.00 93.56 733 CYS A C 1
ATOM 5704 O O . CYS A 1 733 ? 6.527 -16.746 17.467 1.00 93.56 733 CYS A O 1
ATOM 5706 N N . THR A 1 734 ? 7.682 -18.380 16.481 1.00 92.12 734 THR A N 1
ATOM 5707 C CA . THR A 1 734 ? 7.973 -17.613 15.266 1.00 92.12 734 THR A CA 1
ATOM 5708 C C . THR A 1 734 ? 7.021 -18.010 14.147 1.00 92.12 734 THR A C 1
ATOM 5710 O O . THR A 1 734 ? 6.942 -19.185 13.785 1.00 92.12 734 THR A O 1
ATOM 5713 N N . TYR A 1 735 ? 6.309 -17.035 13.581 1.00 93.06 735 TYR A N 1
ATOM 5714 C CA . TYR A 1 735 ? 5.540 -17.202 12.353 1.00 93.06 735 TYR A CA 1
ATOM 5715 C C . TYR A 1 735 ? 6.281 -16.542 11.189 1.00 93.06 735 TYR A C 1
ATOM 5717 O O . TYR A 1 735 ? 6.290 -15.320 11.048 1.00 93.06 735 TYR A O 1
ATOM 5725 N N . ALA A 1 736 ? 6.889 -17.374 10.348 1.00 90.19 736 ALA A N 1
ATOM 5726 C CA . ALA A 1 736 ? 7.572 -16.946 9.135 1.00 90.19 736 ALA A CA 1
ATOM 5727 C C . ALA A 1 736 ? 6.595 -16.878 7.948 1.00 90.19 736 ALA A C 1
ATOM 5729 O O . ALA A 1 736 ? 6.006 -17.887 7.555 1.00 90.19 736 ALA A O 1
ATOM 5730 N N . SER A 1 737 ? 6.438 -15.685 7.371 1.00 89.94 737 SER A N 1
ATOM 5731 C CA . SER A 1 737 ? 5.365 -15.335 6.429 1.00 89.94 737 SER A CA 1
ATOM 5732 C C . SER A 1 737 ? 5.347 -16.191 5.160 1.00 89.94 737 SER A C 1
ATOM 5734 O O . SER A 1 737 ? 4.285 -16.593 4.679 1.00 89.94 737 SER A O 1
ATOM 5736 N N . TRP A 1 738 ? 6.527 -16.566 4.660 1.00 87.12 738 TRP A N 1
ATOM 5737 C CA . TRP A 1 738 ? 6.678 -17.392 3.461 1.00 87.12 738 TRP A CA 1
ATOM 5738 C C . TRP A 1 738 ? 6.095 -18.807 3.606 1.00 87.12 738 TRP A C 1
ATOM 5740 O O . TRP A 1 738 ? 5.863 -19.468 2.595 1.00 87.12 738 TRP A O 1
ATOM 5750 N N . TRP A 1 739 ? 5.794 -19.282 4.821 1.00 85.56 739 TRP A N 1
ATOM 5751 C CA . TRP A 1 739 ? 5.105 -20.563 5.008 1.00 85.56 739 TRP A CA 1
ATOM 5752 C C . TRP A 1 739 ? 3.638 -20.551 4.559 1.00 85.56 739 TRP A C 1
ATOM 5754 O O . TRP A 1 739 ? 3.099 -21.619 4.259 1.00 85.56 739 TRP A O 1
ATOM 5764 N N . SER A 1 740 ? 3.017 -19.379 4.389 1.00 86.19 740 SER A N 1
ATOM 5765 C CA . SER A 1 740 ? 1.682 -19.278 3.786 1.00 86.19 740 SER A CA 1
ATOM 5766 C C . SER A 1 740 ? 1.663 -19.785 2.336 1.00 86.19 740 SER A C 1
ATOM 5768 O O . SER A 1 740 ? 0.684 -20.416 1.940 1.00 86.19 740 SER A O 1
ATOM 5770 N N . TYR A 1 741 ? 2.763 -19.648 1.577 1.00 83.38 741 TYR A N 1
ATOM 5771 C CA . TYR A 1 741 ? 2.914 -20.264 0.244 1.00 83.38 741 TYR A CA 1
ATOM 5772 C C . TYR A 1 741 ? 2.927 -21.801 0.274 1.00 83.38 741 TYR A C 1
ATOM 5774 O O . TYR A 1 741 ? 2.685 -22.448 -0.743 1.00 83.38 741 TYR A O 1
ATOM 5782 N N . HIS A 1 742 ? 3.179 -22.397 1.440 1.00 80.50 742 HIS A N 1
ATOM 5783 C CA . HIS A 1 742 ? 3.119 -23.839 1.675 1.00 80.50 742 HIS A CA 1
ATOM 5784 C C . HIS A 1 742 ? 1.831 -24.268 2.399 1.00 80.50 742 HIS A C 1
ATOM 5786 O O . HIS A 1 742 ? 1.765 -25.387 2.908 1.00 80.50 742 HIS A O 1
ATOM 5792 N N . GLY A 1 743 ? 0.819 -23.393 2.447 1.00 80.94 743 GLY A N 1
ATOM 5793 C CA . GLY A 1 743 ? -0.479 -23.668 3.064 1.00 80.94 743 GLY A CA 1
ATOM 5794 C C . GLY A 1 743 ? -0.492 -23.604 4.592 1.00 80.94 743 GLY A C 1
ATOM 5795 O O . GLY A 1 743 ? -1.410 -24.154 5.186 1.00 80.94 743 GLY A O 1
ATOM 5796 N N . VAL A 1 744 ? 0.503 -22.969 5.226 1.00 85.62 744 VAL A N 1
ATOM 5797 C CA . VAL A 1 744 ? 0.556 -22.777 6.687 1.00 85.62 744 VAL A CA 1
ATOM 5798 C C . VAL A 1 744 ? 0.228 -21.322 7.017 1.00 85.62 744 VAL A C 1
ATOM 5800 O O . VAL A 1 744 ? 1.070 -20.424 6.923 1.00 85.62 744 VAL A O 1
ATOM 5803 N N . ASN A 1 745 ? -1.022 -21.085 7.385 1.00 90.00 745 ASN A N 1
ATOM 5804 C CA . ASN A 1 745 ? -1.594 -19.767 7.615 1.00 90.00 745 ASN A CA 1
ATOM 5805 C C . ASN A 1 745 ? -1.647 -19.423 9.114 1.00 90.00 745 ASN A C 1
ATOM 5807 O O . ASN A 1 745 ? -1.584 -20.321 9.957 1.00 90.00 745 ASN A O 1
ATOM 5811 N N . PRO A 1 746 ? -1.824 -18.141 9.486 1.00 90.56 746 PRO A N 1
ATOM 5812 C CA . PRO A 1 746 ? -2.016 -17.755 10.883 1.00 90.56 746 PRO A CA 1
ATOM 5813 C C . PRO A 1 746 ? -3.196 -18.468 11.558 1.00 90.56 746 PRO A C 1
ATOM 5815 O O . PRO A 1 746 ? -3.126 -18.793 12.737 1.00 90.56 746 PRO A O 1
ATOM 5818 N N . GLU A 1 747 ? -4.284 -18.734 10.831 1.00 87.06 747 GLU A N 1
ATOM 5819 C CA . GLU A 1 747 ? -5.509 -19.334 11.374 1.00 87.06 747 GLU A CA 1
ATOM 5820 C C . GLU A 1 747 ? -5.352 -20.805 11.776 1.00 87.06 747 GLU A C 1
ATOM 5822 O O . GLU A 1 747 ? -6.093 -21.257 12.655 1.00 87.06 747 GLU A O 1
ATOM 5827 N N . ASP A 1 748 ? -4.388 -21.505 11.166 1.00 85.81 748 ASP A N 1
ATOM 5828 C CA . ASP A 1 748 ? -4.018 -22.894 11.469 1.00 85.81 748 ASP A CA 1
ATOM 5829 C C . ASP A 1 748 ? -3.300 -23.009 12.826 1.00 85.81 748 ASP A C 1
ATOM 5831 O O . ASP A 1 748 ? -3.163 -24.098 13.387 1.00 85.81 748 ASP A O 1
ATOM 5835 N N . PHE A 1 749 ? -2.839 -21.878 13.369 1.00 83.69 749 PHE A N 1
ATOM 5836 C CA . PHE A 1 749 ? -2.170 -21.803 14.655 1.00 83.69 749 PHE A CA 1
ATOM 5837 C C . PHE A 1 749 ? -3.175 -21.744 15.818 1.00 83.69 749 PHE A C 1
ATOM 5839 O O . PHE A 1 749 ? -4.048 -20.874 15.850 1.00 83.69 749 PHE A O 1
ATOM 5846 N N . GLU A 1 750 ? -3.022 -22.626 16.814 1.00 86.06 750 GLU A N 1
ATOM 5847 C CA . GLU A 1 750 ? -3.813 -22.608 18.053 1.00 86.06 750 GLU A CA 1
ATOM 5848 C C . GLU A 1 750 ? -3.256 -21.555 19.035 1.00 86.06 750 GLU A C 1
ATOM 5850 O O . GLU A 1 750 ? -2.211 -21.786 19.655 1.00 86.06 750 GLU A O 1
ATOM 5855 N N . PRO A 1 751 ? -3.914 -20.389 19.220 1.00 83.81 751 PRO A N 1
ATOM 5856 C CA . PRO A 1 751 ? -3.303 -19.252 19.904 1.00 83.81 751 PRO A CA 1
ATOM 5857 C C . PRO A 1 751 ? -3.079 -19.444 21.404 1.00 83.81 751 PRO A C 1
ATOM 5859 O O . PRO A 1 751 ? -2.452 -18.582 22.019 1.00 83.81 751 PRO A O 1
ATOM 5862 N N . SER A 1 752 ? -3.581 -20.521 22.018 1.00 86.56 752 SER A N 1
ATOM 5863 C CA . SER A 1 752 ? -3.258 -20.865 23.409 1.00 86.56 752 SER A CA 1
ATOM 5864 C C . SER A 1 752 ? -1.888 -21.528 23.595 1.00 86.56 752 SER A C 1
ATOM 5866 O O . SER A 1 752 ? -1.439 -21.632 24.734 1.00 86.56 752 SER A O 1
ATOM 5868 N N . LEU A 1 753 ? -1.229 -21.993 22.525 1.00 88.19 753 LEU A N 1
ATOM 5869 C CA . LEU A 1 753 ? 0.053 -22.709 22.618 1.00 88.19 753 LEU A CA 1
ATOM 5870 C C . LEU A 1 753 ? 1.252 -21.802 22.940 1.00 88.19 753 LEU A C 1
ATOM 5872 O O . LEU A 1 753 ? 2.248 -22.292 23.465 1.00 88.19 753 LEU A O 1
ATOM 5876 N N . CYS A 1 754 ? 1.166 -20.501 22.648 1.00 91.00 754 CYS A N 1
ATOM 5877 C CA . CYS A 1 754 ? 2.258 -19.546 22.856 1.00 91.00 754 CYS A CA 1
ATOM 5878 C C . CYS A 1 754 ? 1.775 -18.312 23.621 1.00 91.00 754 CYS A C 1
ATOM 5880 O O . CYS A 1 754 ? 0.627 -17.885 23.480 1.00 91.00 754 CYS A O 1
ATOM 5882 N N . THR A 1 755 ? 2.656 -17.710 24.424 1.00 94.00 755 THR A N 1
ATOM 5883 C CA . THR A 1 755 ? 2.357 -16.433 25.091 1.00 94.00 755 THR A CA 1
ATOM 5884 C C . THR A 1 755 ? 2.685 -15.250 24.184 1.00 94.00 755 THR A C 1
ATOM 5886 O O . THR A 1 755 ? 1.989 -14.234 24.241 1.00 94.00 755 THR A O 1
ATOM 5889 N N . HIS A 1 756 ? 3.702 -15.386 23.324 1.00 95.94 756 HIS A N 1
ATOM 5890 C CA . HIS A 1 756 ? 4.080 -14.381 22.331 1.00 95.94 756 HIS A CA 1
ATOM 5891 C C . HIS A 1 756 ? 4.344 -15.029 20.964 1.00 95.94 756 HIS A C 1
ATOM 5893 O O . HIS A 1 756 ? 4.839 -16.155 20.893 1.00 95.94 756 HIS A O 1
ATOM 5899 N N . ILE A 1 757 ? 4.058 -14.296 19.887 1.00 96.31 757 ILE A N 1
ATOM 5900 C CA . ILE A 1 757 ? 4.433 -14.639 18.511 1.00 96.31 757 ILE A CA 1
ATOM 5901 C C . ILE A 1 757 ? 5.331 -13.539 17.928 1.00 96.31 757 ILE A C 1
ATOM 5903 O O . ILE A 1 757 ? 5.003 -12.363 18.081 1.00 96.31 757 ILE A O 1
ATOM 5907 N N . THR A 1 758 ? 6.417 -13.890 17.235 1.00 95.81 758 THR A N 1
ATOM 5908 C CA . THR A 1 758 ? 7.125 -12.976 16.317 1.00 95.81 758 THR A CA 1
ATOM 5909 C C . THR A 1 758 ? 6.639 -13.205 14.887 1.00 95.81 758 THR A C 1
ATOM 5911 O O . THR A 1 758 ? 6.411 -14.347 14.483 1.00 95.81 758 THR A O 1
ATOM 5914 N N . TYR A 1 759 ? 6.418 -12.125 14.137 1.00 96.00 759 TYR A N 1
ATOM 5915 C CA . TYR A 1 759 ? 6.100 -12.184 12.711 1.00 96.00 759 TYR A CA 1
ATOM 5916 C C . TYR A 1 759 ? 7.335 -11.857 11.878 1.00 96.00 759 TYR A C 1
ATOM 5918 O O . TYR A 1 759 ? 7.811 -10.720 11.904 1.00 96.00 759 TYR A O 1
ATOM 5926 N N . ASP A 1 760 ? 7.785 -12.827 11.095 1.00 92.62 760 ASP A N 1
ATOM 5927 C CA . ASP A 1 760 ? 9.048 -12.791 10.370 1.00 92.62 760 ASP A CA 1
ATOM 5928 C C . ASP A 1 760 ? 8.754 -12.724 8.854 1.00 92.62 760 ASP A C 1
ATOM 5930 O O . ASP A 1 760 ? 8.230 -13.676 8.278 1.00 92.62 760 ASP A O 1
ATOM 5934 N N . TYR A 1 761 ? 9.018 -11.628 8.136 1.00 89.31 761 TYR A N 1
ATOM 5935 C CA . TYR A 1 761 ? 9.652 -10.374 8.564 1.00 89.31 761 TYR A CA 1
ATOM 5936 C C . TYR A 1 761 ? 9.034 -9.150 7.873 1.00 89.31 761 TYR A C 1
ATOM 5938 O O . TYR A 1 761 ? 8.404 -9.250 6.819 1.00 89.31 761 TYR A O 1
ATOM 5946 N N . VAL A 1 762 ? 9.279 -7.967 8.440 1.00 91.00 762 VAL A N 1
ATOM 5947 C CA . VAL A 1 762 ? 9.199 -6.685 7.721 1.00 91.00 762 VAL A CA 1
ATOM 5948 C C . VAL A 1 762 ? 10.585 -6.291 7.196 1.00 91.00 762 VAL A C 1
ATOM 5950 O O . VAL A 1 762 ? 11.606 -6.545 7.837 1.00 91.00 762 VAL A O 1
ATOM 5953 N N . GLY A 1 763 ? 10.636 -5.662 6.021 1.00 87.50 763 GLY A N 1
ATOM 5954 C CA . GLY A 1 763 ? 11.878 -5.178 5.420 1.00 87.50 763 GLY A CA 1
ATOM 5955 C C . GLY A 1 763 ? 12.273 -3.776 5.896 1.00 87.50 763 GLY A C 1
ATOM 5956 O O . GLY A 1 763 ? 11.504 -3.077 6.553 1.00 87.50 763 GLY A O 1
ATOM 5957 N N . ILE A 1 764 ? 13.462 -3.320 5.487 1.00 87.56 764 ILE A N 1
ATOM 5958 C CA . ILE A 1 764 ? 13.959 -1.954 5.731 1.00 87.56 764 ILE A CA 1
ATOM 5959 C C . ILE A 1 764 ? 14.478 -1.333 4.423 1.00 87.56 764 ILE A C 1
ATOM 5961 O O . ILE A 1 764 ? 15.033 -2.039 3.575 1.00 87.56 764 ILE A O 1
ATOM 5965 N N . ASN A 1 765 ? 14.316 -0.018 4.267 1.00 83.88 765 ASN A N 1
ATOM 5966 C CA . ASN A 1 765 ? 14.868 0.796 3.180 1.00 83.88 765 ASN A CA 1
ATOM 5967 C C . ASN A 1 765 ? 16.229 1.431 3.531 1.00 83.88 765 ASN A C 1
ATOM 5969 O O . ASN A 1 765 ? 16.572 1.638 4.693 1.00 83.88 765 ASN A O 1
ATOM 5973 N N . GLY A 1 766 ? 16.998 1.840 2.510 1.00 82.00 766 GLY A N 1
ATOM 5974 C CA . GLY A 1 766 ? 18.284 2.554 2.671 1.00 82.00 766 GLY A CA 1
ATOM 5975 C C . GLY A 1 766 ? 18.194 3.909 3.398 1.00 82.00 766 GLY A C 1
ATOM 5976 O O . GLY A 1 766 ? 19.197 4.414 3.919 1.00 82.00 766 GLY A O 1
ATOM 5977 N N . THR A 1 767 ? 16.990 4.476 3.439 1.00 83.38 767 THR A N 1
ATOM 5978 C CA . THR A 1 767 ? 16.555 5.686 4.153 1.00 83.38 767 THR A CA 1
ATOM 5979 C C . THR A 1 767 ? 16.261 5.450 5.641 1.00 83.38 767 THR A C 1
ATOM 5981 O O . THR A 1 767 ? 16.217 6.410 6.405 1.00 83.38 767 THR A O 1
ATOM 5984 N N . GLY A 1 768 ? 16.150 4.191 6.076 1.00 85.06 768 GLY A N 1
ATOM 5985 C CA . GLY A 1 768 ? 15.954 3.785 7.471 1.00 85.06 768 GLY A CA 1
ATOM 5986 C C . GLY A 1 768 ? 14.527 3.378 7.830 1.00 85.06 768 GLY A C 1
ATOM 5987 O O . GLY A 1 768 ? 14.339 2.682 8.820 1.00 85.06 768 GLY A O 1
ATOM 5988 N N . ASP A 1 769 ? 13.528 3.759 7.040 1.00 88.38 769 ASP A N 1
ATOM 5989 C CA . ASP A 1 769 ? 12.135 3.359 7.234 1.00 88.38 769 ASP A CA 1
ATOM 5990 C C . ASP A 1 769 ? 11.872 1.873 6.931 1.00 88.38 769 ASP A C 1
ATOM 5992 O O . ASP A 1 769 ? 12.545 1.247 6.106 1.00 88.38 769 ASP A O 1
ATOM 5996 N N . LEU A 1 770 ? 10.872 1.310 7.613 1.00 90.94 770 LEU A N 1
ATOM 5997 C CA . LEU A 1 770 ? 10.362 -0.032 7.355 1.00 90.94 770 LEU A CA 1
ATOM 5998 C C . LEU A 1 770 ? 9.563 -0.088 6.049 1.00 90.94 770 LEU A C 1
ATOM 6000 O O . LEU A 1 770 ? 8.738 0.785 5.776 1.00 90.94 770 LEU A O 1
ATOM 6004 N N . ARG A 1 771 ? 9.734 -1.182 5.304 1.00 88.06 771 ARG A N 1
ATOM 6005 C CA . ARG A 1 771 ? 8.956 -1.510 4.104 1.00 88.06 771 ARG A CA 1
ATOM 6006 C C . ARG A 1 771 ? 8.279 -2.864 4.247 1.00 88.06 771 ARG A C 1
ATOM 6008 O O . ARG A 1 771 ? 8.834 -3.783 4.843 1.00 88.06 771 ARG A O 1
ATOM 6015 N N . VAL A 1 772 ? 7.129 -3.022 3.607 1.00 86.44 772 VAL A N 1
ATOM 6016 C CA . VAL A 1 772 ? 6.512 -4.341 3.432 1.00 86.44 772 VAL A CA 1
ATOM 6017 C C . VAL A 1 772 ? 7.445 -5.223 2.590 1.00 86.44 772 VAL A C 1
ATOM 6019 O O . VAL A 1 772 ? 8.146 -4.718 1.700 1.00 86.44 772 VAL A O 1
ATOM 6022 N N . GLN A 1 773 ? 7.528 -6.519 2.907 1.00 81.00 773 GLN A N 1
ATOM 6023 C CA . GLN A 1 773 ? 8.420 -7.431 2.190 1.00 81.00 773 GLN A CA 1
ATOM 6024 C C . GLN A 1 773 ? 7.696 -8.153 1.053 1.00 81.00 773 GLN A C 1
ATOM 6026 O O . GLN A 1 773 ? 8.257 -8.223 -0.042 1.00 81.00 773 GLN A O 1
ATOM 6031 N N . ASP A 1 774 ? 6.458 -8.592 1.283 1.00 83.94 774 ASP A N 1
ATOM 6032 C CA . ASP A 1 774 ? 5.575 -9.167 0.269 1.00 83.94 774 ASP A CA 1
ATOM 6033 C C . ASP A 1 774 ? 4.178 -8.542 0.380 1.00 83.94 774 ASP A C 1
ATOM 6035 O O . ASP A 1 774 ? 3.333 -9.004 1.138 1.00 83.94 774 ASP A O 1
ATOM 6039 N N . GLU A 1 775 ? 3.927 -7.462 -0.366 1.00 80.50 775 GLU A N 1
ATOM 6040 C CA . GLU A 1 775 ? 2.665 -6.706 -0.290 1.00 80.50 775 GLU A CA 1
ATOM 6041 C C . GLU A 1 775 ? 1.422 -7.580 -0.512 1.00 80.50 775 GLU A C 1
ATOM 6043 O O . GLU A 1 775 ? 0.424 -7.409 0.185 1.00 80.50 775 GLU A O 1
ATOM 6048 N N . THR A 1 776 ? 1.496 -8.548 -1.430 1.00 78.69 776 THR A N 1
ATOM 6049 C CA . THR A 1 776 ? 0.394 -9.467 -1.767 1.00 78.69 776 THR A CA 1
ATOM 6050 C C . THR A 1 776 ? -0.064 -10.267 -0.552 1.00 78.69 776 THR A C 1
ATOM 6052 O O . THR A 1 776 ? -1.253 -10.483 -0.342 1.00 78.69 776 THR A O 1
ATOM 6055 N N . LEU A 1 777 ? 0.904 -10.705 0.249 1.00 82.81 777 LEU A N 1
ATOM 6056 C CA . LEU A 1 777 ? 0.738 -11.668 1.327 1.00 82.81 777 LEU A CA 1
ATOM 6057 C C . LEU A 1 777 ? 0.598 -10.952 2.679 1.00 82.81 777 LEU A C 1
ATOM 6059 O O . LEU A 1 777 ? -0.355 -11.181 3.422 1.00 82.81 777 LEU A O 1
ATOM 6063 N N . ASP A 1 778 ? 1.486 -10.001 2.962 1.00 88.50 778 ASP A N 1
ATOM 6064 C CA . ASP A 1 778 ? 1.505 -9.205 4.189 1.00 88.50 778 ASP A CA 1
ATOM 6065 C C . ASP A 1 778 ? 0.290 -8.255 4.305 1.00 88.50 778 ASP A C 1
ATOM 6067 O O . ASP A 1 778 ? -0.226 -8.066 5.414 1.00 88.50 778 ASP A O 1
ATOM 6071 N N . LEU A 1 779 ? -0.187 -7.672 3.187 1.00 83.25 779 LEU A N 1
ATOM 6072 C CA . LEU A 1 779 ? -1.323 -6.722 3.149 1.00 83.25 779 LEU A CA 1
ATOM 6073 C C . LEU A 1 779 ? -2.635 -7.339 2.648 1.00 83.25 779 LEU A C 1
ATOM 6075 O O . LEU A 1 779 ? -3.699 -6.936 3.130 1.00 83.25 779 LEU A O 1
ATOM 6079 N N . GLY A 1 780 ? -2.550 -8.363 1.793 1.00 60.22 780 GLY A N 1
ATOM 6080 C CA . GLY A 1 780 ? -3.689 -9.117 1.266 1.00 60.22 780 GLY A CA 1
ATOM 6081 C C . GLY A 1 780 ? -4.431 -8.411 0.130 1.00 60.22 780 GLY A C 1
ATOM 6082 O O . GLY A 1 780 ? -4.329 -7.197 -0.052 1.00 60.22 780 GLY A O 1
ATOM 6083 N N . GLU A 1 781 ? -5.227 -9.178 -0.613 1.00 49.22 781 GLU A N 1
ATOM 6084 C CA . GLU A 1 781 ? -6.239 -8.626 -1.518 1.00 49.22 781 GLU A CA 1
ATOM 6085 C C . GLU A 1 781 ? -7.528 -8.261 -0.750 1.00 49.22 781 GLU A C 1
ATOM 6087 O O . GLU A 1 781 ? -7.713 -8.605 0.425 1.00 49.22 781 GLU A O 1
ATOM 6092 N N . PHE A 1 782 ? -8.424 -7.513 -1.402 1.00 38.78 782 PHE A N 1
ATOM 6093 C CA . PHE A 1 782 ? -9.657 -7.020 -0.784 1.00 38.78 782 PHE A CA 1
ATOM 6094 C C . PHE A 1 782 ? -10.519 -8.169 -0.214 1.00 38.78 782 PHE A C 1
ATOM 6096 O O . PHE A 1 782 ? -10.782 -9.158 -0.890 1.00 38.78 782 PHE A O 1
ATOM 6103 N N . ASN A 1 783 ? -11.018 -7.965 1.012 1.00 35.81 783 ASN A N 1
ATOM 6104 C CA . ASN A 1 783 ? -11.896 -8.823 1.835 1.00 35.81 783 ASN A CA 1
ATOM 6105 C C . ASN A 1 783 ? -11.255 -9.897 2.737 1.00 35.81 783 ASN A C 1
ATOM 6107 O O . ASN A 1 783 ? -11.847 -10.174 3.778 1.00 35.81 783 ASN A O 1
ATOM 6111 N N . GLU A 1 784 ? -10.076 -10.457 2.445 1.00 43.75 784 GLU A N 1
ATOM 6112 C CA . GLU A 1 784 ? -9.470 -11.475 3.339 1.00 43.75 784 GLU A CA 1
ATOM 6113 C C . GLU A 1 784 ? -8.560 -10.871 4.422 1.00 43.75 784 GLU A C 1
ATOM 6115 O O . GLU A 1 784 ? -8.499 -11.362 5.551 1.00 43.75 784 GLU A O 1
ATOM 6120 N N . GLY A 1 785 ? -7.900 -9.753 4.098 1.00 62.03 785 GLY A N 1
ATOM 6121 C CA . GLY A 1 785 ? -6.935 -9.079 4.965 1.00 62.03 785 GLY A CA 1
ATOM 6122 C C . GLY A 1 785 ? -5.578 -9.787 5.006 1.00 62.03 785 GLY A C 1
ATOM 6123 O O . GLY A 1 785 ? -5.487 -10.999 5.162 1.00 62.03 785 GLY A O 1
ATOM 6124 N N . GLY A 1 786 ? -4.495 -9.026 4.882 1.00 85.00 786 GLY A N 1
ATOM 6125 C CA . GLY A 1 786 ? -3.143 -9.583 4.848 1.00 85.00 786 GLY A CA 1
ATOM 6126 C C . GLY A 1 786 ? -2.676 -10.238 6.137 1.00 85.00 786 GLY A C 1
ATOM 6127 O O . GLY A 1 786 ? -3.233 -10.024 7.224 1.00 85.00 786 GLY A O 1
ATOM 6128 N N . LEU A 1 787 ? -1.592 -11.004 6.015 1.00 91.75 787 LEU A N 1
ATOM 6129 C CA . LEU A 1 787 ? -1.020 -11.775 7.111 1.00 91.75 787 LEU A CA 1
ATOM 6130 C C . LEU A 1 787 ? -0.679 -10.920 8.341 1.00 91.75 787 LEU A C 1
ATOM 6132 O O . LEU A 1 787 ? -0.898 -11.393 9.455 1.00 91.75 787 LEU A O 1
ATOM 6136 N N . TYR A 1 788 ? -0.273 -9.650 8.183 1.00 93.75 788 TYR A N 1
ATOM 6137 C CA . TYR A 1 788 ? -0.055 -8.742 9.321 1.00 93.75 788 TYR A CA 1
ATOM 6138 C C . TYR A 1 788 ? -1.309 -8.543 10.188 1.00 93.75 788 TYR A C 1
ATOM 6140 O O . TYR A 1 788 ? -1.196 -8.404 11.404 1.00 93.75 788 TYR A O 1
ATOM 6148 N N . ARG A 1 789 ? -2.512 -8.513 9.594 1.00 91.38 789 ARG A N 1
ATOM 6149 C CA . ARG A 1 789 ? -3.774 -8.423 10.351 1.00 91.38 789 ARG A CA 1
ATOM 6150 C C . ARG A 1 789 ? -4.234 -9.794 10.828 1.00 91.38 789 ARG A C 1
ATOM 6152 O O . ARG A 1 789 ? -4.710 -9.911 11.951 1.00 91.38 789 ARG A O 1
ATOM 6159 N N . ARG A 1 790 ? -4.077 -10.836 10.009 1.00 92.44 790 ARG A N 1
ATOM 6160 C CA . ARG A 1 790 ? -4.467 -12.214 10.353 1.00 92.44 790 ARG A CA 1
ATOM 6161 C C . ARG A 1 790 ? -3.699 -12.747 11.568 1.00 92.44 790 ARG A C 1
ATOM 6163 O O . ARG A 1 790 ? -4.322 -13.250 12.502 1.00 92.44 790 ARG A O 1
ATOM 6170 N N . ILE A 1 791 ? -2.385 -12.518 11.642 1.00 94.50 791 ILE A N 1
ATOM 6171 C CA . ILE A 1 791 ? -1.563 -12.919 12.795 1.00 94.50 791 ILE A CA 1
ATOM 6172 C C . ILE A 1 791 ? -1.931 -12.152 14.077 1.00 94.50 791 ILE A C 1
ATOM 6174 O O . ILE A 1 791 ? -2.059 -12.753 15.144 1.00 94.50 791 ILE A O 1
ATOM 6178 N N . THR A 1 792 ? -2.178 -10.838 14.006 1.00 95.00 792 THR A N 1
ATOM 6179 C CA . THR A 1 792 ? -2.546 -10.049 15.195 1.00 95.00 792 THR A CA 1
ATOM 6180 C C . THR A 1 792 ? -3.998 -10.284 15.620 1.00 95.00 792 THR A C 1
ATOM 6182 O O . THR A 1 792 ? -4.306 -10.189 16.812 1.00 95.00 792 THR A O 1
ATOM 6185 N N . ASN A 1 793 ? -4.870 -10.703 14.696 1.00 93.62 793 ASN A N 1
ATOM 6186 C CA . ASN A 1 793 ? -6.232 -11.162 14.971 1.00 93.62 793 ASN A CA 1
ATOM 6187 C C . ASN A 1 793 ? -6.290 -12.480 15.763 1.00 93.62 793 ASN A C 1
ATOM 6189 O O . ASN A 1 793 ? -7.321 -12.756 16.376 1.00 93.62 793 ASN A O 1
ATOM 6193 N N . LEU A 1 794 ? -5.204 -13.256 15.881 1.00 92.69 794 LEU A N 1
ATOM 6194 C CA . LEU A 1 794 ? -5.160 -14.399 16.809 1.00 92.69 794 LEU A CA 1
ATOM 6195 C C . LEU A 1 794 ? -5.381 -13.975 18.273 1.00 92.69 794 LEU A C 1
ATOM 6197 O O . LEU A 1 794 ? -5.919 -14.745 19.075 1.00 92.69 794 LEU A O 1
ATOM 6201 N N . LYS A 1 795 ? -5.109 -12.704 18.604 1.00 94.38 795 LYS A N 1
ATOM 6202 C CA . LYS A 1 795 ? -5.463 -12.086 19.895 1.00 94.38 795 LYS A CA 1
ATOM 6203 C C . LYS A 1 795 ? -6.975 -11.939 20.122 1.00 94.38 795 LYS A C 1
ATOM 6205 O O . LYS A 1 795 ? -7.413 -11.602 21.223 1.00 94.38 795 LYS A O 1
ATOM 6210 N N . VAL A 1 796 ? -7.810 -12.179 19.107 1.00 89.38 796 VAL A N 1
ATOM 6211 C CA . VAL A 1 796 ? -9.263 -12.326 19.280 1.00 89.38 796 VAL A CA 1
ATOM 6212 C C . VAL A 1 796 ? -9.578 -13.635 20.004 1.00 89.38 796 VAL A C 1
ATOM 6214 O O . VAL A 1 796 ? -10.350 -13.592 20.959 1.00 89.38 796 VAL A O 1
ATOM 6217 N N . LYS A 1 797 ? -8.927 -14.743 19.613 1.00 88.00 797 LYS A N 1
ATOM 6218 C CA . LYS A 1 797 ? -9.049 -16.065 20.252 1.00 88.00 797 LYS A CA 1
ATOM 6219 C C . LYS A 1 797 ? -8.351 -16.099 21.623 1.00 88.00 797 LYS A C 1
ATOM 6221 O O . LYS A 1 797 ? -8.962 -16.508 22.603 1.00 88.00 797 LYS A O 1
ATOM 6226 N N . ASN A 1 798 ? -7.109 -15.605 21.726 1.00 90.56 798 ASN A N 1
ATOM 6227 C CA . ASN A 1 798 ? -6.371 -15.520 22.997 1.00 90.56 798 ASN A CA 1
ATOM 6228 C C . ASN A 1 798 ? -6.039 -14.064 23.370 1.00 90.56 798 ASN A C 1
ATOM 6230 O O . ASN A 1 798 ? -5.044 -13.506 22.917 1.00 90.56 798 ASN A O 1
ATOM 6234 N N . LYS A 1 799 ? -6.817 -13.457 24.275 1.00 88.94 799 LYS A N 1
ATOM 6235 C CA . LYS A 1 799 ? -6.610 -12.063 24.728 1.00 88.94 799 LYS A CA 1
ATOM 6236 C C . LYS A 1 799 ? -5.294 -11.819 25.484 1.00 88.94 799 LYS A C 1
ATOM 6238 O O . LYS A 1 799 ? -4.930 -10.663 25.685 1.00 88.94 799 LYS A O 1
ATOM 6243 N N . ARG A 1 800 ? -4.598 -12.878 25.922 1.00 91.31 800 ARG A N 1
ATOM 6244 C CA . ARG A 1 800 ? -3.290 -12.794 26.597 1.00 91.31 800 ARG A CA 1
ATOM 6245 C C . ARG A 1 800 ? -2.106 -12.899 25.633 1.00 91.31 800 ARG A C 1
ATOM 6247 O O . ARG A 1 800 ? -1.003 -12.540 26.032 1.00 91.31 800 ARG A O 1
ATOM 6254 N N . LEU A 1 801 ? -2.334 -13.356 24.400 1.00 95.00 801 LEU A N 1
ATOM 6255 C CA . LEU A 1 801 ? -1.305 -13.442 23.367 1.00 95.00 801 LEU A CA 1
ATOM 6256 C C . LEU A 1 801 ? -0.753 -12.049 23.039 1.00 95.00 801 LEU A C 1
ATOM 6258 O O . LEU A 1 801 ? -1.505 -11.079 22.902 1.00 95.00 801 LEU A O 1
ATOM 6262 N N . LYS A 1 802 ? 0.564 -11.975 22.867 1.00 97.25 802 LYS A N 1
ATOM 6263 C CA . LYS A 1 802 ? 1.279 -10.823 22.316 1.00 97.25 802 LYS A CA 1
ATOM 6264 C C . LYS A 1 802 ? 1.844 -11.162 20.947 1.00 97.25 802 LYS A C 1
ATOM 6266 O O . LYS A 1 802 ? 2.263 -12.288 20.721 1.00 97.25 802 LYS A O 1
ATOM 6271 N N . VAL A 1 803 ? 1.848 -10.207 20.026 1.00 97.69 803 VAL A N 1
ATOM 6272 C CA . VAL A 1 803 ? 2.387 -10.413 18.677 1.00 97.69 803 VAL A CA 1
ATOM 6273 C C . VAL A 1 803 ? 3.333 -9.269 18.348 1.00 97.69 803 VAL A C 1
ATOM 6275 O O . VAL A 1 803 ? 2.917 -8.112 18.337 1.00 97.69 803 VAL A O 1
ATOM 6278 N N . LEU A 1 804 ? 4.604 -9.580 18.116 1.00 98.31 804 LEU A N 1
ATOM 6279 C CA . LEU A 1 804 ? 5.658 -8.627 17.787 1.00 98.31 804 LEU A CA 1
ATOM 6280 C C . LEU A 1 804 ? 5.959 -8.703 16.291 1.00 98.31 804 LEU A C 1
ATOM 6282 O O . LEU A 1 804 ? 5.910 -9.777 15.693 1.00 98.31 804 LEU A O 1
ATOM 6286 N N . LEU A 1 805 ? 6.283 -7.562 15.692 1.00 97.62 805 LEU A N 1
ATOM 6287 C CA . LEU A 1 805 ? 6.788 -7.513 14.325 1.00 97.62 805 LEU A CA 1
ATOM 6288 C C . LEU A 1 805 ? 8.305 -7.727 14.355 1.00 97.62 805 LEU A C 1
ATOM 6290 O O . LEU A 1 805 ? 8.995 -6.964 15.026 1.00 97.62 805 LEU A O 1
ATOM 6294 N N . SER A 1 806 ? 8.826 -8.737 13.662 1.00 96.00 806 SER A N 1
ATOM 6295 C CA . SER A 1 806 ? 10.270 -8.958 13.548 1.00 96.00 806 SER A CA 1
ATOM 6296 C C . SER A 1 806 ? 10.826 -8.244 12.323 1.00 96.00 806 SER A C 1
ATOM 6298 O O . SER A 1 806 ? 10.241 -8.289 11.236 1.00 96.00 806 SER A O 1
ATOM 6300 N N . VAL A 1 807 ? 11.959 -7.568 12.498 1.00 92.75 807 VAL A N 1
ATOM 6301 C CA . VAL A 1 807 ? 12.654 -6.843 11.434 1.00 92.75 807 VAL A CA 1
ATOM 6302 C C . VAL A 1 807 ? 14.104 -7.305 11.340 1.00 92.75 807 VAL A C 1
ATOM 6304 O O . VAL A 1 807 ? 14.896 -7.107 12.264 1.00 92.75 807 VAL A O 1
ATOM 6307 N N . GLY A 1 808 ? 14.455 -7.894 10.195 1.00 85.06 808 GLY A N 1
ATOM 6308 C CA . GLY A 1 808 ? 15.781 -8.448 9.948 1.00 85.06 808 GLY A CA 1
ATOM 6309 C C . GLY A 1 808 ? 15.744 -9.844 9.323 1.00 85.06 808 GLY A C 1
ATOM 6310 O O . GLY A 1 808 ? 15.024 -10.085 8.353 1.00 85.06 808 GLY A O 1
ATOM 6311 N N . GLY A 1 809 ? 16.560 -10.743 9.871 1.00 77.00 809 GLY A N 1
ATOM 6312 C CA . GLY A 1 809 ? 16.715 -12.116 9.402 1.00 77.00 809 GLY A CA 1
ATOM 6313 C C . GLY A 1 809 ? 17.801 -12.306 8.342 1.00 77.00 809 GLY A C 1
ATOM 6314 O O . GLY A 1 809 ? 18.257 -11.375 7.670 1.00 77.00 809 GLY A O 1
ATOM 6315 N N . SER A 1 810 ? 18.206 -13.563 8.153 1.00 61.81 810 SER A N 1
ATOM 6316 C CA . SER A 1 810 ? 19.318 -13.963 7.271 1.00 61.81 810 SER A CA 1
ATOM 6317 C C . SER A 1 810 ? 19.107 -13.653 5.781 1.00 61.81 810 SER A C 1
ATOM 6319 O O . SER A 1 810 ? 20.072 -13.616 5.021 1.00 61.81 810 SER A O 1
ATOM 6321 N N . LYS A 1 811 ? 17.862 -13.403 5.349 1.00 53.41 811 LYS A N 1
ATOM 6322 C CA . LYS A 1 811 ? 17.514 -13.014 3.968 1.00 53.41 811 LYS A CA 1
ATOM 6323 C C . LYS A 1 811 ? 17.387 -11.500 3.759 1.00 53.41 811 LYS A C 1
ATOM 6325 O O . LYS A 1 811 ? 17.370 -11.059 2.612 1.00 53.41 811 LYS A O 1
ATOM 6330 N N . SER A 1 812 ? 17.314 -10.693 4.823 1.00 51.84 812 SER A N 1
ATOM 6331 C CA . SER A 1 812 ? 17.314 -9.221 4.729 1.00 51.84 812 SER A CA 1
ATOM 6332 C C . SER A 1 812 ? 18.694 -8.605 5.010 1.00 51.84 812 SER A C 1
ATOM 6334 O O . SER A 1 812 ? 18.864 -7.386 4.906 1.00 51.84 812 SER A O 1
ATOM 6336 N N . SER A 1 813 ? 19.668 -9.422 5.416 1.00 50.94 813 SER A N 1
ATOM 6337 C CA . SER A 1 813 ? 20.923 -9.015 6.047 1.00 50.94 813 SER A CA 1
ATOM 6338 C C . SER A 1 813 ? 21.988 -8.511 5.068 1.00 50.94 813 SER A C 1
ATOM 6340 O O . SER A 1 813 ? 23.133 -8.968 5.039 1.00 50.94 813 SER A O 1
ATOM 6342 N N . ASN A 1 814 ? 21.690 -7.408 4.377 1.00 60.44 814 ASN A N 1
ATOM 6343 C CA . ASN A 1 814 ? 22.767 -6.457 4.134 1.00 60.44 814 ASN A CA 1
ATOM 6344 C C . ASN A 1 814 ? 23.187 -5.892 5.503 1.00 60.44 814 ASN A C 1
ATOM 6346 O O . ASN A 1 814 ? 22.653 -4.879 5.939 1.00 60.44 814 ASN A O 1
ATOM 6350 N N . ALA A 1 815 ? 24.120 -6.546 6.202 1.00 64.38 815 ALA A N 1
ATOM 6351 C CA . ALA A 1 815 ? 24.537 -6.141 7.549 1.00 64.38 815 ALA A CA 1
ATOM 6352 C C . ALA A 1 815 ? 25.012 -4.674 7.603 1.00 64.38 815 ALA A C 1
ATOM 6354 O O . ALA A 1 815 ? 24.808 -3.996 8.607 1.00 64.38 815 ALA A O 1
ATOM 6355 N N . SER A 1 816 ? 25.549 -4.146 6.491 1.00 78.00 816 SER A N 1
ATOM 6356 C CA . SER A 1 816 ? 25.914 -2.727 6.387 1.00 78.00 816 SER A CA 1
ATOM 6357 C C . SER A 1 816 ? 24.706 -1.780 6.417 1.00 78.00 816 SER A C 1
ATOM 6359 O O . SER A 1 816 ? 24.861 -0.628 6.808 1.00 78.00 816 SER A O 1
ATOM 6361 N N . LEU A 1 817 ? 23.499 -2.232 6.054 1.00 85.81 817 LEU A N 1
ATOM 6362 C CA . LEU A 1 817 ? 22.268 -1.443 6.152 1.00 85.81 817 LEU A CA 1
ATOM 6363 C C . LEU A 1 817 ? 21.936 -1.131 7.615 1.00 85.81 817 LEU A C 1
ATOM 6365 O O . LEU A 1 817 ? 21.763 0.038 7.949 1.00 85.81 817 LEU A O 1
ATOM 6369 N N . PHE A 1 818 ? 21.924 -2.141 8.490 1.00 90.12 818 PHE A N 1
ATOM 6370 C CA . PHE A 1 818 ? 21.718 -1.929 9.925 1.00 90.12 818 PHE A CA 1
ATOM 6371 C C . PHE A 1 818 ? 22.829 -1.065 10.540 1.00 90.12 818 PHE A C 1
ATOM 6373 O O . PHE A 1 818 ? 22.505 -0.096 11.226 1.00 90.12 818 PHE A O 1
ATOM 6380 N N . SER A 1 819 ? 24.109 -1.319 10.223 1.00 91.94 819 SER A N 1
ATOM 6381 C CA . SER A 1 819 ? 25.227 -0.455 10.650 1.00 91.94 819 SER A CA 1
ATOM 6382 C C . SER A 1 819 ? 25.002 1.010 10.256 1.00 91.94 819 SER A C 1
ATOM 6384 O O . SER A 1 819 ? 25.112 1.908 11.090 1.00 91.94 819 SER A O 1
ATOM 6386 N N . ASN A 1 820 ? 24.626 1.260 8.996 1.00 91.50 820 ASN A N 1
ATOM 6387 C CA . ASN A 1 820 ? 24.376 2.602 8.468 1.00 91.50 820 ASN A CA 1
ATOM 6388 C C . ASN A 1 820 ? 23.156 3.285 9.108 1.00 91.50 820 ASN A C 1
ATOM 6390 O O . ASN A 1 820 ? 23.152 4.504 9.252 1.00 91.50 820 ASN A O 1
ATOM 6394 N N . ILE A 1 821 ? 22.114 2.533 9.474 1.00 92.88 821 ILE A N 1
ATOM 6395 C CA . ILE A 1 821 ? 20.912 3.075 10.128 1.00 92.88 821 ILE A CA 1
ATOM 6396 C C . ILE A 1 821 ? 21.188 3.387 11.600 1.00 92.88 821 ILE A C 1
ATOM 6398 O O . ILE A 1 821 ? 20.818 4.461 12.071 1.00 92.88 821 ILE A O 1
ATOM 6402 N N . ALA A 1 822 ? 21.864 2.485 12.317 1.00 94.94 822 ALA A N 1
ATOM 6403 C CA . ALA A 1 822 ? 22.196 2.651 13.730 1.00 94.94 822 ALA A CA 1
ATOM 6404 C C . ALA A 1 822 ? 23.218 3.782 13.970 1.00 94.94 822 ALA A C 1
ATOM 6406 O O . ALA A 1 822 ? 23.163 4.451 15.004 1.00 94.94 822 ALA A O 1
ATOM 6407 N N . ALA A 1 823 ? 24.122 4.019 13.012 1.00 94.12 823 ALA A N 1
ATOM 6408 C CA . ALA A 1 823 ? 25.088 5.119 13.045 1.00 94.12 823 ALA A CA 1
ATOM 6409 C C . ALA A 1 823 ? 24.479 6.499 12.711 1.00 94.12 823 ALA A C 1
ATOM 6411 O O . ALA A 1 823 ? 25.023 7.523 13.124 1.00 94.12 823 ALA A O 1
ATOM 6412 N N . ASP A 1 824 ? 23.360 6.552 11.980 1.00 96.00 824 ASP A N 1
ATOM 6413 C CA . ASP A 1 824 ? 22.750 7.796 11.496 1.00 96.00 824 ASP A CA 1
ATOM 6414 C C . ASP A 1 824 ? 21.503 8.176 12.317 1.00 96.00 824 ASP A C 1
ATOM 6416 O O . ASP A 1 824 ? 20.534 7.422 12.448 1.00 96.00 824 ASP A O 1
ATOM 6420 N N . ALA A 1 825 ? 21.508 9.385 12.885 1.00 93.12 825 ALA A N 1
ATOM 6421 C CA . ALA A 1 825 ? 20.424 9.858 13.740 1.00 93.12 825 ALA A CA 1
ATOM 6422 C C . ALA A 1 825 ? 19.094 10.079 12.995 1.00 93.12 825 ALA A C 1
ATOM 6424 O O . ALA A 1 825 ? 18.041 9.825 13.583 1.00 93.12 825 ALA A O 1
ATOM 6425 N N . ALA A 1 826 ? 19.132 10.518 11.734 1.00 90.44 826 ALA A N 1
ATOM 6426 C CA . ALA A 1 826 ? 17.943 10.732 10.915 1.00 90.44 826 ALA A CA 1
ATOM 6427 C C . ALA A 1 826 ? 17.360 9.395 10.441 1.00 90.44 826 ALA A C 1
ATOM 6429 O O . ALA A 1 826 ? 16.152 9.187 10.553 1.00 90.44 826 ALA A O 1
ATOM 6430 N N . LYS A 1 827 ? 18.209 8.447 10.022 1.00 93.75 827 LYS A N 1
ATOM 6431 C CA . LYS A 1 827 ? 17.761 7.091 9.651 1.00 93.75 827 LYS A CA 1
ATOM 6432 C C . LYS A 1 827 ? 17.205 6.321 10.842 1.00 93.75 827 LYS A C 1
ATOM 6434 O O . LYS A 1 827 ? 16.162 5.688 10.720 1.00 93.75 827 LYS A O 1
ATOM 6439 N N . THR A 1 828 ? 17.836 6.429 12.015 1.00 96.19 828 THR A N 1
ATOM 6440 C CA . THR A 1 828 ? 17.274 5.872 13.256 1.00 96.19 828 THR A CA 1
ATOM 6441 C C . THR A 1 828 ? 15.900 6.481 13.577 1.00 96.19 828 THR A C 1
ATOM 6443 O O . THR A 1 828 ? 15.003 5.768 14.020 1.00 96.19 828 THR A O 1
ATOM 6446 N N . ALA A 1 829 ? 15.698 7.784 13.349 1.00 92.75 829 ALA A N 1
ATOM 6447 C CA . ALA A 1 829 ? 14.393 8.415 13.553 1.00 92.75 829 ALA A CA 1
ATOM 6448 C C . ALA A 1 829 ? 13.345 7.929 12.531 1.00 92.75 829 ALA A C 1
ATOM 6450 O O . ALA A 1 829 ? 12.221 7.619 12.921 1.00 92.75 829 ALA A O 1
ATOM 6451 N N . ALA A 1 830 ? 13.712 7.789 11.251 1.00 88.94 830 ALA A N 1
ATOM 6452 C CA . ALA A 1 830 ? 12.850 7.210 10.216 1.00 88.94 830 ALA A CA 1
ATOM 6453 C C . ALA A 1 830 ? 12.440 5.762 10.551 1.00 88.94 830 ALA A C 1
ATOM 6455 O O . ALA A 1 830 ? 11.258 5.417 10.459 1.00 88.94 830 ALA A O 1
ATOM 6456 N N . PHE A 1 831 ? 13.385 4.950 11.036 1.00 96.75 831 PHE A N 1
ATOM 6457 C CA . PHE A 1 831 ? 13.136 3.598 11.537 1.00 96.75 831 PHE A CA 1
ATOM 6458 C C . PHE A 1 831 ? 12.117 3.595 12.682 1.00 96.75 831 PHE A C 1
ATOM 6460 O O . PHE A 1 831 ? 11.092 2.926 12.599 1.00 96.75 831 PHE A O 1
ATOM 6467 N N . ILE A 1 832 ? 12.344 4.390 13.734 1.00 97.75 832 ILE A N 1
ATOM 6468 C CA . ILE A 1 832 ? 11.454 4.437 14.907 1.00 97.75 832 ILE A CA 1
ATOM 6469 C C . ILE A 1 832 ? 10.052 4.926 14.524 1.00 97.75 832 ILE A C 1
ATOM 6471 O O . ILE A 1 832 ? 9.060 4.354 14.980 1.00 97.75 832 ILE A O 1
ATOM 6475 N N . ASN A 1 833 ? 9.950 5.943 13.666 1.00 92.25 833 ASN A N 1
ATOM 6476 C CA . ASN A 1 833 ? 8.671 6.496 13.223 1.00 92.25 833 ASN A CA 1
ATOM 6477 C C . ASN A 1 833 ? 7.868 5.489 12.384 1.00 92.25 833 ASN A C 1
ATOM 6479 O O . ASN A 1 833 ? 6.677 5.293 12.630 1.00 92.25 833 ASN A O 1
ATOM 6483 N N . SER A 1 834 ? 8.515 4.814 11.430 1.00 95.06 834 SER A N 1
ATOM 6484 C CA . SER A 1 834 ? 7.872 3.794 10.590 1.00 95.06 834 SER A CA 1
ATOM 6485 C C . SER A 1 834 ? 7.528 2.524 11.377 1.00 95.06 834 SER A C 1
ATOM 6487 O O . SER A 1 834 ? 6.399 2.052 11.275 1.00 95.06 834 SER A O 1
ATOM 6489 N N . ALA A 1 835 ? 8.406 2.035 12.259 1.00 96.25 835 ALA A N 1
ATOM 6490 C CA . ALA A 1 835 ? 8.096 0.942 13.187 1.00 96.25 835 ALA A CA 1
ATOM 6491 C C . ALA A 1 835 ? 6.882 1.270 14.070 1.00 96.25 835 ALA A C 1
ATOM 6493 O O . ALA A 1 835 ? 5.934 0.489 14.154 1.00 96.25 835 ALA A O 1
ATOM 6494 N N . SER A 1 836 ? 6.853 2.476 14.646 1.00 95.81 836 SER A N 1
ATOM 6495 C CA . SER A 1 836 ? 5.710 2.968 15.425 1.00 95.81 836 SER A CA 1
ATOM 6496 C C . SER A 1 836 ? 4.421 3.035 14.601 1.00 95.81 836 SER A C 1
ATOM 6498 O O . SER A 1 836 ? 3.338 2.794 15.135 1.00 95.81 836 SER A O 1
ATOM 6500 N N . HIS A 1 837 ? 4.513 3.360 13.309 1.00 88.50 837 HIS A N 1
ATOM 6501 C CA . HIS A 1 837 ? 3.371 3.342 12.400 1.00 88.50 837 HIS A CA 1
ATOM 6502 C C . HIS A 1 837 ? 2.876 1.908 12.153 1.00 88.50 837 HIS A C 1
ATOM 6504 O O . HIS A 1 837 ? 1.705 1.632 12.407 1.00 88.50 837 HIS A O 1
ATOM 6510 N N . PHE A 1 838 ? 3.751 0.978 11.751 1.00 92.81 838 PHE A N 1
ATOM 6511 C CA . PHE A 1 838 ? 3.398 -0.433 11.529 1.00 92.81 838 PHE A CA 1
ATOM 6512 C C . PHE A 1 838 ? 2.725 -1.064 12.759 1.00 92.81 838 PHE A C 1
ATOM 6514 O O . PHE A 1 838 ? 1.666 -1.683 12.630 1.00 92.81 838 PHE A O 1
ATOM 6521 N N . ILE A 1 839 ? 3.275 -0.842 13.959 1.00 96.81 839 ILE A N 1
ATOM 6522 C CA . ILE A 1 839 ? 2.716 -1.362 15.217 1.00 96.81 839 ILE A CA 1
ATOM 6523 C C . ILE A 1 839 ? 1.289 -0.835 15.451 1.00 96.81 839 ILE A C 1
ATOM 6525 O O . ILE A 1 839 ? 0.371 -1.622 15.701 1.00 96.81 839 ILE A O 1
ATOM 6529 N N . ARG A 1 840 ? 1.053 0.479 15.296 1.00 93.38 840 ARG A N 1
ATOM 6530 C CA . ARG A 1 840 ? -0.288 1.085 15.448 1.00 93.38 840 ARG A CA 1
ATOM 6531 C C . ARG A 1 840 ? -1.277 0.633 14.372 1.00 93.38 840 ARG A C 1
ATOM 6533 O O . ARG A 1 840 ? -2.455 0.430 14.691 1.00 93.38 840 ARG A O 1
ATOM 6540 N N . THR A 1 841 ? -0.825 0.510 13.126 1.00 86.25 841 THR A N 1
ATOM 6541 C CA . THR A 1 841 ? -1.656 0.194 11.955 1.00 86.25 841 THR A CA 1
ATOM 6542 C C . THR A 1 841 ? -2.121 -1.260 11.986 1.00 86.25 841 THR A C 1
ATOM 6544 O O . THR A 1 841 ? -3.324 -1.515 11.919 1.00 86.25 841 THR A O 1
ATOM 6547 N N . TYR A 1 842 ? -1.199 -2.205 12.188 1.00 92.06 842 TYR A N 1
ATOM 6548 C CA . TYR A 1 842 ? -1.479 -3.647 12.140 1.00 92.06 842 TYR A CA 1
ATOM 6549 C C . TYR A 1 842 ? -1.739 -4.291 13.509 1.00 92.06 842 TYR A C 1
ATOM 6551 O O . TYR A 1 842 ? -2.037 -5.478 13.578 1.00 92.06 842 TYR A O 1
ATOM 6559 N N . LYS A 1 843 ? -1.713 -3.506 14.595 1.00 94.69 843 LYS A N 1
ATOM 6560 C CA . LYS A 1 843 ? -2.011 -3.936 15.976 1.00 94.69 843 LYS A CA 1
ATOM 6561 C C . LYS A 1 843 ? -1.014 -4.945 16.552 1.00 94.69 843 LYS A C 1
ATOM 6563 O O . LYS A 1 843 ? -1.408 -5.800 17.346 1.00 94.69 843 LYS A O 1
ATOM 6568 N N . PHE A 1 844 ? 0.267 -4.820 16.215 1.00 98.19 844 PHE A N 1
ATOM 6569 C CA . PHE A 1 844 ? 1.332 -5.492 16.966 1.00 98.19 844 PHE A CA 1
ATOM 6570 C C . PHE A 1 844 ? 1.428 -4.922 18.398 1.00 98.19 844 PHE A C 1
ATOM 6572 O O . PHE A 1 844 ? 0.923 -3.835 18.684 1.00 98.19 844 PHE A O 1
ATOM 6579 N N . ASP A 1 845 ? 2.038 -5.669 19.314 1.00 98.31 845 ASP A N 1
ATOM 6580 C CA . ASP A 1 845 ? 2.306 -5.261 20.701 1.00 98.31 845 ASP A CA 1
ATOM 6581 C C . ASP A 1 845 ? 3.752 -4.775 20.906 1.00 98.31 845 ASP A C 1
ATOM 6583 O O . ASP A 1 845 ? 4.091 -4.309 21.993 1.00 98.31 845 ASP A O 1
ATOM 6587 N N . GLY A 1 846 ? 4.612 -4.901 19.891 1.00 98.06 846 GLY A N 1
ATOM 6588 C CA . GLY A 1 846 ? 6.033 -4.584 19.982 1.00 98.06 846 GLY A CA 1
ATOM 6589 C C . GLY A 1 846 ? 6.824 -4.913 18.717 1.00 98.06 846 GLY A C 1
ATOM 6590 O O . GLY A 1 846 ? 6.242 -5.233 17.677 1.00 98.06 846 GLY A O 1
ATOM 6591 N N . LEU A 1 847 ? 8.149 -4.839 18.834 1.00 98.19 847 LEU A N 1
ATOM 6592 C CA . LEU A 1 847 ? 9.124 -5.067 17.763 1.00 98.19 847 LEU A CA 1
ATOM 6593 C C . LEU A 1 847 ? 10.209 -6.042 18.243 1.00 98.19 847 LEU A C 1
ATOM 6595 O O . LEU A 1 847 ? 10.693 -5.900 19.367 1.00 98.19 847 LEU A O 1
ATOM 6599 N N . ASP A 1 848 ? 10.611 -6.980 17.390 1.00 97.94 848 ASP A N 1
ATOM 6600 C CA . ASP A 1 848 ? 11.820 -7.789 17.571 1.00 97.94 848 ASP A CA 1
ATOM 6601 C C . ASP A 1 848 ? 12.905 -7.340 16.585 1.00 97.94 848 ASP A C 1
ATOM 6603 O O . ASP A 1 848 ? 12.627 -7.120 15.405 1.00 97.94 848 ASP A O 1
ATOM 6607 N N . ILE A 1 849 ? 14.135 -7.166 17.071 1.00 96.44 849 ILE A N 1
ATOM 6608 C CA . ILE A 1 849 ? 15.291 -6.807 16.241 1.00 96.44 849 ILE A CA 1
ATOM 6609 C C . ILE A 1 849 ? 16.113 -8.065 15.934 1.00 96.44 849 ILE A C 1
ATOM 6611 O O . ILE A 1 849 ? 16.885 -8.509 16.781 1.00 96.44 849 ILE A O 1
ATOM 6615 N N . ASP A 1 850 ? 16.002 -8.591 14.713 1.00 93.50 850 ASP A N 1
ATOM 6616 C CA . ASP A 1 850 ? 16.767 -9.753 14.228 1.00 93.50 850 ASP A CA 1
ATOM 6617 C C . ASP A 1 850 ? 17.930 -9.303 13.320 1.00 93.50 850 ASP A C 1
ATOM 6619 O O . ASP A 1 850 ? 18.019 -9.618 12.127 1.00 93.50 850 ASP A O 1
ATOM 6623 N N . TRP A 1 851 ? 18.827 -8.472 13.865 1.00 92.25 851 TRP A N 1
ATOM 6624 C CA . TRP A 1 851 ? 20.035 -8.065 13.142 1.00 92.25 851 TRP A CA 1
ATOM 6625 C C . TRP A 1 851 ? 21.024 -9.233 13.123 1.00 92.25 851 TRP A C 1
ATOM 6627 O O . TRP A 1 851 ? 21.661 -9.530 14.132 1.00 92.25 851 TRP A O 1
ATOM 6637 N N . TYR A 1 852 ? 21.194 -9.822 11.934 1.00 85.44 852 TYR A N 1
ATOM 6638 C CA . TYR A 1 852 ? 22.102 -10.930 11.631 1.00 85.44 852 TYR A CA 1
ATOM 6639 C C . TYR A 1 852 ? 23.400 -10.460 10.923 1.00 85.44 852 TYR A C 1
ATOM 6641 O O . TYR A 1 852 ? 23.420 -10.299 9.704 1.00 85.44 852 TYR A O 1
ATOM 6649 N N . TYR A 1 853 ? 24.525 -10.163 11.580 1.00 88.12 853 TYR A N 1
ATOM 6650 C CA . TYR A 1 853 ? 24.756 -9.885 13.004 1.00 88.12 853 TYR A CA 1
ATOM 6651 C C . TYR A 1 853 ? 25.539 -8.559 13.150 1.00 88.12 853 TYR A C 1
ATOM 6653 O O . TYR A 1 853 ? 26.313 -8.224 12.242 1.00 88.12 853 TYR A O 1
ATOM 6661 N N . PRO A 1 854 ? 25.374 -7.792 14.248 1.00 92.56 854 PRO A N 1
ATOM 6662 C CA . PRO A 1 854 ? 26.209 -6.624 14.522 1.00 92.56 854 PRO A CA 1
ATOM 6663 C C . PRO A 1 854 ? 27.648 -7.058 14.821 1.00 92.56 854 PRO A C 1
ATOM 6665 O O . PRO A 1 854 ? 27.883 -8.034 15.535 1.00 92.56 854 PRO A O 1
ATOM 6668 N N . LYS A 1 855 ? 28.624 -6.322 14.291 1.00 91.81 855 LYS A N 1
ATOM 6669 C CA . LYS A 1 855 ? 30.057 -6.568 14.513 1.00 91.81 855 LYS A CA 1
ATOM 6670 C C . LYS A 1 855 ? 30.539 -5.809 15.748 1.00 91.81 855 LYS A C 1
ATOM 6672 O O . LYS A 1 855 ? 29.882 -4.869 16.183 1.00 91.81 855 LYS A O 1
ATOM 6677 N N . LEU A 1 856 ? 31.736 -6.119 16.248 1.00 91.69 856 LEU A N 1
ATOM 6678 C CA . LEU A 1 856 ? 32.393 -5.341 17.317 1.00 91.69 856 LEU A CA 1
ATOM 6679 C C . LEU A 1 856 ? 32.401 -3.819 17.043 1.00 91.69 856 LEU A C 1
ATOM 6681 O O . LEU A 1 856 ? 32.194 -3.018 17.950 1.00 91.69 856 LEU A O 1
ATOM 6685 N N . SER A 1 857 ? 32.559 -3.402 15.780 1.00 92.88 857 SER A N 1
ATOM 6686 C CA . SER A 1 857 ? 32.486 -1.989 15.362 1.00 92.88 857 SER A CA 1
ATOM 6687 C C . SER A 1 857 ? 31.109 -1.336 15.542 1.00 92.88 857 SER A C 1
ATOM 6689 O O . SER A 1 857 ? 31.014 -0.111 15.565 1.00 92.88 857 SER A O 1
ATOM 6691 N N . ASP A 1 858 ? 30.046 -2.134 15.638 1.00 94.88 858 ASP A N 1
ATOM 6692 C CA . ASP A 1 858 ? 28.668 -1.673 15.768 1.00 94.88 858 ASP A CA 1
ATOM 6693 C C . ASP A 1 858 ? 28.210 -1.539 17.230 1.00 94.88 858 ASP A C 1
ATOM 6695 O O . ASP A 1 858 ? 27.177 -0.915 17.448 1.00 94.88 858 ASP A O 1
ATOM 6699 N N . GLU A 1 859 ? 28.943 -2.056 18.231 1.00 94.94 859 GLU A N 1
ATOM 6700 C CA . GLU A 1 859 ? 28.480 -2.179 19.634 1.00 94.94 859 GLU A CA 1
ATOM 6701 C C . GLU A 1 859 ? 27.851 -0.883 20.183 1.00 94.94 859 GLU A C 1
ATOM 6703 O O . GLU A 1 859 ? 26.705 -0.861 20.645 1.00 94.94 859 GLU A O 1
ATOM 6708 N N . ILE A 1 860 ? 28.567 0.239 20.066 1.00 95.94 860 ILE A N 1
ATOM 6709 C CA . ILE A 1 860 ? 28.106 1.547 20.557 1.00 95.94 860 ILE A CA 1
ATOM 6710 C C . ILE A 1 860 ? 26.842 2.006 19.813 1.00 95.94 860 ILE A C 1
ATOM 6712 O O . ILE A 1 860 ? 25.904 2.520 20.436 1.00 95.94 860 ILE A O 1
ATOM 6716 N N . ASN A 1 861 ? 26.798 1.805 18.494 1.00 97.12 861 ASN A N 1
ATOM 6717 C CA . ASN A 1 861 ? 25.684 2.223 17.646 1.00 97.12 861 ASN A CA 1
ATOM 6718 C C . ASN A 1 861 ? 24.454 1.347 17.892 1.00 97.12 861 ASN A C 1
ATOM 6720 O O . ASN A 1 861 ? 23.362 1.881 18.066 1.00 97.12 861 ASN A O 1
ATOM 6724 N N . TYR A 1 862 ? 24.627 0.028 17.999 1.00 96.94 862 TYR A N 1
ATOM 6725 C CA . TYR A 1 862 ? 23.553 -0.925 18.254 1.00 96.94 862 TYR A CA 1
ATOM 6726 C C . TYR A 1 862 ? 22.881 -0.663 19.605 1.00 96.94 862 TYR A C 1
ATOM 6728 O O . TYR A 1 862 ? 21.664 -0.503 19.677 1.00 96.94 862 TYR A O 1
ATOM 6736 N N . ILE A 1 863 ? 23.661 -0.480 20.674 1.00 98.19 863 ILE A N 1
ATOM 6737 C CA . ILE A 1 863 ? 23.099 -0.134 21.985 1.00 98.19 863 ILE A CA 1
ATOM 6738 C C . ILE A 1 863 ? 22.424 1.247 21.976 1.00 98.19 863 ILE A C 1
ATOM 6740 O O . ILE A 1 863 ? 21.387 1.438 22.617 1.00 98.19 863 ILE A O 1
ATOM 6744 N N . THR A 1 864 ? 22.974 2.220 21.246 1.00 98.00 864 THR A N 1
ATOM 6745 C CA . THR A 1 864 ? 22.355 3.548 21.101 1.00 98.00 864 THR A CA 1
ATOM 6746 C C . THR A 1 864 ? 21.033 3.478 20.330 1.00 98.00 864 THR A C 1
ATOM 6748 O O . THR A 1 864 ? 20.064 4.134 20.714 1.00 98.00 864 THR A O 1
ATOM 6751 N N . PHE A 1 865 ? 20.971 2.652 19.287 1.00 98.06 865 PHE A N 1
ATOM 6752 C CA . PHE A 1 865 ? 19.781 2.367 18.492 1.00 98.06 865 PHE A CA 1
ATOM 6753 C C . PHE A 1 865 ? 18.688 1.706 19.346 1.00 98.06 865 PHE A C 1
ATOM 6755 O O . PHE A 1 865 ? 17.599 2.271 19.469 1.00 98.06 865 PHE A O 1
ATOM 6762 N N . LEU A 1 866 ? 19.004 0.612 20.053 1.00 98.50 866 LEU A N 1
ATOM 6763 C CA . LEU A 1 866 ? 18.066 -0.058 20.965 1.00 98.50 866 LEU A CA 1
ATOM 6764 C C . LEU A 1 866 ? 17.526 0.889 22.051 1.00 98.50 866 LEU A C 1
ATOM 6766 O O . LEU A 1 866 ? 16.325 0.898 22.317 1.00 98.50 866 LEU A O 1
ATOM 6770 N N . ARG A 1 867 ? 18.376 1.741 22.647 1.00 98.44 867 ARG A N 1
ATOM 6771 C CA . ARG A 1 867 ? 17.936 2.756 23.627 1.00 98.44 867 ARG A CA 1
ATOM 6772 C C . ARG A 1 867 ? 16.958 3.767 23.037 1.00 98.44 867 ARG A C 1
ATOM 6774 O O . ARG A 1 867 ? 15.993 4.125 23.704 1.00 98.44 867 ARG A O 1
ATOM 6781 N N . LYS A 1 868 ? 17.194 4.245 21.811 1.00 97.94 868 LYS A N 1
ATOM 6782 C CA . LYS A 1 868 ? 16.285 5.194 21.149 1.00 97.94 868 LYS A CA 1
ATOM 6783 C C . LYS A 1 868 ? 14.916 4.559 20.877 1.00 97.94 868 LYS A C 1
ATOM 6785 O O . LYS A 1 868 ? 13.913 5.229 21.102 1.00 97.94 868 LYS A O 1
ATOM 6790 N N . ILE A 1 869 ? 14.873 3.286 20.469 1.00 98.38 869 ILE A N 1
ATOM 6791 C CA . ILE A 1 869 ? 13.617 2.538 20.285 1.00 98.38 869 ILE A CA 1
ATOM 6792 C C . ILE A 1 869 ? 12.893 2.375 21.631 1.00 98.38 869 ILE A C 1
ATOM 6794 O O . ILE A 1 869 ? 11.745 2.798 21.757 1.00 98.38 869 ILE A O 1
ATOM 6798 N N . ARG A 1 870 ? 13.581 1.858 22.661 1.00 98.44 870 ARG A N 1
ATOM 6799 C CA . ARG A 1 870 ? 13.040 1.671 24.023 1.00 98.44 870 ARG A CA 1
ATOM 6800 C C . ARG A 1 870 ? 12.422 2.953 24.586 1.00 98.44 870 ARG A C 1
ATOM 6802 O O . ARG A 1 870 ? 11.281 2.929 25.035 1.00 98.44 870 ARG A O 1
ATOM 6809 N N . ASN A 1 871 ? 13.131 4.078 24.465 1.00 97.19 871 ASN A N 1
ATOM 6810 C CA . ASN A 1 871 ? 12.666 5.390 24.922 1.00 97.19 871 ASN A CA 1
ATOM 6811 C C . ASN A 1 871 ? 11.358 5.853 24.257 1.00 97.19 871 ASN A C 1
ATOM 6813 O O . ASN A 1 871 ? 10.623 6.629 24.864 1.00 97.19 871 ASN A O 1
ATOM 6817 N N . GLU A 1 872 ? 11.072 5.452 23.013 1.00 96.44 872 GLU A N 1
ATOM 6818 C CA . GLU A 1 872 ? 9.773 5.724 22.383 1.00 96.44 872 GLU A CA 1
ATOM 6819 C C . GLU A 1 872 ? 8.727 4.690 22.808 1.00 96.44 872 GLU A C 1
ATOM 6821 O O . GLU A 1 872 ? 7.602 5.051 23.145 1.00 96.44 872 GLU A O 1
ATOM 6826 N N . PHE A 1 873 ? 9.106 3.414 22.860 1.00 97.19 873 PHE A N 1
ATOM 6827 C CA . PHE A 1 873 ? 8.198 2.304 23.143 1.00 97.19 873 PHE A CA 1
ATOM 6828 C C . PHE A 1 873 ? 7.659 2.340 24.581 1.00 97.19 873 PHE A C 1
ATOM 6830 O O . PHE A 1 873 ? 6.486 2.031 24.796 1.00 97.19 873 PHE A O 1
ATOM 6837 N N . ASP A 1 874 ? 8.447 2.826 25.545 1.00 95.56 874 ASP A N 1
ATOM 6838 C CA . ASP A 1 874 ? 8.013 3.070 26.930 1.00 95.56 874 ASP A CA 1
ATOM 6839 C C . ASP A 1 874 ? 6.851 4.065 27.026 1.00 95.56 874 ASP A C 1
ATOM 6841 O O . ASP A 1 874 ? 5.955 3.891 27.850 1.00 95.56 874 ASP A O 1
ATOM 6845 N N . LYS A 1 875 ? 6.806 5.075 26.148 1.00 94.38 875 LYS A N 1
ATOM 6846 C CA . LYS A 1 875 ? 5.707 6.058 26.109 1.00 94.38 875 LYS A CA 1
ATOM 6847 C C . LYS A 1 875 ? 4.389 5.443 25.635 1.00 94.38 875 LYS A C 1
ATOM 6849 O O . LYS A 1 875 ? 3.331 6.024 25.863 1.00 94.38 875 LYS A O 1
ATOM 6854 N N . GLN A 1 876 ? 4.459 4.316 24.925 1.00 92.88 876 GLN A N 1
ATOM 6855 C CA . GLN A 1 876 ? 3.322 3.648 24.286 1.00 92.88 876 GLN A CA 1
ATOM 6856 C C . GLN A 1 876 ? 2.941 2.328 24.979 1.00 92.88 876 GLN A C 1
ATOM 6858 O O . GLN A 1 876 ? 1.870 1.790 24.702 1.00 92.88 876 GLN A O 1
ATOM 6863 N N . GLY A 1 877 ? 3.797 1.806 25.867 1.00 93.81 877 GLY A N 1
ATOM 6864 C CA . GLY A 1 877 ? 3.628 0.495 26.499 1.00 93.81 877 GLY A CA 1
ATOM 6865 C C . GLY A 1 877 ? 3.898 -0.685 25.559 1.00 93.81 877 GLY A C 1
ATOM 6866 O O . GLY A 1 877 ? 3.265 -1.729 25.704 1.00 93.81 877 GLY A O 1
ATOM 6867 N N . TRP A 1 878 ? 4.789 -0.518 24.576 1.00 98.25 878 TRP A N 1
ATOM 6868 C CA . TRP A 1 878 ? 5.147 -1.569 23.615 1.00 98.25 878 TRP A CA 1
ATOM 6869 C C . TRP A 1 878 ? 6.343 -2.406 24.067 1.00 98.25 878 TRP A C 1
ATOM 6871 O O . TRP A 1 878 ? 7.221 -1.928 24.788 1.00 98.25 878 TRP A O 1
ATOM 6881 N N . LEU A 1 879 ? 6.381 -3.654 23.607 1.00 98.38 879 LEU A N 1
ATOM 6882 C CA . LEU A 1 879 ? 7.465 -4.600 23.865 1.00 98.38 879 LEU A CA 1
ATOM 6883 C C . LEU A 1 879 ? 8.630 -4.393 22.886 1.00 98.38 879 LEU A C 1
ATOM 6885 O O . LEU A 1 879 ? 8.424 -4.036 21.723 1.00 98.38 879 LEU A O 1
ATOM 6889 N N . LEU A 1 880 ? 9.852 -4.637 23.352 1.00 98.56 880 LEU A N 1
ATOM 6890 C CA . LEU A 1 880 ? 11.067 -4.619 22.542 1.00 98.56 880 LEU A CA 1
ATOM 6891 C C . LEU A 1 880 ? 11.954 -5.811 22.906 1.00 98.56 880 LEU A C 1
ATOM 6893 O O . LEU A 1 880 ? 12.503 -5.866 24.009 1.00 98.56 880 LEU A O 1
ATOM 6897 N N . SER A 1 881 ? 12.135 -6.724 21.960 1.00 98.06 881 SER A N 1
ATOM 6898 C CA . SER A 1 881 ? 13.053 -7.860 22.064 1.00 98.06 881 SER A CA 1
ATOM 6899 C C . SER A 1 881 ? 14.128 -7.801 20.974 1.00 98.06 881 SER A C 1
ATOM 6901 O O . SER A 1 881 ? 14.125 -6.912 20.115 1.00 98.06 881 SER A O 1
ATOM 6903 N N . ALA A 1 882 ? 15.096 -8.711 21.046 1.00 97.31 882 ALA A N 1
ATOM 6904 C CA . ALA A 1 882 ? 16.019 -8.957 19.948 1.00 97.31 882 ALA A CA 1
ATOM 6905 C C . ALA A 1 882 ? 16.297 -10.454 19.809 1.00 97.31 882 ALA A C 1
ATOM 6907 O O . ALA A 1 882 ? 16.491 -11.144 20.819 1.00 97.31 882 ALA A O 1
ATOM 6908 N N . SER A 1 883 ? 16.396 -10.903 18.563 1.00 95.50 883 SER A N 1
ATOM 6909 C CA . SER A 1 883 ? 16.894 -12.223 18.195 1.00 95.50 883 SER A CA 1
ATOM 6910 C C . SER A 1 883 ? 18.401 -12.142 17.934 1.00 95.50 883 SER A C 1
ATOM 6912 O O . SER A 1 883 ? 18.893 -11.212 17.291 1.00 95.50 883 SER A O 1
ATOM 6914 N N . VAL A 1 884 ? 19.167 -13.061 18.524 1.00 95.38 884 VAL A N 1
ATOM 6915 C CA . VAL A 1 884 ? 20.635 -12.969 18.603 1.00 95.38 884 VAL A CA 1
ATOM 6916 C C . VAL A 1 884 ? 21.330 -14.287 18.286 1.00 95.38 884 VAL A C 1
ATOM 6918 O O . VAL A 1 884 ? 20.751 -15.367 18.403 1.00 95.38 884 VAL A O 1
ATOM 6921 N N . ARG A 1 885 ? 22.609 -14.202 17.909 1.00 93.50 885 ARG A N 1
ATOM 6922 C CA . ARG A 1 885 ? 23.488 -15.364 17.711 1.00 93.50 885 ARG A CA 1
ATOM 6923 C C . ARG A 1 885 ? 23.560 -16.244 18.968 1.00 93.50 885 ARG A C 1
ATOM 6925 O O . ARG A 1 885 ? 23.517 -15.735 20.088 1.00 93.50 885 ARG A O 1
ATOM 6932 N N . SER A 1 886 ? 23.736 -17.554 18.772 1.00 93.75 886 SER A N 1
ATOM 6933 C CA . SER A 1 886 ? 24.000 -18.528 19.843 1.00 93.75 886 SER A CA 1
ATOM 6934 C C . SER A 1 886 ? 25.121 -18.095 20.792 1.00 93.75 886 SER A C 1
ATOM 6936 O O . SER A 1 886 ? 25.000 -18.287 21.998 1.00 93.75 886 SER A O 1
ATOM 6938 N N . ASP A 1 887 ? 26.162 -17.458 20.255 1.00 93.00 887 ASP A N 1
ATOM 6939 C CA . ASP A 1 887 ? 27.315 -16.973 21.004 1.00 93.00 887 ASP A CA 1
ATOM 6940 C C . ASP A 1 887 ? 27.493 -15.447 20.876 1.00 93.00 887 ASP A C 1
ATOM 6942 O O . ASP A 1 887 ? 27.453 -14.936 19.747 1.00 93.00 887 ASP A O 1
ATOM 6946 N N . PRO A 1 888 ? 27.683 -14.706 21.988 1.00 94.12 888 PRO A N 1
ATOM 6947 C CA . PRO A 1 888 ? 28.003 -13.284 21.949 1.00 94.12 888 PRO A CA 1
ATOM 6948 C C . PRO A 1 888 ? 29.481 -12.972 21.640 1.00 94.12 888 PRO A C 1
ATOM 6950 O O . PRO A 1 888 ? 29.783 -11.807 21.371 1.00 94.12 888 PRO A O 1
ATOM 6953 N N . GLU A 1 889 ? 30.402 -13.943 21.658 1.00 89.19 889 GLU A N 1
ATOM 6954 C CA . GLU A 1 889 ? 31.822 -13.701 21.360 1.00 89.19 889 GLU A CA 1
ATOM 6955 C C . GLU A 1 889 ? 32.037 -13.150 19.932 1.00 89.19 889 GLU A C 1
ATOM 6957 O O . GLU A 1 889 ? 31.356 -13.524 18.971 1.00 89.19 889 GLU A O 1
ATOM 6962 N N . ASP A 1 890 ? 32.969 -12.196 19.807 1.00 87.69 890 ASP A N 1
ATOM 6963 C CA . ASP A 1 890 ? 33.301 -11.446 18.583 1.00 87.69 890 ASP A CA 1
ATOM 6964 C C . ASP A 1 890 ? 32.129 -10.703 17.892 1.00 87.69 890 ASP A C 1
ATOM 6966 O O . ASP A 1 890 ? 32.219 -10.300 16.726 1.00 87.69 890 ASP A O 1
ATOM 6970 N N . THR A 1 891 ? 31.031 -10.447 18.613 1.00 93.00 891 THR A N 1
ATOM 6971 C CA . THR A 1 891 ? 29.872 -9.677 18.119 1.00 93.00 891 THR A CA 1
ATOM 6972 C C . THR A 1 891 ? 29.820 -8.240 18.656 1.00 93.00 891 THR A C 1
ATOM 6974 O O . THR A 1 891 ? 30.559 -7.852 19.555 1.00 93.00 891 THR A O 1
ATOM 6977 N N . GLY A 1 892 ? 28.899 -7.429 18.129 1.00 94.12 892 GLY A N 1
ATOM 6978 C CA . GLY A 1 892 ? 28.538 -6.114 18.677 1.00 94.12 892 GLY A CA 1
ATOM 6979 C C . GLY A 1 892 ? 27.545 -6.153 19.847 1.00 94.12 892 GLY A C 1
ATOM 6980 O O . GLY A 1 892 ? 26.855 -5.159 20.083 1.00 94.12 892 GLY A O 1
ATOM 6981 N N . TYR A 1 893 ? 27.390 -7.286 20.540 1.00 97.56 893 TYR A N 1
ATOM 6982 C CA . TYR A 1 893 ? 26.445 -7.426 21.648 1.00 97.56 893 TYR A CA 1
ATOM 6983 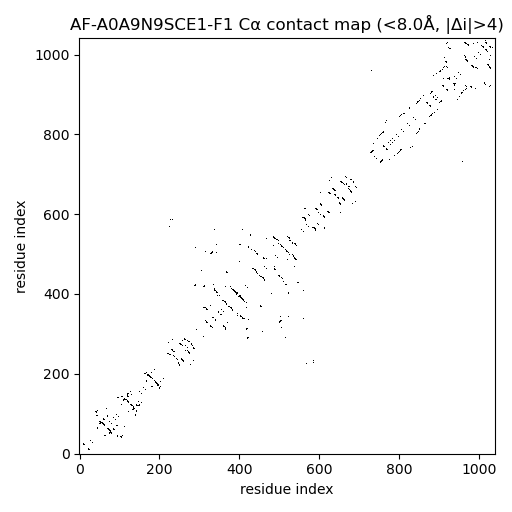C C . TYR A 1 893 ? 27.073 -7.060 23.001 1.00 97.56 893 TYR A C 1
ATOM 6985 O O . TYR A 1 893 ? 27.912 -7.782 23.528 1.00 97.56 893 TYR A O 1
ATOM 6993 N N . ASP A 1 894 ? 26.579 -5.996 23.639 1.00 97.19 894 ASP A N 1
ATOM 6994 C CA . ASP A 1 894 ? 26.793 -5.780 25.076 1.00 97.19 894 ASP A CA 1
ATOM 6995 C C . ASP A 1 894 ? 25.601 -6.351 25.853 1.00 97.19 894 ASP A C 1
ATOM 6997 O O . ASP A 1 894 ? 24.572 -5.687 26.026 1.00 97.19 894 ASP A O 1
ATOM 7001 N N . ALA A 1 895 ? 25.739 -7.589 26.331 1.00 96.69 895 ALA A N 1
ATOM 7002 C CA . ALA A 1 895 ? 24.678 -8.289 27.050 1.00 96.69 895 ALA A CA 1
ATOM 7003 C C . ALA A 1 895 ? 24.231 -7.555 28.333 1.00 96.69 895 ALA A C 1
ATOM 7005 O O . ALA A 1 895 ? 23.039 -7.545 28.636 1.00 96.69 895 ALA A O 1
ATOM 7006 N N . ILE A 1 896 ? 25.125 -6.857 29.049 1.00 96.06 896 ILE A N 1
ATOM 7007 C CA . ILE A 1 896 ? 24.787 -6.097 30.269 1.00 96.06 896 ILE A CA 1
ATOM 7008 C C . ILE A 1 896 ? 23.908 -4.882 29.941 1.00 96.06 896 ILE A C 1
ATOM 7010 O O . ILE A 1 896 ? 22.958 -4.573 30.673 1.00 96.06 896 ILE A O 1
ATOM 7014 N N . LYS A 1 897 ? 24.218 -4.158 28.859 1.00 97.75 897 LYS A N 1
ATOM 7015 C CA . LYS A 1 897 ? 23.425 -3.022 28.376 1.00 97.75 897 LYS A CA 1
ATOM 7016 C C . LYS A 1 897 ? 22.114 -3.529 27.759 1.00 97.75 897 LYS A C 1
ATOM 7018 O O . LYS A 1 897 ? 21.067 -2.991 28.113 1.00 97.75 897 LYS A O 1
ATOM 7023 N N . MET A 1 898 ? 22.136 -4.579 26.931 1.00 98.31 898 MET A N 1
ATOM 7024 C CA . MET A 1 898 ? 20.939 -5.189 26.324 1.00 98.31 898 MET A CA 1
ATOM 7025 C C . MET A 1 898 ? 19.958 -5.715 27.378 1.00 98.31 898 MET A C 1
ATOM 7027 O O . MET A 1 898 ? 18.778 -5.383 27.316 1.00 98.31 898 MET A O 1
ATOM 7031 N N . ASN A 1 899 ? 20.438 -6.411 28.413 1.00 97.31 899 ASN A N 1
ATOM 7032 C CA . ASN A 1 899 ? 19.634 -6.914 29.535 1.00 97.31 899 ASN A CA 1
ATOM 7033 C C . ASN A 1 899 ? 18.857 -5.806 30.286 1.00 97.31 899 ASN A C 1
ATOM 7035 O O . ASN A 1 899 ? 17.814 -6.062 30.891 1.00 97.31 899 ASN A O 1
ATOM 7039 N N . LYS A 1 900 ? 19.331 -4.552 30.230 1.00 96.69 900 LYS A N 1
ATOM 7040 C CA . LYS A 1 900 ? 18.639 -3.379 30.798 1.00 96.69 900 LYS A CA 1
ATOM 7041 C C . LYS A 1 900 ? 17.640 -2.725 29.839 1.00 96.69 900 LYS A C 1
ATOM 7043 O O . LYS A 1 900 ? 16.779 -1.994 30.311 1.00 96.69 900 LYS A O 1
ATOM 7048 N N . ILE A 1 901 ? 17.776 -2.940 28.530 1.00 98.50 901 ILE A N 1
ATOM 7049 C CA . ILE A 1 901 ? 17.000 -2.256 27.483 1.00 98.50 901 ILE A CA 1
ATOM 7050 C C . ILE A 1 901 ? 15.867 -3.143 26.957 1.00 98.50 901 ILE A C 1
ATOM 7052 O O . ILE A 1 901 ? 14.754 -2.666 26.785 1.00 98.50 901 ILE A O 1
ATOM 7056 N N . LEU A 1 902 ? 16.149 -4.412 26.680 1.00 98.31 902 LEU A N 1
ATOM 7057 C CA . LEU A 1 902 ? 15.208 -5.339 26.055 1.00 98.31 902 LEU A CA 1
ATOM 7058 C C . LEU A 1 902 ? 14.318 -6.002 27.107 1.00 98.31 902 LEU A C 1
ATOM 7060 O O . LEU A 1 902 ? 14.764 -6.237 28.232 1.00 98.31 902 LEU A O 1
ATOM 7064 N N . ASP A 1 903 ? 13.081 -6.330 26.749 1.00 97.38 903 ASP A N 1
ATOM 7065 C CA . ASP A 1 903 ? 12.161 -7.073 27.614 1.00 97.38 903 ASP A CA 1
ATOM 7066 C C . ASP A 1 903 ? 12.655 -8.520 27.807 1.00 97.38 903 ASP A C 1
ATOM 7068 O O . ASP A 1 903 ? 12.760 -8.988 28.943 1.00 97.38 903 ASP A O 1
ATOM 7072 N N . TRP A 1 904 ? 13.080 -9.169 26.717 1.00 97.00 904 TRP A N 1
ATOM 7073 C CA . TRP A 1 904 ? 13.834 -10.430 26.690 1.00 97.00 904 TRP A CA 1
ATOM 7074 C C . TRP A 1 904 ? 14.766 -10.486 25.465 1.00 97.00 904 TRP A C 1
ATOM 7076 O O . TRP A 1 904 ? 14.735 -9.606 24.602 1.00 97.00 904 TRP A O 1
ATOM 7086 N N . ILE A 1 905 ? 15.599 -11.524 25.402 1.00 97.50 905 ILE A N 1
ATOM 7087 C CA . ILE A 1 905 ? 16.506 -11.832 24.293 1.00 97.50 905 ILE A CA 1
ATOM 7088 C C . ILE A 1 905 ? 16.249 -13.271 23.835 1.00 97.50 905 ILE A C 1
ATOM 7090 O O . ILE A 1 905 ? 16.310 -14.196 24.649 1.00 97.50 905 ILE A O 1
ATOM 7094 N N . THR A 1 906 ? 15.980 -13.450 22.542 1.00 96.38 906 THR A N 1
ATOM 7095 C CA . THR A 1 906 ? 15.804 -14.759 21.900 1.00 96.38 906 THR A CA 1
ATOM 7096 C C . THR A 1 906 ? 17.140 -15.221 21.336 1.00 96.38 906 THR A C 1
ATOM 7098 O O . THR A 1 906 ? 17.666 -14.622 20.404 1.00 96.38 906 THR A O 1
ATOM 7101 N N . ILE A 1 907 ? 17.718 -16.273 21.908 1.00 96.19 907 ILE A N 1
ATOM 7102 C CA . ILE A 1 907 ? 18.997 -16.822 21.457 1.00 96.19 907 ILE A CA 1
ATOM 7103 C C . ILE A 1 907 ? 18.714 -17.881 20.392 1.00 96.19 907 ILE A C 1
ATOM 7105 O O . ILE A 1 907 ? 18.061 -18.895 20.666 1.00 96.19 907 ILE A O 1
ATOM 7109 N N . ASN A 1 908 ? 19.231 -17.668 19.183 1.00 93.88 908 ASN A N 1
ATOM 7110 C CA . ASN A 1 908 ? 19.090 -18.582 18.053 1.00 93.88 908 ASN A CA 1
ATOM 7111 C C . ASN A 1 908 ? 20.053 -19.763 18.237 1.00 93.88 908 ASN A C 1
ATOM 7113 O O . ASN A 1 908 ? 21.145 -19.808 17.678 1.00 93.88 908 ASN A O 1
ATOM 7117 N N . THR A 1 909 ? 19.656 -20.716 19.081 1.00 94.88 909 THR A N 1
ATOM 7118 C CA . THR A 1 909 ? 20.418 -21.925 19.435 1.00 94.88 909 THR A CA 1
ATOM 7119 C C . THR A 1 909 ? 20.268 -23.065 18.419 1.00 94.88 909 THR A C 1
ATOM 7121 O O . THR A 1 909 ? 20.348 -24.236 18.781 1.00 94.88 909 THR A O 1
ATOM 7124 N N . PHE A 1 910 ? 20.001 -22.736 17.159 1.00 93.12 910 PHE A N 1
ATOM 7125 C CA . PHE A 1 910 ? 19.846 -23.661 16.035 1.00 93.12 910 PHE A CA 1
ATOM 7126 C C . PHE A 1 910 ? 20.849 -23.312 14.921 1.00 93.12 910 PHE A C 1
ATOM 7128 O O . PHE A 1 910 ? 21.627 -22.373 15.071 1.00 93.12 910 PHE A O 1
ATOM 7135 N N . ASP A 1 911 ? 20.862 -24.083 13.832 1.00 90.88 911 ASP A N 1
ATOM 7136 C CA . ASP A 1 911 ? 21.841 -23.968 12.735 1.00 90.88 911 ASP A CA 1
ATOM 7137 C C . ASP A 1 911 ? 23.307 -24.042 13.207 1.00 90.88 911 ASP A C 1
ATOM 7139 O O . ASP A 1 911 ? 24.209 -23.448 12.623 1.00 90.88 911 ASP A O 1
ATOM 7143 N N . MET A 1 912 ? 23.570 -24.808 14.273 1.00 93.12 912 MET A N 1
ATOM 7144 C CA . MET A 1 912 ? 24.925 -25.031 14.799 1.00 93.12 912 MET A CA 1
ATOM 7145 C C . MET A 1 912 ? 25.778 -25.923 13.880 1.00 93.12 912 MET A C 1
ATOM 7147 O O . MET A 1 912 ? 26.999 -25.795 13.845 1.00 93.12 912 MET A O 1
ATOM 7151 N N . TYR A 1 913 ? 25.127 -26.780 13.091 1.00 93.50 913 TYR A N 1
ATOM 7152 C CA . TYR A 1 913 ? 25.725 -27.615 12.051 1.00 93.50 913 TYR A CA 1
ATOM 7153 C C . TYR A 1 913 ? 24.936 -27.441 10.754 1.00 93.50 913 TYR A C 1
ATOM 7155 O O . TYR A 1 913 ? 23.710 -27.337 10.789 1.00 93.50 913 TYR A O 1
ATOM 7163 N N . GLY A 1 914 ? 25.631 -27.431 9.618 1.00 92.31 914 GLY A N 1
ATOM 7164 C CA . GLY A 1 914 ? 25.042 -27.136 8.311 1.00 92.31 914 GLY A CA 1
ATOM 7165 C C . GLY A 1 914 ? 25.943 -27.542 7.154 1.00 92.31 914 GLY A C 1
ATOM 7166 O O . GLY A 1 914 ? 26.963 -28.198 7.352 1.00 92.31 914 GLY A O 1
ATOM 7167 N N . SER A 1 915 ? 25.584 -27.158 5.930 1.00 86.62 915 SER A N 1
ATOM 7168 C CA . SER A 1 915 ? 26.305 -27.534 4.698 1.00 86.62 915 SER A CA 1
ATOM 7169 C C . SER A 1 915 ? 27.783 -27.099 4.656 1.00 86.62 915 SER A C 1
ATOM 7171 O O . SER A 1 915 ? 28.553 -27.601 3.839 1.00 86.62 915 SER A O 1
ATOM 7173 N N . TRP A 1 916 ? 28.184 -26.191 5.550 1.00 89.94 916 TRP A N 1
ATOM 7174 C CA . TRP A 1 916 ? 29.556 -25.727 5.783 1.00 89.94 916 TRP A CA 1
ATOM 7175 C C . TRP A 1 916 ? 30.375 -26.610 6.746 1.00 89.94 916 TRP A C 1
ATOM 7177 O O . TRP A 1 916 ? 31.591 -26.435 6.848 1.00 89.94 916 TRP A O 1
ATOM 7187 N N . SER A 1 917 ? 29.742 -27.529 7.478 1.00 92.75 917 SER A N 1
ATOM 7188 C CA . SER A 1 917 ? 30.403 -28.433 8.424 1.00 92.75 917 SER A CA 1
ATOM 7189 C C . SER A 1 917 ? 31.197 -29.526 7.693 1.00 92.75 917 SER A C 1
ATOM 7191 O O . SER A 1 917 ? 30.828 -29.967 6.611 1.00 92.75 917 SER A O 1
ATOM 7193 N N . SER A 1 918 ? 32.295 -30.010 8.286 1.00 94.50 918 SER A N 1
ATOM 7194 C CA . SER A 1 918 ? 33.066 -31.147 7.730 1.00 94.50 918 SER A CA 1
ATOM 7195 C C . SER A 1 918 ? 32.541 -3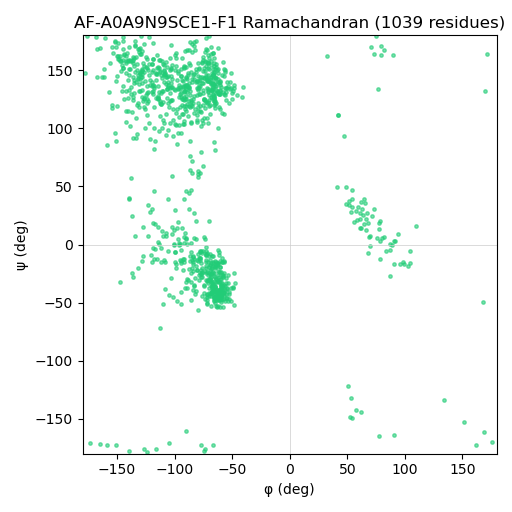2.522 8.172 1.00 94.50 918 SER A C 1
ATOM 7197 O O . SER A 1 918 ? 32.904 -33.552 7.595 1.00 94.50 918 SER A O 1
ATOM 7199 N N . TYR A 1 919 ? 31.684 -32.535 9.192 1.00 96.06 919 TYR A N 1
ATOM 7200 C CA . TYR A 1 919 ? 31.163 -33.725 9.851 1.00 96.06 919 TYR A CA 1
ATOM 7201 C C . TYR A 1 919 ? 29.669 -33.563 10.149 1.00 96.06 919 TYR A C 1
ATOM 7203 O O . TYR A 1 919 ? 29.164 -32.442 10.227 1.00 96.06 919 TYR A O 1
ATOM 7211 N N . THR A 1 920 ? 28.963 -34.677 10.334 1.00 96.06 920 THR A N 1
ATOM 7212 C CA . THR A 1 920 ? 27.572 -34.680 10.798 1.00 96.06 920 THR A CA 1
ATOM 7213 C C . THR A 1 920 ? 27.483 -34.178 12.237 1.00 96.06 920 THR A C 1
ATOM 7215 O O . THR A 1 920 ? 28.183 -34.693 13.107 1.00 96.06 920 THR A O 1
ATOM 7218 N N . GLY A 1 921 ? 26.550 -33.282 12.528 1.00 93.75 921 GLY A N 1
ATOM 7219 C CA . GLY A 1 921 ? 26.207 -32.891 13.894 1.00 93.75 921 GLY A CA 1
ATOM 7220 C C . GLY A 1 921 ? 24.739 -32.500 13.982 1.00 93.75 921 GLY A C 1
ATOM 7221 O O . GLY A 1 921 ? 24.104 -32.217 12.962 1.00 93.75 921 GLY A O 1
ATOM 7222 N N . ASN A 1 922 ? 24.162 -32.527 15.183 1.00 94.00 922 ASN A N 1
ATOM 7223 C CA . ASN A 1 922 ? 22.790 -32.072 15.363 1.00 94.00 922 ASN A CA 1
ATOM 7224 C C . ASN A 1 922 ? 22.766 -30.544 15.505 1.00 94.00 922 ASN A C 1
ATOM 7226 O O . ASN A 1 922 ? 23.296 -29.988 16.464 1.00 94.00 922 ASN A O 1
ATOM 7230 N N . HIS A 1 923 ? 22.121 -29.865 14.557 1.00 93.88 923 HIS A N 1
ATOM 7231 C CA . HIS A 1 923 ? 22.092 -28.402 14.464 1.00 93.88 923 HIS A CA 1
ATOM 7232 C C . HIS A 1 923 ? 21.451 -27.672 15.666 1.00 93.88 923 HIS A C 1
ATOM 7234 O O . HIS A 1 923 ? 21.537 -26.449 15.731 1.00 93.88 923 HIS A O 1
ATOM 7240 N N . ASN A 1 924 ? 20.811 -28.388 16.597 1.00 95.12 924 ASN A N 1
ATOM 7241 C CA . ASN A 1 924 ? 20.201 -27.850 17.815 1.00 95.12 924 ASN A CA 1
ATOM 7242 C C . ASN A 1 924 ? 20.466 -28.792 19.015 1.00 95.12 924 ASN A C 1
ATOM 7244 O O . ASN A 1 924 ? 19.564 -29.030 19.809 1.00 95.12 924 ASN A O 1
ATOM 7248 N N . ALA A 1 925 ? 21.658 -29.381 19.157 1.00 96.06 925 ALA A N 1
ATOM 7249 C CA . ALA A 1 925 ? 22.007 -30.258 20.291 1.00 96.06 925 ALA A CA 1
ATOM 7250 C C . ALA A 1 925 ? 21.784 -29.585 21.668 1.00 96.06 925 ALA A C 1
ATOM 7252 O O . ALA A 1 925 ? 22.098 -28.406 21.834 1.00 96.06 925 ALA A O 1
ATOM 7253 N N . LEU A 1 926 ? 21.259 -30.302 22.679 1.00 97.31 926 LEU A N 1
ATOM 7254 C CA . LEU A 1 926 ? 21.116 -29.728 24.032 1.00 97.31 926 LEU A CA 1
ATOM 7255 C C . LEU A 1 926 ? 22.485 -29.586 24.707 1.00 97.31 926 LEU A C 1
ATOM 7257 O O . LEU A 1 926 ? 22.830 -28.507 25.186 1.00 97.31 926 LEU A O 1
ATOM 7261 N N . TYR A 1 927 ? 23.255 -30.669 24.704 1.00 97.38 927 TYR A N 1
ATOM 7262 C CA . TYR A 1 927 ? 24.616 -30.749 25.227 1.00 97.38 927 TYR A CA 1
ATOM 7263 C C . TYR A 1 927 ? 25.589 -31.114 24.101 1.00 97.38 927 TYR A C 1
ATOM 7265 O O . TYR A 1 927 ? 25.155 -31.661 23.086 1.00 97.38 927 TYR A O 1
ATOM 7273 N N . PRO A 1 928 ? 26.891 -30.839 24.260 1.00 95.25 928 PRO A N 1
ATOM 7274 C CA . PRO A 1 928 ? 27.892 -31.318 23.322 1.00 95.25 928 PRO A CA 1
ATOM 7275 C C . PRO A 1 928 ? 28.173 -32.820 23.500 1.00 95.25 928 PRO A C 1
ATOM 7277 O O . PRO A 1 928 ? 27.944 -33.389 24.569 1.00 95.25 928 PRO A O 1
ATOM 7280 N N . SER A 1 929 ? 28.712 -33.453 22.461 1.00 95.19 929 SER A N 1
ATOM 7281 C CA . SER A 1 929 ? 29.158 -34.848 22.464 1.00 95.19 929 SER A CA 1
ATOM 7282 C C . SER A 1 929 ? 30.653 -34.966 22.768 1.00 95.19 929 SER A C 1
ATOM 7284 O O . SER A 1 929 ? 31.465 -34.105 22.428 1.00 95.19 929 SER A O 1
ATOM 7286 N N . SER A 1 930 ? 31.050 -36.083 23.373 1.00 95.50 930 SER A N 1
ATOM 7287 C CA . SER A 1 930 ? 32.436 -36.438 23.665 1.00 95.50 930 SER A CA 1
ATOM 7288 C C . SER A 1 930 ? 33.332 -36.499 22.418 1.00 95.50 930 SER A C 1
ATOM 7290 O O . SER A 1 930 ? 34.529 -36.217 22.544 1.00 95.50 930 SER A O 1
ATOM 7292 N N . VAL A 1 931 ? 32.777 -36.779 21.229 1.00 95.50 931 VAL A N 1
ATOM 7293 C CA . VAL A 1 931 ? 33.531 -36.875 19.961 1.00 95.50 931 VAL A CA 1
ATOM 7294 C C . VAL A 1 931 ? 33.790 -35.538 19.255 1.00 95.50 931 VAL A C 1
ATOM 7296 O O . VAL A 1 931 ? 34.645 -35.493 18.374 1.00 95.50 931 VAL A O 1
ATOM 7299 N N . GLU A 1 932 ? 33.098 -34.462 19.637 1.00 95.69 932 GLU A N 1
ATOM 7300 C CA . GLU A 1 932 ? 33.263 -33.126 19.038 1.00 95.69 932 GLU A CA 1
ATOM 7301 C C . GLU A 1 932 ? 34.605 -32.480 19.427 1.00 95.69 932 GLU A C 1
ATOM 7303 O O . GLU A 1 932 ? 35.213 -32.811 20.456 1.00 95.69 932 GLU A O 1
ATOM 7308 N N . TYR A 1 933 ? 35.089 -31.528 18.628 1.00 94.62 933 TYR A N 1
ATOM 7309 C CA . TYR A 1 933 ? 36.283 -30.758 18.970 1.00 94.62 933 TYR A CA 1
ATOM 7310 C C . TYR A 1 933 ? 36.029 -29.826 20.161 1.00 94.62 933 TYR A C 1
ATOM 7312 O O . TYR A 1 933 ? 34.914 -29.378 20.409 1.00 94.62 933 TYR A O 1
ATOM 7320 N N . GLU A 1 934 ? 37.091 -29.476 20.891 1.00 94.44 934 GLU A N 1
ATOM 7321 C CA . GLU A 1 934 ? 36.978 -28.636 22.093 1.00 94.44 934 GLU A CA 1
ATOM 7322 C C . GLU A 1 934 ? 36.349 -27.264 21.808 1.00 94.44 934 GLU A C 1
ATOM 7324 O O . GLU A 1 934 ? 35.604 -26.742 22.630 1.00 94.44 934 GLU A O 1
ATOM 7329 N N . TRP A 1 935 ? 36.579 -26.690 20.624 1.00 93.00 935 TRP A N 1
ATOM 7330 C CA . TRP A 1 935 ? 35.881 -25.467 20.231 1.00 93.00 935 TRP A CA 1
ATOM 7331 C C . TRP A 1 935 ? 34.374 -25.712 20.061 1.00 93.00 935 TRP A C 1
ATOM 7333 O O . TRP A 1 935 ? 33.575 -25.001 20.660 1.00 93.00 935 TRP A O 1
ATOM 7343 N N . GLU A 1 936 ? 33.969 -26.754 19.335 1.00 94.50 936 GLU A N 1
ATOM 7344 C CA . GLU A 1 936 ? 32.554 -27.081 19.105 1.00 94.50 936 GLU A CA 1
ATOM 7345 C C . GLU A 1 936 ? 31.819 -27.326 20.431 1.00 94.50 936 GLU A C 1
ATOM 7347 O O . GLU A 1 936 ? 30.766 -26.736 20.668 1.00 94.50 936 GLU A O 1
ATOM 7352 N N . LYS A 1 937 ? 32.438 -28.071 21.358 1.00 94.81 937 LYS A N 1
ATOM 7353 C CA . LYS A 1 937 ? 31.911 -28.337 22.709 1.00 94.81 937 LYS A CA 1
ATOM 7354 C C . LYS A 1 937 ? 31.543 -27.075 23.494 1.00 94.81 937 LYS A C 1
ATOM 7356 O O . LYS A 1 937 ? 30.598 -27.090 24.280 1.00 94.81 937 LYS A O 1
ATOM 7361 N N . ASN A 1 938 ? 32.288 -25.993 23.279 1.00 94.69 938 ASN A N 1
ATOM 7362 C CA . ASN A 1 938 ? 32.131 -24.732 23.998 1.00 94.69 938 ASN A CA 1
ATOM 7363 C C . ASN A 1 938 ? 31.226 -23.707 23.276 1.00 94.69 938 ASN A C 1
ATOM 7365 O O . ASN A 1 938 ? 30.925 -22.676 23.873 1.00 94.69 938 ASN A O 1
ATOM 7369 N N . HIS A 1 939 ? 30.750 -23.981 22.049 1.00 93.69 939 HIS A N 1
ATOM 7370 C CA . HIS A 1 939 ? 29.986 -23.010 21.235 1.00 93.69 939 HIS A CA 1
ATOM 7371 C C . HIS A 1 939 ? 28.736 -23.592 20.533 1.00 93.69 939 HIS A C 1
ATOM 7373 O O . HIS A 1 939 ? 27.770 -22.863 20.300 1.00 93.69 939 HIS A O 1
ATOM 7379 N N . LEU A 1 940 ? 28.712 -24.890 20.205 1.00 94.19 940 LEU A N 1
ATOM 7380 C CA . LEU A 1 940 ? 27.717 -25.534 19.329 1.00 94.19 940 LEU A CA 1
ATOM 7381 C C . LEU A 1 940 ? 26.693 -26.410 20.078 1.00 94.19 940 LEU A C 1
ATOM 7383 O O . LEU A 1 940 ? 26.291 -27.469 19.602 1.00 94.19 940 LEU A O 1
ATOM 7387 N N . SER A 1 941 ? 26.233 -25.960 21.248 1.00 96.06 941 SER A N 1
ATOM 7388 C CA . SER A 1 941 ? 25.101 -26.573 21.958 1.00 96.06 941 SER A CA 1
ATOM 7389 C C . SER A 1 941 ? 24.194 -25.520 22.604 1.00 96.06 941 SER A C 1
ATOM 7391 O O . SER A 1 941 ? 24.626 -24.403 22.902 1.00 96.06 941 SER A O 1
ATOM 7393 N N . VAL A 1 942 ? 22.932 -25.871 22.872 1.00 97.06 942 VAL A N 1
ATOM 7394 C CA . VAL A 1 942 ? 21.999 -25.018 23.636 1.00 97.06 942 VAL A CA 1
ATOM 7395 C C . VAL A 1 942 ? 22.577 -24.701 25.023 1.00 97.06 942 VAL A C 1
ATOM 7397 O O . VAL A 1 942 ? 22.473 -23.567 25.489 1.00 97.06 942 VAL A O 1
ATOM 7400 N N . HIS A 1 943 ? 23.223 -25.677 25.672 1.00 96.31 943 HIS A N 1
ATOM 7401 C CA . HIS A 1 943 ? 23.841 -25.504 26.985 1.00 96.31 943 HIS A CA 1
ATOM 7402 C C . HIS A 1 943 ? 25.019 -24.521 26.964 1.00 96.31 943 HIS A C 1
ATOM 7404 O O . HIS A 1 943 ? 25.085 -23.635 27.819 1.00 96.31 943 HIS A O 1
ATOM 7410 N N . SER A 1 944 ? 25.929 -24.642 25.992 1.00 96.44 944 SER A N 1
ATOM 7411 C CA . SER A 1 944 ? 27.068 -23.727 25.868 1.00 96.44 944 SER A CA 1
ATOM 7412 C C . SER A 1 944 ? 26.606 -22.310 25.525 1.00 96.44 944 SER A C 1
ATOM 7414 O O . SER A 1 944 ? 26.994 -21.371 26.212 1.00 96.44 944 SER A O 1
ATOM 7416 N N . ALA A 1 945 ? 25.677 -22.158 24.576 1.00 97.19 945 ALA A N 1
ATOM 7417 C CA . ALA A 1 945 ? 25.070 -20.870 24.234 1.00 97.19 945 ALA A CA 1
ATOM 7418 C C . ALA A 1 945 ? 24.429 -20.177 25.454 1.00 97.19 945 ALA A C 1
ATOM 7420 O O . ALA A 1 945 ? 24.678 -18.997 25.714 1.00 97.19 945 ALA A O 1
ATOM 7421 N N . ALA A 1 946 ? 23.655 -20.919 26.256 1.00 97.00 946 ALA A N 1
ATOM 7422 C CA . ALA A 1 946 ? 23.074 -20.399 27.491 1.00 97.00 946 ALA A CA 1
ATOM 7423 C C . ALA A 1 946 ? 24.159 -19.947 28.486 1.00 97.00 946 ALA A C 1
ATOM 7425 O O . ALA A 1 946 ? 24.081 -18.841 29.021 1.00 97.00 946 ALA A O 1
ATOM 7426 N N . ASN A 1 947 ? 25.198 -20.756 28.713 1.00 97.38 947 ASN A N 1
ATOM 7427 C CA . ASN A 1 947 ? 26.298 -20.392 29.609 1.00 97.38 947 ASN A CA 1
ATOM 7428 C C . ASN A 1 947 ? 27.065 -19.154 29.115 1.00 97.38 947 ASN A C 1
ATOM 7430 O O . ASN A 1 947 ? 27.356 -18.270 29.919 1.00 97.38 947 ASN A O 1
ATOM 7434 N N . ASN A 1 948 ? 27.340 -19.044 27.814 1.00 97.56 948 ASN A N 1
ATOM 7435 C CA . ASN A 1 948 ? 28.122 -17.945 27.242 1.00 97.56 948 ASN A CA 1
ATOM 7436 C C . ASN A 1 948 ? 27.358 -16.613 27.356 1.00 97.56 948 ASN A C 1
ATOM 7438 O O . ASN A 1 948 ? 27.920 -15.616 27.812 1.00 97.56 948 ASN A O 1
ATOM 7442 N N . TRP A 1 949 ? 26.043 -16.609 27.108 1.00 98.19 949 TRP A N 1
ATOM 7443 C CA . TRP A 1 949 ? 25.191 -15.438 27.358 1.00 98.19 949 TRP A CA 1
ATOM 7444 C C . TRP A 1 949 ? 25.016 -15.096 28.850 1.00 98.19 949 TRP A C 1
ATOM 7446 O O . TRP A 1 949 ? 24.982 -13.912 29.198 1.00 98.19 949 TRP A O 1
ATOM 7456 N N . LEU A 1 950 ? 24.942 -16.088 29.750 1.00 97.69 950 LEU A N 1
ATOM 7457 C CA . LEU A 1 950 ? 24.941 -15.838 31.202 1.00 97.69 950 LEU A CA 1
ATOM 7458 C C . LEU A 1 950 ? 26.265 -15.209 31.664 1.00 97.69 950 LEU A C 1
ATOM 7460 O O . LEU A 1 950 ? 26.246 -14.235 32.417 1.00 97.69 950 LEU A O 1
ATOM 7464 N N . ASN A 1 951 ? 27.398 -15.723 31.182 1.00 96.88 951 ASN A N 1
ATOM 7465 C CA . ASN A 1 951 ? 28.736 -15.214 31.488 1.00 96.88 951 ASN A CA 1
ATOM 7466 C C . ASN A 1 951 ? 28.951 -13.793 30.936 1.00 96.88 951 ASN A C 1
ATOM 7468 O O . ASN A 1 951 ? 29.563 -12.964 31.608 1.00 96.88 951 ASN A O 1
ATOM 7472 N N . ALA A 1 952 ? 28.383 -13.480 29.766 1.00 96.44 952 ALA A N 1
ATOM 7473 C CA . ALA A 1 952 ? 28.362 -12.128 29.205 1.00 96.44 952 ALA A CA 1
ATOM 7474 C C . ALA A 1 952 ? 27.476 -11.140 30.001 1.00 96.44 952 ALA A C 1
ATOM 7476 O O . ALA A 1 952 ? 27.614 -9.926 29.845 1.00 96.44 952 ALA A O 1
ATOM 7477 N N . GLY A 1 953 ? 26.584 -11.629 30.874 1.00 95.69 953 GLY A N 1
ATOM 7478 C CA . GLY A 1 953 ? 25.793 -10.811 31.801 1.00 95.69 953 GLY A CA 1
ATOM 7479 C C . GLY A 1 953 ? 24.291 -10.706 31.503 1.00 95.69 953 GLY A C 1
ATOM 7480 O O . GLY A 1 953 ? 23.628 -9.828 32.066 1.00 95.69 953 GLY A O 1
ATOM 7481 N N . LEU A 1 954 ? 23.732 -11.575 30.653 1.00 97.12 954 LEU A N 1
ATOM 7482 C CA . LEU A 1 954 ? 22.278 -11.728 30.510 1.00 97.12 954 LEU A CA 1
ATOM 7483 C C . LEU A 1 954 ? 21.688 -12.427 31.748 1.00 97.12 954 LEU A C 1
ATOM 7485 O O . LEU A 1 954 ? 22.286 -13.359 32.284 1.00 97.12 954 LEU A O 1
ATOM 7489 N N . THR A 1 955 ? 20.505 -12.016 32.219 1.00 95.06 955 THR A N 1
ATOM 7490 C CA . THR A 1 955 ? 19.838 -12.701 33.339 1.00 95.06 955 THR A CA 1
ATOM 7491 C C . THR A 1 955 ? 18.907 -13.813 32.855 1.00 95.06 955 THR A C 1
ATOM 7493 O O . THR A 1 955 ? 18.199 -13.664 31.860 1.00 95.06 955 THR A O 1
ATOM 7496 N N . ARG A 1 956 ? 18.848 -14.928 33.602 1.00 92.75 956 ARG A N 1
ATOM 7497 C CA . ARG A 1 956 ? 18.041 -16.122 33.260 1.00 92.75 956 ARG A CA 1
ATOM 7498 C C . ARG A 1 956 ? 16.577 -15.809 32.932 1.00 92.75 956 ARG A C 1
ATOM 7500 O O . ARG A 1 956 ? 16.016 -16.398 32.025 1.00 92.75 956 ARG A O 1
ATOM 7507 N N . ASN A 1 957 ? 15.966 -14.860 33.639 1.00 91.25 957 ASN A N 1
ATOM 7508 C CA . ASN A 1 957 ? 14.567 -14.463 33.445 1.00 91.25 957 ASN A CA 1
ATOM 7509 C C . ASN A 1 957 ? 14.309 -13.605 32.188 1.00 91.25 957 ASN A C 1
ATOM 7511 O O . ASN A 1 957 ? 13.157 -13.277 31.923 1.00 91.25 957 ASN A O 1
ATOM 7515 N N . LYS A 1 958 ? 15.359 -13.205 31.458 1.00 94.38 958 LYS A N 1
ATOM 7516 C CA . LYS A 1 958 ? 15.286 -12.510 30.162 1.00 94.38 958 LYS A CA 1
ATOM 7517 C C . LYS A 1 958 ? 15.841 -13.345 29.005 1.00 94.38 958 LYS A C 1
ATOM 7519 O O . LYS A 1 958 ? 15.890 -12.859 27.881 1.00 94.38 958 LYS A O 1
ATOM 7524 N N . MET A 1 959 ? 16.267 -14.574 29.276 1.00 94.81 959 MET A N 1
ATOM 7525 C CA . MET A 1 959 ? 16.822 -15.491 28.290 1.00 94.81 959 MET A CA 1
ATOM 7526 C C . MET A 1 959 ? 15.715 -16.385 27.728 1.00 94.81 959 MET A C 1
ATOM 7528 O O . MET A 1 959 ? 15.041 -17.081 28.484 1.00 94.81 959 MET A O 1
ATOM 7532 N N . VAL A 1 960 ? 15.561 -16.395 26.406 1.00 95.25 960 VAL A N 1
ATOM 7533 C CA . VAL A 1 960 ? 14.732 -17.360 25.676 1.00 95.25 960 VAL A CA 1
ATOM 7534 C C . VAL A 1 960 ? 15.658 -18.209 24.807 1.00 95.25 960 VAL A C 1
ATOM 7536 O O . VAL A 1 960 ? 16.456 -17.670 24.044 1.00 95.25 960 VAL A O 1
ATOM 7539 N N . LEU A 1 961 ? 15.570 -19.533 24.939 1.00 93.56 961 LEU A N 1
ATOM 7540 C CA . LEU A 1 961 ? 16.362 -20.496 24.168 1.00 93.56 961 LEU A CA 1
ATOM 7541 C C . LEU A 1 961 ? 15.496 -21.108 23.065 1.00 93.56 961 LEU A C 1
ATOM 7543 O O . LEU A 1 961 ? 14.352 -21.489 23.312 1.00 93.56 961 LEU A O 1
ATOM 7547 N N . SER A 1 962 ? 16.038 -21.207 21.854 1.00 93.38 962 SER A N 1
ATOM 7548 C CA . SER A 1 962 ? 15.274 -21.625 20.677 1.00 93.38 962 SER A CA 1
ATOM 7549 C C . SER A 1 962 ? 15.298 -23.140 20.454 1.00 93.38 962 SER A C 1
ATOM 7551 O O . SER A 1 962 ? 16.356 -23.780 20.448 1.00 93.38 962 SER A O 1
ATOM 7553 N N . VAL A 1 963 ? 14.123 -23.712 20.186 1.00 92.38 963 VAL A N 1
ATOM 7554 C CA . VAL A 1 963 ? 13.941 -25.132 19.850 1.00 92.38 963 VAL A CA 1
ATOM 7555 C C . VAL A 1 963 ? 13.494 -25.250 18.394 1.00 92.38 963 VAL A C 1
ATOM 7557 O O . VAL A 1 963 ? 12.477 -24.682 18.002 1.00 92.38 963 VAL A O 1
ATOM 7560 N N . ALA A 1 964 ? 14.259 -25.979 17.583 1.00 92.19 964 ALA A N 1
ATOM 7561 C CA . ALA A 1 964 ? 14.008 -26.089 16.148 1.00 92.19 964 ALA A CA 1
ATOM 7562 C C . ALA A 1 964 ? 13.026 -27.225 15.805 1.00 92.19 964 ALA A C 1
ATOM 7564 O O . ALA A 1 964 ? 13.296 -28.391 16.088 1.00 92.19 964 ALA A O 1
ATOM 7565 N N . PHE A 1 965 ? 11.928 -26.911 15.111 1.00 91.69 965 PHE A N 1
ATOM 7566 C CA . PHE A 1 965 ? 10.976 -27.901 14.571 1.00 91.69 965 PHE A CA 1
ATOM 7567 C C . PHE A 1 965 ? 11.306 -28.323 13.124 1.00 91.69 965 PHE A C 1
ATOM 7569 O O . PHE A 1 965 ? 10.431 -28.505 12.272 1.00 91.69 965 PHE A O 1
ATOM 7576 N N . TYR A 1 966 ? 12.597 -28.481 12.849 1.00 93.19 966 TYR A N 1
ATOM 7577 C CA . TYR A 1 966 ? 13.157 -28.986 11.598 1.00 93.19 966 TYR A CA 1
ATOM 7578 C C . TYR A 1 966 ? 14.415 -29.812 11.902 1.00 93.19 966 TYR A C 1
ATOM 7580 O O . TYR A 1 966 ? 14.818 -29.933 13.060 1.00 93.19 966 TYR A O 1
ATOM 7588 N N . GLY A 1 967 ? 14.988 -30.424 10.873 1.00 95.25 967 GLY A N 1
ATOM 7589 C CA . GLY A 1 967 ? 16.296 -31.061 10.911 1.00 95.25 967 GLY A CA 1
ATOM 7590 C C . GLY A 1 967 ? 17.174 -30.578 9.762 1.00 95.25 967 GLY A C 1
ATOM 7591 O O . GLY A 1 967 ? 16.677 -30.011 8.786 1.00 95.25 967 GLY A O 1
ATOM 7592 N N . ILE A 1 968 ? 18.473 -30.835 9.888 1.00 96.38 968 ILE A N 1
ATOM 7593 C CA . ILE A 1 968 ? 19.489 -30.546 8.870 1.00 96.38 968 ILE A CA 1
ATOM 7594 C C . ILE A 1 968 ? 20.138 -31.859 8.429 1.00 96.38 968 ILE A C 1
ATOM 7596 O O . ILE A 1 968 ? 20.426 -32.731 9.259 1.00 96.38 968 ILE A O 1
ATOM 7600 N N . SER A 1 969 ? 20.336 -32.010 7.119 1.00 96.38 969 SER A N 1
ATOM 7601 C CA . SER A 1 969 ? 20.740 -33.262 6.487 1.00 96.38 969 SER A CA 1
ATOM 7602 C C . SER A 1 969 ? 22.076 -33.203 5.751 1.00 96.38 969 SER A C 1
ATOM 7604 O O . SER A 1 969 ? 22.481 -32.198 5.164 1.00 96.38 969 SER A O 1
ATOM 7606 N N . PHE A 1 970 ? 22.740 -34.356 5.729 1.00 97.44 970 PHE A N 1
ATOM 7607 C CA . PHE A 1 970 ? 24.041 -34.567 5.119 1.00 97.44 970 PHE A CA 1
ATOM 7608 C C . PHE A 1 970 ? 24.045 -35.824 4.250 1.00 97.44 970 PHE A C 1
ATOM 7610 O O . PHE A 1 970 ? 23.354 -36.810 4.527 1.00 97.44 970 PHE A O 1
ATOM 7617 N N . THR A 1 971 ? 24.875 -35.802 3.212 1.00 97.62 971 THR A N 1
ATOM 7618 C CA . THR A 1 971 ? 25.343 -37.017 2.551 1.00 97.62 971 THR A CA 1
ATOM 7619 C C . THR A 1 971 ? 26.675 -37.413 3.187 1.00 97.62 971 THR A C 1
ATOM 7621 O O . THR A 1 971 ? 27.640 -36.648 3.168 1.00 97.62 971 THR A O 1
ATOM 7624 N N . LEU A 1 972 ? 26.729 -38.607 3.767 1.00 98.00 972 LEU A N 1
ATOM 7625 C CA . LEU A 1 972 ? 27.910 -39.210 4.374 1.00 98.00 972 LEU A CA 1
ATOM 7626 C C . LEU A 1 972 ? 28.993 -39.466 3.317 1.00 98.00 972 LEU A C 1
ATOM 7628 O O . LEU A 1 972 ? 28.717 -39.681 2.137 1.00 98.00 972 LEU A O 1
ATOM 7632 N N . LYS A 1 973 ? 30.260 -39.479 3.733 1.00 97.19 973 LYS A N 1
ATOM 7633 C CA . LYS A 1 973 ? 31.374 -39.910 2.872 1.00 97.19 973 LYS A CA 1
ATOM 7634 C C . LYS A 1 973 ? 31.503 -41.437 2.798 1.00 97.19 973 LYS A C 1
ATOM 7636 O O . LYS A 1 973 ? 32.098 -41.963 1.861 1.00 97.19 973 LYS A O 1
ATOM 7641 N N . ASN A 1 974 ? 30.969 -42.137 3.795 1.00 96.25 974 ASN A N 1
ATOM 7642 C CA . ASN A 1 974 ? 30.960 -43.590 3.916 1.00 96.25 974 ASN A CA 1
ATOM 7643 C C . ASN A 1 974 ? 29.701 -43.998 4.694 1.00 96.25 974 ASN A C 1
ATOM 7645 O O . ASN A 1 974 ? 29.555 -43.599 5.845 1.00 96.25 974 ASN A O 1
ATOM 7649 N N . SER A 1 975 ? 28.812 -44.791 4.095 1.00 95.50 975 SER A N 1
ATOM 7650 C CA . SER A 1 975 ? 27.553 -45.227 4.721 1.00 95.50 975 SER A CA 1
ATOM 7651 C C . SER A 1 975 ? 27.749 -46.063 5.992 1.00 95.50 975 SER A C 1
ATOM 7653 O O . SER A 1 975 ? 26.873 -46.087 6.850 1.00 95.50 975 SER A O 1
ATOM 7655 N N . SER A 1 976 ? 28.915 -46.694 6.167 1.00 94.81 976 SER A N 1
ATOM 7656 C CA . SER A 1 976 ? 29.285 -47.405 7.402 1.00 94.81 976 SER A CA 1
ATOM 7657 C C . SER A 1 976 ? 29.734 -46.477 8.544 1.00 94.81 976 SER A C 1
ATOM 7659 O O . SER A 1 976 ? 30.013 -46.955 9.639 1.00 94.81 976 SER A O 1
ATOM 7661 N N . GLN A 1 977 ? 29.853 -45.167 8.303 1.00 95.81 977 GLN A N 1
ATOM 7662 C CA . GLN A 1 977 ? 30.175 -44.145 9.303 1.00 95.81 977 GLN A CA 1
ATOM 7663 C C . GLN A 1 977 ? 28.991 -43.181 9.397 1.00 95.81 977 GLN A C 1
ATOM 7665 O O . GLN A 1 977 ? 28.915 -42.208 8.654 1.00 95.81 977 GLN A O 1
ATOM 7670 N N . HIS A 1 978 ? 28.039 -43.508 10.271 1.00 95.31 978 HIS A N 1
ATOM 7671 C CA . HIS A 1 978 ? 26.718 -42.871 10.348 1.00 95.31 978 HIS A CA 1
ATOM 7672 C C . HIS A 1 978 ? 26.363 -42.355 11.760 1.00 95.31 978 HIS A C 1
ATOM 7674 O O . HIS A 1 978 ? 25.195 -42.102 12.055 1.00 95.31 978 HIS A O 1
ATOM 7680 N N . THR A 1 979 ? 27.344 -42.246 12.659 1.00 95.44 979 THR A N 1
ATOM 7681 C CA . THR A 1 979 ? 27.190 -41.650 14.001 1.00 95.44 979 THR A CA 1
ATOM 7682 C C . THR A 1 979 ? 27.307 -40.127 13.946 1.00 95.44 979 THR A C 1
ATOM 7684 O O . THR A 1 979 ? 27.698 -39.581 12.915 1.00 95.44 979 THR A O 1
ATOM 7687 N N . ILE A 1 980 ? 27.071 -39.437 15.068 1.00 95.25 980 ILE A N 1
ATOM 7688 C CA . ILE A 1 980 ? 27.536 -38.052 15.256 1.00 95.25 980 ILE A CA 1
ATOM 7689 C C . ILE A 1 980 ? 29.041 -37.951 14.931 1.00 95.25 980 ILE A C 1
ATOM 7691 O O . ILE A 1 980 ? 29.798 -38.913 15.093 1.00 95.25 980 ILE A O 1
ATOM 7695 N N . HIS A 1 981 ? 29.440 -36.793 14.405 1.00 95.81 981 HIS A N 1
ATOM 7696 C CA . HIS A 1 981 ? 30.782 -36.446 13.940 1.00 95.81 981 HIS A CA 1
ATOM 7697 C C . HIS A 1 981 ? 31.363 -37.377 12.839 1.00 95.81 981 HIS A C 1
ATOM 7699 O O . HIS A 1 981 ? 32.579 -37.529 12.686 1.00 95.81 981 HIS A O 1
ATOM 7705 N N . SER A 1 982 ? 30.501 -37.986 12.013 1.00 97.06 982 SER A N 1
ATOM 7706 C CA . SER A 1 982 ? 30.915 -38.758 10.830 1.00 97.06 982 SER A CA 1
ATOM 7707 C C . SER A 1 982 ? 31.266 -37.845 9.644 1.00 97.06 982 SER A C 1
ATOM 7709 O O . SER A 1 982 ? 30.563 -36.860 9.421 1.00 97.06 982 SER A O 1
ATOM 7711 N N . PRO A 1 983 ? 32.310 -38.138 8.839 1.00 97.38 983 PRO A N 1
ATOM 7712 C CA . PRO A 1 983 ? 32.697 -37.279 7.716 1.00 97.38 983 PRO A CA 1
ATOM 7713 C C . PRO A 1 983 ? 31.620 -37.199 6.629 1.00 97.38 983 PRO A C 1
ATOM 7715 O O . PRO A 1 983 ? 31.131 -38.232 6.160 1.00 97.38 983 PRO A O 1
ATOM 7718 N N . ILE A 1 984 ? 31.316 -35.986 6.165 1.00 97.25 984 ILE A N 1
ATOM 7719 C CA . ILE A 1 984 ? 30.334 -35.758 5.094 1.00 97.25 984 ILE A CA 1
ATOM 7720 C C . ILE A 1 984 ? 31.012 -35.566 3.729 1.00 97.25 984 ILE A C 1
ATOM 7722 O O . ILE A 1 984 ? 32.211 -35.298 3.628 1.00 97.25 984 ILE A O 1
ATOM 7726 N N . SER A 1 985 ? 30.240 -35.752 2.661 1.00 95.88 985 SER A N 1
ATOM 7727 C CA . SER A 1 985 ? 30.628 -35.469 1.273 1.00 95.88 985 SER A CA 1
ATOM 7728 C C . SER A 1 985 ? 29.789 -34.357 0.631 1.00 95.88 985 SER A C 1
ATOM 7730 O O . SER A 1 985 ? 30.175 -33.834 -0.413 1.00 95.88 985 SER A O 1
ATOM 7732 N N . GLY A 1 986 ? 28.678 -33.965 1.261 1.00 93.94 986 GLY A N 1
ATOM 7733 C CA . GLY A 1 986 ? 27.829 -32.864 0.822 1.00 93.94 986 GLY A CA 1
ATOM 7734 C C . GLY A 1 986 ? 26.495 -32.822 1.564 1.00 93.94 986 GLY A C 1
ATOM 7735 O O . GLY A 1 986 ? 26.329 -33.428 2.624 1.00 93.94 986 GLY A O 1
ATOM 7736 N N . ILE A 1 987 ? 25.538 -32.114 0.974 1.00 95.31 987 ILE A N 1
ATOM 7737 C CA . ILE A 1 987 ? 24.186 -31.900 1.504 1.00 95.31 987 ILE A CA 1
ATOM 7738 C C . ILE A 1 987 ? 23.359 -33.194 1.396 1.00 95.31 987 ILE A C 1
ATOM 7740 O O . ILE A 1 987 ? 23.587 -34.012 0.499 1.00 95.31 987 ILE A O 1
ATOM 7744 N N . GLY A 1 988 ? 22.465 -33.435 2.356 1.00 93.50 988 GLY A N 1
ATOM 7745 C CA . GLY A 1 988 ? 21.595 -34.614 2.393 1.00 93.50 988 GLY A CA 1
ATOM 7746 C C . GLY A 1 988 ? 20.250 -34.414 1.679 1.00 93.50 988 GLY A C 1
ATOM 7747 O O . GLY A 1 988 ? 20.111 -33.523 0.844 1.00 93.50 988 GLY A O 1
ATOM 7748 N N . PRO A 1 989 ? 19.237 -35.246 1.986 1.00 91.25 989 PRO A N 1
ATOM 7749 C CA . PRO A 1 989 ? 17.871 -35.055 1.500 1.00 91.25 989 PRO A CA 1
ATOM 7750 C C . PRO A 1 989 ? 17.239 -33.795 2.109 1.00 91.25 989 PRO A C 1
ATOM 7752 O O . PRO A 1 989 ? 17.322 -33.606 3.319 1.00 91.25 989 PRO A O 1
ATOM 7755 N N . GLY A 1 990 ? 16.577 -32.959 1.313 1.00 89.38 990 GLY A N 1
ATOM 7756 C CA . GLY A 1 990 ? 15.964 -31.713 1.783 1.00 89.38 990 GLY A CA 1
ATOM 7757 C C . GLY A 1 990 ? 15.906 -30.665 0.679 1.00 89.38 990 GLY A C 1
ATOM 7758 O O . GLY A 1 990 ? 15.856 -31.019 -0.501 1.00 89.38 990 GLY A O 1
ATOM 7759 N N . ASP A 1 991 ? 15.913 -29.393 1.071 1.00 85.94 991 ASP A N 1
ATOM 7760 C CA . ASP A 1 991 ? 16.171 -28.271 0.162 1.00 85.94 991 ASP A CA 1
ATOM 7761 C C . ASP A 1 991 ? 17.676 -28.114 -0.161 1.00 85.94 991 ASP A C 1
ATOM 7763 O O . ASP A 1 991 ? 18.507 -28.932 0.241 1.00 85.94 991 ASP A O 1
ATOM 7767 N N . ASP A 1 992 ? 18.039 -27.027 -0.849 1.00 83.12 992 ASP A N 1
ATOM 7768 C CA . ASP A 1 992 ? 19.424 -26.699 -1.225 1.00 83.12 992 ASP A CA 1
ATOM 7769 C C . ASP A 1 992 ? 20.386 -26.485 -0.031 1.00 83.12 992 ASP A C 1
ATOM 7771 O O . ASP A 1 992 ? 21.587 -26.334 -0.244 1.00 83.12 992 ASP A O 1
ATOM 7775 N N . ASN A 1 993 ? 19.896 -26.478 1.217 1.00 84.31 993 ASN A N 1
ATOM 7776 C CA . ASN A 1 993 ? 20.696 -26.428 2.447 1.00 84.31 993 ASN A CA 1
ATOM 7777 C C . ASN A 1 993 ? 20.594 -27.716 3.288 1.00 84.31 993 ASN A C 1
ATOM 7779 O O . ASN A 1 993 ? 21.217 -27.804 4.347 1.00 84.31 993 ASN A O 1
ATOM 7783 N N . GLY A 1 994 ? 19.827 -28.714 2.836 1.00 90.75 994 GLY A N 1
ATOM 7784 C CA . GLY A 1 994 ? 19.543 -29.936 3.590 1.00 90.75 994 GLY A CA 1
ATOM 7785 C C . GLY A 1 994 ? 18.470 -29.749 4.665 1.00 90.75 994 GLY A C 1
ATOM 7786 O O . GLY A 1 994 ? 18.399 -30.540 5.604 1.00 90.75 994 GLY A O 1
ATOM 7787 N N . PHE A 1 995 ? 17.642 -28.708 4.561 1.00 92.75 995 PHE A N 1
ATOM 7788 C CA . PHE A 1 995 ? 16.552 -28.451 5.497 1.00 92.75 995 PHE A CA 1
ATOM 7789 C C . PHE A 1 995 ? 15.421 -29.470 5.315 1.00 92.75 995 PHE A C 1
ATOM 7791 O O . PHE A 1 995 ? 14.968 -29.731 4.197 1.00 92.75 995 PHE A O 1
ATOM 7798 N N . LEU A 1 996 ? 14.930 -30.018 6.429 1.00 93.06 996 LEU A N 1
ATOM 7799 C CA . LEU A 1 996 ? 13.811 -30.959 6.482 1.00 93.06 996 LEU A CA 1
ATOM 7800 C C . LEU A 1 996 ? 12.810 -30.537 7.559 1.00 93.06 996 LEU A C 1
ATOM 7802 O O . LEU A 1 996 ? 13.157 -30.484 8.739 1.00 93.06 996 LEU A O 1
ATOM 7806 N N . ARG A 1 997 ? 11.543 -30.296 7.205 1.00 90.75 997 ARG A N 1
ATOM 7807 C CA . ARG A 1 997 ? 10.509 -29.986 8.209 1.00 90.75 997 ARG A CA 1
ATOM 7808 C C . ARG A 1 997 ? 10.252 -31.201 9.096 1.00 90.75 997 ARG A C 1
ATOM 7810 O O . ARG A 1 997 ? 10.234 -32.333 8.614 1.00 90.75 997 ARG A O 1
ATOM 7817 N N . TYR A 1 998 ? 9.939 -30.982 10.376 1.00 92.62 998 TYR A N 1
ATOM 7818 C CA . TYR A 1 998 ? 9.584 -32.080 11.287 1.00 92.62 998 TYR A CA 1
ATOM 7819 C C . TYR A 1 998 ? 8.429 -32.951 10.750 1.00 92.62 998 TYR A C 1
ATOM 7821 O O . TYR A 1 998 ? 8.470 -34.176 10.841 1.00 92.62 998 TYR A O 1
ATOM 7829 N N . SER A 1 999 ? 7.434 -32.344 10.094 1.00 89.38 999 SER A N 1
ATOM 7830 C CA . SER A 1 999 ? 6.343 -33.069 9.427 1.00 89.38 999 SER A CA 1
ATOM 7831 C C . SER A 1 999 ? 6.824 -33.969 8.280 1.00 89.38 999 SER A C 1
ATOM 7833 O O . SER A 1 999 ? 6.358 -35.101 8.159 1.00 89.38 999 SER A O 1
ATOM 7835 N N . GLU A 1 1000 ? 7.787 -33.521 7.472 1.00 89.88 1000 GLU A N 1
ATOM 7836 C CA . GLU A 1 1000 ? 8.394 -34.326 6.403 1.00 89.88 1000 GLU A CA 1
ATOM 7837 C C . GLU A 1 1000 ? 9.201 -35.485 6.984 1.00 89.88 1000 GLU A C 1
ATOM 7839 O O . GLU A 1 1000 ? 9.055 -36.614 6.521 1.00 89.88 1000 GLU A O 1
ATOM 7844 N N . ILE A 1 1001 ? 9.971 -35.241 8.049 1.00 93.31 1001 ILE A N 1
ATOM 7845 C CA . ILE A 1 1001 ? 10.699 -36.274 8.805 1.00 93.31 1001 ILE A CA 1
ATOM 7846 C C . ILE A 1 1001 ? 9.743 -37.359 9.325 1.00 93.31 1001 ILE A C 1
ATOM 7848 O O . ILE A 1 1001 ? 10.029 -38.554 9.205 1.00 93.31 1001 ILE A O 1
ATOM 7852 N N . CYS A 1 1002 ? 8.587 -36.964 9.865 1.00 90.19 1002 CYS A N 1
ATOM 7853 C CA . CYS A 1 1002 ? 7.576 -37.896 10.359 1.00 90.19 1002 CYS A CA 1
ATOM 7854 C C . CYS A 1 1002 ? 6.838 -38.665 9.252 1.00 90.19 1002 CYS A C 1
ATOM 7856 O O . CYS A 1 1002 ? 6.386 -39.782 9.507 1.00 90.19 1002 CYS A O 1
ATOM 7858 N N . ILE A 1 1003 ? 6.662 -38.092 8.056 1.00 91.25 1003 ILE A N 1
ATOM 7859 C CA . ILE A 1 1003 ? 5.859 -38.697 6.977 1.00 91.25 1003 ILE A CA 1
ATOM 7860 C C . ILE A 1 1003 ? 6.728 -39.502 6.004 1.00 91.25 1003 ILE A C 1
ATOM 7862 O O . ILE A 1 1003 ? 6.413 -40.666 5.749 1.00 91.25 1003 ILE A O 1
ATOM 7866 N N . ASN A 1 1004 ? 7.808 -38.902 5.499 1.00 93.88 1004 ASN A N 1
ATOM 7867 C CA . ASN A 1 1004 ? 8.583 -39.388 4.353 1.00 93.88 1004 ASN A CA 1
ATOM 7868 C C . ASN A 1 1004 ? 9.774 -40.275 4.750 1.00 93.88 1004 ASN A C 1
ATOM 7870 O O . ASN A 1 1004 ? 10.221 -41.073 3.937 1.00 93.88 1004 ASN A O 1
ATOM 7874 N N . TYR A 1 1005 ? 10.267 -40.160 5.990 1.00 93.81 1005 TYR A N 1
ATOM 7875 C CA . TYR A 1 1005 ? 11.485 -40.831 6.474 1.00 93.81 1005 TYR A CA 1
ATOM 7876 C C . TYR A 1 1005 ? 11.176 -41.805 7.626 1.00 93.81 1005 TYR A C 1
ATOM 7878 O O . TYR A 1 1005 ? 11.818 -41.805 8.683 1.00 93.81 1005 TYR A O 1
ATOM 7886 N N . LYS A 1 1006 ? 10.126 -42.617 7.446 1.00 91.69 1006 LYS A N 1
ATOM 7887 C CA . LYS A 1 1006 ? 9.690 -43.654 8.407 1.00 91.69 1006 LYS A CA 1
ATOM 7888 C C . LYS A 1 1006 ? 10.511 -44.942 8.326 1.00 91.69 1006 LYS A C 1
ATOM 7890 O O . LYS A 1 1006 ? 10.505 -45.722 9.267 1.00 91.69 1006 LYS A O 1
ATOM 7895 N N . ASP A 1 1007 ? 11.166 -45.165 7.194 1.00 94.44 1007 ASP A N 1
ATOM 7896 C CA . ASP A 1 1007 ? 11.982 -46.334 6.858 1.00 94.44 1007 ASP A CA 1
ATOM 7897 C C . ASP A 1 1007 ? 13.485 -46.119 7.119 1.00 94.44 1007 ASP A C 1
ATOM 7899 O O . ASP A 1 1007 ? 14.290 -47.016 6.878 1.00 94.44 1007 ASP A O 1
ATOM 7903 N N . TYR A 1 1008 ? 13.867 -44.931 7.594 1.00 96.88 1008 TYR A N 1
ATOM 7904 C CA . TYR A 1 1008 ? 15.224 -44.620 8.036 1.00 96.88 1008 TYR A CA 1
ATOM 7905 C C . TYR A 1 1008 ? 15.459 -45.174 9.444 1.00 96.88 1008 TYR A C 1
ATOM 7907 O O . TYR A 1 1008 ? 14.566 -45.135 10.292 1.00 96.88 1008 TYR A O 1
ATOM 7915 N N . ASN A 1 1009 ? 16.683 -45.629 9.714 1.00 96.69 1009 ASN A N 1
ATOM 7916 C CA . ASN A 1 1009 ? 17.083 -46.056 11.050 1.00 96.69 1009 ASN A CA 1
ATOM 7917 C C . ASN A 1 1009 ? 17.162 -44.830 11.956 1.00 96.69 1009 ASN A C 1
ATOM 7919 O O . ASN A 1 1009 ? 17.931 -43.909 11.680 1.00 96.69 1009 ASN A O 1
ATOM 7923 N N . GLU A 1 1010 ? 16.375 -44.820 13.026 1.00 96.12 1010 GLU A N 1
ATOM 7924 C CA . GLU A 1 1010 ? 16.382 -43.754 14.023 1.00 96.12 1010 GLU A CA 1
ATOM 7925 C C . GLU A 1 1010 ? 17.278 -44.114 15.206 1.00 96.12 1010 GLU A C 1
ATOM 7927 O O . GLU A 1 1010 ? 17.234 -45.235 15.714 1.00 96.12 1010 GLU A O 1
ATOM 7932 N N . VAL A 1 1011 ? 18.080 -43.148 15.648 1.00 97.44 1011 VAL A N 1
ATOM 7933 C CA . VAL A 1 1011 ? 18.976 -43.278 16.795 1.00 97.44 1011 VAL A CA 1
ATOM 7934 C C . VAL A 1 1011 ? 18.737 -42.113 17.747 1.00 97.44 1011 VAL A C 1
ATOM 7936 O O . VAL A 1 1011 ? 18.680 -40.954 17.333 1.00 97.44 1011 VAL A O 1
ATOM 7939 N N . TRP A 1 1012 ? 18.605 -42.439 19.031 1.00 96.75 1012 TRP A N 1
ATOM 7940 C CA . TRP A 1 1012 ? 18.685 -41.480 20.126 1.00 96.75 1012 TRP A CA 1
ATOM 7941 C C . TRP A 1 1012 ? 20.151 -41.293 20.519 1.00 96.75 1012 TRP A C 1
ATOM 7943 O O . TRP A 1 1012 ? 20.827 -42.274 20.835 1.00 96.75 1012 TRP A O 1
ATOM 7953 N N . ASP A 1 1013 ? 20.631 -40.053 20.508 1.00 96.62 1013 ASP A N 1
ATOM 7954 C CA . ASP A 1 1013 ? 21.936 -39.699 21.052 1.00 96.62 1013 ASP A CA 1
ATOM 7955 C C . ASP A 1 1013 ? 21.783 -39.249 22.509 1.00 96.62 1013 ASP A C 1
ATOM 7957 O O . ASP A 1 1013 ? 21.174 -38.215 22.802 1.00 96.62 1013 ASP A O 1
ATOM 7961 N N . ASP A 1 1014 ? 22.311 -40.052 23.435 1.00 95.50 1014 ASP A N 1
ATOM 7962 C CA . ASP A 1 1014 ? 22.141 -39.800 24.865 1.00 95.50 1014 ASP A CA 1
ATOM 7963 C C . ASP A 1 1014 ? 23.162 -38.807 25.445 1.00 95.50 1014 ASP A C 1
ATOM 7965 O O . ASP A 1 1014 ? 22.971 -38.342 26.568 1.00 95.50 1014 ASP A O 1
ATOM 7969 N N . GLU A 1 1015 ? 24.203 -38.419 24.705 1.00 96.50 1015 GLU A N 1
ATOM 7970 C CA . GLU A 1 1015 ? 25.060 -37.302 25.115 1.00 96.50 1015 GLU A CA 1
ATOM 7971 C C . GLU A 1 1015 ? 24.374 -35.979 24.756 1.00 96.50 1015 GLU A C 1
ATOM 7973 O O . GLU A 1 1015 ? 24.074 -35.175 25.638 1.00 96.50 1015 GLU A O 1
ATOM 7978 N N . GLN A 1 1016 ? 24.024 -35.797 23.479 1.00 96.00 1016 GLN A N 1
ATOM 7979 C CA . GLN A 1 1016 ? 23.439 -34.558 22.958 1.00 96.00 1016 GLN A CA 1
ATOM 7980 C C . GLN A 1 1016 ? 21.943 -34.376 23.284 1.00 96.00 1016 GLN A C 1
ATOM 7982 O O . GLN A 1 1016 ? 21.409 -33.276 23.100 1.00 96.00 1016 GLN A O 1
ATOM 7987 N N . LYS A 1 1017 ? 21.270 -35.430 23.776 1.00 97.06 1017 LYS A N 1
ATOM 7988 C CA . LYS A 1 1017 ? 19.824 -35.509 24.088 1.00 97.06 1017 LYS A CA 1
ATOM 7989 C C . LYS A 1 1017 ? 18.928 -35.125 22.905 1.00 97.06 1017 LYS A C 1
ATOM 7991 O O . LYS A 1 1017 ? 17.991 -34.334 23.030 1.00 97.06 1017 LYS A O 1
ATOM 7996 N N . VAL A 1 1018 ? 19.242 -35.680 21.739 1.00 95.75 1018 VAL A N 1
ATOM 7997 C CA . VAL A 1 1018 ? 18.567 -35.420 20.458 1.00 95.75 1018 VAL A CA 1
ATOM 7998 C C . VAL A 1 1018 ? 18.511 -36.689 19.610 1.00 95.75 1018 VAL A C 1
ATOM 8000 O O . VAL A 1 1018 ? 19.179 -37.677 19.906 1.00 95.75 1018 VAL A O 1
ATOM 8003 N N . SER A 1 1019 ? 17.727 -36.667 18.532 1.00 95.62 1019 SER A N 1
ATOM 8004 C CA . SER A 1 1019 ? 17.634 -37.792 17.600 1.00 95.62 1019 SER A CA 1
ATOM 8005 C C . SER A 1 1019 ? 18.346 -37.492 16.283 1.00 95.62 1019 SER A C 1
ATOM 8007 O O . SER A 1 1019 ? 18.421 -36.351 15.822 1.00 95.62 1019 SER A O 1
ATOM 8009 N N . TYR A 1 1020 ? 18.818 -38.543 15.625 1.00 96.75 1020 TYR A N 1
ATOM 8010 C CA . TYR A 1 1020 ? 19.185 -38.498 14.216 1.00 96.75 1020 TYR A CA 1
ATOM 8011 C C . TYR A 1 1020 ? 18.642 -39.721 13.483 1.00 96.75 1020 TYR A C 1
ATOM 8013 O O . TYR A 1 1020 ? 18.284 -40.734 14.087 1.00 96.75 1020 TYR A O 1
ATOM 8021 N N . LYS A 1 1021 ? 18.551 -39.612 12.162 1.00 97.25 1021 LYS A N 1
ATOM 8022 C CA . LYS A 1 1021 ? 18.107 -40.686 11.277 1.00 97.25 1021 LYS A CA 1
ATOM 8023 C C . LYS A 1 1021 ? 19.103 -40.893 10.156 1.00 97.25 1021 LYS A C 1
ATOM 8025 O O . LYS A 1 1021 ? 19.661 -39.926 9.643 1.00 97.25 1021 LYS A O 1
ATOM 8030 N N . TYR A 1 1022 ? 19.293 -42.144 9.749 1.00 97.25 1022 TYR A N 1
ATOM 8031 C CA . TYR A 1 1022 ? 20.155 -42.475 8.620 1.00 97.25 1022 TYR A CA 1
ATOM 8032 C C . TYR A 1 1022 ? 19.643 -43.663 7.800 1.00 97.25 1022 TYR A C 1
ATOM 8034 O O . TYR A 1 1022 ? 18.972 -44.570 8.306 1.00 97.25 1022 TYR A O 1
ATOM 8042 N N . LYS A 1 1023 ? 19.989 -43.657 6.515 1.00 97.00 1023 LYS A N 1
ATOM 8043 C CA . LYS A 1 1023 ? 19.777 -44.759 5.578 1.00 97.00 1023 LYS A CA 1
ATOM 8044 C C . LYS A 1 1023 ? 20.773 -44.624 4.434 1.00 97.00 1023 LYS A C 1
ATOM 8046 O O . LYS A 1 1023 ? 20.897 -43.545 3.860 1.00 97.00 1023 LYS A O 1
ATOM 8051 N N . ASP A 1 1024 ? 21.461 -45.713 4.106 1.00 95.88 1024 ASP A N 1
ATOM 8052 C CA . ASP A 1 1024 ? 22.528 -45.731 3.103 1.00 95.88 1024 ASP A CA 1
ATOM 8053 C C . ASP A 1 1024 ? 23.562 -44.617 3.367 1.00 95.88 1024 ASP A C 1
ATOM 8055 O O . ASP A 1 1024 ? 24.156 -44.574 4.443 1.00 95.88 1024 ASP A O 1
ATOM 8059 N N . ASP A 1 1025 ? 23.791 -43.712 2.416 1.00 96.81 1025 ASP A N 1
ATOM 8060 C CA . ASP A 1 1025 ? 24.686 -42.561 2.558 1.00 96.81 1025 ASP A CA 1
ATOM 8061 C C . ASP A 1 1025 ? 23.986 -41.297 3.093 1.00 96.81 1025 ASP A C 1
ATOM 8063 O O . ASP A 1 1025 ? 24.609 -40.240 3.143 1.00 96.81 1025 ASP A O 1
ATOM 8067 N N . LYS A 1 1026 ? 22.704 -41.353 3.472 1.00 97.62 1026 LYS A N 1
ATOM 8068 C CA . LYS A 1 1026 ? 21.920 -40.185 3.907 1.00 97.62 1026 LYS A CA 1
ATOM 8069 C C . LYS A 1 1026 ? 21.750 -40.155 5.417 1.00 97.62 1026 LYS A C 1
ATOM 8071 O O . LYS A 1 1026 ? 21.403 -41.161 6.030 1.00 97.62 1026 LYS A O 1
ATOM 8076 N N . TRP A 1 1027 ? 21.948 -38.979 6.004 1.00 97.50 1027 TRP A N 1
ATOM 8077 C CA . TRP A 1 1027 ? 21.883 -38.735 7.444 1.00 97.50 1027 TRP A CA 1
ATOM 8078 C C . TRP A 1 1027 ? 21.180 -37.403 7.722 1.00 97.50 1027 TRP A C 1
ATOM 8080 O O . TRP A 1 1027 ? 21.351 -36.460 6.952 1.00 97.50 1027 TRP A O 1
ATOM 8090 N N . PHE A 1 1028 ? 20.418 -37.282 8.809 1.00 97.00 1028 PHE A N 1
ATOM 8091 C CA . PHE A 1 1028 ? 19.932 -35.984 9.292 1.00 97.00 1028 PHE A CA 1
ATOM 8092 C C . PHE A 1 1028 ? 19.721 -35.948 10.808 1.00 97.00 1028 PHE A C 1
ATOM 8094 O O . PHE A 1 1028 ? 19.226 -36.905 11.406 1.00 97.00 1028 PHE A O 1
ATOM 8101 N N . GLY A 1 1029 ? 20.078 -34.817 11.418 1.00 96.19 1029 GLY A N 1
ATOM 8102 C CA . GLY A 1 1029 ? 19.914 -34.542 12.845 1.00 96.19 1029 GLY A CA 1
ATOM 8103 C C . GLY A 1 1029 ? 18.687 -33.670 13.071 1.00 96.19 1029 GLY A C 1
ATOM 8104 O O . GLY A 1 1029 ? 18.487 -32.699 12.343 1.00 96.19 1029 GLY A O 1
ATOM 8105 N N . TYR A 1 1030 ? 17.849 -34.028 14.045 1.00 96.31 1030 TYR A N 1
ATOM 8106 C CA . TYR A 1 1030 ? 16.581 -33.345 14.294 1.00 96.31 1030 TYR A CA 1
ATOM 8107 C C . TYR A 1 1030 ? 16.139 -33.428 15.762 1.00 96.31 1030 TYR A C 1
ATOM 8109 O O . TYR A 1 1030 ? 16.747 -34.114 16.587 1.00 96.31 1030 TYR A O 1
ATOM 8117 N N . ASN A 1 1031 ? 15.053 -32.732 16.093 1.00 95.06 1031 ASN A N 1
ATOM 8118 C CA . ASN A 1 1031 ? 14.402 -32.841 17.394 1.00 95.06 1031 ASN A CA 1
ATOM 8119 C C . ASN A 1 1031 ? 13.238 -33.826 17.351 1.00 95.06 1031 ASN A C 1
ATOM 8121 O O . ASN A 1 1031 ? 12.194 -33.522 16.782 1.00 95.06 1031 ASN A O 1
ATOM 8125 N N . SER A 1 1032 ? 13.393 -34.981 17.996 1.00 92.94 1032 SER A N 1
ATOM 8126 C CA . SER A 1 1032 ? 12.269 -35.856 18.334 1.00 92.94 1032 SER A CA 1
ATOM 8127 C C . SER A 1 1032 ? 11.423 -35.256 19.464 1.00 92.94 1032 SER A C 1
ATOM 8129 O O . SER A 1 1032 ? 11.838 -34.321 20.154 1.00 92.94 1032 SER A O 1
ATOM 8131 N N . LYS A 1 1033 ? 10.229 -35.816 19.694 1.00 91.56 1033 LYS A N 1
ATOM 8132 C CA . LYS A 1 1033 ? 9.343 -35.397 20.793 1.00 91.56 1033 LYS A CA 1
ATOM 8133 C C . LYS A 1 1033 ? 10.057 -35.398 22.153 1.00 91.56 1033 LYS A C 1
ATOM 8135 O O . LYS A 1 1033 ? 9.867 -34.470 22.936 1.00 91.56 1033 LYS A O 1
ATOM 8140 N N . ASP A 1 1034 ? 10.881 -36.409 22.408 1.00 92.19 1034 ASP A N 1
ATOM 8141 C CA . ASP A 1 1034 ? 11.577 -36.569 23.686 1.00 92.19 1034 ASP A CA 1
ATOM 8142 C C . ASP A 1 1034 ? 12.734 -35.564 23.822 1.00 92.19 1034 ASP A C 1
ATOM 8144 O O . ASP A 1 1034 ? 12.923 -35.001 24.898 1.00 92.19 1034 ASP A O 1
ATOM 8148 N N . ALA A 1 1035 ? 13.418 -35.227 22.720 1.00 94.25 1035 ALA A N 1
ATOM 8149 C CA . ALA A 1 1035 ? 14.397 -34.136 22.682 1.00 94.25 1035 ALA A CA 1
ATOM 8150 C C . ALA A 1 1035 ? 13.765 -32.777 23.029 1.00 94.25 1035 ALA A C 1
ATOM 8152 O O . ALA A 1 1035 ? 14.326 -32.006 23.805 1.00 94.25 1035 ALA A O 1
ATOM 8153 N N . VAL A 1 1036 ? 12.577 -32.484 22.481 1.00 93.75 1036 VAL A N 1
ATOM 8154 C CA . VAL A 1 1036 ? 11.824 -31.260 22.812 1.00 93.75 1036 VAL A CA 1
ATOM 8155 C C . VAL A 1 1036 ? 11.399 -31.268 24.280 1.00 93.75 1036 VAL A C 1
ATOM 8157 O O . VAL A 1 1036 ? 11.565 -30.260 24.959 1.00 93.75 1036 VAL A O 1
ATOM 8160 N N . TRP A 1 1037 ? 10.896 -32.396 24.790 1.00 91.00 1037 TRP A N 1
ATOM 8161 C CA . TRP A 1 1037 ? 10.488 -32.519 26.191 1.00 91.00 1037 TRP A CA 1
ATOM 8162 C C . TRP A 1 1037 ? 11.653 -32.261 27.157 1.00 91.00 1037 TRP A C 1
ATOM 8164 O O . TRP A 1 1037 ? 11.522 -31.426 28.045 1.00 91.00 1037 TRP A O 1
ATOM 8174 N N . ILE A 1 1038 ? 12.806 -32.903 26.934 1.00 93.19 1038 ILE A N 1
ATOM 8175 C CA . ILE A 1 1038 ? 14.006 -32.784 27.784 1.00 93.19 1038 ILE A CA 1
ATOM 8176 C C . ILE A 1 1038 ? 14.600 -31.364 27.773 1.00 93.19 1038 ILE A C 1
ATOM 8178 O O . ILE A 1 1038 ? 15.219 -30.951 28.747 1.00 93.19 1038 ILE A O 1
ATOM 8182 N N . LYS A 1 1039 ? 14.415 -30.596 26.693 1.00 92.56 1039 LYS A N 1
ATOM 8183 C CA . LYS A 1 1039 ? 14.861 -29.192 26.608 1.00 92.56 1039 LYS A CA 1
ATOM 8184 C C . LYS A 1 1039 ? 13.964 -28.203 27.345 1.00 92.56 1039 LYS A C 1
ATOM 8186 O O . LYS A 1 1039 ? 14.411 -27.101 27.650 1.00 92.56 1039 LYS A O 1
ATOM 8191 N N . VAL A 1 1040 ? 12.695 -28.558 27.540 1.00 87.81 1040 VAL A N 1
ATOM 8192 C CA . VAL A 1 1040 ? 11.669 -27.692 28.142 1.00 87.81 1040 VAL A CA 1
ATOM 8193 C C . VAL A 1 1040 ? 11.457 -28.019 29.629 1.00 87.81 1040 VAL A C 1
ATOM 8195 O O . VAL A 1 1040 ? 10.955 -27.169 30.363 1.00 87.81 1040 VAL A O 1
ATOM 8198 N N . SER A 1 1041 ? 11.856 -29.219 30.071 1.00 82.62 1041 SER A N 1
ATOM 8199 C CA . SER A 1 1041 ? 11.883 -29.663 31.475 1.00 82.62 1041 SER A CA 1
ATOM 8200 C C . SER A 1 1041 ? 13.096 -29.154 32.255 1.00 82.62 1041 SER A C 1
ATOM 8202 O O . SER A 1 1041 ? 12.887 -28.668 33.387 1.00 82.62 1041 SER A O 1
#

pLDDT: mean 80.61, std 17.13, range [25.78, 98.56]

Nearest PDB structures (foldseek):
  8hw8-assembly1_A  TM=8.946E-01  e=8.045E-21  Heterodera glycines
  8hw6-assembly1_A  TM=8.806E-01  e=2.426E-20  Heterodera glycines
  3cz8-assembly1_A  TM=7.552E-01  e=3.314E-14  Bacillus subtilis subsp. subtilis str. 168
  4bd9-assembly1_B  TM=3.519E-01  e=6.139E-17  Sabellastarte magnifica
  4s3k-assembly1_A  TM=7.755E-01  e=1.967E-12  Priestia megaterium QM B1551

Solvent-accessible surface area (backbone atoms only — not comparable to full-atom values): 57484 Å² total; per-residue (Å²): 137,88,85,81,81,79,82,85,82,76,63,63,58,77,85,74,98,82,63,100,75,87,80,84,76,60,69,36,79,43,99,82,50,45,89,52,97,68,83,90,76,76,76,30,65,21,42,72,43,80,73,48,42,35,86,41,84,57,70,40,77,29,16,23,43,36,69,73,64,12,43,68,42,79,45,66,30,12,77,41,79,52,60,71,24,60,23,82,39,63,64,59,28,34,44,52,52,30,58,35,69,79,57,56,21,34,59,36,62,86,43,37,21,76,38,91,42,88,41,80,31,19,28,41,38,67,90,78,65,44,62,46,77,45,64,28,11,82,41,79,23,43,50,31,54,29,94,37,60,64,60,36,37,75,59,60,56,79,93,84,76,82,60,41,47,78,35,76,76,46,41,37,87,49,87,48,82,39,78,26,12,22,35,40,70,92,74,49,44,61,42,80,45,66,29,10,80,37,83,49,63,69,23,62,20,82,36,61,64,57,22,42,72,72,38,59,59,98,82,78,76,79,43,53,21,75,51,57,66,61,34,95,48,34,43,63,50,22,24,42,81,85,68,48,79,47,61,36,69,70,30,34,62,53,17,40,35,41,52,46,45,36,92,66,31,36,62,83,79,87,76,51,62,37,44,24,49,89,28,32,58,78,58,80,92,61,61,43,75,48,45,17,69,63,63,88,66,101,68,87,88,77,87,73,101,64,52,80,56,60,87,48,43,67,19,24,43,23,45,34,25,40,57,53,98,89,42,62,40,72,58,20,23,18,24,26,63,47,55,40,36,32,41,26,20,25,75,74,51,26,52,98,81,47,45,69,64,60,50,92,41,42,40,37,30,34,20,62,48,51,48,58,70,87,48,85,82,44,85,60,50,48,80,43,53,44,70,44,75,51,60,44,90,82,33,42,42,77,87,50,45,50,46,58,38,34,24,39,41,34,41,66,58,72,58,75,72,52,78,33,26,35,24,34,30,62,82,69,47,80,78,60,80,87,52,78,79,45,55,28,38,34,62,36,41,19,45,41,99,84,78,40,68,32,66,44,45,36,45,49,80,32,42,42,41,50,73,70,62,37,49,73,62,35,59,63,81,53,26,83,58,52,72,50,91,54,46,40,35,34,41,31,75,77,64,72,41,53,81,29,60,33,23,33,8,14,38,33,26,33,72,41,86,90,82,68,30,28,32,49,49,23,22,32,61,53,59,62,72,42,103,89,45,87,44,33,31,46,34,44,33,38,16,32,24,40,56,78,41,42,72,58,51,53,56,58,56,68,32,74,83,64,28,78,19,62,32,65,62,63,35,65,62,34,43,60,45,51,85,79,67,80,82,76,53,46,54,32,80,43,55,14,78,40,46,37,40,50,50,46,39,93,67,33,42,58,74,44,100,63,48,70,42,45,44,66,48,66,93,71,66,68,42,35,43,38,33,24,76,74,73,83,65,62,90,75,48,49,76,50,21,24,40,75,83,67,48,81,46,61,53,81,69,29,28,58,56,10,31,45,39,38,35,40,36,93,66,36,16,30,84,88,66,35,57,52,53,74,46,40,25,50,85,26,38,52,74,60,82,78,64,50,59,41,78,62,74,98,83,80,80,86,88,87,89,84,82,89,83,88,84,89,81,86,86,86,86,82,85,77,79,91,75,77,78,86,79,86,76,84,37,78,40,80,47,55,61,75,40,42,82,74,75,52,49,58,83,78,52,68,49,84,77,35,43,31,34,37,37,42,55,40,38,71,45,101,67,24,29,59,38,80,69,48,59,69,55,44,52,34,60,94,92,77,55,7,47,50,46,48,51,36,49,40,35,72,82,22,77,77,40,41,35,25,44,22,40,42,36,86,89,61,45,57,46,65,55,56,51,55,22,39,69,29,73,65,21,41,47,35,26,48,54,36,48,55,45,52,29,68,72,41,54,37,46,26,38,30,41,24,60,55,63,52,41,61,91,31,27,71,30,48,54,51,38,54,48,56,46,41,66,53,28,65,80,72,72,40,48,42,37,34,41,39,66,32,57,55,78,87,35,19,65,53,35,54,61,43,58,73,62,34,72,35,38,39,30,45,30,46,76,61,33,54,75,87,48,70,40,41,49,45,20,58,19,45,34,49,47,92,85,53,52,76,68,49,46,61,52,45,15,38,50,29,18,52,50,50,38,43,73,56,45,36,52,77,94,32,59,41,81,50,80,62,76,36,27,39,21,28,19,37,65,41,52,92,45,77,56,81,66,21,52,46,70,49,59,22,72,58,52,102,61,3,48,34,49,46,68,51,49,67,66,77,49,70,88,38,54,74,43,80,40,83,63,23,49,31,28,34,37,35,51,73,45,34,35,34,17,33,59,42,75,65,28,52,49,66,73,75,107

Sequence (1041 aa):
MRIIGRPQLMPKCLANRTTSQLDGLTEAKGENYEGCETAPQNLQVGCSIPKERGTCMNYTVKWFFDMDYGGCSKFYYGGCDGNENRYKSKEECESVCVKPEGTDRCNLPKVAGPCEGYYPVWYYDKDLKNCAQFVYGGCLGNNNKFESREECLNQCVTDSSPDPCEQKQEAGPCNGQYQRYWCDEETGQCQPFVYRGCKGNKNNFPTIEACRQQCATPGEKKELCPPIYSTPILSVVCQDVTGNKISCTKATDGTYLTYQCIQYYETLGRQQSLYCSHGTWDSQPICQPVCGKKIDTNLTPLIFNGVDTTELEYPWIVAIFIKNNGQFINNCGGTLISTRMVLTAAHCVTNSYAQAFNESEIQVAAGKYYNKYGDARDKHVQYLEISGIIVHEEFRGTTRHYQYDIALIITRSLFKLGPAVQPVCIDNINGIHLHAGNSGEIAAWGITENNTVADHLRTLIIPYKDQTTCANELPYDWADRYNFDDKICGGFLGKNKSVCRGDSGSGLVFRNPDDNRYYVHGLVSIAPAVQYASCNSQNNALFTKVSKYYQWLDKKRKMSYVEECTLPSYPNNGIWRLENDSGMGPGDISTSDTILEFSCNKGYKLSSKYPKYYCSSMLQLPVCHSLCPIPNFPPGTIVSCQDDKNTVIDCADTVSGSSIIYSCPGGYKTESGTSSGKNYCNGGSWENHNLGCYPRTESESTPTPKEINSKSSTANAMKDPIVVDTTGVNVMCTYASWWSYHGVNPEDFEPSLCTHITYDYVGINGTGDLRVQDETLDLGEFNEGGLYRRITNLKVKNKRLKVLLSVGGSKSSNASLFSNIAADAAKTAAFINSASHFIRTYKFDGLDIDWYYPKLSDEINYITFLRKIRNEFDKQGWLLSASVRSDPEDTGYDAIKMNKILDWITINTFDMYGSWSSYTGNHNALYPSSVEYEWEKNHLSVHSAANNWLNAGLTRNKMVLSVAFYGISFTLKNSSQHTIHSPISGIGPGDDNGFLRYSEICINYKDYNEVWDDEQKVSYKYKDDKWFGYNSKDAVWIKVS

InterPro domains:
  IPR000436 Sushi/SCR/CCP domain [SM00032] (238-287)
  IPR000436 Sushi/SCR/CCP domain [SM00032] (565-624)
  IPR000436 Sushi/SCR/CCP domain [SM00032] (628-693)
  IPR001223 Glycoside hydrolase family 18, catalytic domain [PF00704] (732-1040)
  IPR001223 Glycoside hydrolase family 18, catalytic domain [PS51910] (729-1041)
  IPR001254 Serine proteases, trypsin domain [PF00089] (303-553)
  IPR001254 Serine proteases, trypsin domain [PS50240] (303-558)
  IPR001254 Serine proteases, trypsin domain [SM00020] (302-553)
  IPR001254 Serine proteases, trypsin domain [cd00190] (303-556)
  IPR001314 Peptidase S1A, chymotrypsin family [PR00722] (333-348)
  IPR001314 Peptidase S1A, chymotrypsin family [PR00722] (497-509)
  IPR002223 Pancreatic trypsin inhibitor Kunitz domain [PF00014] (47-97)
  IPR002223 Pancreatic trypsin inhibitor Kunitz domain [PF00014] (105-156)
  IPR002223 Pancreatic trypsin inhibitor Kunitz domain [PF00014] (165-215)
  IPR002223 Pancreatic trypsin inhibitor Kunitz domain [PR00759] (103-117)
  IPR002223 Pancreatic trypsin inhibitor Kunitz domain [PR00759] (131-141)
  IPR002223 Pancreatic trypsin inhibitor Kunitz domain [PR00759] (141-156)
  IPR002223 Pancreatic trypsin inhibitor Kunitz domain [PS50279] (47-97)
  IPR002223 Pancreatic trypsin inhibitor Kunitz domain [PS50279] (106-156)
  IPR002223 Pancreatic trypsin inhibitor Kunitz domain [PS50279] (165-215)

Foldseek 3Di:
DDDDDDDDDADFADDDDDDPDDDRPDGAPDNLSHPHPDDDDLLQVQQPDDWDQDDAQCWDKWWFQDQAQQAIDIDTHRPDDIDSRTHRDRVRRCCQAAPPDAQSLLVHDDHQHDAQDFDKWWFHDVVQQAIDIDGRRPDHHHSSTHRDRVRRCVRRPDDDDPALQCDDWDQDDAQAFAWWWFADNVPLAIDIDTRRPDDITSRTHNDRVRRCVRRPDPDDDQQAAFQDDAFPFKDKWKAALVRDTDHSNRHGAFIKMAMATDPQWGFDDDDRIWGQHPNYIPDDGDIFGDAFDFDDDPDDDDDDDWDQDDQLRQLFKKFKWFADPNATAGQAIWGAAGQWKTKFFQVSQADLQSHGDDQVGIKMKFSDFFRDDPDPVRPQIDIFGFPDKAQDPPAGPVVQQSPSGIIMTGTPWTHDDDSNHGGHHAPPPLVDDDDFPFKWKWKFQFQDPVRDTRRGIIMDIWTWDDLVRQCVQDDVVSCVRHSDPQKTKTAAAARLADDFRRHGTIFGWTQDPPPRGIHGQWGQTFDDDDPPGRHDSNGIGITGGVSVCSVVVVVVCPDLQRDWFQAAAAADQWGWAWPVRPVGDGRDTTTQQTKIFIDGHPQWDKPDPGRIDGSVPVVDHIHTFGAADDDDEDPPKDKWKAALVRHTDPSRRAGANIKMKIAHDPQWAAPVRHRIDMWGHHRRYTPDPRDYIGGDDPDDDDDDDDDDDDDDDDDDDDDDDDDDDPPPDFFEEEDEQCCVVVVDALVVDDQNVGQEYEYPAWAADLLQATHRPDCCAQQHDPPPGHRLQSNLCVCVVPVRYAYAHEYADPVRPPLVSVLSQLPDPSSLVNNLVNSVVSCVVSVHQAYEYERPFAFLVCLVSVLSSLQVNQVVCVVVNGAYEYEYELACPRGSDQLQSRLVRHQAYEYALFQLDWQPDQFDDWREFQADDPPDDPVCRCRNYLPNSVVNSVVSPHDPSRYHYDADQKKFKFFAPFQVQADGGGGGDGGAPDPPTRIGGNVCCVPVVPVWDKDQDPRRRFIKTDDRRMIMTHHDPRSVVVNV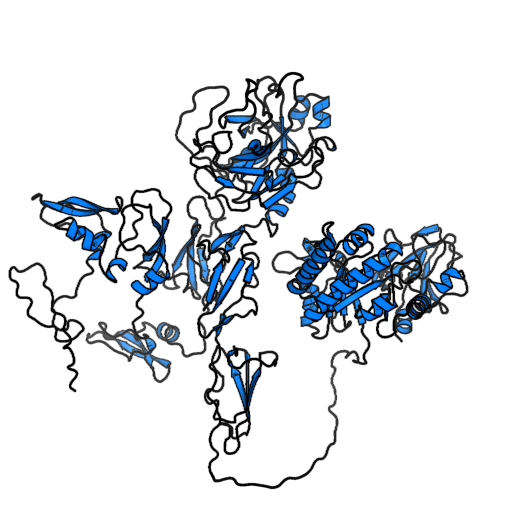D

Mean predicted aligned error: 21.78 Å

Secondary structure (DSSP, 8-state):
---PPPPPPPPBP---TTSS------B-SSTT-TT-SSPPP-GGGGGGS-----S----EEEEEEETTTTEEEEEEE-SSS--S--BSSHHHHHHHHT---GGGGGGSPP---S----EEEEEEETTTTEEEEEEE-SSS--S--BSSHHHHHHHH-------GGGSPP---SS---EEEEEEETTTTEEEEEEE-SS---S--BSSHHHHHHHS--TT----BPPPP---SSEEEEEE-TTS-EE-GGG-BTT-EEEEEE-TTEE-SSS--EEEEETTEESS----EEPPS------------SSEEPPTTS-TTEEEEEEEETTEEEEEEEEEE-SSSEEEE-GGGTB-TTSPBPPGGGEEEEES--BSSTT-TT-SS-EEEEEEEEEE-TT--GGGGTTTT--EEEEESSPPPPBTTB-PPB-TTGGGS---BTBEEEEEE--B-TTSSB-SB-EEEEEEEE-HHHHHHHS-HHHHHHH--TTEEEE--TTSS----TTTTT-EEEEE-TTT--EEEEEEEEE---BTTBSS-TTS-EEEEEGGGGHHHHHHHHT-TTT-EEEPPPPPTTEEEEETT--S--TT-EEETT-EEEEEE-TTEEESSS--EEEGGGGGG---EEEBPPPP-PPTT-EEEEE-TTS-EE-GGG-BTT-EEEEEPPTTEE-TTS-SEEEEEEETTEESSS--S-EEPPTT---------------PPP---------SS---EEEEEGGGGGGT--GGGS-TTS-SEEEEEEEEE-TTS-EE-S-HHHHT-STTT--HHHHHHHHHHH-TT-EEEEEEE-TTT--HHHHHHHHH-HHHHHHHHHHHHHHHHHHT-SEEEEE-S--BGGGHHHHHHHHHHHHHHHTTTT-EEEEEEES--TTBS--HHHHHHH-S-EEEE---SS-TT-SB---TT-SS--TTS-HHHHHHSSHHHHHHHHHHHT--GGGEEE---SEEEEEEES-TT--STTPBEEEE-SSSTT-EEEHHHHHHH-SSSEEEEETTTTEEEEEETTEEEEE--HHHHHHHH-